Protein 3LF2 (pdb70)

Foldseek 3Di:
DAAALVFEAEFEPQLDFLNVLLQLVQVVSNHQYEYEEADPVSQVVSVVVSCVVRVVHNYHYDYADLLDLVRLLVSQVVSCVRRRQGQEYEQEQDDAAFAAPVRADPVNLVVLLSRLPSSPVRNCVNRVVSNLVDALHEYEYEAAPLLVPNDRGRVSNSVSRVVVLVVQLVCQVVCVVSRYAGEYEHEAAEDDPVLVVVVVCVPQVVQLVVCVVLVQQQSGHHYSNLRSVQSVCRSGCVPSVDHSYYHYHHNPNDPDD/DLQCLVAEEEFEQQLFFLNVLLVLSCVSSNYQYEYEDADPVSQVVSVVVSCVVRPPHNYHYDYADLLDLVRLLVSQVCSCVRRRQHQEYEQEQDDFAFAAPVRQDPVNLVVLLSRLPSSPVRNCVNRVVRNLVDALHEYEYEAAPLLVPNDRRGVSNSVSRVVVLVVQLVCQVVCVVSRYAGEYEHEAAEDGVVVVVCQVVDPPPVDDPVRVQLVVQVVLPQVQRGGHYSNQRSVLSVCRSGCVCVVDHSYYHYHHNPPDPDD/DCLVAEEEFEPQLDFLNVLLQLVCVVVNHQYEYEEADPVSQVVSVVVSCVVRPPHNYHYYYADLLDLVRLLVSLVVSCVRPNQHQEYEQDWDDAAFAAPVRADPVNLVVLLSRLPSSPVRNCVSRVVSNLVDALHEYEYEAAPLLVPNDGGRVSNSPSRVVVLVVQLVCQVVCVVSPYAGEYEHEAAADDVVVVVDQVPPDVDPDDPFRVQQVVCVVVPQVQRGHHYSNQRSVVVVCRSGCVQSVDHSYYHYHHSRPDPDD/DQQLVAEEEFEPQLDFLNVLLQLVCVVNNYQYEYEEADPVSQVVSQVVSCVVRPPHNYHYDYADLLDLVRLLVSQVVSCVRRNQHQEYEQEQPDADFAAPVGADPVNLVVLLSRLVSSPVRNCVNRVVRNLVDALGEYEYEAAPLLVPNDRGRVSNSVSRVVVLVVQLVCQVVCVVSRYAGEYEHEAAADDPVLVVVQVPDPPPVDDDQRVQLVVQVVLPQVQRGHHYSNQRSVLSVCRSGCVCVPDHSYYHYHHNPPDPDD

Solvent-accessible surface area: 39008 Å² total; per-residue (Å²): 120,49,115,6,58,145,11,11,0,0,0,2,17,0,5,45,42,22,0,38,8,0,0,43,14,0,12,101,8,32,2,2,0,0,0,1,15,160,75,12,136,130,2,132,60,11,34,71,62,6,95,150,132,29,120,75,23,119,11,40,18,29,73,3,39,10,62,57,26,125,73,2,136,66,7,5,118,36,0,72,210,74,34,30,36,0,2,2,0,0,4,28,31,42,110,46,63,120,6,20,3,88,117,3,72,33,130,16,0,38,98,2,1,87,19,7,0,12,4,7,0,14,0,0,80,20,0,24,86,12,0,52,86,78,79,95,1,0,1,0,0,17,1,9,10,18,6,16,7,6,60,49,112,48,1,0,0,0,0,0,31,6,0,5,28,0,0,0,7,6,0,1,79,40,2,9,107,127,45,0,16,0,0,0,0,14,24,15,32,12,32,50,52,103,52,118,147,128,71,147,117,135,47,60,94,63,11,27,91,12,1,138,99,100,141,8,25,34,43,85,5,1,85,35,51,14,0,0,70,2,0,9,7,0,0,1,59,30,4,30,1,1,2,6,11,23,1,13,3,0,0,2,31,16,60,49,16,74,37,98,8,51,154,11,10,0,0,0,5,27,0,6,48,32,19,0,41,10,0,0,33,20,0,12,120,15,31,3,1,0,0,0,1,8,138,73,21,119,106,7,143,61,12,38,65,54,4,100,149,137,32,114,82,28,121,12,38,16,30,86,3,34,23,50,52,27,139,78,2,74,53,7,6,78,24,0,77,190,75,35,26,31,0,4,4,0,0,4,28,24,42,88,24,61,107,6,22,3,82,113,1,86,41,138,14,0,43,102,4,2,57,42,7,0,12,10,6,0,5,0,0,61,13,0,22,92,12,0,54,79,84,80,102,1,0,0,0,0,8,1,9,11,18,4,17,8,5,64,45,109,42,0,0,0,0,0,0,15,7,0,6,27,1,0,0,8,6,0,0,82,43,3,7,113,124,44,0,14,0,0,0,0,14,28,15,29,8,29,32,19,38,27,126,126,95,35,125,88,37,164,73,144,148,37,66,72,68,84,20,15,48,61,22,0,189,104,95,141,8,26,37,39,84,5,0,90,29,65,18,0,0,71,2,1,7,2,0,1,0,30,22,3,29,1,2,2,5,10,23,1,13,2,0,0,1,32,18,62,52,18,147,10,62,154,12,11,0,0,0,1,15,0,22,74,42,19,0,40,8,0,0,36,23,0,12,116,13,29,2,2,0,0,0,0,16,155,65,12,132,168,2,133,61,11,32,73,56,4,104,151,138,29,114,84,26,124,9,35,16,31,71,3,40,9,53,58,45,135,78,2,148,57,5,5,87,18,0,78,179,78,28,28,37,0,3,4,0,1,5,28,26,34,123,49,58,114,7,24,1,74,113,1,73,40,131,15,0,36,98,4,0,82,38,12,0,16,5,6,0,10,0,0,80,28,0,25,92,11,0,53,83,77,68,100,2,0,0,0,0,21,2,9,10,20,5,17,7,5,63,50,108,45,0,0,0,0,0,0,30,7,0,5,26,0,0,0,8,6,0,0,78,41,3,8,111,132,44,0,16,0,0,0,0,15,30,15,40,22,38,42,54,98,39,123,163,125,27,139,76,64,112,155,79,152,29,66,32,65,88,26,5,22,85,30,0,147,118,91,141,4,28,35,23,71,1,1,84,34,44,8,1,0,79,2,0,32,7,0,1,5,59,63,4,30,2,2,1,7,10,25,0,13,4,0,0,2,32,17,60,46,30,100,116,8,48,149,10,9,0,0,0,4,28,0,9,40,41,17,1,40,9,0,0,65,27,0,12,104,11,32,3,0,0,0,0,1,12,171,73,24,129,128,0,118,58,10,31,58,61,5,104,148,140,21,116,82,28,116,10,41,9,30,60,3,46,23,75,53,42,109,81,2,135,52,7,5,88,16,0,78,184,79,26,29,28,0,4,4,0,1,4,29,21,40,98,18,64,85,12,23,3,79,106,1,80,44,120,15,0,38,82,2,2,49,41,8,0,13,9,7,0,9,0,0,88,27,0,26,87,12,0,58,84,70,81,101,1,0,0,0,0,8,2,9,11,18,5,16,7,7,62,48,105,38,0,1,0,0,0,0,14,7,0,6,21,2,0,1,9,5,0,0,82,42,6,9,106,130,46,0,20,0,0,0,0,15,30,14,41,14,41,33,39,50,27,142,182,82,39,128,88,40,170,75,124,151,30,75,70,69,99,28,10,27,55,21,0,157,105,96,136,7,24,36,27,68,2,0,88,31,68,14,0,0,61,2,0,6,3,0,1,1,62,49,3,30,1,3,1,9,10,25,0,12,2,0,0,1,34,19,58,48,22

Organism: Pseudomonas aeruginosa (strain ATCC 15692 / DSM 22644 / CIP 104116 / JCM 14847 / LMG 12228 / 1C / PRS 101 / PAO1) (NCBI:txid208964)

Secondary structure (DSSP, 8-state):
----TT-EEEEET-SSHHHHHHHHHHHHTT-EEEEEES-HHHHHHHHHHHHHHSTT--EEEEE--TT-HHHHHHHHHHHHHHH-S-SEEEE-------B-TTT--HHHHHHHHHHHHHHHHHHHHHHHHHHTTSTTEEEEEEEEGGGTS--TTBHHHHHHHHHHHHHHHHHHHHHGGGTEEEEEEEE-SB--HHHHHHHT--HHHHHHHHHHHTT-TT-S-B-HHHHHHHHHHHHSGGGTT--SEEEEESSS-----/----TT-EEEEES-SSHHHHHHHHHHHHTT-EEEEEES-HHHHHHHHHHHHHHSTT--EEEEE--TT-HHHHHHHHHHHHHHH-S-SEEEE-------B-STT--HHHHHHHHHHHHHHHHHHHHHHHHHHTTSSS-EEEEEEEGGGTS--TTBHHHHHHHHHHHHHHHHHHHHHGGGT-EEEEEEE-SB-SHHHHHHHHT-S-TT--HHHHHHHHHHHTT-TTSS-B-HHHHHHHHHHHHSGGGTT--S-EEEESSS-----/--TT-EEEEETTTSHHHHHHHHHHHHTT-EEEEEES-HHHHHHHHHHHHHHSTT--EEEEE--TT-HHHHHHHHHHHHHHH-S-SEEEE-------B-TTT--HHHHHHHHHHHHHHHHHHHHHHHHHHTTSTT-EEEEEEEGGGTS--TTBHHHHHHHHHHHHHHHHHHHHHGGGT-EEEEEEE-SB--HHHHHHHHT-SS----HHHHHHHHHHHTT-TT-SPBPHHHHHHHHHHHHSGGGTT--SEEEEESSS-----/---TT-EEEEET-SSHHHHHHHHHHHHTT-EEEEEES-HHHHHHHHHHHHHHSTT--EEEEE--TT-HHHHHHHHHHHHHHH-S--EEEE-------B-TTT--HHHHHHHHHHHHHHHHHHHHHHHHHHTTSTTEEEEEEEEGGGTS--TTBHHHHHHHHHHHHHHHHHHHHHGGGTEEEEEEEE-SB--HHHHHHHHT-S-TTS-HHHHHHHHHHHTT-TT-S-B-HHHHHHHHHHHHSGGGTT--SEEEEESSS-----

CATH classification: 3.40.50.720

Nearest PDB structures (foldseek):
  3lf2-assembly1_A  TM=1.004E+00  e=9.708E-54  Pseudomonas aeruginosa PAO1
  3lf1-assembly1_A  TM=9.943E-01  e=3.062E-49  Pseudomonas aeruginosa PAO1
  4dqx-assembly1_A  TM=9.400E-01  e=1.638E-22  Rhizobium etli CFN 42
  3u4c-assembly1_A-2  TM=9.254E-01  e=3.664E-21  Bacillus subtilis
  2ztv-assembly1_D  TM=9.269E-01  e=1.899E-20  Pseudomonas fragi

InterPro domains:
  IPR002347 Short-chain dehydrogenase/reductase SDR [PF00106] (10-201)
  IPR002347 Short-chain dehydrogenase/reductase SDR [PR00081] (10-27)
  IPR002347 Short-chain dehydrogenase/reductase SDR [PR00081] (86-97)
  IPR002347 Short-chain dehydrogenase/reductase SDR [PR00081] (133-149)
  IPR002347 Short-chain dehydrogenase/reductase SDR [PR00081] (159-178)
  IPR002347 Short-chain dehydrogenase/reductase SDR [PR00081] (180-197)
  IPR002347 Short-chain dehydrogenase/reductase SDR [PR00081] (225-245)
  IPR036291 NAD(P)-binding domain superfamily [SSF51735] (4-262)
  IPR050259 Short-chain dehydrogenases/reductases [PTHR42879] (5-262)

Sequence (1043 aa):
PYDLSEAVAVVTGGSSGIGLATVELLLEAGAAVAFCARDGERLRAAESALRQRFPGARLFASVCDVLDALQVRAFAEACERTLGCASILVNNAGQGRVSTFAETTDEAWSEELQLKFFSVIHPVRAFLPQLESSRADAAIVCVNSLLASQPEPHMVATTSAARAGVKNLVRSMAFEFAPKGVRVNGILIGLVESGQWRRRFEADWAQWTAQLARNKQIPLGRLGKPIEAARAILFLASPLSAYTTGSHIDVSGGLSRHAPYDLSEAVAVVTGGSSGIGLATVELLLEAGAAVAFCARDGERLRAAESALRQRFPGARLFASVCDVLDALQVRAFAEACERTLGCASILVNNAGQGRVSTFAETTDEAWSEELQLKFFSVIHPVRAFLPQLESRADAAIVCVNSLLASQPEPHMVATTSAARAGVKNLVRSMAFEFAPKGVRVNGILIGLVESGQWRRRFEAREERELDWAQWTAQLARNKQIPLGRLGKPIEAARAILFLASPLSAYTTGSHIDVSGGLSRHADLSEAVAVVTGGSSGIGLATVELLLEAGAAVAFCARDGERLRAAESALRQRFPGARLFASVCDVLDALQVRAFAEACERTLGCCASILVNNAGQGRVSTFAETTDEAWSEELQLKFFSVIHPVRAFLPQLESRADAAIVCVNSLLASQPEPHMVATTSAARAGVKNLVRSMAFEFAPKGVRVNGILIGLVESGQWRRRFEAREERELDWAQWTAQLARNKQIPLGRLGKPIEAARAILFLASPLSAYTTGSHIDVSGGLSRHAYDLSEAVAVVTGGSSGIGLATVELLLEAGAAVAFCARDGERLRAAESALRQRFPGARLFASVCDVLDALQVRAFAEACERTLGCCASILVNNAGQGRVSTFAETTDEAWSEELQLKFFSVIHPVRAFLPQLESRADAAIVCVNSLLASQPEPHMVATTSAARAGVKNLVRSMAFEFAPKGVRVNGILIGLVESGQWRRRFEAREERELDWAQWTAQLARNKQIPLGRLGKPIEAARAILFLASPLSAYTTGSHIDVSGGLSRHA

B-factor: mean 42.43, std 17.04, range [13.46, 130.38]

Radius of gyration: 28.93 Å; Cα contacts (8 Å, |Δi|>4): 2461; chains: 4; bounding box: 76×69×87 Å

Structure (mmCIF, N/CA/C/O backbone):
data_3LF2
#
_entry.id   3LF2
#
_cell.length_a   65.788
_cell.length_b   112.607
_cell.length_c   136.584
_cell.angle_alpha   90.00
_cell.angle_beta   90.00
_cell.angle_gamma   90.00
#
_symmetry.space_group_name_H-M   'P 21 21 21'
#
loop_
_entity.id
_entity.type
_entity.pdbx_description
1 polymer 'Short Chain OxidoReductase Q9HYA2'
2 non-polymer 'NADPH DIHYDRO-NICOTINAMIDE-ADENINE-DINUCLEOTIDE PHOSPHATE'
3 non-polymer 'CHLORIDE ION'
4 non-polymer 'SULFATE ION'
5 non-polymer GLYCEROL
6 water water
#
loop_
_atom_site.group_PDB
_atom_site.id
_atom_site.type_symbol
_atom_site.label_atom_id
_atom_site.label_alt_id
_atom_site.label_comp_id
_atom_site.label_asym_id
_atom_site.label_entity_id
_atom_site.label_seq_id
_atom_site.pdbx_PDB_ins_code
_atom_site.Cartn_x
_atom_site.Cartn_y
_atom_site.Cartn_z
_atom_site.occupancy
_atom_site.B_iso_or_equiv
_atom_site.auth_seq_id
_atom_site.auth_comp_id
_atom_site.auth_asym_id
_atom_site.auth_atom_id
_atom_site.pdbx_PDB_model_num
ATOM 1 N N . PRO A 1 3 ? -35.698 50.627 -35.248 1.00 108.22 3 PRO A N 1
ATOM 2 C CA . PRO A 1 3 ? -36.310 51.558 -36.205 1.00 107.09 3 PRO A CA 1
ATOM 3 C C . PRO A 1 3 ? -37.399 50.882 -37.043 1.00 104.30 3 PRO A C 1
ATOM 4 O O . PRO A 1 3 ? -38.420 51.502 -37.352 1.00 103.38 3 PRO A O 1
ATOM 8 N N . TYR A 1 4 ? -37.170 49.622 -37.404 1.00 101.15 4 TYR A N 1
ATOM 9 C CA . TYR A 1 4 ? -38.151 48.834 -38.144 1.00 96.24 4 TYR A CA 1
ATOM 10 C C . TYR A 1 4 ? -38.600 47.624 -37.309 1.00 86.01 4 TYR A C 1
ATOM 11 O O . TYR A 1 4 ? -37.774 46.841 -36.833 1.00 85.59 4 TYR A O 1
ATOM 20 N N . ASP A 1 5 ? -39.912 47.499 -37.116 1.00 75.89 5 ASP A N 1
ATOM 21 C CA . ASP A 1 5 ? -40.493 46.468 -36.256 1.00 66.31 5 ASP A CA 1
ATOM 22 C C . ASP A 1 5 ? -41.385 45.533 -37.060 1.00 58.01 5 ASP A C 1
ATOM 23 O O . ASP A 1 5 ? -42.557 45.829 -37.297 1.00 54.91 5 ASP A O 1
ATOM 28 N N . LEU A 1 6 ? -40.829 44.397 -37.464 1.00 53.49 6 LEU A N 1
ATOM 29 C CA . LEU A 1 6 ? -41.533 43.463 -38.338 1.00 46.36 6 LEU A CA 1
ATOM 30 C C . LEU A 1 6 ? -42.068 42.250 -37.573 1.00 40.28 6 LEU A C 1
ATOM 31 O O . LEU A 1 6 ? -42.242 41.169 -38.155 1.00 35.28 6 LEU A O 1
ATOM 36 N N . SER A 1 7 ? -42.332 42.428 -36.278 1.00 34.33 7 SER A N 1
ATOM 37 C CA . SER A 1 7 ? -42.763 41.304 -35.443 1.00 37.71 7 SER A CA 1
ATOM 38 C C . SER A 1 7 ? -44.098 40.743 -35.938 1.00 39.03 7 SER A C 1
ATOM 39 O O . SER A 1 7 ? -44.434 39.578 -35.694 1.00 41.30 7 SER A O 1
ATOM 42 N N . GLU A 1 8 ? -44.854 41.577 -36.642 1.00 38.64 8 GLU A N 1
ATOM 43 C CA . GLU A 1 8 ? -46.114 41.144 -37.229 1.00 45.38 8 GLU A CA 1
ATOM 44 C C . GLU A 1 8 ? -45.898 40.374 -38.550 1.00 39.60 8 GLU A C 1
ATOM 45 O O . GLU A 1 8 ? -46.785 39.680 -39.021 1.00 34.20 8 GLU A O 1
ATOM 51 N N . ALA A 1 9 ? -44.716 40.502 -39.140 1.00 37.57 9 ALA A N 1
ATOM 52 C CA . ALA A 1 9 ? -44.484 39.978 -40.483 1.00 40.78 9 ALA A CA 1
ATOM 53 C C . ALA A 1 9 ? -44.068 38.513 -40.520 1.00 39.86 9 ALA A C 1
ATOM 54 O O . ALA A 1 9 ? -43.423 38.005 -39.606 1.00 41.87 9 ALA A O 1
ATOM 56 N N . VAL A 1 10 ? -44.464 37.839 -41.588 1.00 37.43 10 VAL A N 1
ATOM 57 C CA . VAL A 1 10 ? -43.918 36.528 -41.911 1.00 34.71 10 VAL A CA 1
ATOM 58 C C . VAL A 1 10 ? -43.184 36.649 -43.236 1.00 32.57 10 VAL A C 1
ATOM 59 O O . VAL A 1 10 ? -43.804 36.804 -44.280 1.00 33.97 10 VAL A O 1
ATOM 63 N N . ALA A 1 11 ? -41.859 36.619 -43.187 1.00 31.18 11 ALA A N 1
ATOM 64 C CA . ALA A 1 11 ? -41.058 36.894 -44.375 1.00 29.07 11 ALA A CA 1
ATOM 65 C C . ALA A 1 11 ? -40.419 35.639 -44.966 1.00 30.70 11 ALA A C 1
ATOM 66 O O . ALA A 1 11 ? -39.842 34.824 -44.240 1.00 30.02 11 ALA A O 1
ATOM 68 N N . VAL A 1 12 ? -40.509 35.494 -46.286 1.00 30.90 12 VAL A N 1
ATOM 69 C CA . VAL A 1 12 ? -39.895 34.354 -46.958 1.00 31.92 12 VAL A CA 1
ATOM 70 C C . VAL A 1 12 ? -38.738 34.794 -47.847 1.00 29.48 12 VAL A C 1
ATOM 71 O O . VAL A 1 12 ? -38.861 35.738 -48.600 1.00 32.50 12 VAL A O 1
ATOM 75 N N . VAL A 1 13 ? -37.605 34.116 -47.730 1.00 30.01 13 VAL A N 1
ATOM 76 C CA . VAL A 1 13 ? -36.421 34.453 -48.504 1.00 30.05 13 VAL A CA 1
ATOM 77 C C . VAL A 1 13 ? -35.875 33.243 -49.269 1.00 31.91 13 VAL A C 1
ATOM 78 O O . VAL A 1 13 ? -35.302 32.324 -48.677 1.00 33.57 13 VAL A O 1
ATOM 82 N N . THR A 1 14 ? -36.048 33.248 -50.582 1.00 27.72 14 THR A N 1
ATOM 83 C CA . THR A 1 14 ? -35.482 32.193 -51.403 1.00 34.14 14 THR A CA 1
ATOM 84 C C . THR A 1 14 ? -33.998 32.450 -51.629 1.00 37.61 14 THR A C 1
ATOM 85 O O . THR A 1 14 ? -33.596 33.563 -51.925 1.00 38.91 14 THR A O 1
ATOM 89 N N . GLY A 1 15 ? -33.177 31.419 -51.484 1.00 38.55 15 GLY A N 1
ATOM 90 C CA . GLY A 1 15 ? -31.744 31.610 -51.592 1.00 39.12 15 GLY A CA 1
ATOM 91 C C . GLY A 1 15 ? -31.200 32.269 -50.339 1.00 38.32 15 GLY A C 1
ATOM 92 O O . GLY A 1 15 ? -30.359 33.163 -50.413 1.00 38.82 15 GLY A O 1
ATOM 93 N N . GLY A 1 16 ? -31.668 31.813 -49.181 1.00 33.88 16 GLY A N 1
ATOM 94 C CA . GLY A 1 16 ? -31.336 32.463 -47.923 1.00 33.28 16 GLY A CA 1
ATOM 95 C C . GLY A 1 16 ? -30.195 31.876 -47.102 1.00 34.22 16 GLY A C 1
ATOM 96 O O . GLY A 1 16 ? -29.957 32.314 -45.973 1.00 38.35 16 GLY A O 1
ATOM 97 N N . SER A 1 17 ? -29.466 30.912 -47.653 1.00 32.47 17 SER A N 1
ATOM 98 C CA . SER A 1 17 ? -28.432 30.230 -46.866 1.00 36.25 17 SER A CA 1
ATOM 99 C C . SER A 1 17 ? -27.043 30.884 -46.888 1.00 35.96 17 SER A C 1
ATOM 100 O O . SER A 1 17 ? -26.144 30.445 -46.166 1.00 38.53 17 SER A O 1
ATOM 103 N N . SER A 1 18 ? -26.865 31.914 -47.715 1.00 35.56 18 SER A N 1
ATOM 104 C CA . SER A 1 18 ? -25.599 32.657 -47.753 1.00 35.99 18 SER A CA 1
ATOM 105 C C . SER A 1 18 ? -25.717 33.981 -48.495 1.00 34.33 18 SER A C 1
ATOM 106 O O . SER A 1 18 ? -26.752 34.287 -49.074 1.00 36.31 18 SER A O 1
ATOM 109 N N . GLY A 1 19 ? -24.629 34.747 -48.485 1.00 34.49 19 GLY A N 1
ATOM 110 C CA . GLY A 1 19 ? -24.556 36.031 -49.160 1.00 31.33 19 GLY A CA 1
ATOM 111 C C . GLY A 1 19 ? -25.686 36.990 -48.816 1.00 31.55 19 GLY A C 1
ATOM 112 O O . GLY A 1 19 ? -26.102 37.107 -47.664 1.00 33.74 19 GLY A O 1
ATOM 113 N N . ILE A 1 20 ? -26.179 37.675 -49.839 1.00 33.90 20 ILE A N 1
ATOM 114 C CA . ILE A 1 20 ? -27.258 38.647 -49.700 1.00 33.20 20 ILE A CA 1
ATOM 115 C C . ILE A 1 20 ? -28.513 38.020 -49.080 1.00 29.04 20 ILE A C 1
ATOM 116 O O . ILE A 1 20 ? -29.215 38.663 -48.308 1.00 29.81 20 ILE A O 1
ATOM 121 N N . GLY A 1 21 ? -28.806 36.771 -49.429 1.00 23.49 21 GLY A N 1
ATOM 122 C CA . GLY A 1 21 ? -29.974 36.109 -48.870 1.00 26.59 21 GLY A CA 1
ATOM 123 C C . GLY A 1 21 ? -29.875 35.912 -47.353 1.00 29.60 21 GLY A C 1
ATOM 124 O O . GLY A 1 21 ? -30.818 36.219 -46.613 1.00 30.79 21 GLY A O 1
ATOM 125 N N . LEU A 1 22 ? -28.733 35.397 -46.896 1.00 27.17 22 LEU A N 1
ATOM 126 C CA . LEU A 1 22 ? -28.473 35.223 -45.467 1.00 31.88 22 LEU A CA 1
ATOM 127 C C . LEU A 1 22 ? -28.458 36.561 -44.734 1.00 32.42 22 LEU A C 1
ATOM 128 O O . LEU A 1 22 ? -29.049 36.695 -43.653 1.00 35.79 22 LEU A O 1
ATOM 133 N N . ALA A 1 23 ? -27.767 37.540 -45.321 1.00 28.51 23 ALA A N 1
ATOM 134 C CA . ALA A 1 23 ? -27.720 38.884 -44.769 1.00 31.56 23 ALA A CA 1
ATOM 135 C C . ALA A 1 23 ? -29.133 39.448 -44.646 1.00 34.10 23 ALA A C 1
ATOM 136 O O . ALA A 1 23 ? -29.449 40.173 -43.705 1.00 39.02 23 ALA A O 1
ATOM 138 N N . THR A 1 24 ? -29.991 39.098 -45.592 1.00 27.66 24 THR A N 1
ATOM 139 C CA . THR A 1 24 ? -31.364 39.574 -45.555 1.00 28.00 24 THR A CA 1
ATOM 140 C C . THR A 1 24 ? -32.140 38.882 -44.439 1.00 30.67 24 THR A C 1
ATOM 141 O O . THR A 1 24 ? -32.864 39.537 -43.673 1.00 33.56 24 THR A O 1
ATOM 145 N N . VAL A 1 25 ? -31.982 37.564 -44.354 1.00 28.78 25 VAL A N 1
ATOM 146 C CA . VAL A 1 25 ? -32.600 36.784 -43.283 1.00 33.28 25 VAL A CA 1
ATOM 147 C C . VAL A 1 25 ? -32.170 37.283 -41.896 1.00 37.17 25 VAL A C 1
ATOM 148 O O . VAL A 1 25 ? -32.990 37.376 -40.977 1.00 36.35 25 VAL A O 1
ATOM 152 N N . GLU A 1 26 ? -30.887 37.609 -41.756 1.00 36.51 26 GLU A N 1
ATOM 153 C CA . GLU A 1 26 ? -30.379 38.103 -40.484 1.00 40.42 26 GLU A CA 1
ATOM 154 C C . GLU A 1 26 ? -31.090 39.395 -40.130 1.00 38.21 26 GLU A C 1
ATOM 155 O O . GLU A 1 26 ? -31.619 39.543 -39.021 1.00 34.51 26 GLU A O 1
ATOM 161 N N . LEU A 1 27 ? -31.113 40.323 -41.087 1.00 37.93 27 LEU A N 1
ATOM 162 C CA . LEU A 1 27 ? -31.765 41.606 -40.873 1.00 35.45 27 LEU A CA 1
ATOM 163 C C . LEU A 1 27 ? -33.225 41.435 -40.477 1.00 32.10 27 LEU A C 1
ATOM 164 O O . LEU A 1 27 ? -33.724 42.166 -39.617 1.00 27.00 27 LEU A O 1
ATOM 169 N N . LEU A 1 28 ? -33.895 40.457 -41.089 1.00 32.23 28 LEU A N 1
ATOM 170 C CA . LEU A 1 28 ? -35.300 40.180 -40.786 1.00 27.42 28 LEU A CA 1
ATOM 171 C C . LEU A 1 28 ? -35.547 39.629 -39.372 1.00 28.91 28 LEU A C 1
ATOM 172 O O . LEU A 1 28 ? -36.492 40.037 -38.718 1.00 26.51 28 LEU A O 1
ATOM 177 N N . LEU A 1 29 ? -34.724 38.692 -38.916 1.00 34.51 29 LEU A N 1
ATOM 178 C CA . LEU A 1 29 ? -34.868 38.197 -37.553 1.00 37.80 29 LEU A CA 1
ATOM 179 C C . LEU A 1 29 ? -34.654 39.357 -36.574 1.00 41.02 29 LEU A C 1
ATOM 180 O O . LEU A 1 29 ? -35.393 39.520 -35.591 1.00 45.41 29 LEU A O 1
ATOM 185 N N . GLU A 1 30 ? -33.644 40.169 -36.851 1.00 35.59 30 GLU A N 1
ATOM 186 C CA . GLU A 1 30 ? -33.338 41.283 -35.985 1.00 37.14 30 GLU A CA 1
ATOM 187 C C . GLU A 1 30 ? -34.519 42.246 -35.844 1.00 41.32 30 GLU A C 1
ATOM 188 O O . GLU A 1 30 ? -34.682 42.883 -34.808 1.00 45.27 30 GLU A O 1
ATOM 194 N N . ALA A 1 31 ? -35.345 42.352 -36.877 1.00 39.23 31 ALA A N 1
ATOM 195 C CA . ALA A 1 31 ? -36.531 43.194 -36.790 1.00 36.67 31 ALA A CA 1
ATOM 196 C C . ALA A 1 31 ? -37.699 42.435 -36.159 1.00 34.59 31 ALA A C 1
ATOM 197 O O . ALA A 1 31 ? -38.816 42.961 -36.065 1.00 31.92 31 ALA A O 1
ATOM 199 N N . GLY A 1 32 ? -37.434 41.193 -35.757 1.00 33.85 32 GLY A N 1
ATOM 200 C CA . GLY A 1 32 ? -38.374 40.409 -34.982 1.00 34.42 32 GLY A CA 1
ATOM 201 C C . GLY A 1 32 ? -39.384 39.670 -35.832 1.00 35.14 32 GLY A C 1
ATOM 202 O O . GLY A 1 32 ? -40.408 39.207 -35.330 1.00 35.55 32 GLY A O 1
ATOM 203 N N . ALA A 1 33 ? -39.102 39.571 -37.126 1.00 35.51 33 ALA A N 1
ATOM 204 C CA . ALA A 1 33 ? -39.993 38.893 -38.065 1.00 33.85 33 ALA A CA 1
ATOM 205 C C . ALA A 1 33 ? -39.859 37.379 -37.951 1.00 32.37 33 ALA A C 1
ATOM 206 O O . ALA A 1 33 ? -38.777 36.870 -37.698 1.00 33.72 33 ALA A O 1
ATOM 208 N N . ALA A 1 34 ? -40.960 36.670 -38.150 1.00 33.27 34 ALA A N 1
ATOM 209 C CA . ALA A 1 34 ? -40.906 35.233 -38.401 1.00 33.89 34 ALA A CA 1
ATOM 210 C C . ALA A 1 34 ? -40.384 35.036 -39.824 1.00 37.45 34 ALA A C 1
ATOM 211 O O . ALA A 1 34 ? -40.911 35.619 -40.773 1.00 40.85 34 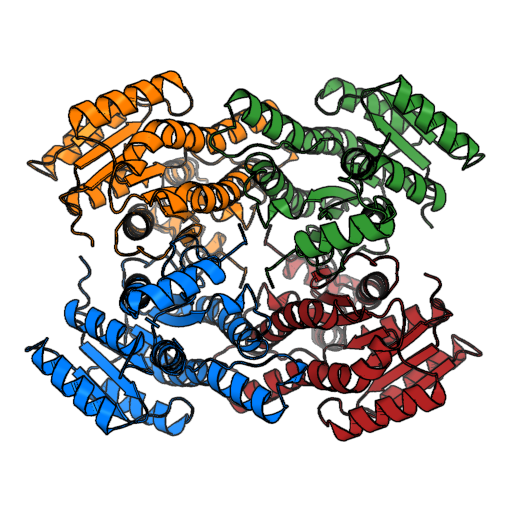ALA A O 1
ATOM 213 N N . VAL A 1 35 ? -39.344 34.223 -39.970 1.00 35.71 35 VAL A N 1
ATOM 214 C CA . VAL A 1 35 ? -38.621 34.124 -41.231 1.00 31.71 35 VAL A CA 1
ATOM 215 C C . VAL A 1 35 ? -38.480 32.688 -41.713 1.00 32.87 35 VAL A C 1
ATOM 216 O O . VAL A 1 35 ? -38.237 31.784 -40.925 1.00 35.13 35 VAL A O 1
ATOM 220 N N . ALA A 1 36 ? -38.650 32.486 -43.015 1.00 32.83 36 ALA A N 1
ATOM 221 C CA . ALA A 1 36 ? -38.435 31.184 -43.638 1.00 33.26 36 ALA A CA 1
ATOM 222 C C . ALA A 1 36 ? -37.457 31.344 -44.790 1.00 32.94 36 ALA A C 1
ATOM 223 O O . ALA A 1 36 ? -37.545 32.301 -45.550 1.00 35.32 36 ALA A O 1
ATOM 225 N N . PHE A 1 37 ? -36.509 30.428 -44.920 1.00 36.79 37 PHE A N 1
ATOM 226 C CA . PHE A 1 37 ? -35.600 30.488 -46.062 1.00 34.93 37 PHE A CA 1
ATOM 227 C C . PHE A 1 37 ? -35.341 29.120 -46.633 1.00 35.17 37 PHE A C 1
ATOM 228 O O . PHE A 1 37 ? -35.426 28.120 -45.923 1.00 37.03 37 PHE A O 1
ATOM 236 N N . CYS A 1 38 ? -35.047 29.085 -47.928 1.00 34.62 38 CYS A N 1
ATOM 237 C CA . CYS A 1 38 ? -34.767 27.839 -48.615 1.00 34.05 38 CYS A CA 1
ATOM 238 C C . CYS A 1 38 ? -33.486 27.949 -49.421 1.00 35.00 38 CYS A C 1
ATOM 239 O O . CYS A 1 38 ? -32.972 29.034 -49.658 1.00 35.21 38 CYS A O 1
ATOM 242 N N . ALA A 1 39 ? -32.981 26.797 -49.831 1.00 35.44 39 ALA A N 1
ATOM 243 C CA . ALA A 1 39 ? -31.814 26.702 -50.688 1.00 35.74 39 ALA A CA 1
ATOM 244 C C . ALA A 1 39 ? -31.656 25.228 -50.996 1.00 38.02 39 ALA A C 1
ATOM 245 O O . ALA A 1 39 ? -32.325 24.385 -50.385 1.00 40.47 39 ALA A O 1
ATOM 247 N N . ARG A 1 40 ? -30.766 24.909 -51.923 1.00 37.21 40 ARG A N 1
ATOM 248 C CA . ARG A 1 40 ? -30.637 23.538 -52.382 1.00 39.65 40 ARG A CA 1
ATOM 249 C C . ARG A 1 40 ? -29.764 22.707 -51.452 1.00 43.78 40 ARG A C 1
ATOM 250 O O . ARG A 1 40 ? -30.117 21.577 -51.119 1.00 46.20 40 ARG A O 1
ATOM 258 N N . ASP A 1 41 ? -28.645 23.280 -51.014 1.00 44.24 41 ASP A N 1
ATOM 259 C CA . ASP A 1 41 ? -27.684 22.559 -50.180 1.00 44.91 41 ASP A CA 1
ATOM 260 C C . ASP A 1 41 ? -28.144 22.447 -48.724 1.00 44.52 41 ASP A C 1
ATOM 261 O O . ASP A 1 41 ? -28.007 23.387 -47.946 1.00 44.47 41 ASP A O 1
ATOM 266 N N . GLY A 1 42 ? -28.665 21.278 -48.366 1.00 43.60 42 GLY A N 1
ATOM 267 C CA . GLY A 1 42 ? -29.209 21.039 -47.043 1.00 46.29 42 GLY A CA 1
ATOM 268 C C . GLY A 1 42 ? -28.279 21.310 -45.876 1.00 52.06 42 GLY A C 1
ATOM 269 O O . GLY A 1 42 ? -28.720 21.781 -44.831 1.00 55.80 42 GLY A O 1
ATOM 270 N N . GLU A 1 43 ? -26.998 21.005 -46.044 1.00 55.51 43 GLU A N 1
ATOM 271 C CA . GLU A 1 43 ? -26.034 21.146 -44.955 1.00 60.13 43 GLU A CA 1
ATOM 272 C C . GLU A 1 43 ? -25.686 22.606 -44.677 1.00 57.17 43 GLU A C 1
ATOM 273 O O . GLU A 1 43 ? -25.691 23.042 -43.521 1.00 56.68 43 GLU A O 1
ATOM 279 N N . ARG A 1 44 ? -25.375 23.353 -45.734 1.00 51.01 44 ARG A N 1
ATOM 280 C CA . ARG A 1 44 ? -25.113 24.776 -45.583 1.00 51.60 44 ARG A CA 1
ATOM 281 C C . ARG A 1 44 ? -26.370 25.443 -45.023 1.00 51.08 44 ARG A C 1
ATOM 282 O O . ARG A 1 44 ? -26.295 26.348 -44.196 1.00 52.92 44 ARG A O 1
ATOM 290 N N . LEU A 1 45 ? -27.521 24.951 -45.468 1.00 49.71 45 LEU A N 1
ATOM 291 C CA . LEU A 1 45 ? -28.830 25.428 -45.037 1.00 45.87 45 LEU A CA 1
ATOM 292 C C . LEU A 1 45 ? -29.025 25.257 -43.528 1.00 45.85 45 LEU A C 1
ATOM 293 O O . LEU A 1 45 ? -29.412 26.201 -42.838 1.00 41.85 45 LEU A O 1
ATOM 298 N N . ARG A 1 46 ? -28.752 24.053 -43.021 1.00 46.44 46 ARG A N 1
ATOM 299 C CA . ARG A 1 46 ? -28.894 23.770 -41.583 1.00 49.61 46 ARG A CA 1
ATOM 300 C C . ARG A 1 46 ? -27.810 24.426 -40.719 1.00 50.04 46 ARG A C 1
ATOM 301 O O . ARG A 1 46 ? -28.072 24.815 -39.585 1.00 49.51 46 ARG A O 1
ATOM 309 N N . ALA A 1 47 ? -26.606 24.562 -41.266 1.00 52.01 47 ALA A N 1
ATOM 310 C CA . ALA A 1 47 ? -25.528 25.254 -40.575 1.00 51.45 47 ALA A CA 1
ATOM 311 C C . ALA A 1 47 ? -25.932 26.699 -40.364 1.00 49.90 47 ALA A C 1
ATOM 312 O O . ALA A 1 47 ? -25.917 27.210 -39.241 1.00 47.73 47 ALA A O 1
ATOM 314 N N . ALA A 1 48 ? -26.290 27.351 -41.468 1.00 50.74 48 ALA A N 1
ATOM 315 C CA . ALA A 1 48 ? -26.803 28.709 -41.430 1.00 46.11 48 ALA A CA 1
ATOM 316 C C . ALA A 1 48 ? -27.924 28.785 -40.404 1.00 44.01 48 ALA A C 1
ATOM 317 O O . ALA A 1 48 ? -27.919 29.651 -39.535 1.00 45.36 48 ALA A O 1
ATOM 319 N N . GLU A 1 49 ? -28.862 27.847 -40.488 1.00 43.05 49 GLU A N 1
ATOM 320 C CA . GLU A 1 49 ? -29.997 27.812 -39.576 1.00 45.55 49 GLU A CA 1
ATOM 321 C C . GLU A 1 49 ? -29.575 27.800 -38.099 1.00 51.19 49 GLU A C 1
ATOM 322 O O . GLU A 1 49 ? -30.190 28.474 -37.270 1.00 49.75 49 GLU A O 1
ATOM 328 N N . SER A 1 50 ? -28.531 27.033 -37.784 1.00 54.26 50 SER A N 1
ATOM 329 C CA . SER A 1 50 ? -28.050 26.889 -36.407 1.00 54.32 50 SER A CA 1
ATOM 330 C C . SER A 1 50 ? -27.464 28.194 -35.904 1.00 49.56 50 SER A C 1
ATOM 331 O O . SER A 1 50 ? -27.764 28.630 -34.792 1.00 46.36 50 SER A O 1
ATOM 334 N N . ALA A 1 51 ? -26.619 28.805 -36.732 1.00 45.47 51 ALA A N 1
ATOM 335 C CA . ALA A 1 51 ? -26.009 30.077 -36.388 1.00 43.34 51 ALA A CA 1
ATOM 336 C C . ALA A 1 51 ? -27.088 31.137 -36.144 1.00 46.72 51 ALA A C 1
ATOM 337 O O . ALA A 1 51 ? -26.989 31.926 -35.207 1.00 51.58 51 ALA A O 1
ATOM 339 N N . LEU A 1 52 ? -28.128 31.131 -36.974 1.00 44.99 52 LEU A N 1
ATOM 340 C CA . LEU A 1 52 ? -29.235 32.072 -36.815 1.00 48.13 52 LEU A CA 1
ATOM 341 C C . LEU A 1 52 ? -29.904 31.918 -35.453 1.00 48.42 52 LEU A C 1
ATOM 342 O O . LEU A 1 52 ? -30.120 32.901 -34.751 1.00 46.86 52 LEU A O 1
ATOM 347 N N . ARG A 1 53 ? -30.236 30.682 -35.088 1.00 48.65 53 ARG A N 1
ATOM 348 C CA . ARG A 1 53 ? -30.927 30.427 -33.830 1.00 53.65 53 ARG A CA 1
ATOM 349 C C . ARG A 1 53 ? -30.050 30.805 -32.653 1.00 57.10 53 ARG A C 1
ATOM 350 O O . ARG A 1 53 ? -30.541 31.239 -31.611 1.00 54.17 53 ARG A O 1
ATOM 358 N N . GLN A 1 54 ? -28.746 30.652 -32.851 1.00 61.77 54 GLN A N 1
ATOM 359 C CA . GLN A 1 54 ? -27.747 31.095 -31.891 1.00 63.56 54 GLN A CA 1
ATOM 360 C C . GLN A 1 54 ? -27.840 32.606 -31.693 1.00 59.59 54 GLN A C 1
ATOM 361 O O . GLN A 1 54 ? -28.132 33.091 -30.599 1.00 59.95 54 GLN A O 1
ATOM 367 N N . ARG A 1 55 ? -27.596 33.345 -32.768 1.00 54.73 55 ARG A N 1
ATOM 368 C CA . ARG A 1 55 ? -27.575 34.794 -32.704 1.00 51.02 55 ARG A CA 1
ATOM 369 C C . ARG A 1 55 ? -28.929 35.381 -32.314 1.00 44.72 55 ARG A C 1
ATOM 370 O O . ARG A 1 55 ? -28.990 36.466 -31.757 1.00 42.58 55 ARG A O 1
ATOM 378 N N . PHE A 1 56 ? -30.013 34.668 -32.595 1.00 45.68 56 PHE A N 1
ATOM 379 C CA . PHE A 1 56 ? -31.350 35.182 -32.286 1.00 47.40 56 PHE A CA 1
ATOM 380 C C . PHE A 1 56 ? -32.192 34.218 -31.448 1.00 49.57 56 PHE A C 1
ATOM 381 O O . PHE A 1 56 ? -33.102 33.572 -31.963 1.00 48.15 56 PHE A O 1
ATOM 389 N N . PRO A 1 57 ? -31.897 34.137 -30.139 1.00 50.94 57 PRO A N 1
ATOM 390 C CA . PRO A 1 57 ? -32.505 33.136 -29.259 1.00 50.71 57 PRO A CA 1
ATOM 391 C C . PRO A 1 57 ? -34.003 32.899 -29.467 1.00 51.87 57 PRO A C 1
ATOM 392 O O . PRO A 1 57 ? -34.386 31.748 -29.682 1.00 54.29 57 PRO A O 1
ATOM 396 N N . GLY A 1 58 ? -34.836 33.931 -29.422 1.00 48.47 58 GLY A N 1
ATOM 397 C CA . GLY A 1 58 ? -36.269 33.696 -29.568 1.00 51.04 58 GLY A CA 1
ATOM 398 C C . GLY A 1 58 ? -36.772 33.292 -30.961 1.00 49.60 58 GLY A C 1
ATOM 399 O O . GLY A 1 58 ? -37.909 32.830 -31.111 1.00 44.52 58 GLY A O 1
ATOM 400 N N . ALA A 1 59 ? -35.907 33.457 -31.962 1.00 48.90 59 ALA A N 1
ATOM 401 C CA . ALA A 1 59 ? -36.270 33.409 -33.386 1.00 51.34 59 ALA A CA 1
ATOM 402 C C . ALA A 1 59 ? -37.300 32.365 -33.829 1.00 50.01 59 ALA A C 1
ATOM 403 O O . ALA A 1 59 ? -37.134 31.168 -33.615 1.00 53.36 59 ALA A O 1
ATOM 405 N N . ARG A 1 60 ? -38.357 32.838 -34.474 1.00 44.99 60 ARG A N 1
ATOM 406 C CA . ARG A 1 60 ? -39.275 31.958 -35.180 1.00 42.17 60 ARG A CA 1
ATOM 407 C C . ARG A 1 60 ? -38.753 31.761 -36.605 1.00 40.59 60 ARG A C 1
ATOM 408 O O . ARG A 1 60 ? -38.949 32.602 -37.480 1.00 40.38 60 ARG A O 1
ATOM 416 N N . LEU A 1 61 ? -38.073 30.646 -36.823 1.00 35.32 61 LEU A N 1
ATOM 417 C CA . LEU A 1 61 ? -37.317 30.435 -38.036 1.00 35.38 61 LEU A CA 1
ATOM 418 C C . LEU A 1 61 ? -37.616 29.060 -38.624 1.00 35.67 61 LEU A C 1
ATOM 419 O O . LEU A 1 61 ? -37.668 28.047 -37.904 1.00 35.29 61 LEU A O 1
ATOM 424 N N . PHE A 1 62 ? -37.829 29.032 -39.934 1.00 32.04 62 PHE A N 1
ATOM 425 C CA . PHE A 1 62 ? -38.103 27.787 -40.633 1.00 31.61 62 PHE A CA 1
ATOM 426 C C . PHE A 1 62 ? -37.235 27.710 -41.877 1.00 35.78 62 PHE A C 1
ATOM 427 O O . PHE A 1 62 ? -37.285 28.589 -42.730 1.00 39.64 62 PHE A O 1
ATOM 435 N N . ALA A 1 63 ? -36.421 26.667 -41.959 1.00 36.43 63 ALA A N 1
ATOM 436 C CA . ALA A 1 63 ? -35.485 26.490 -43.052 1.00 35.63 63 ALA A CA 1
ATOM 437 C C . ALA A 1 63 ? -35.790 25.165 -43.706 1.00 37.15 63 ALA A C 1
ATOM 438 O O . ALA A 1 63 ? -36.003 24.162 -43.022 1.00 38.50 63 ALA A O 1
ATOM 440 N N . SER A 1 64 ? -35.812 25.154 -45.033 1.00 36.34 64 SER A N 1
ATOM 441 C CA . SER A 1 64 ? -36.212 23.963 -45.760 1.00 36.92 64 SER A CA 1
ATOM 442 C C . SER A 1 64 ? -35.435 23.884 -47.067 1.00 37.50 64 SER A C 1
ATOM 443 O O . SER A 1 64 ? -35.199 24.898 -47.725 1.00 38.07 64 SER A O 1
ATOM 446 N N . VAL A 1 65 ? -35.022 22.684 -47.442 1.00 34.59 65 VAL A N 1
ATOM 447 C CA . VAL A 1 65 ? -34.388 22.516 -48.738 1.00 36.11 65 VAL A CA 1
ATOM 448 C C . VAL A 1 65 ? -35.430 22.715 -49.839 1.00 34.19 65 VAL A C 1
ATOM 449 O O . VAL A 1 65 ? -36.555 22.220 -49.749 1.00 30.98 65 VAL A O 1
ATOM 453 N N . CYS A 1 66 ? -35.063 23.462 -50.870 1.00 34.34 66 CYS A N 1
ATOM 454 C CA . CYS A 1 66 ? -35.980 23.709 -51.976 1.00 32.28 66 CYS A CA 1
ATOM 455 C C . CYS A 1 66 ? -35.231 24.316 -53.151 1.00 36.28 66 CYS A C 1
ATOM 456 O O . CYS A 1 66 ? -34.483 25.283 -52.978 1.00 37.56 66 CYS A O 1
ATOM 459 N N . ASP A 1 67 ? -35.422 23.742 -54.337 1.00 34.75 67 ASP A N 1
ATOM 460 C CA . ASP A 1 67 ? -34.872 24.322 -55.552 1.00 36.21 67 ASP A CA 1
ATOM 461 C C . ASP A 1 67 ? -35.986 25.116 -56.239 1.00 32.94 67 ASP A C 1
ATOM 462 O O . ASP A 1 67 ? -36.963 24.541 -56.720 1.00 34.65 67 ASP A O 1
ATOM 467 N N . VAL A 1 68 ? -35.841 26.436 -56.283 1.00 29.45 68 VAL A N 1
ATOM 468 C CA . VAL A 1 68 ? -36.899 27.304 -56.823 1.00 29.74 68 VAL A CA 1
ATOM 469 C C . VAL A 1 68 ? -37.217 27.027 -58.295 1.00 32.93 68 VAL A C 1
ATOM 470 O O . VAL A 1 68 ? -38.269 27.420 -58.793 1.00 37.01 68 VAL A O 1
ATOM 474 N N . LEU A 1 69 ? -36.315 26.334 -58.981 1.00 33.06 69 LEU A N 1
ATOM 475 C CA . LEU A 1 69 ? -36.555 25.945 -60.368 1.00 38.36 69 LEU A CA 1
ATOM 476 C C . LEU A 1 69 ? -37.632 24.863 -60.490 1.00 35.65 69 LEU A C 1
ATOM 477 O O . LEU A 1 69 ? -38.176 24.641 -61.578 1.00 31.38 69 LEU A O 1
ATOM 482 N N . ASP A 1 70 ? -37.951 24.205 -59.378 1.00 33.00 70 ASP A N 1
ATOM 483 C CA . ASP A 1 70 ? -38.928 23.126 -59.385 1.00 31.81 70 ASP A CA 1
ATOM 484 C C . ASP A 1 70 ? -40.257 23.580 -58.788 1.00 34.85 70 ASP A C 1
ATOM 485 O O . ASP A 1 70 ? -40.406 23.680 -57.567 1.00 36.36 70 ASP A O 1
ATOM 490 N N . ALA A 1 71 ? -41.234 23.835 -59.650 1.00 38.60 71 ALA A N 1
ATOM 491 C CA . ALA A 1 71 ? -42.535 24.345 -59.211 1.00 38.33 71 ALA A CA 1
ATOM 492 C C . ALA A 1 71 ? -43.147 23.498 -58.101 1.00 36.76 71 ALA A C 1
ATOM 493 O O . ALA A 1 71 ? -43.717 24.028 -57.148 1.00 32.15 71 ALA A O 1
ATOM 495 N N . LEU A 1 72 ? -43.039 22.180 -58.247 1.00 39.60 72 LEU A N 1
ATOM 496 C CA . LEU A 1 72 ? -43.594 21.243 -57.275 1.00 41.99 72 LEU A CA 1
ATOM 497 C C . LEU A 1 72 ? -42.936 21.417 -55.903 1.00 43.88 72 LEU A C 1
ATOM 498 O O . LEU A 1 72 ? -43.599 21.359 -54.868 1.00 43.70 72 LEU A O 1
ATOM 503 N N . GLN A 1 73 ? -41.625 21.626 -55.897 1.00 42.68 73 GLN A N 1
ATOM 504 C CA . GLN A 1 73 ? -40.923 21.873 -54.649 1.00 38.08 73 GLN A CA 1
ATOM 505 C C . GLN A 1 73 ? -41.380 23.213 -54.059 1.00 33.37 73 GLN A C 1
ATOM 506 O O . GLN A 1 73 ? -41.635 23.322 -52.854 1.00 34.01 73 GLN A O 1
ATOM 512 N N . VAL A 1 74 ? -41.498 24.223 -54.914 1.00 25.81 74 VAL A N 1
ATOM 513 C CA . VAL A 1 74 ? -41.960 25.515 -54.450 1.00 27.70 74 VAL A CA 1
ATOM 514 C C . VAL A 1 74 ? -43.374 25.465 -53.850 1.00 28.16 74 VAL A C 1
ATOM 515 O O . VAL A 1 74 ? -43.613 26.048 -52.794 1.00 30.26 74 VAL A O 1
ATOM 519 N N . ARG A 1 75 ? -44.296 24.755 -54.490 1.00 28.41 75 ARG A N 1
ATOM 520 C CA . ARG A 1 75 ? -45.615 24.566 -53.892 1.00 32.50 75 ARG A CA 1
ATOM 521 C C . ARG A 1 75 ? -45.503 23.939 -52.506 1.00 31.13 75 ARG A C 1
ATOM 522 O O . ARG A 1 75 ? -46.093 24.455 -51.547 1.00 32.09 75 ARG A O 1
ATOM 530 N N . ALA A 1 76 ? -44.734 22.850 -52.385 1.00 25.55 76 ALA A N 1
ATOM 531 C CA . ALA A 1 76 ? -44.554 22.208 -51.073 1.00 28.31 76 ALA A CA 1
ATOM 532 C C . ALA A 1 76 ? -43.885 23.133 -50.040 1.00 29.60 76 ALA A C 1
ATOM 533 O O . ALA A 1 76 ? -44.260 23.132 -48.872 1.00 31.51 76 ALA A O 1
ATOM 535 N N . PHE A 1 77 ? -42.907 23.928 -50.472 1.00 30.86 77 PHE A N 1
ATOM 536 C CA . PHE A 1 77 ? -42.229 24.862 -49.567 1.00 28.27 77 PHE A CA 1
ATOM 537 C C . PHE A 1 77 ? -43.191 25.939 -49.084 1.00 31.52 77 PHE A C 1
ATOM 538 O O . PHE A 1 77 ? -43.185 26.304 -47.912 1.00 33.79 77 PHE A O 1
ATOM 546 N N . ALA A 1 78 ? -44.038 26.434 -49.980 1.00 35.54 78 ALA A N 1
ATOM 547 C CA . ALA A 1 78 ? -44.964 27.503 -49.621 1.00 35.08 78 ALA A CA 1
ATOM 548 C C . ALA A 1 78 ? -45.961 27.003 -48.577 1.00 33.64 78 ALA A C 1
ATOM 549 O O . ALA A 1 78 ? -46.250 27.667 -47.582 1.00 34.27 78 ALA A O 1
ATOM 551 N N . GLU A 1 79 ? -46.477 25.814 -48.817 1.00 32.02 79 GLU A N 1
ATOM 552 C CA . GLU A 1 79 ? -47.433 25.204 -47.919 1.00 34.58 79 GLU A CA 1
ATOM 553 C C . GLU A 1 79 ? -46.811 24.868 -46.563 1.00 33.24 79 GLU A C 1
ATOM 554 O O . GLU A 1 79 ? -47.443 25.055 -45.528 1.00 29.91 79 GLU A O 1
ATOM 560 N N . ALA A 1 80 ? -45.582 24.362 -46.561 1.00 33.12 80 ALA A N 1
ATOM 561 C CA . ALA A 1 80 ? -44.912 24.084 -45.297 1.00 33.19 80 ALA A CA 1
ATOM 562 C C . ALA A 1 80 ? -44.622 25.388 -44.548 1.00 33.15 80 ALA A C 1
ATOM 563 O O . ALA A 1 80 ? -44.645 25.414 -43.323 1.00 31.92 80 ALA A O 1
ATOM 565 N N . CYS A 1 81 ? -44.348 26.467 -45.282 1.00 34.48 81 CYS A N 1
ATOM 566 C CA . CYS A 1 81 ? -44.147 27.777 -44.650 1.00 35.27 81 CYS A CA 1
ATOM 567 C C . CYS A 1 81 ? -45.419 28.245 -43.946 1.00 38.37 81 CYS A C 1
ATOM 568 O O . CYS A 1 81 ? -45.386 28.683 -42.791 1.00 37.89 81 CYS A O 1
ATOM 571 N N . GLU A 1 82 ? -46.543 28.151 -44.651 1.00 40.47 82 GLU A N 1
ATOM 572 C CA . GLU A 1 82 ? -47.817 28.571 -44.096 1.00 41.94 82 GLU A CA 1
ATOM 573 C C . GLU A 1 82 ? -48.148 27.752 -42.845 1.00 41.72 82 GLU A C 1
ATOM 574 O O . GLU A 1 82 ? -48.567 28.306 -41.832 1.00 40.06 82 GLU A O 1
ATOM 580 N N . ARG A 1 83 ? -47.954 26.436 -42.925 1.00 40.17 83 ARG A N 1
ATOM 581 C CA . ARG A 1 83 ? -48.253 25.541 -41.813 1.00 41.28 83 ARG A CA 1
ATOM 582 C C . ARG A 1 83 ? -47.406 25.856 -40.579 1.00 40.35 83 ARG A C 1
ATOM 583 O O . ARG A 1 83 ? -47.871 25.695 -39.451 1.00 40.51 83 ARG A O 1
ATOM 591 N N . THR A 1 84 ? -46.173 26.309 -40.798 1.00 41.07 84 THR A N 1
ATOM 592 C CA . THR A 1 84 ? -45.207 26.495 -39.708 1.00 39.99 84 THR A CA 1
ATOM 593 C C . THR A 1 84 ? -45.212 27.897 -39.094 1.00 40.51 84 THR A C 1
ATOM 594 O O . THR A 1 84 ? -45.038 28.045 -37.877 1.00 40.93 84 THR A O 1
ATOM 598 N N . LEU A 1 85 ? -45.395 28.919 -39.931 1.00 38.15 85 LEU A N 1
ATOM 599 C CA . LEU A 1 85 ? -45.317 30.312 -39.473 1.00 34.69 85 LEU A CA 1
ATOM 600 C C . LEU A 1 85 ? -46.579 31.127 -39.743 1.00 34.92 85 LEU A C 1
ATOM 601 O O . LEU A 1 85 ? -46.721 32.226 -39.233 1.00 36.76 85 LEU A O 1
ATOM 606 N N . GLY A 1 86 ? -47.495 30.594 -40.542 1.00 34.17 86 GLY A N 1
ATOM 607 C CA . GLY A 1 86 ? -48.653 31.355 -40.978 1.00 33.79 86 GLY A CA 1
ATOM 608 C C . GLY A 1 86 ? -48.454 31.932 -42.377 1.00 35.00 86 GLY A C 1
ATOM 609 O O . GLY A 1 86 ? -47.377 31.787 -42.969 1.00 33.57 86 GLY A O 1
ATOM 610 N N . CYS A 1 87 ? -49.489 32.575 -42.915 1.00 35.07 87 CYS A N 1
ATOM 611 C CA . CYS A 1 87 ? -49.409 33.162 -44.248 1.00 33.53 87 CYS A CA 1
ATOM 612 C C . CYS A 1 87 ? -48.303 34.216 -44.350 1.00 34.27 87 CYS A C 1
ATOM 613 O O . CYS A 1 87 ? -48.174 35.089 -43.498 1.00 34.29 87 CYS A O 1
ATOM 616 N N . ALA A 1 88 ? -47.499 34.108 -45.401 1.00 36.13 88 ALA A N 1
ATOM 617 C CA . ALA A 1 88 ? -46.396 35.032 -45.640 1.00 34.03 88 ALA A CA 1
ATOM 618 C C . ALA A 1 88 ? -46.881 36.446 -45.988 1.00 32.74 88 ALA A C 1
ATOM 619 O O . ALA A 1 88 ? -47.892 36.621 -46.661 1.00 34.35 88 ALA A O 1
ATOM 621 N N . SER A 1 89 ? -46.149 37.452 -45.525 1.00 31.45 89 SER A N 1
ATOM 622 C CA . SER A 1 89 ? -46.475 38.837 -45.835 1.00 31.95 89 SER A CA 1
ATOM 623 C C . SER A 1 89 ? -45.343 39.480 -46.623 1.00 30.36 89 SER A C 1
ATOM 624 O O . SER A 1 89 ? -45.510 40.550 -47.209 1.00 26.34 89 SER A O 1
ATOM 627 N N . ILE A 1 90 ? -44.187 38.821 -46.621 1.00 32.34 90 ILE A N 1
ATOM 628 C CA . ILE A 1 90 ? -43.008 39.329 -47.314 1.00 30.55 90 ILE A CA 1
ATOM 629 C C . ILE A 1 90 ? -42.338 38.210 -48.111 1.00 31.86 90 ILE A C 1
ATOM 630 O O . ILE A 1 90 ? -42.162 37.093 -47.601 1.00 31.83 90 ILE A O 1
ATOM 635 N N . LEU A 1 91 ? -41.995 38.503 -49.366 1.00 30.56 91 LEU A N 1
ATOM 636 C CA . LEU A 1 91 ? -41.274 37.557 -50.215 1.00 29.84 91 LEU A CA 1
ATOM 637 C C . LEU A 1 91 ? -40.065 38.237 -50.846 1.00 27.20 91 LEU A C 1
ATOM 638 O O . LEU A 1 91 ? -40.199 39.253 -51.516 1.00 24.47 91 LEU A O 1
ATOM 643 N N . VAL A 1 92 ? -38.881 37.693 -50.595 1.00 28.12 92 VAL A N 1
ATOM 644 C CA . VAL A 1 92 ? -37.656 38.191 -51.206 1.00 27.17 92 VAL A CA 1
ATOM 645 C C . VAL A 1 92 ? -37.118 37.100 -52.111 1.00 31.05 92 VAL A C 1
ATOM 646 O O . VAL A 1 92 ? -36.722 36.025 -51.640 1.00 33.54 92 VAL A O 1
ATOM 650 N N . ASN A 1 93 ? -37.125 37.358 -53.412 1.00 27.88 93 ASN A N 1
ATOM 651 C CA . ASN A 1 93 ? -36.566 36.418 -54.361 1.00 26.50 93 ASN A CA 1
ATOM 652 C C . ASN A 1 93 ? -35.111 36.758 -54.631 1.00 29.05 93 ASN A C 1
ATOM 653 O O . ASN A 1 93 ? -34.807 37.728 -55.312 1.00 31.49 93 ASN A O 1
ATOM 658 N N . ASN A 1 94 ? -34.209 35.948 -54.099 1.00 34.51 94 ASN A N 1
ATOM 659 C CA . ASN A 1 94 ? -32.792 36.268 -54.127 1.00 42.92 94 ASN A CA 1
ATOM 660 C C . ASN A 1 94 ? -32.010 35.289 -54.989 1.00 50.99 94 ASN A C 1
ATOM 661 O O . ASN A 1 94 ? -31.133 35.693 -55.759 1.00 52.37 94 ASN A O 1
ATOM 666 N N . ALA A 1 95 ? -32.345 34.006 -54.856 1.00 58.49 95 ALA A N 1
ATOM 667 C CA . ALA A 1 95 ? -31.725 32.940 -55.650 1.00 66.59 95 ALA A CA 1
ATOM 668 C C . ALA A 1 95 ? -31.379 33.409 -57.065 1.00 71.09 95 ALA A C 1
ATOM 669 O O . ALA A 1 95 ? -32.188 34.065 -57.728 1.00 73.40 95 ALA A O 1
ATOM 671 N N . GLY A 1 96 ? -30.173 33.070 -57.510 1.00 72.67 96 GLY A N 1
ATOM 672 C CA . GLY A 1 96 ? -29.658 33.531 -58.787 1.00 74.57 96 GLY A CA 1
ATOM 673 C C . GLY A 1 96 ? -28.150 33.391 -58.833 1.00 76.94 96 GLY A C 1
ATOM 674 O O . GLY A 1 96 ? -27.489 33.421 -57.799 1.00 78.33 96 GLY A O 1
ATOM 675 N N . GLN A 1 97 ? -27.607 33.225 -60.033 1.00 78.44 97 GLN A N 1
ATOM 676 C CA . GLN A 1 97 ? -26.166 33.086 -60.208 1.00 78.02 97 GLN A CA 1
ATOM 677 C C . GLN A 1 97 ? -25.738 33.620 -61.564 1.00 74.07 97 GLN A C 1
ATOM 678 O O . GLN A 1 97 ? -26.040 33.026 -62.598 1.00 73.87 97 GLN A O 1
ATOM 684 N N . GLY A 1 98 ? -25.040 34.752 -61.550 1.00 72.02 98 GLY A N 1
ATOM 685 C CA . GLY A 1 98 ? -24.631 35.413 -62.777 1.00 70.03 98 GLY A CA 1
ATOM 686 C C . GLY A 1 98 ? -23.801 34.508 -63.665 1.00 67.32 98 GLY A C 1
ATOM 687 O O . GLY A 1 98 ? -23.343 33.452 -63.234 1.00 67.54 98 GLY A O 1
ATOM 688 N N . ARG A 1 99 ? -23.608 34.913 -64.913 1.00 63.69 99 ARG A N 1
ATOM 689 C CA . ARG A 1 99 ? -22.808 34.120 -65.835 1.00 59.20 99 ARG A CA 1
ATOM 690 C C . ARG A 1 99 ? -21.908 35.008 -66.670 1.00 53.38 99 ARG A C 1
ATOM 691 O O . ARG A 1 99 ? -22.343 36.028 -67.193 1.00 53.95 99 ARG A O 1
ATOM 699 N N . VAL A 1 100 ? -20.651 34.606 -66.793 1.00 47.59 100 VAL A N 1
ATOM 700 C CA . VAL A 1 100 ? -19.679 35.367 -67.553 1.00 43.52 100 VAL A CA 1
ATOM 701 C C . VAL A 1 100 ? -19.633 34.849 -68.981 1.00 45.63 100 VAL A C 1
ATOM 702 O O . VAL A 1 100 ? -19.263 33.701 -69.211 1.00 47.11 100 VAL A O 1
ATOM 706 N N . SER A 1 101 ? -20.017 35.696 -69.935 1.00 43.32 101 SER A N 1
ATOM 707 C CA . SER A 1 101 ? -20.073 35.302 -71.333 1.00 43.33 101 SER A CA 1
ATOM 708 C C . SER A 1 101 ? -20.323 36.503 -72.252 1.00 42.08 101 SER A C 1
ATOM 709 O O . SER A 1 101 ? -21.159 37.357 -71.956 1.00 40.70 101 SER A O 1
ATOM 712 N N . THR A 1 102 ? -19.595 36.559 -73.365 1.00 39.62 102 THR A N 1
ATOM 713 C CA . THR A 1 102 ? -19.924 37.467 -74.453 1.00 39.79 102 THR A CA 1
ATOM 714 C C . THR A 1 102 ? -21.013 36.833 -75.311 1.00 38.64 102 THR A C 1
ATOM 715 O O . THR A 1 102 ? -21.388 35.687 -75.099 1.00 40.17 102 THR A O 1
ATOM 719 N N . PHE A 1 103 ? -21.533 37.567 -76.281 1.00 39.27 103 PHE A N 1
ATOM 720 C CA . PHE A 1 103 ? -22.529 36.982 -77.165 1.00 38.92 103 PHE A CA 1
ATOM 721 C C . PHE A 1 103 ? -21.900 35.811 -77.903 1.00 45.65 103 PHE A C 1
ATOM 722 O O . PHE A 1 103 ? -22.523 34.757 -78.058 1.00 48.63 103 PHE A O 1
ATOM 730 N N . ALA A 1 104 ? -20.661 36.015 -78.350 1.00 45.16 104 ALA A N 1
ATOM 731 C CA . ALA A 1 104 ? -19.895 34.999 -79.073 1.00 46.42 104 ALA A CA 1
ATOM 732 C C . ALA A 1 104 ? -19.662 33.708 -78.275 1.00 42.26 104 ALA A C 1
ATOM 733 O O . ALA A 1 104 ? -19.596 32.626 -78.852 1.00 39.29 104 ALA A O 1
ATOM 735 N N . GLU A 1 105 ? -19.558 33.831 -76.955 1.00 42.26 105 GLU A N 1
ATOM 736 C CA . GLU A 1 105 ? -19.294 32.689 -76.071 1.00 40.23 105 GLU A CA 1
ATOM 737 C C . GLU A 1 105 ? -20.559 31.995 -75.540 1.00 39.25 105 GLU A C 1
ATOM 738 O O . GLU A 1 105 ? -20.486 30.911 -74.999 1.00 41.78 105 GLU A O 1
ATOM 744 N N . THR A 1 106 ? -21.717 32.626 -75.684 1.00 38.62 106 THR A N 1
ATOM 745 C CA . THR A 1 106 ? -22.948 32.088 -75.124 1.00 37.31 106 THR A CA 1
ATOM 746 C C . THR A 1 106 ? -23.677 31.186 -76.110 1.00 43.04 106 THR A C 1
ATOM 747 O O . THR A 1 106 ? -24.162 31.652 -77.137 1.00 45.89 106 THR A O 1
ATOM 751 N N . THR A 1 107 ? -23.784 29.903 -75.777 1.00 44.37 107 THR A N 1
ATOM 752 C CA . THR A 1 107 ? -24.499 28.938 -76.613 1.00 43.02 107 THR A CA 1
ATOM 753 C C . THR A 1 107 ? -26.007 28.957 -76.354 1.00 40.47 107 THR A C 1
ATOM 754 O O . THR A 1 107 ? -26.469 29.577 -75.402 1.00 39.49 107 THR A O 1
ATOM 758 N N . ASP A 1 108 ? -26.777 28.282 -77.205 1.00 39.20 108 ASP A N 1
ATOM 759 C CA . ASP A 1 108 ? -28.221 28.190 -76.995 1.00 36.35 108 ASP A CA 1
ATOM 760 C C . ASP A 1 108 ? -28.535 27.583 -75.633 1.00 36.66 108 ASP A C 1
ATOM 761 O O . ASP A 1 108 ? -29.414 28.060 -74.912 1.00 36.95 108 ASP A O 1
ATOM 766 N N . GLU A 1 109 ? -27.814 26.520 -75.297 1.00 35.87 109 GLU A N 1
ATOM 767 C CA . GLU A 1 109 ? -27.961 25.862 -74.013 1.00 37.80 109 GLU A CA 1
ATOM 768 C C . GLU A 1 109 ? -27.746 26.844 -72.862 1.00 34.24 109 GLU A C 1
ATOM 769 O O . GLU A 1 109 ? -28.505 26.841 -71.893 1.00 34.04 109 GLU A O 1
ATOM 775 N N . ALA A 1 110 ? -26.707 27.671 -72.966 1.00 29.11 110 ALA A N 1
ATOM 776 C CA . ALA A 1 110 ? -26.400 28.625 -71.907 1.00 31.65 110 ALA A CA 1
ATOM 777 C C . ALA A 1 110 ? -27.441 29.757 -71.843 1.00 34.86 110 ALA A C 1
ATOM 778 O O . ALA A 1 110 ? -27.771 30.243 -70.760 1.00 36.27 110 ALA A O 1
ATOM 780 N N . TRP A 1 111 ? -27.969 30.154 -73.001 1.00 34.21 111 TRP A N 1
ATOM 781 C CA . TRP A 1 111 ? -29.069 31.118 -73.055 1.00 32.71 111 TRP A CA 1
ATOM 782 C C . TRP A 1 111 ? -30.309 30.611 -72.305 1.00 31.36 111 TRP A C 1
ATOM 783 O O . TRP A 1 111 ? -30.872 31.337 -71.472 1.00 30.60 111 TRP A O 1
ATOM 794 N N . SER A 1 112 ? -30.723 29.374 -72.610 1.00 27.35 112 SER A N 1
ATOM 795 C CA . SER A 1 112 ? -31.943 28.778 -72.062 1.00 25.83 112 SER A CA 1
ATOM 796 C C . SER A 1 112 ? -31.779 28.628 -70.575 1.00 25.91 112 SER A C 1
ATOM 797 O O . SER A 1 112 ? -32.685 28.919 -69.796 1.00 30.45 112 SER A O 1
ATOM 800 N N . GLU A 1 113 ? -30.609 28.161 -70.176 1.00 29.85 113 GLU A N 1
ATOM 801 C CA . GLU A 1 113 ? -30.348 27.968 -68.767 1.00 35.12 113 GLU A CA 1
ATOM 802 C C . GLU A 1 113 ? -30.426 29.317 -68.078 1.00 32.52 113 GLU A C 1
ATOM 803 O O . GLU A 1 113 ? -31.028 29.443 -67.015 1.00 34.74 113 GLU A O 1
ATOM 809 N N . GLU A 1 114 ? -29.828 30.329 -68.699 1.00 30.30 114 GLU A N 1
ATOM 810 C CA . GLU A 1 114 ? -29.755 31.653 -68.095 1.00 33.19 114 GLU A CA 1
ATOM 811 C C . GLU A 1 114 ? -31.136 32.276 -67.882 1.00 34.61 114 GLU A C 1
ATOM 812 O O . GLU A 1 114 ? -31.429 32.806 -66.812 1.00 34.33 114 GLU A O 1
ATOM 818 N N . LEU A 1 115 ? -31.980 32.188 -68.905 1.00 35.64 115 LEU A N 1
ATOM 819 C CA . LEU A 1 115 ? -33.320 32.761 -68.871 1.00 33.18 115 LEU A CA 1
ATOM 820 C C . LEU A 1 115 ? -34.207 32.002 -67.889 1.00 35.00 115 LEU A C 1
ATOM 821 O O . LEU A 1 115 ? -34.938 32.604 -67.091 1.00 37.80 115 LEU A O 1
ATOM 826 N N . GLN A 1 116 ? -34.142 30.677 -67.952 1.00 32.45 116 GLN A N 1
ATOM 827 C CA . GLN A 1 116 ? -34.930 29.833 -67.059 1.00 36.87 116 GLN A CA 1
ATOM 828 C C . GLN A 1 116 ? -34.623 30.135 -65.600 1.00 35.27 116 GLN A C 1
ATOM 829 O O . GLN A 1 116 ? -35.522 30.218 -64.769 1.00 31.16 116 GLN A O 1
ATOM 835 N N . LEU A 1 117 ? -33.343 30.296 -65.296 1.00 37.42 117 LEU A N 1
ATOM 836 C CA . LEU A 1 117 ? -32.909 30.566 -63.930 1.00 39.28 117 LEU A CA 1
ATOM 837 C C . LEU A 1 117 ? -33.348 31.962 -63.499 1.00 36.47 117 LEU A C 1
ATOM 838 O O . LEU A 1 117 ? -33.979 32.144 -62.458 1.00 34.93 117 LEU A O 1
ATOM 843 N N . LYS A 1 118 ? -33.040 32.959 -64.312 1.00 34.46 118 LYS A N 1
ATOM 844 C CA . LYS A 1 118 ? -33.384 34.306 -63.914 1.00 32.77 118 LYS A CA 1
ATOM 845 C C . LYS A 1 118 ? -34.894 34.490 -63.824 1.00 31.63 118 LYS A C 1
ATOM 846 O O . LYS A 1 118 ? -35.381 35.136 -62.900 1.00 32.73 118 LYS A O 1
ATOM 852 N N . PHE A 1 119 ? -35.640 33.907 -64.757 1.00 28.64 119 PHE A N 1
ATOM 853 C CA . PHE A 1 119 ? -37.092 34.061 -64.733 1.00 26.19 119 PHE A CA 1
ATOM 854 C C . PHE A 1 119 ? -37.856 33.214 -63.702 1.00 25.33 119 PHE A C 1
ATOM 855 O O . PHE A 1 119 ? -38.701 33.742 -62.985 1.00 23.09 119 PHE A O 1
ATOM 863 N N . PHE A 1 120 ? -37.588 31.915 -63.644 1.00 25.53 120 PHE A N 1
ATOM 864 C CA . PHE A 1 120 ? -38.424 31.015 -62.829 1.00 31.65 120 PHE A CA 1
ATOM 865 C C . PHE A 1 120 ? -38.123 31.080 -61.333 1.00 34.37 120 PHE A C 1
ATOM 866 O O . PHE A 1 120 ? -38.985 30.793 -60.499 1.00 37.83 120 PHE A O 1
ATOM 874 N N . SER A 1 121 ? -36.910 31.490 -60.997 1.00 32.34 121 SER A N 1
ATOM 875 C CA . SER A 1 121 ? -36.574 31.731 -59.607 1.00 32.55 121 SER A CA 1
ATOM 876 C C . SER A 1 121 ? -37.437 32.875 -59.042 1.00 31.34 121 SER A C 1
ATOM 877 O O . SER A 1 121 ? -37.530 33.050 -57.821 1.00 26.68 121 SER A O 1
ATOM 880 N N . VAL A 1 122 ? -38.079 33.635 -59.937 1.00 29.31 122 VAL A N 1
ATOM 881 C CA . VAL A 1 122 ? -39.035 34.679 -59.549 1.00 28.25 122 VAL A CA 1
ATOM 882 C C . VAL A 1 122 ? -40.482 34.238 -59.782 1.00 24.77 122 VAL A C 1
ATOM 883 O O . VAL A 1 122 ? -41.321 34.357 -58.902 1.00 24.51 122 VAL A O 1
ATOM 887 N N . ILE A 1 123 ? -40.767 33.705 -60.964 1.00 25.31 123 ILE A N 1
ATOM 888 C CA . ILE A 1 123 ? -42.111 33.209 -61.283 1.00 27.18 123 ILE A CA 1
ATOM 889 C C . ILE A 1 123 ? -42.638 32.151 -60.297 1.00 27.91 123 ILE A C 1
ATOM 890 O O . ILE A 1 123 ? -43.750 32.262 -59.781 1.00 29.82 123 ILE A O 1
ATOM 895 N N . HIS A 1 124 ? -41.841 31.126 -60.025 1.00 24.91 124 HIS A N 1
ATOM 896 C CA . HIS A 1 124 ? -42.283 30.068 -59.116 1.00 23.87 124 HIS A CA 1
ATOM 897 C C . HIS A 1 124 ? -42.638 30.557 -57.700 1.00 25.90 124 HIS A C 1
ATOM 898 O O . HIS A 1 124 ? -43.760 30.318 -57.222 1.00 26.32 124 HIS A O 1
ATOM 905 N N . PRO A 1 125 ? -41.694 31.248 -57.025 1.00 23.33 125 PRO A N 1
ATOM 906 C CA . PRO A 1 125 ? -41.991 31.677 -55.655 1.00 25.52 125 PRO A CA 1
ATOM 907 C C . PRO A 1 125 ? -43.150 32.676 -55.610 1.00 27.66 125 PRO A C 1
ATOM 908 O O . PRO A 1 125 ? -44.005 32.555 -54.722 1.00 27.95 125 PRO A O 1
ATOM 912 N N . VAL A 1 126 ? -43.192 33.621 -56.553 1.00 23.87 126 VAL A N 1
ATOM 913 C CA . VAL A 1 126 ? -44.280 34.591 -56.605 1.00 23.48 126 VAL A CA 1
ATOM 914 C C . VAL A 1 126 ? -45.636 33.919 -56.813 1.00 27.84 126 VAL A C 1
ATOM 915 O O . VAL A 1 126 ? -46.596 34.228 -56.112 1.00 28.71 126 VAL A O 1
ATOM 919 N N . ARG A 1 127 ? -45.722 33.012 -57.785 1.00 29.30 127 ARG A N 1
ATOM 920 C CA . ARG A 1 127 ? -46.987 32.309 -58.039 1.00 31.07 127 ARG A CA 1
ATOM 921 C C . ARG A 1 127 ? -47.430 31.419 -56.860 1.00 30.00 127 ARG A C 1
ATOM 922 O O . ARG A 1 127 ? -48.613 31.368 -56.529 1.00 31.75 127 ARG A O 1
ATOM 930 N N . ALA A 1 128 ? -46.486 30.750 -56.209 1.00 28.51 128 ALA A N 1
ATOM 931 C CA . ALA A 1 128 ? -46.830 29.860 -55.087 1.00 28.32 128 ALA A CA 1
ATOM 932 C C . ALA A 1 128 ? -47.210 30.607 -53.811 1.00 31.34 128 ALA A C 1
ATOM 933 O O . ALA A 1 128 ? -48.011 30.117 -53.017 1.00 36.02 128 ALA A O 1
ATOM 935 N N . PHE A 1 129 ? -46.637 31.793 -53.617 1.00 30.09 129 PHE A N 1
ATOM 936 C CA . PHE A 1 129 ? -46.862 32.582 -52.395 1.00 27.99 129 PHE A CA 1
ATOM 937 C C . PHE A 1 129 ? -47.861 33.749 -52.530 1.00 30.38 129 PHE A C 1
ATOM 938 O O . PHE A 1 129 ? -48.332 34.289 -51.522 1.00 27.91 129 PHE A O 1
ATOM 946 N N . LEU A 1 130 ? -48.194 34.136 -53.759 1.00 30.95 130 LEU A N 1
ATOM 947 C CA . LEU A 1 130 ? -49.134 35.239 -53.962 1.00 32.40 130 LEU A CA 1
ATOM 948 C C . LEU A 1 130 ? -50.424 35.097 -53.138 1.00 35.76 130 LEU A C 1
ATOM 949 O O . LEU A 1 130 ? -50.886 36.062 -52.536 1.00 35.34 130 LEU A O 1
ATOM 954 N N . PRO A 1 131 ? -51.018 33.898 -53.116 1.00 37.89 131 PRO A N 1
ATOM 955 C CA . PRO A 1 131 ? -52.281 33.749 -52.373 1.00 37.03 131 PRO A CA 1
ATOM 956 C C . PRO A 1 131 ? -52.146 34.013 -50.874 1.00 38.78 131 PRO A C 1
ATOM 957 O O . PRO A 1 131 ? -53.083 34.517 -50.247 1.00 40.18 131 PRO A O 1
ATOM 961 N N . GLN A 1 132 ? -50.996 33.675 -50.306 1.00 37.24 132 GLN A N 1
ATOM 962 C CA . GLN A 1 132 ? -50.709 34.043 -48.930 1.00 34.71 132 GLN A CA 1
ATOM 963 C C . GLN A 1 132 ? -50.466 35.540 -48.786 1.00 36.77 132 GLN A C 1
ATOM 964 O O . GLN A 1 132 ? -50.964 36.174 -47.848 1.00 39.52 132 GLN A O 1
ATOM 970 N N . LEU A 1 133 ? -49.692 36.106 -49.704 1.00 36.60 133 LEU A N 1
ATOM 971 C CA . LEU A 1 133 ? -49.396 37.537 -49.661 1.00 34.13 133 LEU A CA 1
ATOM 972 C C . LEU A 1 133 ? -50.679 38.371 -49.726 1.00 31.70 133 LEU A C 1
ATOM 973 O O . LEU A 1 133 ? -50.846 39.346 -48.995 1.00 31.28 133 LEU A O 1
ATOM 978 N N . GLU A 1 134 ? -51.591 37.961 -50.599 1.00 32.52 134 GLU A N 1
ATOM 979 C CA . GLU A 1 134 ? -52.805 38.715 -50.863 1.00 35.97 134 GLU A CA 1
ATOM 980 C C . GLU A 1 134 ? -53.850 38.538 -49.769 1.00 42.86 134 GLU A C 1
ATOM 981 O O . GLU A 1 134 ? -54.962 39.047 -49.886 1.00 46.47 134 GLU A O 1
ATOM 987 N N . SER A 1 135 ? -53.499 37.814 -48.711 1.00 42.60 135 SER A N 1
ATOM 988 C CA A SER A 1 135 ? -54.391 37.680 -47.568 0.50 44.12 135 SER A CA 1
ATOM 989 C CA B SER A 1 135 ? -54.384 37.666 -47.562 0.50 44.12 135 SER A CA 1
ATOM 990 C C . SER A 1 135 ? -53.875 38.499 -46.389 1.00 45.40 135 SER A C 1
ATOM 991 O O . SER A 1 135 ? -54.525 38.579 -45.342 1.00 49.90 135 SER A O 1
ATOM 996 N N . ARG A 1 136 ? -52.714 39.121 -46.577 1.00 44.82 136 ARG A N 1
ATOM 997 C CA . ARG A 1 136 ? -52.014 39.846 -45.516 1.00 47.02 136 ARG A CA 1
ATOM 998 C C . ARG A 1 136 ? -51.873 41.344 -45.759 1.00 48.27 136 ARG A C 1
ATOM 999 O O . ARG A 1 136 ? -51.702 41.790 -46.891 1.00 50.73 136 ARG A O 1
ATOM 1007 N N . ALA A 1 137 ? -51.898 42.119 -44.681 1.00 48.85 137 ALA A N 1
ATOM 1008 C CA . ALA A 1 137 ? -51.605 43.550 -44.761 1.00 46.61 137 ALA A CA 1
ATOM 1009 C C . ALA A 1 137 ? -50.101 43.753 -44.864 1.00 45.27 137 ALA A C 1
ATOM 1010 O O . ALA A 1 137 ? -49.322 42.878 -44.475 1.00 43.69 137 ALA A O 1
ATOM 1012 N N . ASP A 1 138 ? -49.691 44.907 -45.382 1.00 46.99 138 ASP A N 1
ATOM 1013 C CA . ASP A 1 138 ? -48.271 45.240 -45.461 1.00 46.89 138 ASP A CA 1
ATOM 1014 C C . ASP A 1 138 ? -47.530 44.179 -46.278 1.00 42.71 138 ASP A C 1
ATOM 1015 O O . ASP A 1 138 ? -46.374 43.868 -45.985 1.00 41.81 138 ASP A O 1
ATOM 1020 N N . ALA A 1 139 ? -48.210 43.616 -47.280 1.00 36.64 139 ALA A N 1
ATOM 1021 C CA . ALA A 1 139 ? -47.620 42.603 -48.154 1.00 30.74 139 ALA A CA 1
ATOM 1022 C C . ALA A 1 139 ? -46.668 43.228 -49.169 1.00 31.05 139 ALA A C 1
ATOM 1023 O O . ALA A 1 139 ? -47.021 44.183 -49.863 1.00 29.99 139 ALA A O 1
ATOM 1025 N N . ALA A 1 140 ? -45.458 42.686 -49.256 1.00 31.59 140 ALA A N 1
ATOM 1026 C CA . ALA A 1 140 ? -44.455 43.203 -50.188 1.00 28.37 140 ALA A CA 1
ATOM 1027 C C . ALA A 1 140 ? -43.578 42.092 -50.780 1.00 27.95 140 ALA A C 1
ATOM 1028 O O . ALA A 1 140 ? -43.256 41.110 -50.108 1.00 26.22 140 ALA A O 1
ATOM 1030 N N . ILE A 1 141 ? -43.198 42.258 -52.043 1.00 28.95 141 ILE A N 1
ATOM 1031 C CA . ILE A 1 141 ? -42.270 41.347 -52.696 1.00 27.48 141 ILE A CA 1
ATOM 1032 C C . ILE A 1 141 ? -41.045 42.139 -53.127 1.00 26.56 141 ILE A C 1
ATOM 1033 O O . ILE A 1 141 ? -41.179 43.249 -53.636 1.00 23.77 141 ILE A O 1
ATOM 1038 N N . VAL A 1 142 ? -39.859 41.575 -52.908 1.00 22.58 142 VAL A N 1
ATOM 1039 C CA . VAL A 1 142 ? -38.635 42.172 -53.404 1.00 20.99 142 VAL A CA 1
ATOM 1040 C C . VAL A 1 142 ? -37.849 41.159 -54.245 1.00 27.56 142 VAL A C 1
ATOM 1041 O O . VAL A 1 142 ? -37.502 40.076 -53.765 1.00 28.85 142 VAL A O 1
ATOM 1045 N N . CYS A 1 143 ? -37.566 41.511 -55.497 1.00 26.74 143 CYS A N 1
ATOM 1046 C CA . CYS A 1 143 ? -36.755 40.656 -56.364 1.00 25.10 143 CYS A CA 1
ATOM 1047 C C . CYS A 1 143 ? -35.342 41.229 -56.499 1.00 28.80 143 CYS A C 1
ATOM 1048 O O . CYS A 1 143 ? -35.168 42.347 -56.985 1.00 32.01 143 CYS A O 1
ATOM 1051 N N . VAL A 1 144 ? -34.335 40.471 -56.069 1.00 26.69 144 VAL A N 1
ATOM 1052 C CA . VAL A 1 144 ? -32.956 40.929 -56.196 1.00 27.79 144 VAL A CA 1
ATOM 1053 C C . VAL A 1 144 ? -32.501 40.886 -57.663 1.00 29.99 144 VAL A C 1
ATOM 1054 O O . VAL A 1 144 ? -32.719 39.898 -58.367 1.00 32.75 144 VAL A O 1
ATOM 1058 N N . ASN A 1 145 ? -31.867 41.961 -58.109 1.00 28.16 145 ASN A N 1
ATOM 1059 C CA . ASN A 1 145 ? -31.458 42.092 -59.499 1.00 28.63 145 ASN A CA 1
ATOM 1060 C C . ASN A 1 145 ? -30.137 42.836 -59.479 1.00 27.49 145 ASN A C 1
ATOM 1061 O O . ASN A 1 145 ? -29.569 43.062 -58.411 1.00 24.87 145 ASN A O 1
ATOM 1066 N N . SER A 1 146 ? -29.651 43.195 -60.658 1.00 29.29 146 SER A N 1
ATOM 1067 C CA . SER A 1 146 ? -28.351 43.825 -60.823 1.00 32.25 146 SER A CA 1
ATOM 1068 C C . SER A 1 146 ? -28.451 45.002 -61.798 1.00 30.71 146 SER A C 1
ATOM 1069 O O . SER A 1 146 ? -29.366 45.038 -62.635 1.00 27.91 146 SER A O 1
ATOM 1072 N N . LEU A 1 147 ? -27.514 45.952 -61.687 1.00 29.55 147 LEU A N 1
ATOM 1073 C CA . LEU A 1 147 ? -27.453 47.111 -62.595 1.00 28.84 147 LEU A CA 1
ATOM 1074 C C . LEU A 1 147 ? -27.396 46.682 -64.078 1.00 31.04 147 LEU A C 1
ATOM 1075 O O . LEU A 1 147 ? -27.796 47.436 -64.978 1.00 32.45 147 LEU A O 1
ATOM 1080 N N . LEU A 1 148 ? -26.908 45.465 -64.315 1.00 30.62 148 LEU A N 1
ATOM 1081 C CA . LEU A 1 148 ? -26.839 44.894 -65.656 1.00 30.16 148 LEU A CA 1
ATOM 1082 C C . LEU A 1 148 ? -28.179 44.971 -66.401 1.00 30.88 148 LEU A C 1
ATOM 1083 O O . LEU A 1 148 ? -28.220 45.032 -67.652 1.00 25.12 148 LEU A O 1
ATOM 1088 N N . ALA A 1 149 ? -29.266 44.961 -65.625 1.00 29.04 149 ALA A N 1
ATOM 1089 C CA . ALA A 1 149 ? -30.612 44.988 -66.179 1.00 27.76 149 ALA A CA 1
ATOM 1090 C C . ALA A 1 149 ? -30.895 46.283 -66.932 1.00 28.82 149 ALA A C 1
ATOM 1091 O O . ALA A 1 149 ? -31.741 46.311 -67.813 1.00 34.67 149 ALA A O 1
ATOM 1093 N N . SER A 1 150 ? -30.196 47.359 -66.591 1.00 26.98 150 SER A N 1
ATOM 1094 C CA . SER A 1 150 ? -30.437 48.631 -67.277 1.00 27.59 150 SER A CA 1
ATOM 1095 C C . SER A 1 150 ? -29.153 49.149 -67.909 1.00 29.93 150 SER A C 1
ATOM 1096 O O . SER A 1 150 ? -29.176 50.042 -68.744 1.00 32.62 150 SER A O 1
ATOM 1099 N N . GLN A 1 151 ? -28.030 48.557 -67.520 1.00 30.26 151 GLN A N 1
ATOM 1100 C CA . GLN A 1 151 ? -26.743 48.963 -68.057 1.00 27.74 151 GLN A CA 1
ATOM 1101 C C . GLN A 1 151 ? -25.875 47.738 -68.307 1.00 26.30 151 GLN A C 1
ATOM 1102 O O . GLN A 1 151 ? -25.099 47.340 -67.439 1.00 27.38 151 GLN A O 1
ATOM 1108 N N . PRO A 1 152 ? -26.012 47.125 -69.495 1.00 28.53 152 PRO A N 1
ATOM 1109 C CA . PRO A 1 152 ? -25.316 45.854 -69.790 1.00 31.09 152 PRO A CA 1
ATOM 1110 C C . PRO A 1 152 ? -23.778 45.955 -69.749 1.00 30.82 152 PRO A C 1
ATOM 1111 O O . PRO A 1 152 ? -23.218 47.031 -70.024 1.00 26.93 152 PRO A O 1
ATOM 1115 N N . GLU A 1 153 ? -23.117 44.840 -69.412 1.00 31.36 153 GLU A N 1
ATOM 1116 C CA . GLU A 1 153 ? -21.654 44.727 -69.494 1.00 34.32 153 GLU A CA 1
ATOM 1117 C C . GLU A 1 153 ? -21.222 43.634 -70.491 1.00 35.76 153 GLU A C 1
ATOM 1118 O O . GLU A 1 153 ? -21.859 42.580 -70.578 1.00 36.87 153 GLU A O 1
ATOM 1124 N N . PRO A 1 154 ? -20.127 43.883 -71.230 1.00 32.03 154 PRO A N 1
ATOM 1125 C CA . PRO A 1 154 ? -19.673 43.087 -72.383 1.00 35.95 154 PRO A CA 1
ATOM 1126 C C . PRO A 1 154 ? -19.446 41.605 -72.092 1.00 37.61 154 PRO A C 1
ATOM 1127 O O . PRO A 1 154 ? -19.617 40.776 -72.980 1.00 43.05 154 PRO A O 1
ATOM 1131 N N . HIS A 1 155 ? -19.045 41.286 -70.872 1.00 34.29 155 HIS A N 1
ATOM 1132 C CA . HIS A 1 155 ? -18.767 39.915 -70.493 1.00 36.01 155 HIS A CA 1
ATOM 1133 C C . HIS A 1 155 ? -19.898 39.338 -69.648 1.00 33.53 155 HIS A C 1
ATOM 1134 O O . HIS A 1 155 ? -19.750 38.307 -69.009 1.00 34.34 155 HIS A O 1
ATOM 1141 N N . MET A 1 156 ? -21.042 40.000 -69.678 1.00 29.81 156 MET A N 1
ATOM 1142 C CA . MET A 1 156 ? -22.224 39.486 -69.011 1.00 30.22 156 MET A CA 1
ATOM 1143 C C . MET A 1 156 ? -23.440 39.586 -69.942 1.00 32.40 156 MET A C 1
ATOM 1144 O O . MET A 1 156 ? -24.523 39.998 -69.517 1.00 31.17 156 MET A O 1
ATOM 1149 N N . VAL A 1 157 ? -23.262 39.215 -71.211 1.00 32.35 157 VAL A N 1
ATOM 1150 C CA . VAL A 1 157 ? -24.295 39.477 -72.210 1.00 30.57 157 VAL A CA 1
ATOM 1151 C C . VAL A 1 157 ? -25.638 38.832 -71.891 1.00 31.26 157 VAL A C 1
ATOM 1152 O O . VAL A 1 157 ? -26.672 39.498 -71.907 1.00 29.75 157 VAL A O 1
ATOM 1156 N N . ALA A 1 158 ? -25.619 37.535 -71.609 1.00 34.65 158 ALA A N 1
ATOM 1157 C CA . ALA A 1 158 ? -26.859 36.790 -71.385 1.00 33.54 158 ALA A CA 1
ATOM 1158 C C . ALA A 1 158 ? -27.504 37.123 -70.048 1.00 30.40 158 ALA A C 1
ATOM 1159 O O . ALA A 1 158 ? -28.713 37.286 -69.972 1.00 29.79 158 ALA A O 1
ATOM 1161 N N . THR A 1 159 ? -26.708 37.232 -68.994 1.00 31.19 159 THR A N 1
ATOM 1162 C CA A THR A 1 159 ? -27.260 37.583 -67.692 0.50 32.84 159 THR A CA 1
ATOM 1163 C CA B THR A 1 159 ? -27.248 37.590 -67.684 0.50 33.04 159 THR A CA 1
ATOM 1164 C C . THR A 1 159 ? -27.885 38.991 -67.738 1.00 32.03 159 THR A C 1
ATOM 1165 O O . THR A 1 159 ? -29.007 39.196 -67.270 1.00 29.88 159 THR A O 1
ATOM 1172 N N . SER A 1 160 ? -27.180 39.948 -68.339 1.00 31.64 160 SER A N 1
ATOM 1173 C CA . SER A 1 160 ? -27.709 41.316 -68.498 1.00 32.00 160 SER A CA 1
ATOM 1174 C C . SER A 1 160 ? -29.090 41.368 -69.162 1.00 30.88 160 SER A C 1
ATOM 1175 O O . SER A 1 160 ? -29.982 42.098 -68.712 1.00 31.52 160 SER A O 1
ATOM 1178 N N . ALA A 1 161 ? -29.259 40.587 -70.222 1.00 26.22 161 ALA A N 1
ATOM 1179 C CA . ALA A 1 161 ? -30.527 40.541 -70.938 1.00 27.90 161 ALA A CA 1
ATOM 1180 C C . ALA A 1 161 ? -31.608 39.801 -70.153 1.00 29.35 161 ALA A C 1
ATOM 1181 O O . ALA A 1 161 ? -32.769 40.218 -70.131 1.00 29.42 161 ALA A O 1
ATOM 1183 N N . ALA A 1 162 ? -31.234 38.711 -69.489 1.00 31.59 162 ALA A N 1
ATOM 1184 C CA . ALA A 1 162 ? -32.192 38.029 -68.625 1.00 31.21 162 ALA A CA 1
ATOM 1185 C C . ALA A 1 162 ? -32.611 38.957 -67.478 1.00 31.85 162 ALA A C 1
ATOM 1186 O O . ALA A 1 162 ? -33.799 39.056 -67.155 1.00 32.77 162 ALA A O 1
ATOM 1188 N N . ARG A 1 163 ? -31.638 39.642 -66.873 1.00 28.65 163 ARG A N 1
ATOM 1189 C CA . ARG A 1 163 ? -31.928 40.574 -65.788 1.00 23.89 163 ARG A CA 1
ATOM 1190 C C . ARG A 1 163 ? -32.899 41.641 -66.279 1.00 24.19 163 ARG A C 1
ATOM 1191 O O . ARG A 1 163 ? -33.806 42.050 -65.561 1.00 27.86 163 ARG A O 1
ATOM 1199 N N . ALA A 1 164 ? -32.711 42.097 -67.514 1.00 22.82 164 ALA A N 1
ATOM 1200 C CA . ALA A 1 164 ? -33.559 43.157 -68.038 1.00 21.81 164 ALA A CA 1
ATOM 1201 C C . ALA A 1 164 ? -35.005 42.679 -68.058 1.00 21.35 164 ALA A C 1
ATOM 1202 O O . ALA A 1 164 ? -35.914 43.368 -67.593 1.00 22.71 164 ALA A O 1
ATOM 1204 N N . GLY A 1 165 ? -35.210 41.478 -68.580 1.00 24.06 165 GLY A N 1
ATOM 1205 C CA . GLY A 1 165 ? -36.526 40.869 -68.560 1.00 21.46 165 GLY A CA 1
ATOM 1206 C C . GLY A 1 165 ? -37.123 40.904 -67.167 1.00 23.43 165 GLY A C 1
ATOM 1207 O O . GLY A 1 165 ? -38.271 41.309 -66.995 1.00 24.68 165 GLY A O 1
ATOM 1208 N N . VAL A 1 166 ? -36.347 40.481 -66.169 1.00 24.11 166 VAL A N 1
ATOM 1209 C CA . VAL A 1 166 ? -36.862 40.405 -64.796 1.00 27.43 166 VAL A CA 1
ATOM 1210 C C . VAL A 1 166 ? -37.207 41.783 -64.217 1.00 22.27 166 VAL A C 1
ATOM 1211 O O . VAL A 1 166 ? -38.167 41.921 -63.456 1.00 20.38 166 VAL A O 1
ATOM 1215 N N . LYS A 1 167 ? -36.442 42.800 -64.592 1.00 22.46 167 LYS A N 1
ATOM 1216 C CA . LYS A 1 167 ? -36.785 44.173 -64.209 1.00 18.98 167 LYS A CA 1
ATOM 1217 C C . LYS A 1 167 ? -38.157 44.575 -64.747 1.00 22.76 167 LYS A C 1
ATOM 1218 O O . LYS A 1 167 ? -39.001 45.112 -64.025 1.00 27.75 167 LYS A O 1
ATOM 1224 N N . ASN A 1 168 ? -38.372 44.324 -66.032 1.00 24.82 168 ASN A N 1
ATOM 1225 C CA . ASN A 1 168 ? -39.617 44.684 -66.680 1.00 23.58 168 ASN A CA 1
ATOM 1226 C C . ASN A 1 168 ? -40.769 43.969 -65.973 1.00 24.40 168 ASN A C 1
ATOM 1227 O O . ASN A 1 168 ? -41.821 44.551 -65.721 1.00 26.30 168 ASN A O 1
ATOM 1232 N N . LEU A 1 169 ? -40.545 42.702 -65.639 1.00 22.06 169 LEU A N 1
ATOM 1233 C CA . LEU A 1 169 ? -41.541 41.881 -64.946 1.00 23.46 169 LEU A CA 1
ATOM 1234 C C . LEU A 1 169 ? -41.928 42.456 -63.559 1.00 22.06 169 LEU A C 1
ATOM 1235 O O . LEU A 1 169 ? -43.102 42.472 -63.176 1.00 26.28 169 LEU A O 1
ATOM 1240 N N . VAL A 1 170 ? -40.944 42.943 -62.817 1.00 19.42 170 VAL A N 1
ATOM 1241 C CA . VAL A 1 170 ? -41.224 43.630 -61.555 1.00 19.74 170 VAL A CA 1
ATOM 1242 C C . VAL A 1 170 ? -42.237 44.769 -61.696 1.00 19.37 170 VAL A C 1
ATOM 1243 O O . VAL A 1 170 ? -43.170 44.870 -60.902 1.00 22.07 170 VAL A O 1
ATOM 1247 N N . ARG A 1 171 ? -42.067 45.622 -62.701 1.00 19.81 171 ARG A N 1
ATOM 1248 C CA . ARG A 1 171 ? -43.076 46.648 -62.981 1.00 20.87 171 ARG A CA 1
ATOM 1249 C C . ARG A 1 171 ? -44.461 46.035 -63.241 1.00 23.06 171 ARG A C 1
ATOM 1250 O O . ARG A 1 171 ? -45.469 46.510 -62.712 1.00 27.71 171 ARG A O 1
ATOM 1258 N N . SER A 1 172 ? -44.510 44.973 -64.039 1.00 20.37 172 SER A N 1
ATOM 1259 C CA . SER A 1 172 ? -45.790 44.370 -64.413 1.00 23.14 172 SER A CA 1
ATOM 1260 C C . SER A 1 172 ? -46.469 43.768 -63.208 1.00 20.72 172 SER A C 1
ATOM 1261 O O . SER A 1 172 ? -47.669 43.939 -63.015 1.00 23.51 172 SER A O 1
ATOM 1264 N N . MET A 1 173 ? -45.695 43.061 -62.398 1.00 17.88 173 MET A N 1
ATOM 1265 C CA . MET A 1 173 ? -46.226 42.460 -61.185 1.00 19.99 173 MET A CA 1
ATOM 1266 C C . MET A 1 173 ? -46.692 43.547 -60.213 1.00 22.15 173 MET A C 1
ATOM 1267 O O . MET A 1 173 ? -47.738 43.421 -59.575 1.00 24.33 173 MET A O 1
ATOM 1272 N N . ALA A 1 174 ? -45.938 44.633 -60.112 1.00 23.01 174 ALA A N 1
ATOM 1273 C CA . ALA A 1 174 ? -46.380 45.722 -59.247 1.00 27.21 174 ALA A CA 1
ATOM 1274 C C . ALA A 1 174 ? -47.774 46.203 -59.660 1.00 28.67 174 ALA A C 1
ATOM 1275 O O . ALA A 1 174 ? -48.669 46.351 -58.814 1.00 27.79 174 ALA A O 1
ATOM 1277 N N . PHE A 1 175 ? -47.965 46.432 -60.962 1.00 24.77 175 PHE A N 1
ATOM 1278 C CA . PHE A 1 175 ? -49.241 46.960 -61.435 1.00 23.19 175 PHE A CA 1
ATOM 1279 C C . PHE A 1 175 ? -50.359 45.945 -61.208 1.00 24.06 175 PHE A C 1
ATOM 1280 O O . PHE A 1 175 ? -51.482 46.302 -60.833 1.00 24.89 175 PHE A O 1
ATOM 1288 N N . GLU A 1 176 ? -50.055 44.677 -61.453 1.00 22.16 176 GLU A N 1
ATOM 1289 C CA . GLU A 1 176 ? -51.085 43.657 -61.387 1.00 26.21 176 GLU A CA 1
ATOM 1290 C C . GLU A 1 176 ? -51.530 43.375 -59.962 1.00 26.37 176 GLU A C 1
ATOM 1291 O O . GLU A 1 176 ? -52.709 43.114 -59.730 1.00 26.67 176 GLU A O 1
ATOM 1297 N N . PHE A 1 177 ? -50.591 43.425 -59.014 1.00 27.69 177 PHE A N 1
ATOM 1298 C CA . PHE A 1 177 ? -50.883 43.003 -57.641 1.00 27.69 177 PHE A CA 1
ATOM 1299 C C . PHE A 1 177 ? -51.366 44.142 -56.761 1.00 27.31 177 PHE A C 1
ATOM 1300 O O . PHE A 1 177 ? -51.865 43.885 -55.668 1.00 29.13 177 PHE A O 1
ATOM 1308 N N . ALA A 1 178 ? -51.222 45.382 -57.228 1.00 23.64 178 ALA A N 1
ATOM 1309 C CA . ALA A 1 178 ? -51.537 46.550 -56.389 1.00 25.91 178 ALA A CA 1
ATOM 1310 C C . ALA A 1 178 ? -52.985 46.584 -55.922 1.00 26.76 178 ALA A C 1
ATOM 1311 O O . ALA A 1 178 ? -53.257 46.982 -54.800 1.00 29.76 178 ALA A O 1
ATOM 1313 N N . PRO A 1 179 ? -53.927 46.138 -56.766 1.00 28.88 179 PRO A N 1
ATOM 1314 C CA . PRO A 1 179 ? -55.312 46.130 -56.272 1.00 31.96 179 PRO A CA 1
ATOM 1315 C C . PRO A 1 179 ? -55.512 45.166 -55.080 1.00 35.78 179 PRO A C 1
ATOM 1316 O O . PRO A 1 179 ? -56.454 45.344 -54.298 1.00 34.62 179 PRO A O 1
ATOM 1320 N N . LYS A 1 180 ? -54.651 44.154 -54.964 1.00 34.82 180 LYS A N 1
ATOM 1321 C CA . LYS A 1 180 ? -54.752 43.172 -53.884 1.00 36.09 180 LYS A CA 1
ATOM 1322 C C . LYS A 1 180 ? -53.858 43.500 -52.705 1.00 35.81 180 LYS A C 1
ATOM 1323 O O . LYS A 1 180 ? -53.782 42.724 -51.759 1.00 38.76 180 LYS A O 1
ATOM 1329 N N . GLY A 1 181 ? -53.178 44.642 -52.758 1.00 35.54 181 GLY A N 1
ATOM 1330 C CA . GLY A 1 181 ? -52.446 45.134 -51.602 1.00 34.93 181 GLY A CA 1
ATOM 1331 C C . GLY A 1 181 ? -50.985 44.733 -51.540 1.00 33.41 181 GLY A C 1
ATOM 1332 O O . GLY A 1 181 ? -50.310 44.986 -50.562 1.00 34.02 181 GLY A O 1
ATOM 1333 N N . VAL A 1 182 ? -50.483 44.119 -52.598 1.00 33.26 182 VAL A N 1
ATOM 1334 C CA . VAL A 1 182 ? -49.106 43.658 -52.598 1.00 31.21 182 VAL A CA 1
ATOM 1335 C C . VAL A 1 182 ? -48.180 44.585 -53.384 1.00 27.68 182 VAL A C 1
ATOM 1336 O O . VAL A 1 182 ? -48.332 44.752 -54.595 1.00 28.90 182 VAL A O 1
ATOM 1340 N N . ARG A 1 183 ? -47.196 45.157 -52.707 1.00 25.67 183 ARG A N 1
ATOM 1341 C CA . ARG A 1 183 ? -46.208 45.978 -53.391 1.00 25.86 183 ARG A CA 1
ATOM 1342 C C . ARG A 1 183 ? -45.104 45.096 -53.971 1.00 27.16 183 ARG A C 1
ATOM 1343 O O . ARG A 1 183 ? -44.809 44.021 -53.436 1.00 25.47 183 ARG A O 1
ATOM 1351 N N . VAL A 1 184 ? -44.499 45.557 -55.064 1.00 25.83 184 VAL A N 1
ATOM 1352 C CA . VAL A 1 184 ? -43.441 44.808 -55.728 1.00 20.83 184 VAL A CA 1
ATOM 1353 C C . VAL A 1 184 ? -42.321 45.753 -56.190 1.00 21.73 184 VAL A C 1
ATOM 1354 O O . VAL A 1 184 ? -42.562 46.688 -56.950 1.00 21.49 184 VAL A O 1
ATOM 1358 N N . ASN A 1 185 ? -41.102 45.508 -55.718 1.00 21.38 185 ASN A N 1
ATOM 1359 C CA . ASN A 1 185 ? -39.935 46.307 -56.077 1.00 20.88 185 ASN A CA 1
ATOM 1360 C C . ASN A 1 185 ? -38.718 45.398 -56.175 1.00 20.40 185 ASN A C 1
ATOM 1361 O O . ASN A 1 185 ? -38.789 44.228 -55.844 1.00 23.78 185 ASN A O 1
ATOM 1366 N N . GLY A 1 186 ? -37.586 45.937 -56.601 1.00 20.44 186 GLY A N 1
ATOM 1367 C CA . GLY A 1 186 ? -36.344 45.178 -56.591 1.00 19.48 186 GLY A CA 1
ATOM 1368 C C . GLY A 1 186 ? -35.157 46.083 -56.318 1.00 22.72 186 GLY A C 1
ATOM 1369 O O . GLY A 1 186 ? -35.298 47.299 -56.179 1.00 23.79 186 GLY A O 1
ATOM 1370 N N . ILE A 1 187 ? -33.971 45.501 -56.237 1.00 19.74 187 ILE A N 1
ATOM 1371 C CA . ILE A 1 187 ? -32.774 46.314 -56.129 1.00 21.63 187 ILE A CA 1
ATOM 1372 C C . ILE A 1 187 ? -31.900 45.973 -57.324 1.00 27.39 187 ILE A C 1
ATOM 1373 O O . ILE A 1 187 ? -32.103 44.945 -57.978 1.00 27.36 187 ILE A O 1
ATOM 1378 N N . LEU A 1 188 ? -30.963 46.863 -57.631 1.00 29.56 188 LEU A N 1
ATOM 1379 C CA . LEU A 1 188 ? -30.003 46.655 -58.703 1.00 26.59 188 LEU A CA 1
ATOM 1380 C C . LEU A 1 188 ? -28.614 46.756 -58.093 1.00 27.64 188 LEU A C 1
ATOM 1381 O O . LEU A 1 188 ? -28.094 47.870 -57.876 1.00 24.28 188 LEU A O 1
ATOM 1386 N N . ILE A 1 189 ? -28.017 45.604 -57.798 1.00 22.87 189 ILE A N 1
ATOM 1387 C CA . ILE A 1 189 ? -26.699 45.596 -57.194 1.00 24.53 189 ILE A CA 1
ATOM 1388 C C . ILE A 1 189 ? -25.617 45.897 -58.231 1.00 25.60 189 ILE A C 1
ATOM 1389 O O . ILE A 1 189 ? -25.818 45.684 -59.425 1.00 28.32 189 ILE A O 1
ATOM 1394 N N . GLY A 1 190 ? -24.479 46.400 -57.767 1.00 26.29 190 GLY A N 1
ATOM 1395 C CA . GLY A 1 190 ? -23.307 46.552 -58.601 1.00 25.79 190 GLY A CA 1
ATOM 1396 C C . GLY A 1 190 ? -22.375 45.383 -58.341 1.00 28.44 190 GLY A C 1
ATOM 1397 O O . GLY A 1 190 ? -22.793 44.221 -58.385 1.00 25.70 190 GLY A O 1
ATOM 1398 N N . LEU A 1 191 ? -21.108 45.677 -58.077 1.00 29.71 191 LEU A N 1
ATOM 1399 C CA . LEU A 1 191 ? -20.183 44.635 -57.662 1.00 33.47 191 LEU A CA 1
ATOM 1400 C C . LEU A 1 191 ? -20.247 44.453 -56.140 1.00 36.69 191 LEU A C 1
ATOM 1401 O O . LEU A 1 191 ? -19.956 45.378 -55.376 1.00 36.67 191 LEU A O 1
ATOM 1406 N N . VAL A 1 192 ? -20.652 43.262 -55.708 1.00 36.29 192 VAL A N 1
ATOM 1407 C CA . VAL A 1 192 ? -20.774 42.958 -54.282 1.00 37.16 192 VAL A CA 1
ATOM 1408 C C . VAL A 1 192 ? -19.884 41.779 -53.869 1.00 38.20 192 VAL A C 1
ATOM 1409 O O . VAL A 1 192 ? -19.889 40.728 -54.517 1.00 36.62 192 VAL A O 1
ATOM 1413 N N . GLU A 1 193 ? -19.116 41.959 -52.797 1.00 41.31 193 GLU A N 1
ATOM 1414 C CA . GLU A 1 193 ? -18.249 40.893 -52.302 1.00 48.03 193 GLU A CA 1
ATOM 1415 C C . GLU A 1 193 ? -19.007 39.569 -52.247 1.00 50.60 193 GLU A C 1
ATOM 1416 O O . GLU A 1 193 ? -20.130 39.506 -51.756 1.00 50.17 193 GLU A O 1
ATOM 1422 N N . SER A 1 194 ? -18.402 38.514 -52.776 1.00 53.64 194 SER A N 1
ATOM 1423 C CA . SER A 1 194 ? -19.084 37.227 -52.861 1.00 57.03 194 SER A CA 1
ATOM 1424 C C . SER A 1 194 ? -18.087 36.084 -52.922 1.00 59.83 194 SER A C 1
ATOM 1425 O O . SER A 1 194 ? -16.877 36.306 -53.016 1.00 58.98 194 SER A O 1
ATOM 1428 N N . GLY A 1 195 ? -18.606 34.861 -52.876 1.00 62.05 195 GLY A N 1
ATOM 1429 C CA . GLY A 1 195 ? -17.777 33.680 -52.998 1.00 64.42 195 GLY A CA 1
ATOM 1430 C C . GLY A 1 195 ? -16.989 33.744 -54.288 1.00 67.00 195 GLY A C 1
ATOM 1431 O O . GLY A 1 195 ? -15.798 33.426 -54.315 1.00 68.57 195 GLY A O 1
ATOM 1432 N N . GLN A 1 196 ? -17.654 34.183 -55.354 1.00 69.16 196 GLN A N 1
ATOM 1433 C CA . GLN A 1 196 ? -17.036 34.269 -56.680 1.00 72.42 196 GLN A CA 1
ATOM 1434 C C . GLN A 1 196 ? -15.833 35.223 -56.718 1.00 72.46 196 GLN A C 1
ATOM 1435 O O . GLN A 1 196 ? -14.812 34.924 -57.346 1.00 72.75 196 GLN A O 1
ATOM 1441 N N . TRP A 1 197 ? -15.954 36.363 -56.041 1.00 71.78 197 TRP A N 1
ATOM 1442 C CA . TRP A 1 197 ? -14.872 37.349 -55.997 1.00 70.37 197 TRP A CA 1
ATOM 1443 C C . TRP A 1 197 ? -13.696 36.916 -55.122 1.00 74.92 197 TRP A C 1
ATOM 1444 O O . TRP A 1 197 ? -12.563 37.321 -55.365 1.00 77.17 197 TRP A O 1
ATOM 1455 N N . ARG A 1 198 ? -13.954 36.108 -54.099 1.00 78.60 198 ARG A N 1
ATOM 1456 C CA . ARG A 1 198 ? -12.857 35.550 -53.315 1.00 84.33 198 ARG A CA 1
ATOM 1457 C C . ARG A 1 198 ? -12.222 34.396 -54.083 1.00 87.75 198 ARG A C 1
ATOM 1458 O O . ARG A 1 198 ? -11.028 34.126 -53.961 1.00 86.79 198 ARG A O 1
ATOM 1466 N N . ARG A 1 199 ? -13.043 33.734 -54.887 1.00 92.49 199 ARG A N 1
ATOM 1467 C CA . ARG A 1 199 ? -12.589 32.678 -55.778 1.00 99.08 199 ARG A CA 1
ATOM 1468 C C . ARG A 1 199 ? -11.553 33.234 -56.752 1.00 101.25 199 ARG A C 1
ATOM 1469 O O . ARG A 1 199 ? -10.503 32.625 -56.973 1.00 103.36 199 ARG A O 1
ATOM 1477 N N . ARG A 1 200 ? -11.858 34.395 -57.328 1.00 100.03 200 ARG A N 1
ATOM 1478 C CA . ARG A 1 200 ? -10.965 35.043 -58.283 1.00 99.74 200 ARG A CA 1
ATOM 1479 C C . ARG A 1 200 ? -9.702 35.545 -57.595 1.00 97.08 200 ARG A C 1
ATOM 1480 O O . ARG A 1 200 ? -8.604 35.434 -58.136 1.00 96.89 200 ARG A O 1
ATOM 1488 N N . PHE A 1 201 ? -9.863 36.101 -56.400 1.00 95.21 201 PHE A N 1
ATOM 1489 C CA . PHE A 1 201 ? -8.727 36.610 -55.646 1.00 95.86 201 PHE A CA 1
ATOM 1490 C C . PHE A 1 201 ? -7.669 35.521 -55.462 1.00 101.33 201 PHE A C 1
ATOM 1491 O O . PHE A 1 201 ? -6.466 35.780 -55.590 1.00 103.49 201 PHE A O 1
ATOM 1499 N N . GLU A 1 202 ? -8.124 34.301 -55.177 1.00 103.32 202 GLU A N 1
ATOM 1500 C CA . GLU A 1 202 ? -7.224 33.167 -54.970 1.00 106.67 202 GLU A CA 1
ATOM 1501 C C . GLU A 1 202 ? -6.484 32.791 -56.248 1.00 108.39 202 GLU A C 1
ATOM 1502 O O . GLU A 1 202 ? -5.559 31.979 -56.218 1.00 110.73 202 GLU A O 1
ATOM 1508 N N . ALA A 1 203 ? -6.900 33.388 -57.365 1.00 105.82 203 ALA A N 1
ATOM 1509 C CA . ALA A 1 203 ? -6.242 33.192 -58.655 1.00 101.83 203 ALA A CA 1
ATOM 1510 C C . ALA A 1 203 ? -5.136 34.225 -58.872 1.00 97.83 203 ALA A C 1
ATOM 1511 O O . ALA A 1 203 ? -5.319 35.209 -59.587 1.00 93.29 203 ALA A O 1
ATOM 1513 N N . ASP A 1 210 ? -2.917 42.600 -49.299 1.00 108.14 210 ASP A N 1
ATOM 1514 C CA . ASP A 1 210 ? -4.040 41.933 -48.652 1.00 107.81 210 ASP A CA 1
ATOM 1515 C C . ASP A 1 210 ? -5.265 41.887 -49.560 1.00 105.89 210 ASP A C 1
ATOM 1516 O O . ASP A 1 210 ? -5.319 42.570 -50.581 1.00 106.75 210 ASP A O 1
ATOM 1521 N N . TRP A 1 211 ? -6.245 41.072 -49.186 1.00 103.20 211 TRP A N 1
ATOM 1522 C CA . TRP A 1 211 ? -7.480 40.968 -49.952 1.00 99.35 211 TRP A CA 1
ATOM 1523 C C . TRP A 1 211 ? -8.156 42.327 -50.105 1.00 95.44 211 TRP A C 1
ATOM 1524 O O . TRP A 1 211 ? -8.581 42.693 -51.201 1.00 94.18 211 TRP A O 1
ATOM 1535 N N . ALA A 1 212 ? -8.248 43.074 -49.008 1.00 92.96 212 ALA A N 1
ATOM 1536 C CA . ALA A 1 212 ? -8.905 44.380 -49.017 1.00 90.16 212 ALA A CA 1
ATOM 1537 C C . ALA A 1 212 ? -8.145 45.392 -49.870 1.00 89.62 212 ALA A C 1
ATOM 1538 O O . ALA A 1 212 ? -8.515 46.568 -49.944 1.00 90.22 212 ALA A O 1
ATOM 1540 N N . GLN A 1 213 ? -7.078 44.933 -50.512 1.00 86.81 213 GLN A N 1
ATOM 1541 C CA . GLN A 1 213 ? -6.327 45.795 -51.403 1.00 84.94 213 GLN A CA 1
ATOM 1542 C C . GLN A 1 213 ? -6.510 45.357 -52.847 1.00 80.72 213 GLN A C 1
ATOM 1543 O O . GLN A 1 213 ? -6.646 46.188 -53.747 1.00 81.15 213 GLN A O 1
ATOM 1549 N N . TRP A 1 214 ? -6.512 44.047 -53.066 1.00 75.31 214 TRP A N 1
ATOM 1550 C CA . TRP A 1 214 ? -6.747 43.516 -54.398 1.00 69.21 214 TRP A CA 1
ATOM 1551 C C . TRP A 1 214 ? -8.157 43.859 -54.850 1.00 65.03 214 TRP A C 1
ATOM 1552 O O . TRP A 1 214 ? -8.429 43.950 -56.046 1.00 62.96 214 TRP A O 1
ATOM 1563 N N . THR A 1 215 ? -9.052 44.045 -53.884 1.00 63.25 215 THR A N 1
ATOM 1564 C CA . THR A 1 215 ? -10.414 44.477 -54.174 1.00 60.05 215 THR A CA 1
ATOM 1565 C C . THR A 1 215 ? -10.451 45.977 -54.472 1.00 60.20 215 THR A C 1
ATOM 1566 O O . THR A 1 215 ? -11.166 46.424 -55.374 1.00 59.56 215 THR A O 1
ATOM 1570 N N . ALA A 1 216 ? -9.677 46.747 -53.713 1.00 58.92 216 ALA A N 1
ATOM 1571 C CA . ALA A 1 216 ? -9.601 48.186 -53.920 1.00 59.83 216 ALA A CA 1
ATOM 1572 C C . ALA A 1 216 ? -9.158 48.452 -55.348 1.00 62.10 216 ALA A C 1
ATOM 1573 O O . ALA A 1 216 ? -9.679 49.344 -56.025 1.00 62.99 216 ALA A O 1
ATOM 1575 N N . GLN A 1 217 ? -8.187 47.667 -55.801 1.00 62.44 217 GLN A N 1
ATOM 1576 C CA . GLN A 1 217 ? -7.741 47.744 -57.182 1.00 61.23 217 GLN A CA 1
ATOM 1577 C C . GLN A 1 217 ? -8.900 47.429 -58.125 1.00 58.99 217 GLN A C 1
ATOM 1578 O O . GLN A 1 217 ? -9.166 48.175 -59.066 1.00 60.76 217 GLN A O 1
ATOM 1584 N N . LEU A 1 218 ? -9.601 46.332 -57.860 1.00 54.53 218 LEU A N 1
ATOM 1585 C CA . LEU A 1 218 ? -10.758 45.970 -58.668 1.00 51.06 218 LEU A CA 1
ATOM 1586 C C . LEU A 1 218 ? -11.743 47.138 -58.783 1.00 50.67 218 LEU A C 1
ATOM 1587 O O . LEU A 1 218 ? -12.150 47.497 -59.888 1.00 49.91 218 LEU A O 1
ATOM 1592 N N . ALA A 1 219 ? -12.119 47.729 -57.646 1.00 48.09 219 ALA A N 1
ATOM 1593 C CA . ALA A 1 219 ? -13.081 48.830 -57.637 1.00 45.07 219 ALA A CA 1
ATOM 1594 C C . ALA A 1 219 ? -12.551 50.035 -58.408 1.00 47.16 219 ALA A C 1
ATOM 1595 O O . ALA A 1 219 ? -13.319 50.795 -58.995 1.00 47.47 219 ALA A O 1
ATOM 1597 N N . ARG A 1 220 ? -11.237 50.201 -58.407 1.00 50.73 220 ARG A N 1
ATOM 1598 C CA . ARG A 1 220 ? -10.604 51.307 -59.114 1.00 59.34 220 ARG A CA 1
ATOM 1599 C C . ARG A 1 220 ? -10.644 51.086 -60.626 1.00 58.92 220 ARG A C 1
ATOM 1600 O O . ARG A 1 220 ? -10.922 52.009 -61.398 1.00 59.42 220 ARG A O 1
ATOM 1608 N N . ASN A 1 221 ? -10.370 49.850 -61.037 1.00 55.58 221 ASN A N 1
ATOM 1609 C CA . ASN A 1 221 ? -10.413 49.467 -62.438 1.00 49.63 221 ASN A CA 1
ATOM 1610 C C . ASN A 1 221 ? -11.843 49.481 -62.964 1.00 48.34 221 ASN A C 1
ATOM 1611 O O . ASN A 1 221 ? -12.085 49.846 -64.113 1.00 48.81 221 ASN A O 1
ATOM 1616 N N . LYS A 1 222 ? -12.786 49.094 -62.107 1.00 47.70 222 LYS A N 1
ATOM 1617 C CA . LYS A 1 222 ? -14.199 49.022 -62.465 1.00 45.73 222 LYS A CA 1
ATOM 1618 C C . LYS A 1 222 ? -14.876 50.391 -62.380 1.00 45.08 222 LYS A C 1
ATOM 1619 O O . LYS A 1 222 ? -16.074 50.524 -62.652 1.00 44.69 222 LYS A O 1
ATOM 1625 N N . GLN A 1 223 ? -14.110 51.402 -61.990 1.00 43.95 223 GLN A N 1
ATOM 1626 C CA . GLN A 1 223 ? -14.623 52.763 -61.933 1.00 47.04 223 GLN A CA 1
ATOM 1627 C C . GLN A 1 223 ? -15.860 52.899 -61.039 1.00 43.41 223 GLN A C 1
ATOM 1628 O O . GLN A 1 223 ? -16.870 53.461 -61.448 1.00 41.72 223 GLN A O 1
ATOM 1634 N N . ILE A 1 224 ? -15.778 52.377 -59.819 1.00 43.82 224 ILE A N 1
ATOM 1635 C CA . ILE A 1 224 ? -16.850 52.551 -58.843 1.00 41.67 224 ILE A CA 1
ATOM 1636 C C . ILE A 1 224 ? -16.622 53.843 -58.073 1.00 42.00 224 ILE A C 1
ATOM 1637 O O . ILE A 1 224 ? -15.629 53.980 -57.363 1.00 43.95 224 ILE A O 1
ATOM 1642 N N . PRO A 1 225 ? -17.533 54.810 -58.229 1.00 40.81 225 PRO A N 1
ATOM 1643 C CA . PRO A 1 225 ? -17.330 56.091 -57.547 1.00 40.68 225 PRO A CA 1
ATOM 1644 C C . PRO A 1 225 ? -17.102 55.949 -56.038 1.00 39.75 225 PRO A C 1
ATOM 1645 O O . PRO A 1 225 ? -16.259 56.652 -55.489 1.00 35.82 225 PRO A O 1
ATOM 1649 N N . LEU A 1 226 ? -17.823 55.054 -55.372 1.00 42.35 226 LEU A N 1
ATOM 1650 C CA . LEU A 1 226 ? -17.624 54.901 -53.926 1.00 40.65 226 LEU A CA 1
ATOM 1651 C C . LEU A 1 226 ? -16.335 54.134 -53.593 1.00 37.91 226 LEU A C 1
ATOM 1652 O O . LEU A 1 226 ? -15.980 53.963 -52.442 1.00 41.81 226 LEU A O 1
ATOM 1657 N N . GLY A 1 227 ? -15.641 53.676 -54.625 1.00 35.78 227 GLY A N 1
ATOM 1658 C CA . GLY A 1 227 ? -14.270 53.223 -54.491 1.00 34.13 227 GLY A CA 1
ATOM 1659 C C . GLY A 1 227 ? -14.092 51.930 -53.732 1.00 36.53 227 GLY A C 1
ATOM 1660 O O . GLY A 1 227 ? -12.991 51.614 -53.284 1.00 37.56 227 GLY A O 1
ATOM 1661 N N . ARG A 1 228 ? -15.172 51.174 -53.584 1.00 37.49 228 ARG A N 1
ATOM 1662 C CA . ARG A 1 228 ? -15.089 49.872 -52.940 1.00 38.37 228 ARG A CA 1
ATOM 1663 C C . ARG A 1 228 ? -16.183 48.960 -53.463 1.00 39.72 228 ARG A C 1
ATOM 1664 O O . ARG A 1 228 ? -17.161 49.421 -54.067 1.00 39.70 228 ARG A O 1
ATOM 1672 N N . LEU A 1 229 ? -16.005 47.664 -53.243 1.00 39.46 229 LEU A N 1
ATOM 1673 C CA . LEU A 1 229 ? -17.053 46.699 -53.527 1.00 39.63 229 LEU A CA 1
ATOM 1674 C C . LEU A 1 229 ? -18.190 46.904 -52.528 1.00 39.61 229 LEU A C 1
ATOM 1675 O O . LEU A 1 229 ? -17.965 47.420 -51.436 1.00 38.21 229 LEU A O 1
ATOM 1680 N N . GLY A 1 230 ? -19.410 46.527 -52.904 1.00 37.16 230 GLY A N 1
ATOM 1681 C CA . GLY A 1 230 ? -20.521 46.543 -51.965 1.00 34.76 230 GLY A CA 1
ATOM 1682 C C . GLY A 1 230 ? -20.437 45.412 -50.947 1.00 34.34 230 GLY A C 1
ATOM 1683 O O . GLY A 1 230 ? -19.670 44.464 -51.107 1.00 31.09 230 GLY A O 1
ATOM 1684 N N . LYS A 1 231 ? -21.222 45.525 -49.881 1.00 37.50 231 LYS A N 1
ATOM 1685 C CA . LYS A 1 231 ? -21.315 44.484 -48.866 1.00 36.75 231 LYS A CA 1
ATOM 1686 C C . LYS A 1 231 ? -22.678 43.837 -48.979 1.00 31.40 231 LYS A C 1
ATOM 1687 O O . LYS A 1 231 ? -23.665 44.516 -49.239 1.00 31.71 231 LYS A O 1
ATOM 1693 N N . PRO A 1 232 ? -22.740 42.517 -48.783 1.00 32.34 232 PRO A N 1
ATOM 1694 C CA . PRO A 1 232 ? -24.023 41.814 -48.792 1.00 30.25 232 PRO A CA 1
ATOM 1695 C C . PRO A 1 232 ? -25.035 42.518 -47.913 1.00 28.42 232 PRO A C 1
ATOM 1696 O O . PRO A 1 232 ? -26.210 42.619 -48.284 1.00 23.96 232 PRO A O 1
ATOM 1700 N N . ILE A 1 233 ? -24.576 43.010 -46.762 1.00 36.45 233 ILE A N 1
ATOM 1701 C CA . ILE A 1 233 ? -25.464 43.617 -45.768 1.00 35.86 233 ILE A CA 1
ATOM 1702 C C . ILE A 1 233 ? -26.105 44.889 -46.326 1.00 33.01 233 ILE A C 1
ATOM 1703 O O . ILE A 1 233 ? -27.272 45.183 -46.070 1.00 34.24 233 ILE A O 1
ATOM 1708 N N . GLU A 1 234 ? -25.341 45.629 -47.113 1.00 33.25 234 GLU A N 1
ATOM 1709 C CA . GLU A 1 234 ? -25.853 46.852 -47.730 1.00 34.77 234 GLU A CA 1
ATOM 1710 C C . GLU A 1 234 ? -26.988 46.521 -48.701 1.00 32.06 234 GLU A C 1
ATOM 1711 O O . GLU A 1 234 ? -28.002 47.212 -48.740 1.00 31.50 234 GLU A O 1
ATOM 1717 N N . ALA A 1 235 ? -26.837 45.443 -49.463 1.00 31.54 235 ALA A N 1
ATOM 1718 C CA . ALA A 1 235 ? -27.915 45.013 -50.351 1.00 29.54 235 ALA A CA 1
ATOM 1719 C C . ALA A 1 235 ? -29.138 44.618 -49.521 1.00 29.38 235 ALA A C 1
ATOM 1720 O O . ALA A 1 235 ? -30.290 44.882 -49.907 1.00 28.62 235 ALA A O 1
ATOM 1722 N N . ALA A 1 236 ? -28.864 44.005 -48.371 1.00 27.04 236 ALA A N 1
ATOM 1723 C CA . ALA A 1 236 ? -29.898 43.533 -47.452 1.00 27.53 236 ALA A CA 1
ATOM 1724 C C . ALA A 1 236 ? -30.706 44.686 -46.872 1.00 28.89 236 ALA A C 1
ATOM 1725 O O . ALA A 1 236 ? -31.912 44.577 -46.681 1.00 31.27 236 ALA A O 1
ATOM 1727 N N . ARG A 1 237 ? -30.037 45.795 -46.586 1.00 28.41 237 ARG A N 1
ATOM 1728 C CA . ARG A 1 237 ? -30.715 46.961 -46.034 1.00 28.86 237 ARG A CA 1
ATOM 1729 C C . ARG A 1 237 ? -31.681 47.593 -47.030 1.00 26.46 237 ARG A C 1
ATOM 1730 O O . ARG A 1 237 ? -32.793 47.989 -46.659 1.00 24.60 237 ARG A O 1
ATOM 1738 N N . ALA A 1 238 ? -31.282 47.664 -48.298 1.00 25.12 238 ALA A N 1
ATOM 1739 C CA . ALA A 1 238 ? -32.210 48.165 -49.308 1.00 25.77 238 ALA A CA 1
ATOM 1740 C C . ALA A 1 238 ? -33.387 47.199 -49.434 1.00 24.91 238 ALA A C 1
ATOM 1741 O O . ALA A 1 238 ? -34.547 47.614 -49.540 1.00 28.30 238 ALA A O 1
ATOM 1743 N N . ILE A 1 239 ? -33.094 45.906 -49.395 1.00 19.26 239 ILE A N 1
ATOM 1744 C CA . ILE A 1 239 ? -34.165 44.918 -49.414 1.00 24.65 239 ILE A CA 1
ATOM 1745 C C . ILE A 1 239 ? -35.119 45.149 -48.246 1.00 26.34 239 ILE A C 1
ATOM 1746 O O . ILE A 1 239 ? -36.341 45.148 -48.423 1.00 21.91 239 ILE A O 1
ATOM 1751 N N . LEU A 1 240 ? -34.546 45.393 -47.063 1.00 28.26 240 LEU A N 1
ATOM 1752 C CA . LEU A 1 240 ? -35.324 45.543 -45.840 1.00 25.93 240 LEU A CA 1
ATOM 1753 C C . LEU A 1 240 ? -36.240 46.762 -45.896 1.00 21.98 240 LEU A C 1
ATOM 1754 O O . LEU A 1 240 ? -37.425 46.694 -45.567 1.00 20.00 240 LEU A O 1
ATOM 1759 N N . PHE A 1 241 ? -35.690 47.879 -46.334 1.00 27.65 241 PHE A N 1
ATOM 1760 C CA . PHE A 1 241 ? -36.500 49.071 -46.506 1.00 27.99 241 PHE A CA 1
ATOM 1761 C C . PHE A 1 241 ? -37.682 48.773 -47.460 1.00 30.05 241 PHE A C 1
ATOM 1762 O O . PHE A 1 241 ? -38.837 49.068 -47.138 1.00 31.05 241 PHE A O 1
ATOM 1770 N N . LEU A 1 242 ? -37.395 48.142 -48.602 1.00 27.18 242 LEU A N 1
ATOM 1771 C CA . LEU A 1 242 ? -38.428 47.819 -49.596 1.00 21.95 242 LEU A CA 1
ATOM 1772 C C . LEU A 1 242 ? -39.445 46.787 -49.117 1.00 27.51 242 LEU A C 1
ATOM 1773 O O . LEU A 1 242 ? -40.608 46.832 -49.511 1.00 27.76 242 LEU A O 1
ATOM 1778 N N . ALA A 1 243 ? -39.007 45.852 -48.272 1.00 28.53 243 ALA A N 1
ATOM 1779 C CA . ALA A 1 243 ? -39.900 44.802 -47.776 1.00 28.02 243 ALA A CA 1
ATOM 1780 C C . ALA A 1 243 ? -40.812 45.316 -46.659 1.00 28.06 243 ALA A C 1
ATOM 1781 O O . ALA A 1 243 ? -41.910 44.787 -46.440 1.00 27.81 243 ALA A O 1
ATOM 1783 N N . SER A 1 244 ? -40.347 46.359 -45.973 1.00 24.68 244 SER A N 1
ATOM 1784 C CA . SER A 1 244 ? -41.018 46.889 -44.787 1.00 27.07 244 SER A CA 1
ATOM 1785 C C . SER A 1 244 ? -42.031 48.006 -45.091 1.00 28.47 244 SER A C 1
ATOM 1786 O O . SER A 1 244 ? -41.998 48.606 -46.158 1.00 31.89 244 SER A O 1
ATOM 1789 N N . PRO A 1 245 ? -42.930 48.288 -44.138 1.00 29.19 245 PRO A N 1
ATOM 1790 C CA . PRO A 1 245 ? -43.891 49.392 -44.229 1.00 30.16 245 PRO A CA 1
ATOM 1791 C C . PRO A 1 245 ? -43.244 50.774 -44.306 1.00 31.53 245 PRO A C 1
ATOM 1792 O O . PRO A 1 245 ? -43.982 51.753 -44.475 1.00 33.33 245 PRO A O 1
ATOM 1796 N N . LEU A 1 246 ? -41.919 50.861 -44.175 1.00 30.76 246 LEU A N 1
ATOM 1797 C CA . LEU A 1 246 ? -41.231 52.148 -44.323 1.00 35.40 246 LEU A CA 1
ATOM 1798 C C . LEU A 1 246 ? -41.326 52.711 -45.767 1.00 35.49 246 LEU A C 1
ATOM 1799 O O . LEU A 1 246 ? -41.189 53.921 -45.980 1.00 34.28 246 LEU A O 1
ATOM 1804 N N . SER A 1 247 ? -41.580 51.827 -46.736 1.00 32.39 247 SER A N 1
ATOM 1805 C CA . SER A 1 247 ? -41.689 52.192 -48.150 1.00 29.81 247 SER A CA 1
ATOM 1806 C C . SER A 1 247 ? -43.095 51.926 -48.700 1.00 29.15 247 SER A C 1
ATOM 1807 O O . SER A 1 247 ? -43.257 51.536 -49.857 1.00 30.96 247 SER A O 1
ATOM 1810 N N . ALA A 1 248 ? -44.105 52.151 -47.862 1.00 29.59 248 ALA A N 1
ATOM 1811 C CA . ALA A 1 248 ? -45.499 51.786 -48.148 1.00 26.15 248 ALA A CA 1
ATOM 1812 C C . ALA A 1 248 ? -46.107 52.470 -49.376 1.00 25.91 248 ALA A C 1
ATOM 1813 O O . ALA A 1 248 ? -47.215 52.121 -49.802 1.00 27.96 248 ALA A O 1
ATOM 1815 N N . TYR A 1 249 ? -45.424 53.475 -49.904 1.00 23.29 249 TYR A N 1
ATOM 1816 C CA . TYR A 1 249 ? -45.925 54.179 -51.086 1.00 25.19 249 TYR A CA 1
ATOM 1817 C C . TYR A 1 249 ? -44.996 53.984 -52.280 1.00 25.02 249 TYR A C 1
ATOM 1818 O O . TYR A 1 249 ? -45.027 54.743 -53.248 1.00 25.53 249 TYR A O 1
ATOM 1827 N N . THR A 1 250 ? -44.179 52.941 -52.204 1.00 24.96 250 THR A N 1
ATOM 1828 C CA . THR A 1 250 ? -43.222 52.644 -53.241 1.00 21.78 250 THR A CA 1
ATOM 1829 C C . THR A 1 250 ? -43.559 51.300 -53.855 1.00 25.93 250 THR A C 1
ATOM 1830 O O . THR A 1 250 ? -43.555 50.272 -53.167 1.00 25.34 250 THR A O 1
ATOM 1834 N N . THR A 1 251 ? -43.828 51.291 -55.152 1.00 27.18 251 THR A N 1
ATOM 1835 C CA . THR A 1 251 ? -44.087 50.024 -55.815 1.00 25.03 251 THR A CA 1
ATOM 1836 C C . THR A 1 251 ? -43.741 50.122 -57.305 1.00 24.69 251 THR A C 1
ATOM 1837 O O . THR A 1 251 ? -43.785 51.208 -57.898 1.00 23.00 251 THR A O 1
ATOM 1841 N N . GLY A 1 252 ? -43.357 48.991 -57.889 1.00 20.51 252 GLY A N 1
ATOM 1842 C CA . GLY A 1 252 ? -42.990 48.959 -59.291 1.00 25.50 252 GLY A CA 1
ATOM 1843 C C . GLY A 1 252 ? -41.701 49.695 -59.569 1.00 22.33 252 GLY A C 1
ATOM 1844 O O . GLY A 1 252 ? -41.508 50.202 -60.656 1.00 23.94 252 GLY A O 1
ATOM 1845 N N . SER A 1 253 ? -40.818 49.746 -58.582 1.00 22.07 253 SER A N 1
ATOM 1846 C CA . SER A 1 253 ? -39.590 50.523 -58.689 1.00 23.27 253 SER A CA 1
ATOM 1847 C C . SER A 1 253 ? -38.379 49.710 -58.247 1.00 22.49 253 SER A C 1
ATOM 1848 O O . SER A 1 253 ? -38.503 48.573 -57.801 1.00 19.77 253 SER A O 1
ATOM 1851 N N . HIS A 1 254 ? -37.206 50.313 -58.371 1.00 24.08 254 HIS A N 1
ATOM 1852 C CA . HIS A 1 254 ? -35.965 49.684 -57.965 1.00 24.02 254 HIS A CA 1
ATOM 1853 C C . HIS A 1 254 ? -35.106 50.649 -57.141 1.00 27.57 254 HIS A C 1
ATOM 1854 O O . HIS A 1 254 ? -35.174 51.878 -57.316 1.00 25.84 254 HIS A O 1
ATOM 1861 N N . ILE A 1 255 ? -34.303 50.081 -56.243 1.00 24.77 255 ILE A N 1
ATOM 1862 C CA . ILE A 1 255 ? -33.282 50.837 -55.543 1.00 26.18 255 ILE A CA 1
ATOM 1863 C C . ILE A 1 255 ? -31.898 50.449 -56.053 1.00 28.22 255 ILE A C 1
ATOM 1864 O O . ILE A 1 255 ? -31.577 49.257 -56.158 1.00 30.69 255 ILE A O 1
ATOM 1869 N N . ASP A 1 256 ? -31.091 51.466 -56.357 1.00 27.45 256 ASP A N 1
ATOM 1870 C CA . ASP A 1 256 ? -29.739 51.305 -56.891 1.00 25.71 256 ASP A CA 1
ATOM 1871 C C . ASP A 1 256 ? -28.750 50.997 -55.764 1.00 24.31 256 ASP A C 1
ATOM 1872 O O . ASP A 1 256 ? -28.583 51.800 -54.847 1.00 25.20 256 ASP A O 1
ATOM 1877 N N . VAL A 1 257 ? -28.100 49.835 -55.829 1.00 24.25 257 VAL A N 1
ATOM 1878 C CA . VAL A 1 257 ? -27.100 49.448 -54.823 1.00 27.92 257 VAL A CA 1
ATOM 1879 C C . VAL A 1 257 ? -25.789 49.083 -55.524 1.00 32.46 257 VAL A C 1
ATOM 1880 O O . VAL A 1 257 ? -25.265 47.966 -55.372 1.00 30.81 257 VAL A O 1
ATOM 1884 N N . SER A 1 258 ? -25.277 50.048 -56.294 1.00 31.87 258 SER A N 1
ATOM 1885 C CA . SER A 1 258 ? -24.149 49.844 -57.205 1.00 30.23 258 SER A CA 1
ATOM 1886 C C . SER A 1 258 ? -22.914 50.714 -56.882 1.00 30.09 258 SER A C 1
ATOM 1887 O O . SER A 1 258 ? -21.874 50.588 -57.529 1.00 27.75 258 SER A O 1
ATOM 1890 N N . GLY A 1 259 ? -23.028 51.600 -55.897 1.00 31.20 259 GLY A N 1
ATOM 1891 C CA . GLY A 1 259 ? -21.909 52.454 -55.523 1.00 28.63 259 GLY A CA 1
ATOM 1892 C C . GLY A 1 259 ? -21.650 53.548 -56.550 1.00 25.30 259 GLY A C 1
ATOM 1893 O O . GLY A 1 259 ? -20.522 53.979 -56.745 1.00 27.62 259 GLY A O 1
ATOM 1894 N N . GLY A 1 260 ? -22.707 54.000 -57.210 1.00 24.83 260 GLY A N 1
ATOM 1895 C CA . GLY A 1 260 ? -22.593 55.021 -58.236 1.00 27.19 260 GLY A CA 1
ATOM 1896 C C . GLY A 1 260 ? -22.172 54.578 -59.639 1.00 30.16 260 GLY A C 1
ATOM 1897 O O . GLY A 1 260 ? -21.602 55.366 -60.380 1.00 32.86 260 GLY A O 1
ATOM 1898 N N . LEU A 1 261 ? -22.473 53.339 -60.025 1.00 30.43 261 LEU A N 1
ATOM 1899 C CA . LEU A 1 261 ? -22.063 52.849 -61.353 1.00 30.59 261 LEU A CA 1
ATOM 1900 C C . LEU A 1 261 ? -23.018 53.217 -62.503 1.00 26.48 261 LEU A C 1
ATOM 1901 O O . LEU A 1 261 ? -22.662 53.101 -63.675 1.00 30.87 261 LEU A O 1
ATOM 1906 N N . SER A 1 262 ? -24.230 53.644 -62.169 1.00 27.47 262 SER A N 1
ATOM 1907 C CA . SER A 1 262 ? -25.235 53.939 -63.191 1.00 30.78 262 SER A CA 1
ATOM 1908 C C . SER A 1 262 ? -24.980 55.283 -63.862 1.00 35.48 262 SER A C 1
ATOM 1909 O O . SER A 1 262 ? -25.121 56.351 -63.232 1.00 33.48 262 SER A O 1
ATOM 1912 N N . ARG A 1 263 ? -24.604 55.220 -65.140 1.00 32.86 263 ARG A N 1
ATOM 1913 C CA . ARG A 1 263 ? -24.217 56.424 -65.870 1.00 32.64 263 ARG A CA 1
ATOM 1914 C C . ARG A 1 263 ? -25.456 57.229 -66.227 1.00 34.41 263 ARG A C 1
ATOM 1915 O O . ARG A 1 263 ? -25.370 58.395 -66.627 1.00 36.09 263 ARG A O 1
ATOM 1923 N N . HIS A 1 264 ? -26.615 56.610 -66.047 1.00 35.36 264 HIS A N 1
ATOM 1924 C CA . HIS A 1 264 ? -27.868 57.219 -66.468 1.00 39.29 264 HIS A CA 1
ATOM 1925 C C . HIS A 1 264 ? -28.385 58.188 -65.405 1.00 42.25 264 HIS A C 1
ATOM 1926 O O . HIS A 1 264 ? -28.325 57.901 -64.209 1.00 41.15 264 HIS A O 1
ATOM 1933 N N . ALA A 1 265 ? -28.885 59.335 -65.858 1.00 48.61 265 ALA A N 1
ATOM 1934 C CA . ALA A 1 265 ? -29.318 60.408 -64.967 1.00 54.99 265 ALA A CA 1
ATOM 1935 C C . ALA A 1 265 ? -30.665 60.100 -64.330 1.00 61.50 265 ALA A C 1
ATOM 1936 O O . ALA A 1 265 ? -31.613 59.800 -65.062 1.00 62.91 265 ALA A O 1
ATOM 1939 N N . PRO B 1 3 ? -27.538 54.474 -39.005 1.00 87.34 3 PRO B N 1
ATOM 1940 C CA . PRO B 1 3 ? -28.426 53.305 -39.050 1.00 86.36 3 PRO B CA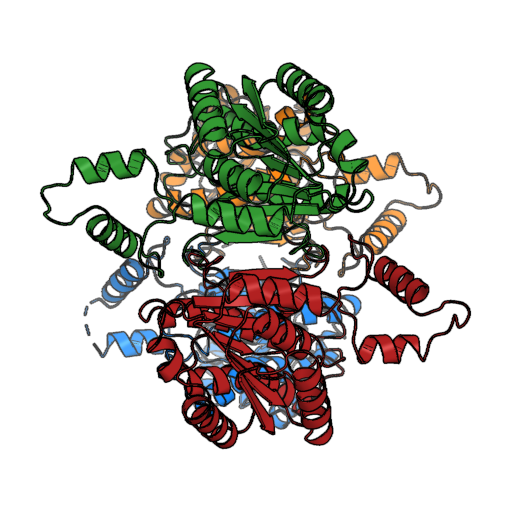 1
ATOM 1941 C C . PRO B 1 3 ? -29.744 53.552 -38.303 1.00 84.54 3 PRO B C 1
ATOM 1942 O O . PRO B 1 3 ? -30.190 52.698 -37.531 1.00 84.85 3 PRO B O 1
ATOM 1946 N N . TYR B 1 4 ? -30.364 54.703 -38.561 1.00 81.99 4 TYR B N 1
ATOM 1947 C CA . TYR B 1 4 ? -31.500 55.192 -37.768 1.00 77.73 4 TYR B CA 1
ATOM 1948 C C . TYR B 1 4 ? -31.107 55.393 -36.303 1.00 72.67 4 TYR B C 1
ATOM 1949 O O . TYR B 1 4 ? -31.951 55.638 -35.439 1.00 72.31 4 TYR B O 1
ATOM 1958 N N . ASP B 1 5 ? -29.813 55.259 -36.038 1.00 67.14 5 ASP B N 1
ATOM 1959 C CA . ASP B 1 5 ? -29.221 55.872 -34.868 1.00 62.60 5 ASP B CA 1
ATOM 1960 C C . ASP B 1 5 ? -28.305 56.966 -35.380 1.00 55.47 5 ASP B C 1
ATOM 1961 O O . ASP B 1 5 ? -27.127 56.739 -35.644 1.00 52.83 5 ASP B O 1
ATOM 1966 N N . LEU B 1 6 ? -28.871 58.156 -35.525 1.00 51.02 6 LEU B N 1
ATOM 1967 C CA . LEU B 1 6 ? -28.180 59.267 -36.153 1.00 45.02 6 LEU B CA 1
ATOM 1968 C C . LEU B 1 6 ? -27.759 60.264 -35.082 1.00 42.34 6 LEU B C 1
ATOM 1969 O O . LEU B 1 6 ? -27.647 61.458 -35.340 1.00 42.10 6 LEU B O 1
ATOM 1974 N N . SER B 1 7 ? -27.523 59.767 -33.870 1.00 39.44 7 SER B N 1
ATOM 1975 C CA . SER B 1 7 ? -27.246 60.661 -32.745 1.00 42.30 7 SER B CA 1
ATOM 1976 C C . SER B 1 7 ? -26.006 61.522 -32.986 1.00 43.70 7 SER B C 1
ATOM 1977 O O . SER B 1 7 ? -25.922 62.651 -32.514 1.00 44.35 7 SER B O 1
ATOM 1980 N N . GLU B 1 8 ? -25.047 61.006 -33.738 1.00 48.92 8 GLU B N 1
ATOM 1981 C CA . GLU B 1 8 ? -23.855 61.803 -34.006 1.00 54.82 8 GLU B CA 1
ATOM 1982 C C . GLU B 1 8 ? -23.906 62.550 -35.345 1.00 50.66 8 GLU B C 1
ATOM 1983 O O . GLU B 1 8 ? -22.888 63.036 -35.835 1.00 53.89 8 GLU B O 1
ATOM 1989 N N . ALA B 1 9 ? -25.105 62.670 -35.908 1.00 42.11 9 ALA B N 1
ATOM 1990 C CA . ALA B 1 9 ? -25.288 63.365 -37.180 1.00 39.95 9 ALA B CA 1
ATOM 1991 C C . ALA B 1 9 ? -25.751 64.814 -37.004 1.00 38.50 9 ALA B C 1
ATOM 1992 O O . ALA B 1 9 ? -26.489 65.133 -36.077 1.00 37.41 9 ALA B O 1
ATOM 1994 N N . VAL B 1 10 ? -25.307 65.683 -37.903 1.00 36.23 10 VAL B N 1
ATOM 1995 C CA . VAL B 1 10 ? -25.859 67.023 -38.004 1.00 35.24 10 VAL B CA 1
ATOM 1996 C C . VAL B 1 10 ? -26.540 67.184 -39.366 1.00 32.92 10 VAL B C 1
ATOM 1997 O O . VAL B 1 10 ? -25.887 67.267 -40.407 1.00 33.08 10 VAL B O 1
ATOM 2001 N N . ALA B 1 11 ? -27.867 67.205 -39.338 1.00 34.23 11 ALA B N 1
ATOM 2002 C CA . ALA B 1 11 ? -28.688 67.171 -40.540 1.00 29.93 11 ALA B CA 1
ATOM 2003 C C . ALA B 1 11 ? -29.320 68.531 -40.807 1.00 33.16 11 ALA B C 1
ATOM 2004 O O . ALA B 1 11 ? -29.888 69.131 -39.903 1.00 35.12 11 ALA B O 1
ATOM 2006 N N . VAL B 1 12 ? -29.229 69.012 -42.047 1.00 33.86 12 VAL B N 1
ATOM 2007 C CA . VAL B 1 12 ? -29.845 70.289 -42.415 1.00 34.10 12 VAL B CA 1
ATOM 2008 C C . VAL B 1 12 ? -30.995 70.108 -43.414 1.00 35.89 12 VAL B C 1
ATOM 2009 O O . VAL B 1 12 ? -30.823 69.500 -44.460 1.00 39.71 12 VAL B O 1
ATOM 2013 N N . VAL B 1 13 ? -32.166 70.642 -43.089 1.00 36.38 13 VAL B N 1
ATOM 2014 C CA . VAL B 1 13 ? -33.322 70.556 -43.977 1.00 35.55 13 VAL B CA 1
ATOM 2015 C C . VAL B 1 13 ? -33.801 71.926 -44.430 1.00 37.52 13 VAL B C 1
ATOM 2016 O O . VAL B 1 13 ? -34.322 72.696 -43.629 1.00 41.26 13 VAL B O 1
ATOM 2020 N N . THR B 1 14 ? -33.636 72.231 -45.714 1.00 37.64 14 THR B N 1
ATOM 2021 C CA . THR B 1 14 ? -34.171 73.471 -46.274 1.00 41.13 14 THR B CA 1
ATOM 2022 C C . THR B 1 14 ? -35.662 73.317 -46.573 1.00 43.31 14 THR B C 1
ATOM 2023 O O . THR B 1 14 ? -36.113 72.253 -46.984 1.00 43.30 14 THR B O 1
ATOM 2027 N N . GLY B 1 15 ? -36.427 74.381 -46.360 1.00 45.08 15 GLY B N 1
ATOM 2028 C CA . GLY B 1 15 ? -37.877 74.294 -46.405 1.00 44.87 15 GLY B CA 1
ATOM 2029 C C . GLY B 1 15 ? -38.395 73.183 -45.502 1.00 46.75 15 GLY B C 1
ATOM 2030 O O . GLY B 1 15 ? -38.898 72.174 -45.983 1.00 47.98 15 GLY B O 1
ATOM 2031 N N . GLY B 1 16 ? -38.276 73.366 -44.188 1.00 45.04 16 GLY B N 1
ATOM 2032 C CA . GLY B 1 16 ? -38.629 72.314 -43.253 1.00 41.04 16 GLY B CA 1
ATOM 2033 C C . GLY B 1 16 ? -39.711 72.658 -42.246 1.00 41.75 16 GLY B C 1
ATOM 2034 O O . GLY B 1 16 ? -39.878 71.934 -41.262 1.00 42.82 16 GLY B O 1
ATOM 2035 N N . SER B 1 17 ? -40.449 73.747 -42.470 1.00 38.02 17 SER B N 1
ATOM 2036 C CA . SER B 1 17 ? -41.483 74.147 -41.509 1.00 39.57 17 SER B CA 1
ATOM 2037 C C . SER B 1 17 ? -42.871 73.568 -41.805 1.00 40.90 17 SER B C 1
ATOM 2038 O O . SER B 1 17 ? -43.816 73.792 -41.042 1.00 44.31 17 SER B O 1
ATOM 2041 N N . SER B 1 18 ? -42.984 72.810 -42.899 1.00 37.59 18 SER B N 1
ATOM 2042 C CA . SER B 1 18 ? -44.267 72.260 -43.342 1.00 36.98 18 SER B CA 1
ATOM 2043 C C . SER B 1 18 ? -44.062 70.995 -44.168 1.00 34.64 18 SER B C 1
ATOM 2044 O O . SER B 1 18 ? -42.951 70.731 -44.625 1.00 39.34 18 SER B O 1
ATOM 2047 N N . GLY B 1 19 ? -45.132 70.223 -44.360 1.00 30.99 19 GLY B N 1
ATOM 2048 C CA . GLY B 1 19 ? -45.141 69.130 -45.334 1.00 31.40 19 GLY B CA 1
ATOM 2049 C C . GLY B 1 19 ? -44.003 68.118 -45.234 1.00 34.73 19 GLY B C 1
ATOM 2050 O O . GLY B 1 19 ? -43.660 67.678 -44.128 1.00 39.17 19 GLY B O 1
ATOM 2051 N N . ILE B 1 20 ? -43.425 67.746 -46.380 1.00 36.89 20 ILE B N 1
ATOM 2052 C CA . ILE B 1 20 ? -42.339 66.756 -46.421 1.00 35.13 20 ILE B CA 1
ATOM 2053 C C . ILE B 1 20 ? -41.113 67.238 -45.622 1.00 36.23 20 ILE B C 1
ATOM 2054 O O . ILE B 1 20 ? -40.457 66.458 -44.931 1.00 37.96 20 ILE B O 1
ATOM 2059 N N . GLY B 1 21 ? -40.806 68.524 -45.719 1.00 38.33 21 GLY B N 1
ATOM 2060 C CA . GLY B 1 21 ? -39.709 69.093 -44.962 1.00 39.72 21 GLY B CA 1
ATOM 2061 C C . GLY B 1 21 ? -39.890 68.838 -43.473 1.00 39.47 21 GLY B C 1
ATOM 2062 O O . GLY B 1 21 ? -39.000 68.295 -42.820 1.00 36.85 21 GLY B O 1
ATOM 2063 N N . LEU B 1 22 ? -41.055 69.208 -42.943 1.00 39.57 22 LEU B N 1
ATOM 2064 C CA . LEU B 1 22 ? -41.329 69.036 -41.515 1.00 39.54 22 LEU B CA 1
ATOM 2065 C C . LEU B 1 22 ? -41.323 67.574 -41.052 1.00 38.17 22 LEU B C 1
ATOM 2066 O O . LEU B 1 22 ? -40.832 67.271 -39.951 1.00 40.38 22 LEU B O 1
ATOM 2071 N N . ALA B 1 23 ? -41.868 66.669 -41.868 1.00 34.33 23 ALA B N 1
ATOM 2072 C CA . ALA B 1 23 ? -41.868 65.253 -41.484 1.00 32.16 23 ALA B CA 1
ATOM 2073 C C . ALA B 1 23 ? -40.445 64.694 -41.477 1.00 29.58 23 ALA B C 1
ATOM 2074 O O . ALA B 1 23 ? -40.131 63.776 -40.717 1.00 34.60 23 ALA B O 1
ATOM 2076 N N . THR B 1 24 ? -39.585 65.255 -42.318 1.00 30.15 24 THR B N 1
ATOM 2077 C CA . THR B 1 24 ? -38.204 64.802 -42.381 1.00 32.92 24 THR B CA 1
ATOM 2078 C C . THR B 1 24 ? -37.466 65.221 -41.119 1.00 33.46 24 THR B C 1
ATOM 2079 O O . THR B 1 24 ? -36.698 64.450 -40.554 1.00 32.43 24 THR B O 1
ATOM 2083 N N . VAL B 1 25 ? -37.708 66.455 -40.690 1.00 34.32 25 VAL B N 1
ATOM 2084 C CA . VAL B 1 25 ? -37.119 66.974 -39.467 1.00 34.16 25 VAL B CA 1
ATOM 2085 C C . VAL B 1 25 ? -37.519 66.101 -38.275 1.00 32.71 25 VAL B C 1
ATOM 2086 O O . VAL B 1 25 ? -36.671 65.684 -37.483 1.00 33.36 25 VAL B O 1
ATOM 2090 N N . GLU B 1 26 ? -38.811 65.808 -38.169 1.00 29.03 26 GLU B N 1
ATOM 2091 C CA . GLU B 1 26 ? -39.303 64.950 -37.104 1.00 29.87 26 GLU B CA 1
ATOM 2092 C C . GLU B 1 26 ? -38.580 63.596 -37.080 1.00 31.73 26 GLU B C 1
ATOM 2093 O O . GLU B 1 26 ? -38.110 63.154 -36.027 1.00 33.11 26 GLU B O 1
ATOM 2099 N N . LEU B 1 27 ? -38.490 62.935 -38.234 1.00 31.98 27 LEU B N 1
ATOM 2100 C CA . LEU B 1 27 ? -37.853 61.627 -38.298 1.00 29.86 27 LEU B CA 1
ATOM 2101 C C . LEU B 1 27 ? -36.388 61.757 -37.914 1.00 27.11 27 LEU B C 1
ATOM 2102 O O . LEU B 1 27 ? -35.847 60.903 -37.210 1.00 27.82 27 LEU B O 1
ATOM 2107 N N . LEU B 1 28 ? -35.742 62.827 -38.366 1.00 25.02 28 LEU B N 1
ATOM 2108 C CA . LEU B 1 28 ? -34.365 63.109 -37.947 1.00 29.37 28 LEU B CA 1
ATOM 2109 C C . LEU B 1 28 ? -34.228 63.287 -36.424 1.00 35.59 28 LEU B C 1
ATOM 2110 O O . LEU B 1 28 ? -33.379 62.660 -35.786 1.00 35.94 28 LEU B O 1
ATOM 2115 N N . LEU B 1 29 ? -35.052 64.145 -35.835 1.00 37.22 29 LEU B N 1
ATOM 2116 C CA . LEU B 1 29 ? -34.965 64.345 -34.395 1.00 39.52 29 LEU B CA 1
ATOM 2117 C C . LEU B 1 29 ? -35.202 63.010 -33.685 1.00 43.16 29 LEU B C 1
ATOM 2118 O O . LEU B 1 29 ? -34.529 62.689 -32.709 1.00 46.47 29 LEU B O 1
ATOM 2123 N N . GLU B 1 30 ? -36.147 62.232 -34.207 1.00 42.31 30 GLU B N 1
ATOM 2124 C CA . GLU B 1 30 ? -36.533 60.948 -33.633 1.00 41.53 30 GLU B CA 1
ATOM 2125 C C . GLU B 1 30 ? -35.357 59.954 -33.689 1.00 38.07 30 GLU B C 1
ATOM 2126 O O . GLU B 1 30 ? -35.189 59.116 -32.794 1.00 33.69 30 GLU B O 1
ATOM 2132 N N . ALA B 1 31 ? -34.533 60.071 -34.731 1.00 36.79 31 ALA B N 1
ATOM 2133 C CA . ALA B 1 31 ? -33.338 59.239 -34.863 1.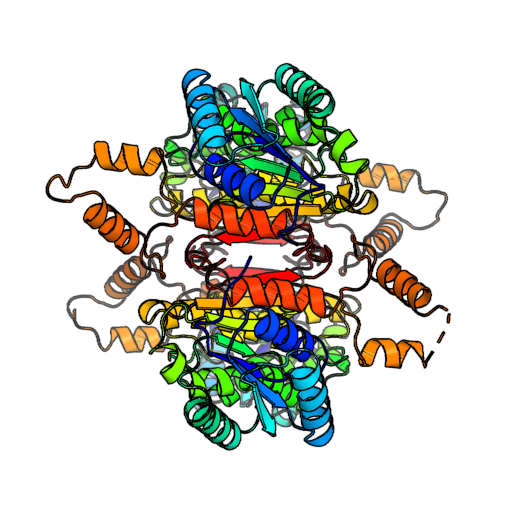00 34.51 31 ALA B CA 1
ATO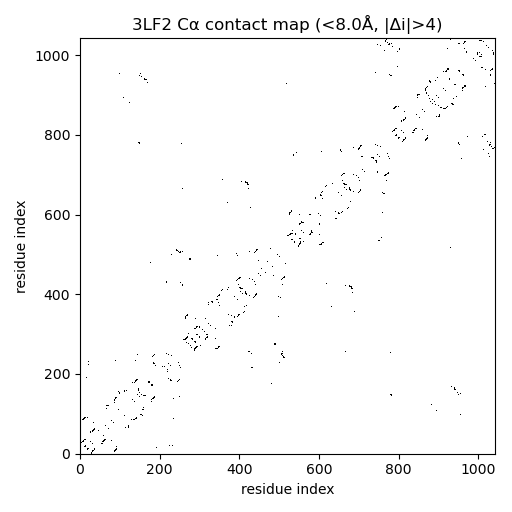M 2134 C C . ALA B 1 31 ? -32.167 59.754 -34.012 1.00 33.35 31 ALA B C 1
ATOM 2135 O O . ALA B 1 31 ? -31.067 59.186 -34.036 1.00 30.85 31 ALA B O 1
ATOM 2137 N N . GLY B 1 32 ? -32.414 60.833 -33.268 1.00 34.57 32 GLY B N 1
ATOM 2138 C CA . GLY B 1 32 ? -31.426 61.425 -32.375 1.00 35.68 32 GLY B CA 1
ATOM 2139 C C . GLY B 1 32 ? -30.483 62.468 -32.959 1.00 36.35 32 GLY B C 1
ATOM 2140 O O . GLY B 1 32 ? -29.601 62.968 -32.263 1.00 39.11 32 GLY B O 1
ATOM 2141 N N . ALA B 1 33 ? -30.653 62.794 -34.235 1.00 31.46 33 ALA B N 1
ATOM 2142 C CA . ALA B 1 33 ? -29.780 63.760 -34.898 1.00 33.81 33 ALA B CA 1
ATOM 2143 C C . ALA B 1 33 ? -29.962 65.186 -34.393 1.00 32.73 33 ALA B C 1
ATOM 2144 O O . ALA B 1 33 ? -31.022 65.549 -33.875 1.00 31.30 33 ALA B O 1
ATOM 2146 N N . ALA B 1 34 ? -28.923 65.998 -34.556 1.00 32.01 34 ALA B N 1
ATOM 2147 C CA . ALA B 1 34 ? -29.060 67.438 -34.380 1.00 30.66 34 ALA B CA 1
ATOM 2148 C C . ALA B 1 34 ? -29.528 68.006 -35.722 1.00 37.12 34 ALA B C 1
ATOM 2149 O O . ALA B 1 34 ? -28.877 67.827 -36.749 1.00 36.37 34 ALA B O 1
ATOM 2151 N N . VAL B 1 35 ? -30.661 68.688 -35.713 1.00 40.71 35 VAL B N 1
ATOM 2152 C CA . VAL B 1 35 ? -31.268 69.140 -36.946 1.00 38.44 35 VAL B CA 1
ATOM 2153 C C . VAL B 1 35 ? -31.378 70.657 -37.018 1.00 42.32 35 VAL B C 1
ATOM 2154 O O . VAL B 1 35 ? -31.765 71.309 -36.039 1.00 42.11 35 VAL B O 1
ATOM 2158 N N . ALA B 1 36 ? -31.035 71.204 -38.185 1.00 42.02 36 ALA B N 1
ATOM 2159 C CA . ALA B 1 36 ? -31.289 72.603 -38.503 1.00 42.81 36 ALA B CA 1
ATOM 2160 C C . ALA B 1 36 ? -32.261 72.680 -39.668 1.00 41.25 36 ALA B C 1
ATOM 2161 O O . ALA B 1 36 ? -32.220 71.853 -40.580 1.00 40.01 36 ALA B O 1
ATOM 2163 N N . PHE B 1 37 ? -33.146 73.663 -39.645 1.00 40.36 37 PHE B N 1
ATOM 2164 C CA . PHE B 1 37 ? -33.999 73.865 -40.802 1.00 41.53 37 PHE B CA 1
ATOM 2165 C C . PHE B 1 37 ? -34.310 75.340 -41.071 1.00 45.80 37 PHE B C 1
ATOM 2166 O O . PHE B 1 37 ? -34.232 76.190 -40.169 1.00 45.49 37 PHE B O 1
ATOM 2174 N N . CYS B 1 38 ? -34.623 75.637 -42.327 1.00 43.78 38 CYS B N 1
ATOM 2175 C CA . CYS B 1 38 ? -35.001 76.990 -42.709 1.00 44.12 38 CYS B CA 1
ATOM 2176 C C . CYS B 1 38 ? -36.289 76.990 -43.523 1.00 46.04 38 CYS B C 1
ATOM 2177 O O . CYS B 1 38 ? -36.810 75.937 -43.896 1.00 44.29 38 CYS B O 1
ATOM 2180 N N . ALA B 1 39 ? -36.792 78.186 -43.786 1.00 47.11 39 ALA B N 1
ATOM 2181 C CA . ALA B 1 39 ? -38.064 78.376 -44.455 1.00 44.50 39 ALA B CA 1
ATOM 2182 C C . ALA B 1 39 ? -38.271 79.875 -44.522 1.00 51.15 39 ALA B C 1
ATOM 2183 O O . ALA B 1 39 ? -37.545 80.628 -43.879 1.00 49.60 39 ALA B O 1
ATOM 2185 N N . ARG B 1 40 ? -39.256 80.307 -45.300 1.00 58.43 40 ARG B N 1
ATOM 2186 C CA . ARG B 1 40 ? -39.472 81.727 -45.533 1.00 63.71 40 ARG B CA 1
ATOM 2187 C C . ARG B 1 40 ? -40.399 82.334 -44.489 1.00 63.75 40 ARG B C 1
ATOM 2188 O O . ARG B 1 40 ? -40.047 83.326 -43.839 1.00 65.04 40 ARG B O 1
ATOM 2196 N N . ASP B 1 41 ? -41.574 81.740 -44.311 1.00 59.97 41 ASP B N 1
ATOM 2197 C CA . ASP B 1 41 ? -42.528 82.301 -43.368 1.00 57.50 41 ASP B CA 1
ATOM 2198 C C . ASP B 1 41 ? -42.001 82.158 -41.949 1.00 58.34 41 ASP B C 1
ATOM 2199 O O . ASP B 1 41 ? -41.876 81.046 -41.441 1.00 57.24 41 ASP B O 1
ATOM 2204 N N . GLY B 1 42 ? -41.677 83.286 -41.318 1.00 57.79 42 GLY B N 1
ATOM 2205 C CA . GLY B 1 42 ? -41.119 83.278 -39.977 1.00 54.06 42 GLY B CA 1
ATOM 2206 C C . GLY B 1 42 ? -42.075 82.676 -38.967 1.00 54.96 42 GLY B C 1
ATOM 2207 O O . GLY B 1 42 ? -41.685 81.857 -38.130 1.00 54.00 42 GLY B O 1
ATOM 2208 N N . GLU B 1 43 ? -43.339 83.074 -39.054 1.00 56.31 43 GLU B N 1
ATOM 2209 C CA . GLU B 1 43 ? -44.352 82.616 -38.111 1.00 60.44 43 GLU B CA 1
ATOM 2210 C C . GLU B 1 43 ? -44.554 81.105 -38.186 1.00 59.07 43 GLU B C 1
ATOM 2211 O O . GLU B 1 43 ? -44.644 80.429 -37.157 1.00 58.22 43 GLU B O 1
ATOM 2217 N N . ARG B 1 44 ? -44.623 80.591 -39.413 1.00 56.27 44 ARG B N 1
ATOM 2218 C CA . ARG B 1 44 ? -44.743 79.162 -39.663 1.00 56.42 44 ARG B CA 1
ATOM 2219 C C . ARG B 1 44 ? -43.525 78.434 -39.080 1.00 49.00 44 ARG B C 1
ATOM 2220 O O . ARG B 1 44 ? -43.651 77.385 -38.454 1.00 43.24 44 ARG B O 1
ATOM 2228 N N . LEU B 1 45 ? -42.350 79.013 -39.285 1.00 45.89 45 LEU B N 1
ATOM 2229 C CA . LEU B 1 45 ? -41.109 78.430 -38.802 1.00 46.55 45 LEU B CA 1
ATOM 2230 C C . LEU B 1 45 ? -41.095 78.344 -37.275 1.00 49.81 45 LEU B C 1
ATOM 2231 O O . LEU B 1 45 ? -40.787 77.286 -36.716 1.00 50.25 45 LEU B O 1
ATOM 2236 N N . ARG B 1 46 ? -41.449 79.451 -36.616 1.00 50.68 46 ARG B N 1
ATOM 2237 C CA . ARG B 1 46 ? -41.449 79.539 -35.155 1.00 52.47 46 ARG B CA 1
ATOM 2238 C C . ARG B 1 46 ? -42.413 78.534 -34.569 1.00 48.17 46 ARG B C 1
ATOM 2239 O O . ARG B 1 46 ? -42.080 77.830 -33.626 1.00 45.42 46 ARG B O 1
ATOM 2247 N N . ALA B 1 47 ? -43.621 78.498 -35.123 1.00 48.85 47 ALA B N 1
ATOM 2248 C CA . ALA B 1 47 ? -44.660 77.610 -34.626 1.00 49.62 47 ALA B CA 1
ATOM 2249 C C . ALA B 1 47 ? -44.210 76.151 -34.703 1.00 46.38 47 ALA B C 1
ATOM 2250 O O . ALA B 1 47 ? -44.336 75.411 -33.730 1.00 49.81 47 ALA B O 1
ATOM 2252 N N . ALA B 1 48 ? -43.659 75.757 -35.847 1.00 41.96 48 ALA B N 1
ATOM 2253 C CA . ALA B 1 48 ? -43.179 74.383 -36.032 1.00 39.36 48 ALA B CA 1
ATOM 2254 C C . ALA B 1 48 ? -42.009 74.092 -35.110 1.00 40.56 48 ALA B C 1
ATOM 2255 O O . ALA B 1 48 ? -41.916 72.996 -34.561 1.00 43.95 48 ALA B O 1
ATOM 2257 N N . GLU B 1 49 ? -41.132 75.080 -34.925 1.00 41.28 49 GLU B N 1
ATOM 2258 C CA . GLU B 1 49 ? -40.028 74.963 -33.965 1.00 44.07 49 GLU B CA 1
ATOM 2259 C C . GLU B 1 49 ? -40.487 74.642 -32.531 1.00 44.72 49 GLU B C 1
ATOM 2260 O O . GLU B 1 49 ? -39.989 73.693 -31.913 1.00 45.32 49 GLU B O 1
ATOM 2266 N N . SER B 1 50 ? -41.431 75.415 -32.001 1.00 41.41 50 SER B N 1
ATOM 2267 C CA . SER B 1 50 ? -41.854 75.191 -30.620 1.00 45.45 50 SER B CA 1
ATOM 2268 C C . SER B 1 50 ? -42.588 73.852 -30.454 1.00 41.76 50 SER B C 1
ATOM 2269 O O . SER B 1 50 ? -42.429 73.176 -29.444 1.00 42.43 50 SER B O 1
ATOM 2272 N N . ALA B 1 51 ? -43.363 73.465 -31.463 1.00 40.15 51 ALA B N 1
ATOM 2273 C CA . ALA B 1 51 ? -44.043 72.178 -31.458 1.00 40.60 51 ALA B CA 1
ATOM 2274 C C . ALA B 1 51 ? -43.045 71.018 -31.462 1.00 38.04 51 ALA B C 1
ATOM 2275 O O . ALA B 1 51 ? -43.240 70.013 -30.769 1.00 33.30 51 ALA B O 1
ATOM 2277 N N . LEU B 1 52 ? -41.989 71.157 -32.260 1.00 36.64 52 LEU B N 1
ATOM 2278 C CA . LEU B 1 52 ? -40.922 70.161 -32.293 1.00 31.67 52 LEU B CA 1
ATOM 2279 C C . LEU B 1 52 ? -40.270 69.983 -30.920 1.00 33.52 52 LEU B C 1
ATOM 2280 O O . LEU B 1 52 ? -40.048 68.860 -30.479 1.00 35.39 52 LEU B O 1
ATOM 2285 N N . ARG B 1 53 ? -39.976 71.093 -30.247 1.00 38.58 53 ARG B N 1
ATOM 2286 C CA . ARG B 1 53 ? -39.346 71.053 -28.918 1.00 38.99 53 ARG B CA 1
ATOM 2287 C C . ARG B 1 53 ? -40.225 70.410 -27.846 1.00 39.91 53 ARG B C 1
ATOM 2288 O O . ARG B 1 53 ? -39.721 69.763 -26.923 1.00 43.98 53 ARG B O 1
ATOM 2296 N N . GLN B 1 54 ? -41.536 70.586 -27.961 1.00 37.76 54 GLN B N 1
ATOM 2297 C CA . GLN B 1 54 ? -42.460 69.912 -27.058 1.00 38.85 54 GLN B CA 1
ATOM 2298 C C . GLN B 1 54 ? -42.403 68.400 -27.270 1.00 40.74 54 GLN B C 1
ATOM 2299 O O . GLN B 1 54 ? -42.274 67.631 -26.316 1.00 40.68 54 GLN B O 1
ATOM 2305 N N . ARG B 1 55 ? -42.502 67.987 -28.528 1.00 40.61 55 ARG B N 1
ATOM 2306 C CA . ARG B 1 55 ? -42.504 66.573 -28.882 1.00 44.91 55 ARG B CA 1
ATOM 2307 C C . ARG B 1 55 ? -41.144 65.919 -28.629 1.00 45.38 55 ARG B C 1
ATOM 2308 O O . ARG B 1 55 ? -41.063 64.746 -28.262 1.00 48.17 55 ARG B O 1
ATOM 2316 N N . PHE B 1 56 ? -40.077 66.686 -28.809 1.00 40.59 56 PHE B N 1
ATOM 2317 C CA . PHE B 1 56 ? -38.734 66.154 -28.647 1.00 38.68 56 PHE B CA 1
ATOM 2318 C C . PHE B 1 56 ? -37.954 66.903 -27.568 1.00 39.65 56 PHE B C 1
ATOM 2319 O O . PHE B 1 56 ? -37.053 67.688 -27.872 1.00 40.94 56 PHE B O 1
ATOM 2327 N N . PRO B 1 57 ? -38.292 66.659 -26.291 1.00 37.36 57 PRO B N 1
ATOM 2328 C CA . PRO B 1 57 ? -37.565 67.357 -25.227 1.00 34.92 57 PRO B CA 1
ATOM 2329 C C . PRO B 1 57 ? -36.073 67.026 -25.260 1.00 37.80 57 PRO B C 1
ATOM 2330 O O . PRO B 1 57 ? -35.703 65.851 -25.364 1.00 38.06 57 PRO B O 1
ATOM 2334 N N . GLY B 1 58 ? -35.227 68.049 -25.175 1.00 39.03 58 GLY B N 1
ATOM 2335 C CA . GLY B 1 58 ? -33.786 67.851 -25.164 1.00 39.55 58 GLY B CA 1
ATOM 2336 C C . GLY B 1 58 ? -33.174 67.852 -26.559 1.00 41.41 58 GLY B C 1
ATOM 2337 O O . GLY B 1 58 ? -31.955 67.740 -26.726 1.00 42.91 58 GLY B O 1
ATOM 2338 N N . ALA B 1 59 ? -34.024 67.982 -27.568 1.00 40.29 59 ALA B N 1
ATOM 2339 C CA . ALA B 1 59 ? -33.567 68.002 -28.952 1.00 41.86 59 ALA B CA 1
ATOM 2340 C C . ALA B 1 59 ? -32.632 69.176 -29.251 1.00 40.51 59 ALA B C 1
ATOM 2341 O O . ALA B 1 59 ? -32.860 70.296 -28.794 1.00 41.51 59 ALA B O 1
ATOM 2343 N N . ARG B 1 60 ? -31.579 68.898 -30.015 1.00 37.17 60 ARG B N 1
ATOM 2344 C CA . ARG B 1 60 ? -30.701 69.931 -30.547 1.00 37.33 60 ARG B CA 1
ATOM 2345 C C . ARG B 1 60 ? -31.276 70.389 -31.892 1.00 37.31 60 ARG B C 1
ATOM 2346 O O . ARG B 1 60 ? -31.223 69.672 -32.908 1.00 35.49 60 ARG B O 1
ATOM 2354 N N . LEU B 1 61 ? -31.850 71.584 -31.883 1.00 36.36 61 LEU B N 1
ATOM 2355 C CA . LEU B 1 61 ? -32.682 72.046 -32.982 1.00 34.78 61 LEU B CA 1
ATOM 2356 C C . LEU B 1 61 ? -32.424 73.517 -33.222 1.00 39.28 61 LEU B C 1
ATOM 2357 O O . LEU B 1 61 ? -32.461 74.331 -32.298 1.00 38.82 61 LEU B O 1
ATOM 2362 N N . PHE B 1 62 ? -32.146 73.846 -34.475 1.00 41.27 62 PHE B N 1
ATOM 2363 C CA . PHE B 1 62 ? -31.855 75.208 -34.870 1.00 40.79 62 PHE B CA 1
ATOM 2364 C C . PHE B 1 62 ? -32.691 75.561 -36.100 1.00 40.13 62 PHE B C 1
ATOM 2365 O O . PHE B 1 62 ? -32.550 74.952 -37.146 1.00 43.08 62 PHE B O 1
ATOM 2373 N N . ALA B 1 63 ? -33.581 76.529 -35.955 1.00 42.17 63 ALA B N 1
ATOM 2374 C CA . ALA B 1 63 ? -34.448 76.950 -37.037 1.00 42.29 63 ALA B CA 1
ATOM 2375 C C . ALA B 1 63 ? -34.194 78.420 -37.335 1.00 46.28 63 ALA B C 1
ATOM 2376 O O . ALA B 1 63 ? -34.122 79.236 -36.423 1.00 50.82 63 ALA B O 1
ATOM 2378 N N . SER B 1 64 ? -34.035 78.748 -38.610 1.00 50.01 64 SER B N 1
ATOM 2379 C CA . SER B 1 64 ? -33.743 80.116 -39.016 1.00 51.45 64 SER B CA 1
ATOM 2380 C C . SER B 1 64 ? -34.464 80.507 -40.304 1.00 50.29 64 SER B C 1
ATOM 2381 O O . SER B 1 64 ? -34.476 79.746 -41.259 1.00 49.52 64 SER B O 1
ATOM 2384 N N . VAL B 1 65 ? -35.060 81.698 -40.320 1.00 50.44 65 VAL B N 1
ATOM 2385 C CA . VAL B 1 65 ? -35.687 82.231 -41.523 1.00 48.48 65 VAL B CA 1
ATOM 2386 C C . VAL B 1 65 ? -34.641 82.412 -42.611 1.00 48.09 65 VAL B C 1
ATOM 2387 O O . VAL B 1 65 ? -33.600 83.029 -42.388 1.00 50.96 65 VAL B O 1
ATOM 2391 N N . CYS B 1 66 ? -34.909 81.849 -43.785 1.00 45.18 66 CYS B N 1
ATOM 2392 C CA . CYS B 1 66 ? -33.947 81.920 -44.869 1.00 45.14 66 CYS B CA 1
ATOM 2393 C C . CYS B 1 66 ? -34.609 81.777 -46.227 1.00 48.23 66 CYS B C 1
ATOM 2394 O O . CYS B 1 66 ? -35.531 80.972 -46.410 1.00 50.41 66 CYS B O 1
ATOM 2397 N N . ASP B 1 67 ? -34.128 82.568 -47.177 1.00 47.74 67 ASP B N 1
ATOM 2398 C CA . ASP B 1 67 ? -34.520 82.418 -48.569 1.00 50.76 67 ASP B CA 1
ATOM 2399 C C . ASP B 1 67 ? -33.436 81.659 -49.339 1.00 47.11 67 ASP B C 1
ATOM 2400 O O . ASP B 1 67 ? -32.376 82.210 -49.628 1.00 48.19 67 ASP B O 1
ATOM 2405 N N . VAL B 1 68 ? -33.689 80.397 -49.672 1.00 45.90 68 VAL B N 1
ATOM 2406 C CA . VAL B 1 68 ? -32.686 79.622 -50.412 1.00 45.06 68 VAL B CA 1
ATOM 2407 C C . VAL B 1 68 ? -32.355 80.209 -51.798 1.00 42.78 68 VAL B C 1
ATOM 2408 O O . VAL B 1 68 ? -31.302 79.931 -52.360 1.00 40.90 68 VAL B O 1
ATOM 2412 N N . LEU B 1 69 ? -33.244 81.031 -52.341 1.00 44.40 69 LEU B N 1
ATOM 2413 C CA . LEU B 1 69 ? -32.975 81.655 -53.637 1.00 48.89 69 LEU B CA 1
ATOM 2414 C C . LEU B 1 69 ? -31.952 82.771 -53.504 1.00 50.17 69 LEU B C 1
ATOM 2415 O O . LEU B 1 69 ? -31.329 83.178 -54.489 1.00 50.10 69 LEU B O 1
ATOM 2420 N N . ASP B 1 70 ? -31.776 83.254 -52.278 1.00 49.62 70 ASP B N 1
ATOM 2421 C CA . ASP B 1 70 ? -30.821 84.320 -52.007 1.00 54.21 70 ASP B CA 1
ATOM 2422 C C . ASP B 1 70 ? -29.473 83.751 -51.562 1.00 54.01 70 ASP B C 1
ATOM 2423 O O . ASP B 1 70 ? -29.341 83.225 -50.453 1.00 53.97 70 ASP B O 1
ATOM 2428 N N . ALA B 1 71 ? -28.471 83.870 -52.427 1.00 53.25 71 ALA B N 1
ATOM 2429 C CA . ALA B 1 71 ? -27.163 83.276 -52.164 1.00 51.91 71 ALA B CA 1
ATOM 2430 C C . ALA B 1 71 ? -26.534 83.716 -50.835 1.00 54.93 71 ALA B C 1
ATOM 2431 O O . ALA B 1 71 ? -25.963 82.895 -50.123 1.00 50.55 71 ALA B O 1
ATOM 2433 N N . LEU B 1 72 ? -26.627 85.008 -50.513 1.00 60.38 72 LEU B N 1
ATOM 2434 C CA . LEU B 1 72 ? -26.025 85.542 -49.292 1.00 63.28 72 LEU B CA 1
ATOM 2435 C C . LEU B 1 72 ? -26.695 85.008 -48.025 1.00 61.10 72 LEU B C 1
ATOM 2436 O O . LEU B 1 72 ? -26.018 84.623 -47.071 1.00 61.73 72 LEU B O 1
ATOM 2441 N N . GLN B 1 73 ? -28.024 84.991 -48.019 1.00 57.99 73 GLN B N 1
ATOM 2442 C CA . GLN B 1 73 ? -28.772 84.442 -46.896 1.00 54.94 73 GLN B CA 1
ATOM 2443 C C . GLN B 1 73 ? -28.377 82.993 -46.603 1.00 53.62 73 GLN B C 1
ATOM 2444 O O . GLN B 1 73 ? -28.292 82.585 -45.438 1.00 56.56 73 GLN B O 1
ATOM 2450 N N . VAL B 1 74 ? -28.147 82.214 -47.657 1.00 51.66 74 VAL B N 1
ATOM 2451 C CA . VAL B 1 74 ? -27.808 80.803 -47.489 1.00 49.33 74 VAL B CA 1
ATOM 2452 C C . VAL B 1 74 ? -26.411 80.631 -46.905 1.00 53.59 74 VAL B C 1
ATOM 2453 O O . VAL B 1 74 ? -26.178 79.739 -46.087 1.00 55.38 74 VAL B O 1
ATOM 2457 N N . ARG B 1 75 ? -25.489 81.496 -47.312 1.00 54.51 75 ARG B N 1
ATOM 2458 C CA . ARG B 1 75 ? -24.148 81.463 -46.750 1.00 60.77 75 ARG B CA 1
ATOM 2459 C C . ARG B 1 75 ? -24.168 81.774 -45.244 1.00 56.96 75 ARG B C 1
ATOM 2460 O O . ARG B 1 75 ? -23.434 81.158 -44.467 1.00 54.40 75 ARG B O 1
ATOM 2468 N N . ALA B 1 76 ? -25.030 82.706 -44.842 1.00 52.02 76 ALA B N 1
ATOM 2469 C CA . ALA B 1 76 ? -25.179 83.064 -43.432 1.00 51.97 76 ALA B CA 1
ATOM 2470 C C . ALA B 1 76 ? -25.853 81.954 -42.629 1.00 52.44 76 ALA B C 1
ATOM 2471 O O . ALA B 1 76 ? -25.457 81.665 -41.499 1.00 52.00 76 ALA B O 1
ATOM 2473 N N . PHE B 1 77 ? -26.874 81.338 -43.216 1.00 52.28 77 PHE B N 1
ATOM 2474 C CA . PHE B 1 77 ? -27.573 80.252 -42.547 1.00 51.93 77 PHE B CA 1
ATOM 2475 C C . PHE B 1 77 ? -26.648 79.048 -42.330 1.00 54.15 77 PHE B C 1
ATOM 2476 O O . PHE B 1 77 ? -26.786 78.337 -41.335 1.00 55.29 77 PHE B O 1
ATOM 2484 N N . ALA B 1 78 ? -25.689 78.837 -43.232 1.00 52.61 78 ALA B N 1
ATOM 2485 C CA . ALA B 1 78 ? -24.757 77.714 -43.091 1.00 49.07 78 ALA B CA 1
ATOM 2486 C C . ALA B 1 78 ? -23.762 77.988 -41.965 1.00 50.60 78 ALA B C 1
ATOM 2487 O O . ALA B 1 78 ? -23.385 77.086 -41.204 1.00 50.04 78 ALA B O 1
ATOM 2489 N N . GLU B 1 79 ? -23.349 79.246 -41.880 1.00 50.89 79 GLU B N 1
ATOM 2490 C CA . GLU B 1 79 ? -22.468 79.729 -40.834 1.00 51.64 79 GLU B CA 1
ATOM 2491 C C . GLU B 1 79 ? -23.086 79.484 -39.462 1.00 53.49 79 GLU B C 1
ATOM 2492 O O . GLU B 1 79 ? -22.483 78.831 -38.605 1.00 53.25 79 GLU B O 1
ATOM 2498 N N . ALA B 1 80 ? -24.302 79.985 -39.269 1.00 52.45 80 ALA B N 1
ATOM 2499 C CA . ALA B 1 80 ? -25.011 79.805 -38.007 1.00 48.19 80 ALA B CA 1
ATOM 2500 C C . ALA B 1 80 ? -25.182 78.329 -37.673 1.00 48.65 80 ALA B C 1
ATOM 2501 O O . ALA B 1 80 ? -25.069 77.935 -36.514 1.00 49.81 80 ALA B O 1
ATOM 2503 N N . CYS B 1 81 ? -25.455 77.515 -38.693 1.00 49.89 81 CYS B N 1
ATOM 2504 C CA . CYS B 1 81 ? -25.607 76.070 -38.510 1.00 46.65 81 CYS B CA 1
ATOM 2505 C C . CYS B 1 81 ? -24.365 75.392 -37.944 1.00 45.87 81 CYS B C 1
ATOM 2506 O O . CYS B 1 81 ? -24.458 74.614 -36.997 1.00 47.84 81 CYS B O 1
ATOM 2509 N N . GLU B 1 82 ? -23.208 75.657 -38.538 1.00 45.70 82 GLU B N 1
ATOM 2510 C CA . GLU B 1 82 ? -21.982 75.074 -38.030 1.00 49.27 82 GLU B CA 1
ATOM 2511 C C . GLU B 1 82 ? -21.678 75.599 -36.616 1.00 53.04 82 GLU B C 1
ATOM 2512 O O . GLU B 1 82 ? -21.327 74.829 -35.720 1.00 53.89 82 GLU B O 1
ATOM 2518 N N . ARG B 1 83 ? -21.832 76.904 -36.422 1.00 54.63 83 ARG B N 1
ATOM 2519 C CA . ARG B 1 83 ? -21.615 77.522 -35.109 1.00 54.22 83 ARG B CA 1
ATOM 2520 C C . ARG B 1 83 ? -22.530 76.919 -34.059 1.00 52.06 83 ARG B C 1
ATOM 2521 O O . ARG B 1 83 ? -22.096 76.590 -32.961 1.00 53.45 83 ARG B O 1
ATOM 2529 N N . THR B 1 84 ? -23.798 76.757 -34.420 1.00 51.77 84 THR B N 1
ATOM 2530 C CA . THR B 1 84 ? -24.815 76.285 -33.490 1.00 52.46 84 THR B CA 1
ATOM 2531 C C . THR B 1 84 ? -24.762 74.777 -33.210 1.00 52.42 84 THR B C 1
ATOM 2532 O O . THR B 1 84 ? -24.852 74.360 -32.056 1.00 52.93 84 THR B O 1
ATOM 2536 N N . LEU B 1 85 ? -24.596 73.961 -34.250 1.00 49.09 85 LEU B N 1
ATOM 2537 C CA . LEU B 1 85 ? -24.702 72.507 -34.085 1.00 44.73 85 LEU B CA 1
ATOM 2538 C C . LEU B 1 85 ? -23.416 71.749 -34.400 1.00 43.31 85 LEU B C 1
ATOM 2539 O O . LEU B 1 85 ? -23.251 70.600 -33.983 1.00 39.67 85 LEU B O 1
ATOM 2544 N N . GLY B 1 86 ? -22.514 72.388 -35.136 1.00 44.91 86 GLY B N 1
ATOM 2545 C CA . GLY B 1 86 ? -21.353 71.703 -35.676 1.00 46.77 86 GLY B CA 1
ATOM 2546 C C . GLY B 1 86 ? -21.546 71.422 -37.160 1.00 47.16 86 GLY B C 1
ATOM 2547 O O . GLY B 1 86 ? -22.645 71.585 -37.689 1.00 45.86 86 GLY B O 1
ATOM 2548 N N . CYS B 1 87 ? -20.479 70.999 -37.832 1.00 48.62 87 CYS B N 1
ATOM 2549 C CA . CYS B 1 87 ? -20.510 70.803 -39.277 1.00 50.67 87 CYS B CA 1
ATOM 2550 C C . CYS B 1 87 ? -21.574 69.801 -39.704 1.00 48.66 87 CYS B C 1
ATOM 2551 O O . CYS B 1 87 ? -21.714 68.731 -39.109 1.00 46.69 87 CYS B O 1
ATOM 2554 N N . ALA B 1 88 ? -22.330 70.162 -40.737 1.00 47.13 88 ALA B N 1
ATOM 2555 C CA . ALA B 1 88 ? -23.393 69.301 -41.240 1.00 46.71 88 ALA B CA 1
ATOM 2556 C C . ALA B 1 88 ? -22.838 67.998 -41.819 1.00 42.42 88 ALA B C 1
ATOM 2557 O O . ALA B 1 88 ? -21.755 67.976 -42.405 1.00 43.20 88 ALA B O 1
ATOM 2559 N N . SER B 1 89 ? -23.582 66.914 -41.638 1.00 39.06 89 SER B N 1
ATOM 2560 C CA . SER B 1 89 ? -23.211 65.629 -42.215 1.00 39.87 89 SER B CA 1
ATOM 2561 C C . SER B 1 89 ? -24.274 65.165 -43.215 1.00 36.03 89 SER B C 1
ATOM 2562 O O . SER B 1 89 ? -24.012 64.316 -44.055 1.00 29.12 89 SER B O 1
ATOM 2565 N N . ILE B 1 90 ? -25.470 65.735 -43.098 1.00 36.88 90 ILE B N 1
ATOM 2566 C CA . ILE B 1 90 ? -26.610 65.392 -43.930 1.00 33.58 90 ILE B CA 1
ATOM 2567 C C . ILE B 1 90 ? -27.249 66.694 -44.393 1.00 34.91 90 ILE B C 1
ATOM 2568 O O . ILE B 1 90 ? -27.360 67.634 -43.600 1.00 32.81 90 ILE B O 1
ATOM 2573 N N . LEU B 1 91 ? -27.652 66.749 -45.665 1.00 34.29 91 LEU B N 1
ATOM 2574 C CA . LEU B 1 91 ? -28.354 67.910 -46.224 1.00 32.32 91 LEU B CA 1
ATOM 2575 C C . LEU B 1 91 ? -29.554 67.449 -47.038 1.00 30.35 91 LEU B C 1
ATOM 2576 O O . LEU B 1 91 ? -29.437 66.563 -47.891 1.00 24.48 91 LEU B O 1
ATOM 2581 N N . VAL B 1 92 ? -30.714 68.030 -46.761 1.00 34.15 92 VAL B N 1
ATOM 2582 C CA . VAL B 1 92 ? -31.927 67.666 -47.483 1.00 37.79 92 VAL B CA 1
ATOM 2583 C C . VAL B 1 92 ? -32.533 68.930 -48.072 1.00 38.71 92 VAL B C 1
ATOM 2584 O O . VAL B 1 92 ? -32.939 69.829 -47.337 1.00 39.39 92 VAL B O 1
ATOM 2588 N N . ASN B 1 93 ? -32.573 69.007 -49.397 1.00 36.07 93 ASN B N 1
ATOM 2589 C CA . ASN B 1 93 ? -33.158 70.155 -50.075 1.00 33.19 93 ASN B CA 1
ATOM 2590 C C . ASN B 1 93 ? -34.580 69.853 -50.483 1.00 33.61 93 ASN B C 1
ATOM 2591 O O . ASN B 1 93 ? -34.822 69.052 -51.394 1.00 33.21 93 ASN B O 1
ATOM 2596 N N . ASN B 1 94 ? -35.519 70.488 -49.795 1.00 41.79 94 ASN B N 1
ATOM 2597 C CA . ASN B 1 94 ? -36.932 70.170 -49.949 1.00 50.99 94 ASN B CA 1
ATOM 2598 C C . ASN B 1 94 ? -37.589 71.133 -50.925 1.00 61.54 94 ASN B C 1
ATOM 2599 O O . ASN B 1 94 ? -37.818 72.306 -50.606 1.00 60.21 94 ASN B O 1
ATOM 2604 N N . ALA B 1 95 ? -37.865 70.604 -52.120 1.00 71.20 95 ALA B N 1
ATOM 2605 C CA . ALA B 1 95 ? -38.386 71.352 -53.264 1.00 79.99 95 ALA B CA 1
ATOM 2606 C C . ALA B 1 95 ? -39.448 72.372 -52.889 1.00 88.08 95 ALA B C 1
ATOM 2607 O O . ALA B 1 95 ? -40.383 72.061 -52.150 1.00 96.66 95 ALA B O 1
ATOM 2609 N N . GLY B 1 96 ? -39.301 73.584 -53.416 1.00 86.61 96 GLY B N 1
ATOM 2610 C CA . GLY B 1 96 ? -40.247 74.655 -53.171 1.00 86.15 96 GLY B CA 1
ATOM 2611 C C . GLY B 1 96 ? -41.693 74.259 -53.415 1.00 85.51 96 GLY B C 1
ATOM 2612 O O . GLY B 1 96 ? -42.453 74.071 -52.465 1.00 87.74 96 GLY B O 1
ATOM 2613 N N . GLN B 1 97 ? -42.071 74.140 -54.685 1.00 82.72 97 GLN B N 1
ATOM 2614 C CA . GLN B 1 97 ? -43.443 73.811 -55.066 1.00 82.01 97 GLN B CA 1
ATOM 2615 C C . GLN B 1 97 ? -43.544 73.573 -56.565 1.00 78.74 97 GLN B C 1
ATOM 2616 O O . GLN B 1 97 ? -42.618 73.878 -57.315 1.00 79.49 97 GLN B O 1
ATOM 2622 N N . GLY B 1 98 ? -44.679 73.034 -56.996 1.00 74.12 98 GLY B N 1
ATOM 2623 C CA . GLY B 1 98 ? -44.955 72.870 -58.411 1.00 69.79 98 GLY B CA 1
ATOM 2624 C C . GLY B 1 98 ? -45.684 74.074 -58.988 1.00 65.89 98 GLY B C 1
ATOM 2625 O O . GLY B 1 98 ? -45.985 75.039 -58.277 1.00 65.86 98 GLY B O 1
ATOM 2626 N N . ARG B 1 99 ? -45.960 74.017 -60.286 1.00 61.87 99 ARG B N 1
ATOM 2627 C CA . ARG B 1 99 ? -46.691 75.074 -60.977 1.00 55.09 99 ARG B CA 1
ATOM 2628 C C . ARG B 1 99 ? -47.584 74.467 -62.041 1.00 51.30 99 ARG B C 1
ATOM 2629 O O . ARG B 1 99 ? -47.111 73.739 -62.917 1.00 50.05 99 ARG B O 1
ATOM 2637 N N . VAL B 1 100 ? -48.876 74.761 -61.958 1.00 50.01 100 VAL B N 1
ATOM 2638 C CA . VAL B 1 100 ? -49.835 74.250 -62.923 1.00 51.09 100 VAL B CA 1
ATOM 2639 C C . VAL B 1 100 ? -49.878 75.147 -64.165 1.00 50.90 100 VAL B C 1
ATOM 2640 O O . VAL B 1 100 ? -50.275 76.304 -64.098 1.00 51.35 100 VAL B O 1
ATOM 2644 N N . SER B 1 101 ? -49.441 74.602 -65.296 1.00 45.84 101 SER B N 1
ATOM 2645 C CA . SER B 1 101 ? -49.400 75.345 -66.545 1.00 46.65 101 SER B CA 1
ATOM 2646 C C . SER B 1 101 ? -49.020 74.427 -67.704 1.00 41.13 101 SER B C 1
ATOM 2647 O O . SER B 1 101 ? -48.081 73.635 -67.603 1.00 36.23 101 SER B O 1
ATOM 2650 N N . THR B 1 102 ? -49.764 74.543 -68.799 1.00 40.41 102 THR B N 1
ATOM 2651 C CA . THR B 1 102 ? -49.382 73.935 -70.067 1.00 38.21 102 THR B CA 1
ATOM 2652 C C . THR B 1 102 ? -48.276 74.794 -70.660 1.00 40.57 102 THR B C 1
ATOM 2653 O O . THR B 1 102 ? -47.966 75.853 -70.117 1.00 46.81 102 THR B O 1
ATOM 2657 N N . PHE B 1 103 ? -47.684 74.344 -71.764 1.00 35.28 103 PHE B N 1
ATOM 2658 C CA . PHE B 1 103 ? -46.680 75.125 -72.485 1.00 35.35 103 PHE B CA 1
ATOM 2659 C C . PHE B 1 103 ? -47.263 76.458 -72.949 1.00 39.11 103 PHE B C 1
ATOM 2660 O O . PHE B 1 103 ? -46.615 77.505 -72.853 1.00 41.66 103 PHE B O 1
ATOM 2668 N N . ALA B 1 104 ? -48.488 76.400 -73.467 1.00 36.86 104 ALA B N 1
ATOM 2669 C CA . ALA B 1 104 ? -49.129 77.577 -74.034 1.00 37.19 104 ALA B CA 1
ATOM 2670 C C . ALA B 1 104 ? -49.303 78.621 -72.942 1.00 39.96 104 ALA B C 1
ATOM 2671 O O . ALA B 1 104 ? -49.251 79.809 -73.226 1.00 45.14 104 ALA B O 1
ATOM 2673 N N . GLU B 1 105 ? -49.496 78.158 -71.703 1.00 37.07 105 GLU B N 1
ATOM 2674 C CA . GLU B 1 105 ? -49.768 79.029 -70.562 1.00 44.55 105 GLU B CA 1
ATOM 2675 C C . GLU B 1 105 ? -48.525 79.480 -69.796 1.00 45.62 105 GLU B C 1
ATOM 2676 O O . GLU B 1 105 ? -48.651 80.144 -68.773 1.00 45.91 105 GLU B O 1
ATOM 2682 N N . THR B 1 106 ? -47.334 79.104 -70.246 1.00 44.33 106 THR B N 1
ATOM 2683 C CA . THR B 1 106 ? -46.143 79.437 -69.466 1.00 43.19 106 THR B CA 1
ATOM 2684 C C . THR B 1 106 ? -45.353 80.595 -70.063 1.00 47.01 106 THR B C 1
ATOM 2685 O O . THR B 1 106 ? -44.558 80.399 -70.977 1.00 48.66 106 THR B O 1
ATOM 2689 N N . THR B 1 107 ? -45.557 81.798 -69.529 1.00 47.37 107 THR B N 1
ATOM 2690 C CA . THR B 1 107 ? -44.829 82.963 -70.015 1.00 47.19 107 THR B CA 1
ATOM 2691 C C . THR B 1 107 ? -43.340 82.799 -69.744 1.00 45.09 107 THR B C 1
ATOM 2692 O O . THR B 1 107 ? -42.920 81.937 -68.963 1.00 40.63 107 THR B O 1
ATOM 2696 N N . ASP B 1 108 ? -42.551 83.654 -70.388 1.00 47.04 108 ASP B N 1
ATOM 2697 C CA . ASP B 1 108 ? -41.116 83.723 -70.147 1.00 46.12 108 ASP B CA 1
ATOM 2698 C C . ASP B 1 108 ? -40.819 83.981 -68.678 1.00 41.26 108 ASP B C 1
ATOM 2699 O O . ASP B 1 108 ? -39.923 83.363 -68.097 1.00 40.05 108 ASP B O 1
ATOM 2704 N N . GLU B 1 109 ? -41.584 84.884 -68.078 1.00 38.65 109 GLU B N 1
ATOM 2705 C CA . GLU B 1 109 ? -41.376 85.218 -66.674 1.00 45.19 109 GLU B CA 1
ATOM 2706 C C . GLU B 1 109 ? -41.595 83.992 -65.789 1.00 41.80 109 GLU B C 1
ATOM 2707 O O . GLU B 1 109 ? -40.779 83.699 -64.921 1.00 41.68 109 GLU B O 1
ATOM 2713 N N . ALA B 1 110 ? -42.682 83.262 -66.040 1.00 42.21 110 ALA B N 1
ATOM 2714 C CA . ALA B 1 110 ? -42.964 82.020 -65.316 1.00 41.27 110 ALA B CA 1
ATOM 2715 C C . ALA B 1 110 ? -41.884 80.958 -65.538 1.00 40.30 110 ALA B C 1
ATOM 2716 O O . ALA B 1 110 ? -41.520 80.245 -64.607 1.00 38.93 110 ALA B O 1
ATOM 2718 N N . TRP B 1 111 ? -41.381 80.847 -66.766 1.00 41.00 111 TRP B N 1
ATOM 2719 C CA . TRP B 1 111 ? -40.281 79.916 -67.058 1.00 38.39 111 TRP B CA 1
ATOM 2720 C C . TRP B 1 111 ? -39.058 80.227 -66.198 1.00 37.96 111 TRP B C 1
ATOM 2721 O O . TRP B 1 111 ? -38.570 79.367 -65.467 1.00 37.96 111 TRP B O 1
ATOM 2732 N N . SER B 1 112 ? -38.566 81.462 -66.289 1.00 38.86 112 SER B N 1
ATOM 2733 C CA . SER B 1 112 ? -37.445 81.904 -65.459 1.00 41.29 112 SER B CA 1
ATOM 2734 C C . SER B 1 112 ? -37.689 81.627 -63.984 1.00 38.35 112 SER B C 1
ATOM 2735 O O . SER B 1 112 ? -36.895 80.963 -63.331 1.00 39.69 112 SER B O 1
ATOM 2738 N N . GLU B 1 113 ? -38.801 82.128 -63.465 1.00 38.43 113 GLU B N 1
ATOM 2739 C CA . GLU B 1 113 ? -39.155 81.898 -62.067 1.00 43.27 113 GLU B CA 1
ATOM 2740 C C . GLU B 1 113 ? -39.128 80.426 -61.666 1.00 39.78 113 GLU B C 1
ATOM 2741 O O . GLU B 1 113 ? -38.664 80.081 -60.564 1.00 36.34 113 GLU B O 1
ATOM 2747 N N . GLU B 1 114 ? -39.635 79.554 -62.539 1.00 38.21 114 GLU B N 1
ATOM 2748 C CA . GLU B 1 114 ? -39.691 78.116 -62.212 1.00 35.74 114 GLU B CA 1
ATOM 2749 C C . GLU B 1 114 ? -38.297 77.494 -62.206 1.00 32.91 114 GLU B C 1
ATOM 2750 O O . GLU B 1 114 ? -37.943 76.770 -61.278 1.00 32.53 114 GLU B O 1
ATOM 2756 N N . LEU B 1 115 ? -37.523 77.805 -63.249 1.00 31.58 115 LEU B N 1
ATOM 2757 C CA . LEU B 1 115 ? -36.140 77.358 -63.434 1.00 30.61 115 LEU B CA 1
ATOM 2758 C C . LEU B 1 115 ? -35.250 77.732 -62.267 1.00 34.34 115 LEU B C 1
ATOM 2759 O O . LEU B 1 115 ? -34.546 76.882 -61.707 1.00 32.99 115 LEU B O 1
ATOM 2764 N N . GLN B 1 116 ? -35.275 79.011 -61.909 1.00 40.01 116 GLN B N 1
ATOM 2765 C CA . GLN B 1 116 ? -34.423 79.513 -60.838 1.00 46.45 116 GLN B CA 1
ATOM 2766 C C . GLN B 1 116 ? -34.773 78.835 -59.528 1.00 43.51 116 GLN B C 1
ATOM 2767 O O . GLN B 1 116 ? -33.886 78.457 -58.762 1.00 41.95 116 GLN B O 1
ATOM 2773 N N . LEU B 1 117 ? -36.067 78.665 -59.279 1.00 43.98 117 LEU B N 1
ATOM 2774 C CA . LEU B 1 117 ? -36.508 78.029 -58.042 1.00 46.59 117 LEU B CA 1
ATOM 2775 C C . LEU B 1 117 ? -35.951 76.606 -57.893 1.00 43.34 117 LEU B C 1
ATOM 2776 O O . LEU B 1 117 ? -35.310 76.283 -56.886 1.00 42.21 117 LEU B O 1
ATOM 2781 N N . LYS B 1 118 ? -36.192 75.764 -58.899 1.00 39.85 118 LYS B N 1
ATOM 2782 C CA . LYS B 1 118 ? -35.769 74.367 -58.842 1.00 34.89 118 LYS B CA 1
ATOM 2783 C C . LYS B 1 118 ? -34.254 74.228 -58.814 1.00 31.01 118 LYS B C 1
ATOM 2784 O O . LYS B 1 118 ? -33.720 73.440 -58.051 1.00 36.52 118 LYS B O 1
ATOM 2790 N N . PHE B 1 119 ? -33.550 74.993 -59.632 1.00 29.04 119 PHE B N 1
ATOM 2791 C CA . PHE B 1 119 ? -32.106 74.842 -59.688 1.00 31.15 119 PHE B CA 1
ATOM 2792 C C . PHE B 1 119 ? -31.382 75.441 -58.484 1.00 37.45 119 PHE B C 1
ATOM 2793 O O . PHE B 1 119 ? -30.571 74.765 -57.845 1.00 40.01 119 PHE B O 1
ATOM 2801 N N . PHE B 1 120 ? -31.688 76.692 -58.151 1.00 35.46 120 PHE B N 1
ATOM 2802 C CA . PHE B 1 120 ? -30.925 77.350 -57.100 1.00 38.14 120 PHE B CA 1
ATOM 2803 C C . PHE B 1 120 ? -31.295 76.887 -55.705 1.00 36.33 120 PHE B C 1
ATOM 2804 O O . PHE B 1 120 ? -30.470 76.976 -54.807 1.00 38.02 120 PHE B O 1
ATOM 2812 N N . SER B 1 121 ? -32.500 76.337 -55.538 1.00 33.95 121 SER B N 1
ATOM 2813 C CA . SER B 1 121 ? -32.903 75.811 -54.230 1.00 36.44 121 SER B CA 1
ATOM 2814 C C . SER B 1 121 ? -32.031 74.612 -53.864 1.00 36.41 121 SER B C 1
ATOM 2815 O O . SER B 1 121 ? -31.955 74.212 -52.695 1.00 38.37 121 SER B O 1
ATOM 2818 N N . VAL B 1 122 ? -31.356 74.069 -54.880 1.00 33.80 122 VAL B N 1
ATOM 2819 C CA . VAL B 1 122 ? -30.390 72.992 -54.715 1.00 34.73 122 VAL B CA 1
ATOM 2820 C C . VAL B 1 122 ? -28.956 73.508 -54.761 1.00 37.66 122 VAL B C 1
ATOM 2821 O O . VAL B 1 122 ? -28.165 73.219 -53.856 1.00 41.04 122 VAL B O 1
ATOM 2825 N N . ILE B 1 123 ? -28.618 74.257 -55.813 1.00 34.05 123 ILE B N 1
ATOM 2826 C CA . ILE B 1 123 ? -27.264 74.796 -55.968 1.00 36.49 123 ILE B CA 1
ATOM 2827 C C . ILE B 1 123 ? -26.762 75.608 -54.753 1.00 43.31 123 ILE B C 1
ATOM 2828 O O . ILE B 1 123 ? -25.613 75.468 -54.331 1.00 47.49 123 ILE B O 1
ATOM 2833 N N . HIS B 1 124 ? -27.615 76.445 -54.179 1.00 40.96 124 HIS B N 1
ATOM 2834 C CA . HIS B 1 124 ? -27.172 77.296 -53.074 1.00 40.84 124 HIS B CA 1
ATOM 2835 C C . HIS B 1 124 ? -26.846 76.540 -51.781 1.00 42.79 124 HIS B C 1
ATOM 2836 O O . HIS B 1 124 ? -25.747 76.682 -51.236 1.00 44.06 124 HIS B O 1
ATOM 2843 N N . PRO B 1 125 ? -27.802 75.745 -51.284 1.00 38.48 125 PRO B N 1
ATOM 2844 C CA . PRO B 1 125 ? -27.509 74.977 -50.081 1.00 38.06 125 PRO B CA 1
ATOM 2845 C C . PRO B 1 125 ? -26.325 74.045 -50.297 1.00 35.81 125 PRO B C 1
ATOM 2846 O O . PRO B 1 125 ? -25.476 73.945 -49.408 1.00 38.99 125 PRO B O 1
ATOM 2850 N N . VAL B 1 126 ? -26.249 73.396 -51.454 1.00 34.94 126 VAL B N 1
ATOM 2851 C CA . VAL B 1 126 ? -25.168 72.450 -51.700 1.00 37.17 126 VAL B CA 1
ATOM 2852 C C . VAL B 1 126 ? -23.815 73.155 -51.687 1.00 40.84 126 VAL B C 1
ATOM 2853 O O . VAL B 1 126 ? -22.884 72.719 -51.004 1.00 40.34 126 VAL B O 1
ATOM 2857 N N . ARG B 1 127 ? -23.715 74.248 -52.439 1.00 39.15 127 ARG B N 1
ATOM 2858 C CA . ARG B 1 127 ? -22.469 74.995 -52.523 1.00 40.93 127 ARG B CA 1
ATOM 2859 C C . ARG B 1 127 ? -22.024 75.496 -51.150 1.00 46.07 127 ARG B C 1
ATOM 2860 O O . ARG B 1 127 ? -20.835 75.496 -50.836 1.00 49.79 127 ARG B O 1
ATOM 2868 N N . ALA B 1 128 ? -22.990 75.916 -50.339 1.00 46.77 128 ALA B N 1
ATOM 2869 C CA . ALA B 1 128 ? -22.713 76.505 -49.027 1.00 43.74 128 ALA B CA 1
ATOM 2870 C C . ALA B 1 128 ? -22.300 75.468 -47.998 1.00 48.54 128 ALA B C 1
ATOM 2871 O O . ALA B 1 128 ? -21.412 75.713 -47.186 1.00 52.21 128 ALA B O 1
ATOM 2873 N N . PHE B 1 129 ? -22.942 74.305 -48.028 1.00 47.62 129 PHE B N 1
ATOM 2874 C CA . PHE B 1 129 ? -22.690 73.296 -47.010 1.00 45.33 129 PHE B CA 1
ATOM 2875 C C . PHE B 1 129 ? -21.620 72.287 -47.402 1.00 44.02 129 PHE B C 1
ATOM 2876 O O . PHE B 1 129 ? -21.167 71.506 -46.555 1.00 47.47 129 PHE B O 1
ATOM 2884 N N . LEU B 1 130 ? -21.219 72.299 -48.672 1.00 38.51 130 LEU B N 1
ATOM 2885 C CA . LEU B 1 130 ? -20.291 71.289 -49.189 1.00 38.06 130 LEU B CA 1
ATOM 2886 C C . LEU B 1 130 ? -19.015 71.205 -48.349 1.00 41.62 130 LEU B C 1
ATOM 2887 O O . LEU B 1 130 ? -18.609 70.110 -47.946 1.00 40.27 130 LEU B O 1
ATOM 2892 N N . PRO B 1 131 ? -18.393 72.368 -48.052 1.00 43.95 131 PRO B N 1
ATOM 2893 C CA . PRO B 1 131 ? -17.217 72.366 -47.170 1.00 45.59 131 PRO B CA 1
ATOM 2894 C C . PRO B 1 131 ? -17.480 71.598 -45.876 1.00 45.49 131 PRO B C 1
ATOM 2895 O O . PRO B 1 131 ? -16.618 70.851 -45.413 1.00 46.47 131 PRO B O 1
ATOM 2899 N N . GLN B 1 132 ? -18.664 71.767 -45.302 1.00 43.57 132 GLN B N 1
ATOM 2900 C CA . GLN B 1 132 ? -19.009 71.012 -44.099 1.00 41.42 132 GLN B CA 1
ATOM 2901 C C . GLN B 1 132 ? -19.199 69.517 -44.371 1.00 41.16 132 GLN B C 1
ATOM 2902 O O . GLN B 1 132 ? -18.609 68.689 -43.683 1.00 43.80 132 GLN B O 1
ATOM 2908 N N . LEU B 1 133 ? -20.007 69.169 -45.374 1.00 38.23 133 LEU B N 1
ATOM 2909 C CA . LEU B 1 133 ? -20.288 67.759 -45.645 1.00 37.51 133 LEU B CA 1
ATOM 2910 C C . LEU B 1 133 ? -19.000 67.009 -45.923 1.00 37.74 133 LEU B C 1
ATOM 2911 O O . LEU B 1 133 ? -18.824 65.882 -45.477 1.00 40.31 133 LEU B O 1
ATOM 2916 N N . GLU B 1 134 ? -18.080 67.658 -46.622 1.00 39.25 134 GLU B N 1
ATOM 2917 C CA . GLU B 1 134 ? -16.850 67.005 -47.045 1.00 42.45 134 GLU B CA 1
ATOM 2918 C C . GLU B 1 134 ? -15.830 66.832 -45.920 1.00 48.92 134 GLU B C 1
ATOM 2919 O O . GLU B 1 134 ? -14.840 66.114 -46.082 1.00 50.32 134 GLU B O 1
ATOM 2925 N N . SER B 1 135 ? -16.083 67.471 -44.779 1.00 51.20 135 SER B N 1
ATOM 2926 C CA . SER B 1 135 ? -15.195 67.345 -43.626 1.00 55.88 135 SER B CA 1
ATOM 2927 C C . SER B 1 135 ? -15.658 66.240 -42.674 1.00 56.34 135 SER B C 1
ATOM 2928 O O . SER B 1 135 ? -14.949 65.888 -41.737 1.00 54.55 135 SER B O 1
ATOM 2931 N N . ARG B 1 136 ? -16.840 65.684 -42.940 1.00 57.73 136 ARG B N 1
ATOM 2932 C CA . ARG B 1 136 ? -17.455 64.695 -42.053 1.00 59.02 136 ARG B CA 1
ATOM 2933 C C . ARG B 1 136 ? -17.294 63.280 -42.590 1.00 63.62 136 ARG B C 1
ATOM 2934 O O . ARG B 1 136 ? -16.795 63.078 -43.702 1.00 67.72 136 ARG B O 1
ATOM 2942 N N . ALA B 1 137 ? -17.729 62.307 -41.791 1.00 62.13 137 ALA B N 1
ATOM 2943 C CA . ALA B 1 137 ? -17.857 60.923 -42.239 1.00 60.30 137 ALA B CA 1
ATOM 2944 C C . ALA B 1 137 ? -19.341 60.585 -42.412 1.00 58.69 137 ALA B C 1
ATOM 2945 O O . ALA B 1 137 ? -20.193 61.179 -41.750 1.00 58.06 137 ALA B O 1
ATOM 2947 N N . ASP B 1 138 ? -19.649 59.643 -43.302 1.00 58.83 138 ASP B N 1
ATOM 2948 C CA . ASP B 1 138 ? -21.038 59.276 -43.595 1.00 54.74 138 ASP B CA 1
ATOM 2949 C C . ASP B 1 138 ? -21.829 60.460 -44.152 1.00 49.07 138 ASP B C 1
ATOM 2950 O O . ASP B 1 138 ? -23.026 60.580 -43.877 1.00 49.87 138 ASP B O 1
ATOM 2955 N N . ALA B 1 139 ? -21.174 61.346 -44.901 1.00 42.70 139 ALA B N 1
ATOM 2956 C CA . ALA B 1 139 ? -21.869 62.530 -45.428 1.00 35.81 139 ALA B CA 1
ATOM 2957 C C . ALA B 1 139 ? -22.831 62.187 -46.573 1.00 39.04 139 ALA B C 1
ATOM 2958 O O . ALA B 1 139 ? -22.491 61.417 -47.480 1.00 43.46 139 ALA B O 1
ATOM 2960 N N . ALA B 1 140 ? -24.032 62.752 -46.529 1.00 35.89 140 ALA B N 1
ATOM 2961 C CA . ALA B 1 140 ? -25.008 62.496 -47.575 1.00 38.37 140 ALA B CA 1
ATOM 2962 C C . ALA B 1 140 ? -25.882 63.707 -47.889 1.00 35.89 140 ALA B C 1
ATOM 2963 O O . ALA B 1 140 ? -26.170 64.520 -47.014 1.00 37.27 140 ALA B O 1
ATOM 2965 N N . ILE B 1 141 ? -26.301 63.797 -49.150 1.00 33.35 141 ILE B N 1
ATOM 2966 C CA . ILE B 1 141 ? -27.214 64.826 -49.621 1.00 30.43 141 ILE B CA 1
ATOM 2967 C C . ILE B 1 141 ? -28.431 64.161 -50.252 1.00 28.58 141 ILE B C 1
ATOM 2968 O O . ILE B 1 141 ? -28.295 63.256 -51.067 1.00 27.34 141 ILE B O 1
ATOM 2973 N N . VAL B 1 142 ? -29.623 64.610 -49.883 1.00 28.15 142 VAL B N 1
ATOM 2974 C CA . VAL B 1 142 ? -30.823 64.171 -50.571 1.00 28.53 142 VAL B CA 1
ATOM 2975 C C . VAL B 1 142 ? -31.542 65.384 -51.159 1.00 32.70 142 VAL B C 1
ATOM 2976 O O . VAL B 1 142 ? -31.818 66.354 -50.448 1.00 32.34 142 VAL B O 1
ATOM 2980 N N . CYS B 1 143 ? -31.820 65.335 -52.461 1.00 32.97 143 CYS B N 1
ATOM 2981 C CA . CYS B 1 143 ? -32.626 66.370 -53.106 1.00 36.89 143 CYS B CA 1
ATOM 2982 C C . CYS B 1 143 ? -34.031 65.834 -53.345 1.00 38.14 143 CYS B C 1
ATOM 2983 O O . CYS B 1 143 ? -34.206 64.754 -53.903 1.00 40.40 143 CYS B O 1
ATOM 2986 N N . VAL B 1 144 ? -35.030 66.585 -52.902 1.00 35.91 144 VAL B N 1
ATOM 2987 C CA . VAL B 1 144 ? -36.407 66.153 -53.026 1.00 30.93 144 VAL B CA 1
ATOM 2988 C C . VAL B 1 144 ? -36.876 66.496 -54.422 1.00 30.78 144 VAL B C 1
ATOM 2989 O O . VAL B 1 144 ? -36.775 67.642 -54.838 1.00 28.29 144 VAL B O 1
ATOM 2993 N N . ASN B 1 145 ? -37.331 65.493 -55.176 1.00 31.80 145 ASN B N 1
ATOM 2994 C CA . ASN B 1 145 ? -37.794 65.740 -56.544 1.00 28.96 145 ASN B CA 1
ATOM 2995 C C . ASN B 1 145 ? -39.134 65.042 -56.794 1.00 30.90 145 ASN B C 1
ATOM 2996 O O . ASN B 1 145 ? -39.729 64.483 -55.866 1.00 31.76 145 ASN B O 1
ATOM 3001 N N . SER B 1 146 ? -39.597 65.061 -58.044 1.00 30.07 146 SER B N 1
ATOM 3002 C CA . SER B 1 146 ? -40.911 64.543 -58.388 1.00 29.11 146 SER B CA 1
ATOM 3003 C C . SER B 1 146 ? -40.816 63.623 -59.607 1.00 32.55 146 SER B C 1
ATOM 3004 O O . SER B 1 146 ? -39.899 63.751 -60.423 1.00 35.14 146 SER B O 1
ATOM 3007 N N . LEU B 1 147 ? -41.761 62.692 -59.728 1.00 28.51 147 LEU B N 1
ATOM 3008 C CA . LEU B 1 147 ? -41.782 61.764 -60.848 1.00 25.17 147 LEU B CA 1
ATOM 3009 C C . LEU B 1 147 ? -41.891 62.526 -62.173 1.00 25.80 147 LEU B C 1
ATOM 3010 O O . LEU B 1 147 ? -41.553 61.998 -63.234 1.00 25.41 147 LEU B O 1
ATOM 3015 N N . LEU B 1 148 ? -42.358 63.772 -62.094 1.00 27.06 148 LEU B N 1
ATOM 3016 C CA . LEU B 1 148 ? -42.406 64.672 -63.236 1.00 23.60 148 LEU B CA 1
ATOM 3017 C C . LEU B 1 148 ? -41.048 64.762 -63.912 1.00 24.71 148 LEU B C 1
ATOM 3018 O O . LEU B 1 148 ? -40.974 64.999 -65.111 1.00 28.93 148 LEU B O 1
ATOM 3023 N N . ALA B 1 149 ? -39.978 64.593 -63.140 1.00 24.73 149 ALA B N 1
ATOM 3024 C CA . ALA B 1 149 ? -38.608 64.681 -63.660 1.00 25.83 149 ALA B CA 1
ATOM 3025 C C . ALA B 1 149 ? -38.323 63.684 -64.780 1.00 31.36 149 ALA B C 1
ATOM 3026 O O . ALA B 1 149 ? -37.528 63.953 -65.678 1.00 32.95 149 ALA B O 1
ATOM 3028 N N . SER B 1 150 ? -38.949 62.518 -64.714 1.00 32.69 150 SER B N 1
ATOM 3029 C CA . SER B 1 150 ? -38.711 61.523 -65.751 1.00 33.83 150 SER B CA 1
ATOM 3030 C C . SER B 1 150 ? -40.005 61.130 -66.470 1.00 30.05 150 SER B C 1
ATOM 3031 O O . SER B 1 150 ? -39.973 60.433 -67.476 1.00 28.41 150 SER B O 1
ATOM 3034 N N . GLN B 1 151 ? -41.139 61.605 -65.958 1.00 25.64 151 GLN B N 1
ATOM 3035 C CA . GLN B 1 151 ? -42.427 61.299 -66.560 1.00 26.81 151 GLN B CA 1
ATOM 3036 C C . GLN B 1 151 ? -43.341 62.521 -66.475 1.00 29.88 151 GLN B C 1
ATOM 3037 O O . GLN B 1 151 ? -44.121 62.643 -65.543 1.00 30.32 151 GLN B O 1
ATOM 3043 N N . PRO B 1 152 ? -43.246 63.423 -67.467 1.00 29.95 152 PRO B N 1
ATOM 3044 C CA . PRO B 1 152 ? -43.923 64.730 -67.502 1.00 29.82 152 PRO B CA 1
ATOM 3045 C C . PRO B 1 152 ? -45.449 64.617 -67.501 1.00 27.11 152 PRO B C 1
ATOM 3046 O O . PRO B 1 152 ? -45.990 63.631 -67.981 1.00 24.72 152 PRO B O 1
ATOM 3050 N N . GLU B 1 153 ? -46.126 65.627 -66.966 1.00 29.67 153 GLU B N 1
ATOM 3051 C CA . GLU B 1 153 ? -47.583 65.720 -67.029 1.00 31.05 153 GLU B CA 1
ATOM 3052 C C . GLU B 1 153 ? -48.013 67.036 -67.709 1.00 36.16 153 GLU B C 1
ATOM 3053 O O . GLU B 1 153 ? -47.402 68.091 -67.467 1.00 36.13 153 GLU B O 1
ATOM 3059 N N . PRO B 1 154 ? -49.076 66.973 -68.540 1.00 34.28 154 PRO B N 1
ATOM 3060 C CA . PRO B 1 154 ? -49.543 68.053 -69.424 1.00 37.32 154 PRO B CA 1
ATOM 3061 C C . PRO B 1 154 ? -49.746 69.395 -68.722 1.00 37.96 154 PRO B C 1
ATOM 3062 O O . PRO B 1 154 ? -49.445 70.430 -69.308 1.00 39.89 154 PRO B O 1
ATOM 3066 N N . HIS B 1 155 ? -50.251 69.390 -67.493 1.00 34.14 155 HIS B N 1
ATOM 3067 C CA . HIS B 1 155 ? -50.504 70.657 -66.809 1.00 35.39 155 HIS B CA 1
ATOM 3068 C C . HIS B 1 155 ? -49.362 71.097 -65.904 1.00 33.52 155 HIS B C 1
ATOM 3069 O O . HIS B 1 155 ? -49.499 72.031 -65.113 1.00 43.87 155 HIS B O 1
ATOM 3076 N N . MET B 1 156 ? -48.217 70.445 -66.061 1.00 28.31 156 MET B N 1
ATOM 3077 C CA . MET B 1 156 ? -47.042 70.757 -65.260 1.00 31.19 156 MET B CA 1
ATOM 3078 C C . MET B 1 156 ? -45.802 70.879 -66.138 1.00 28.35 156 MET B C 1
ATOM 3079 O O . MET B 1 156 ? -44.736 70.349 -65.789 1.00 29.75 156 MET B O 1
ATOM 3084 N N . VAL B 1 157 ? -45.925 71.589 -67.256 1.00 24.70 157 VAL B N 1
ATOM 3085 C CA . VAL B 1 157 ? -44.869 71.553 -68.261 1.00 30.46 157 VAL B CA 1
ATOM 3086 C C . VAL B 1 157 ? -43.542 72.108 -67.756 1.00 31.24 157 VAL B C 1
ATOM 3087 O O . VAL B 1 157 ? -42.510 71.448 -67.869 1.00 30.28 157 VAL B O 1
ATOM 3091 N N . ALA B 1 158 ? -43.558 73.310 -67.195 1.00 34.61 158 ALA B N 1
ATOM 3092 C CA . ALA B 1 158 ? -42.307 73.961 -66.818 1.00 35.88 158 ALA B CA 1
ATOM 3093 C C . ALA B 1 158 ? -41.663 73.267 -65.626 1.00 33.70 158 ALA B C 1
ATOM 3094 O O . ALA B 1 158 ? -40.449 73.050 -65.590 1.00 35.21 158 ALA B O 1
ATOM 3096 N N . THR B 1 159 ? -42.482 72.888 -64.661 1.00 32.29 159 THR B N 1
ATOM 3097 C CA A THR B 1 159 ? -41.997 72.198 -63.470 0.50 30.51 159 THR B CA 1
ATOM 3098 C CA B THR B 1 159 ? -41.972 72.212 -63.475 0.50 30.58 159 THR B CA 1
ATOM 3099 C C . THR B 1 159 ? -41.351 70.844 -63.810 1.00 29.28 159 THR B C 1
ATOM 3100 O O . THR B 1 159 ? -40.276 70.505 -63.305 1.00 29.59 159 THR B O 1
ATOM 3107 N N . SER B 1 160 ? -41.997 70.070 -64.675 1.00 30.25 160 SER B N 1
ATOM 3108 C CA . SER B 1 160 ? -41.424 68.781 -65.121 1.00 29.76 160 SER B CA 1
ATOM 3109 C C . SER B 1 160 ? -40.030 68.943 -65.726 1.00 29.44 160 SER B C 1
ATOM 3110 O O . SER B 1 160 ? -39.095 68.213 -65.383 1.00 31.25 160 SER B O 1
ATOM 3113 N N . ALA B 1 161 ? -39.910 69.921 -66.620 1.00 25.82 161 ALA B N 1
ATOM 3114 C CA . ALA B 1 161 ? -38.660 70.234 -67.315 1.00 27.55 161 ALA B CA 1
ATOM 3115 C C . ALA B 1 161 ? -37.584 70.722 -66.357 1.00 32.76 161 ALA B C 1
ATOM 3116 O O . ALA B 1 161 ? -36.439 70.270 -66.412 1.00 38.08 161 ALA B O 1
ATOM 3118 N N . ALA B 1 162 ? -37.950 71.643 -65.476 1.00 30.29 162 ALA B N 1
ATOM 3119 C CA . ALA B 1 162 ? -37.024 72.075 -64.435 1.00 32.15 162 ALA B CA 1
ATOM 3120 C C . ALA B 1 162 ? -36.615 70.902 -63.527 1.00 34.05 162 ALA B C 1
ATOM 3121 O O . ALA B 1 162 ? -35.442 70.770 -63.156 1.00 37.84 162 ALA B O 1
ATOM 3123 N N . ARG B 1 163 ? -37.575 70.054 -63.164 1.00 29.47 163 ARG B N 1
ATOM 3124 C CA . ARG B 1 163 ? -37.265 68.928 -62.275 1.00 28.13 163 ARG B CA 1
ATOM 3125 C C . ARG B 1 163 ? -36.375 67.876 -62.949 1.00 25.96 163 ARG B C 1
ATOM 3126 O O . ARG B 1 163 ? -35.581 67.225 -62.279 1.00 22.91 163 ARG B O 1
ATOM 3134 N N . ALA B 1 164 ? -36.501 67.720 -64.273 1.00 23.30 164 ALA B N 1
ATOM 3135 C CA . ALA B 1 164 ? -35.615 66.820 -65.014 1.00 23.38 164 ALA B CA 1
ATOM 3136 C C . ALA B 1 164 ? -34.183 67.323 -64.928 1.00 24.40 164 ALA B C 1
ATOM 3137 O O . ALA B 1 164 ? -33.242 66.551 -64.736 1.00 24.21 164 ALA B O 1
ATOM 3139 N N . GLY B 1 165 ? -34.016 68.629 -65.080 1.00 26.28 165 GLY B N 1
ATOM 3140 C CA . GLY B 1 165 ? -32.709 69.234 -64.914 1.00 27.19 165 GLY B CA 1
ATOM 3141 C C . GLY B 1 165 ? -32.075 68.882 -63.581 1.00 25.34 165 GLY B C 1
ATOM 3142 O O . GLY B 1 165 ? -30.910 68.480 -63.512 1.00 20.99 165 GLY B O 1
ATOM 3143 N N . VAL B 1 166 ? -32.848 69.022 -62.513 1.00 27.70 166 VAL B N 1
ATOM 3144 C CA . VAL B 1 166 ? -32.321 68.742 -61.179 1.00 34.06 166 VAL B CA 1
ATOM 3145 C C . VAL B 1 166 ? -31.993 67.259 -60.988 1.00 32.17 166 VAL B C 1
ATOM 3146 O O . VAL B 1 166 ? -30.991 66.914 -60.355 1.00 33.73 166 VAL B O 1
ATOM 3150 N N . LYS B 1 167 ? -32.825 66.389 -61.552 1.00 29.70 167 LYS B N 1
ATOM 3151 C CA . LYS B 1 167 ? -32.558 64.950 -61.507 1.00 31.58 167 LYS B CA 1
ATOM 3152 C C . LYS B 1 167 ? -31.206 64.650 -62.136 1.00 32.47 167 LYS B C 1
ATOM 3153 O O . LYS B 1 167 ? -30.406 63.890 -61.591 1.00 33.12 167 LYS B O 1
ATOM 3159 N N . ASN B 1 168 ? -30.967 65.253 -63.297 1.00 32.81 168 ASN B N 1
ATOM 3160 C CA . ASN B 1 168 ? -29.692 65.126 -63.988 1.00 31.75 168 ASN B CA 1
ATOM 3161 C C . ASN B 1 168 ? -28.535 65.643 -63.126 1.00 31.26 168 ASN B C 1
ATOM 3162 O O . ASN B 1 168 ? -27.487 65.002 -63.023 1.00 30.77 168 ASN B O 1
ATOM 3167 N N . LEU B 1 169 ? -28.738 66.797 -62.496 1.00 32.85 169 LEU B N 1
ATOM 3168 C CA . LEU B 1 169 ? -27.702 67.417 -61.668 1.00 30.16 169 LEU B CA 1
ATOM 3169 C C . LEU B 1 169 ? -27.370 66.537 -60.467 1.00 32.03 169 LEU B C 1
ATOM 3170 O O . LEU B 1 169 ? -26.221 66.449 -60.038 1.00 35.86 169 LEU B O 1
ATOM 3175 N N . VAL B 1 170 ? -28.379 65.880 -59.915 1.00 28.81 170 VAL B N 1
ATOM 3176 C CA . VAL B 1 170 ? -28.115 64.965 -58.819 1.00 30.58 170 VAL B CA 1
ATOM 3177 C C . VAL B 1 170 ? -27.119 63.888 -59.224 1.00 31.08 170 VAL B C 1
ATOM 3178 O O . VAL B 1 170 ? -26.195 63.588 -58.473 1.00 30.90 170 VAL B O 1
ATOM 3182 N N . ARG B 1 171 ? -27.281 63.324 -60.418 1.00 31.39 171 ARG B N 1
ATOM 3183 C CA . ARG B 1 171 ? -26.313 62.342 -60.908 1.00 32.34 171 ARG B CA 1
ATOM 3184 C C . ARG B 1 171 ? -24.891 62.920 -61.007 1.00 34.70 171 ARG B C 1
ATOM 3185 O O . ARG B 1 171 ? -23.918 62.283 -60.581 1.00 35.17 171 ARG B O 1
ATOM 3193 N N . SER B 1 172 ? -24.777 64.120 -61.568 1.00 31.43 172 SER B N 1
ATOM 3194 C CA . SER B 1 172 ? -23.485 64.813 -61.660 1.00 35.87 172 SER B CA 1
ATOM 3195 C C . SER B 1 172 ? -22.823 65.085 -60.301 1.00 33.88 172 SER B C 1
ATOM 3196 O O . SER B 1 172 ? -21.636 64.829 -60.118 1.00 33.72 172 SER B O 1
ATOM 3199 N N . MET B 1 173 ? -23.591 65.607 -59.352 1.00 34.80 173 MET B N 1
ATOM 3200 C CA . MET B 1 173 ? -23.048 65.908 -58.025 1.00 31.79 173 MET B CA 1
ATOM 3201 C C . MET B 1 173 ? -22.555 64.641 -57.327 1.00 29.56 173 MET B C 1
ATOM 3202 O O . MET B 1 173 ? -21.500 64.642 -56.692 1.00 28.76 173 MET B O 1
ATOM 3207 N N . ALA B 1 174 ? -23.307 63.554 -57.473 1.00 30.39 174 ALA B N 1
ATOM 3208 C CA . ALA B 1 174 ? -22.923 62.278 -56.864 1.00 32.18 174 ALA B CA 1
ATOM 3209 C C . ALA B 1 174 ? -21.550 61.838 -57.358 1.00 32.64 174 ALA B C 1
ATOM 3210 O O . ALA B 1 174 ? -20.679 61.488 -56.573 1.00 34.44 174 ALA B O 1
ATOM 3212 N N . PHE B 1 175 ? -21.364 61.880 -58.668 1.00 31.30 175 PHE B N 1
ATOM 3213 C CA . PHE B 1 175 ? -20.081 61.541 -59.267 1.00 30.63 175 PHE B CA 1
ATOM 3214 C C . PHE B 1 175 ? -18.966 62.493 -58.864 1.00 29.80 175 PHE B C 1
ATOM 3215 O O . PHE B 1 175 ? -17.844 62.064 -58.591 1.00 28.07 175 PHE B O 1
ATOM 3223 N N . GLU B 1 176 ? -19.274 63.789 -58.853 1.00 33.25 176 GLU B N 1
ATOM 3224 C CA . GLU B 1 176 ? -18.271 64.804 -58.543 1.00 33.98 176 GLU B CA 1
ATOM 3225 C C . GLU B 1 176 ? -17.864 64.784 -57.056 1.00 37.16 176 GLU B C 1
ATOM 3226 O O . GLU B 1 176 ? -16.700 64.988 -56.732 1.00 43.75 176 GLU B O 1
ATOM 3232 N N . PHE B 1 177 ? -18.816 64.524 -56.164 1.00 34.38 177 PHE B N 1
ATOM 3233 C CA . PHE B 1 177 ? -18.547 64.572 -54.717 1.00 35.10 177 PHE B CA 1
ATOM 3234 C C . PHE B 1 177 ? -18.106 63.235 -54.142 1.00 34.31 177 PHE B C 1
ATOM 3235 O O . PHE B 1 177 ? -17.717 63.160 -52.976 1.00 34.54 177 PHE B O 1
ATOM 3243 N N . ALA B 1 178 ? -18.178 62.189 -54.962 1.00 34.60 178 ALA B N 1
ATOM 3244 C CA . ALA B 1 178 ? -17.860 60.828 -54.526 1.00 34.39 178 ALA B CA 1
ATOM 3245 C C . ALA B 1 178 ? -16.480 60.705 -53.891 1.00 37.06 178 ALA B C 1
ATOM 3246 O O . ALA B 1 178 ? -16.342 60.115 -52.836 1.00 37.78 178 ALA B O 1
ATOM 3248 N N . PRO B 1 179 ? -15.451 61.239 -54.550 1.00 40.31 179 PRO B N 1
ATOM 3249 C CA . PRO B 1 179 ? -14.105 61.149 -53.984 1.00 44.31 179 PRO B CA 1
ATOM 3250 C C . PRO B 1 179 ? -14.003 61.746 -52.574 1.00 47.64 179 PRO B C 1
ATOM 3251 O O . PRO B 1 179 ? -13.071 61.417 -51.842 1.00 46.02 179 PRO B O 1
ATOM 3255 N N . LYS B 1 180 ? -14.951 62.603 -52.207 1.00 49.09 180 LYS B N 1
ATOM 3256 C CA . LYS B 1 180 ? -14.916 63.290 -50.920 1.00 51.24 180 LYS B CA 1
ATOM 3257 C C . LYS B 1 180 ? -15.842 62.641 -49.905 1.00 50.22 180 LYS B C 1
ATOM 3258 O O . LYS B 1 180 ? -16.036 63.163 -48.807 1.00 53.32 180 LYS B O 1
ATOM 3264 N N . GLY B 1 181 ? -16.424 61.509 -50.280 1.00 47.63 181 GLY B N 1
ATOM 3265 C CA . GLY B 1 181 ? -17.228 60.733 -49.357 1.00 47.08 181 GLY B CA 1
ATOM 3266 C C . GLY B 1 181 ? -18.686 61.137 -49.266 1.00 45.78 181 GLY B C 1
ATOM 3267 O O . GLY B 1 181 ? -19.449 60.502 -48.550 1.00 48.20 181 GLY B O 1
ATOM 3268 N N . VAL B 1 182 ? -19.083 62.178 -49.993 1.00 39.66 182 VAL B N 1
ATOM 3269 C CA . VAL B 1 182 ? -20.455 62.656 -49.918 1.00 36.13 182 VAL B CA 1
ATOM 3270 C C . VAL B 1 182 ? -21.337 61.984 -50.971 1.00 35.24 182 VAL B C 1
ATOM 3271 O O . VAL B 1 182 ? -21.122 62.172 -52.179 1.00 31.94 182 VAL B O 1
ATOM 3275 N N . ARG B 1 183 ? -22.320 61.203 -50.510 1.00 30.73 183 ARG B N 1
ATOM 3276 C CA . ARG B 1 183 ? -23.291 60.575 -51.401 1.00 26.73 183 ARG B CA 1
ATOM 3277 C C . ARG B 1 183 ? -24.396 61.573 -51.740 1.00 30.07 183 ARG B C 1
ATOM 3278 O O . ARG B 1 183 ? -24.695 62.474 -50.948 1.00 29.37 183 ARG B O 1
ATOM 3286 N N . VAL B 1 184 ? -24.996 61.415 -52.917 1.00 27.69 184 VAL B N 1
ATOM 3287 C CA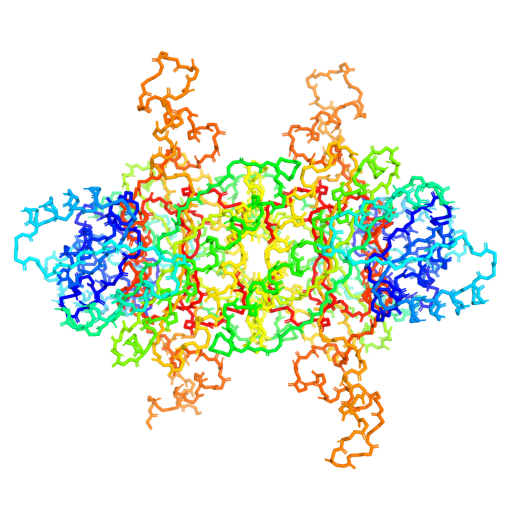 . VAL B 1 184 ? -26.038 62.328 -53.367 1.00 29.34 184 VAL B CA 1
ATOM 3288 C C . VAL B 1 184 ? -27.152 61.571 -54.073 1.00 29.59 184 VAL B C 1
ATOM 3289 O O . VAL B 1 184 ? -26.918 60.949 -55.094 1.00 30.08 184 VAL B O 1
ATOM 3293 N N . ASN B 1 185 ? -28.369 61.656 -53.550 1.00 28.31 185 ASN B N 1
ATOM 3294 C CA . ASN B 1 185 ? -29.500 60.969 -54.147 1.00 25.34 185 ASN B CA 1
ATOM 3295 C C . ASN B 1 185 ? -30.719 61.879 -54.202 1.00 26.03 185 ASN B C 1
ATOM 3296 O O . ASN B 1 185 ? -30.664 63.007 -53.745 1.00 29.05 185 ASN B O 1
ATOM 3301 N N . GLY B 1 186 ? -31.816 61.392 -54.776 1.00 25.37 186 GLY B N 1
ATOM 3302 C CA . GLY B 1 186 ? -33.089 62.083 -54.672 1.00 23.93 186 GLY B CA 1
ATOM 3303 C C . GLY B 1 186 ? -34.249 61.122 -54.447 1.00 29.28 186 GLY B C 1
ATOM 3304 O O . GLY B 1 186 ? -34.089 59.900 -54.493 1.00 24.61 186 GLY B O 1
ATOM 3305 N N . ILE B 1 187 ? -35.423 61.680 -54.165 1.00 30.28 187 ILE B N 1
ATOM 3306 C CA . ILE B 1 187 ? -36.659 60.918 -54.226 1.00 26.22 187 ILE B CA 1
ATOM 3307 C C . ILE B 1 187 ? -37.525 61.475 -55.372 1.00 24.88 187 ILE B C 1
ATOM 3308 O O . ILE B 1 187 ? -37.317 62.608 -55.828 1.00 24.24 187 ILE B O 1
ATOM 3313 N N . LEU B 1 188 ? -38.466 60.674 -55.868 1.00 19.66 188 LEU B N 1
ATOM 3314 C CA . LEU B 1 188 ? -39.357 61.158 -56.912 1.00 21.08 188 LEU B CA 1
ATOM 3315 C C . LEU B 1 188 ? -40.784 60.990 -56.433 1.00 23.69 188 LEU B C 1
ATOM 3316 O O . LEU B 1 188 ? -41.360 59.920 -56.569 1.00 27.27 188 LEU B O 1
ATOM 3321 N N . ILE B 1 189 ? -41.358 62.044 -55.859 1.00 26.58 189 ILE B N 1
ATOM 3322 C CA . ILE B 1 189 ? -42.689 61.917 -55.275 1.00 27.45 189 ILE B CA 1
ATOM 3323 C C . ILE B 1 189 ? -43.768 61.870 -56.354 1.00 28.58 189 ILE B C 1
ATOM 3324 O O . ILE B 1 189 ? -43.573 62.364 -57.465 1.00 28.40 189 ILE B O 1
ATOM 3329 N N . GLY B 1 190 ? -44.902 61.261 -56.029 1.00 27.52 190 GLY B N 1
ATOM 3330 C CA . GLY B 1 190 ? -46.054 61.311 -56.907 1.00 29.59 190 GLY B CA 1
ATOM 3331 C C . GLY B 1 190 ? -46.989 62.406 -56.416 1.00 33.10 190 GLY B C 1
ATOM 3332 O O . GLY B 1 190 ? -46.586 63.566 -56.241 1.00 29.72 190 GLY B O 1
ATOM 3333 N N . LEU B 1 191 ? -48.245 62.037 -56.207 1.00 33.90 191 LEU B N 1
ATOM 3334 C CA . LEU B 1 191 ? -49.193 62.905 -55.539 1.00 33.41 191 LEU B CA 1
ATOM 3335 C C . LEU B 1 191 ? -49.131 62.640 -54.026 1.00 34.56 191 LEU B C 1
ATOM 3336 O O . LEU B 1 191 ? -49.466 61.550 -53.538 1.00 31.16 191 LEU B O 1
ATOM 3341 N N . VAL B 1 192 ? -48.681 63.654 -53.300 1.00 30.63 192 VAL B N 1
ATOM 3342 C CA . VAL B 1 192 ? -48.468 63.569 -51.869 1.00 33.31 192 VAL B CA 1
ATOM 3343 C C . VAL B 1 192 ? -49.212 64.719 -51.200 1.00 35.25 192 VAL B C 1
ATOM 3344 O O . VAL B 1 192 ? -48.973 65.876 -51.537 1.00 42.36 192 VAL B O 1
ATOM 3348 N N . GLU B 1 193 ? -50.141 64.397 -50.300 1.00 34.84 193 GLU B N 1
ATOM 3349 C CA . GLU B 1 193 ? -50.823 65.399 -49.460 1.00 38.79 193 GLU B CA 1
ATOM 3350 C C . GLU B 1 193 ? -49.915 66.579 -49.117 1.00 41.87 193 GLU B C 1
ATOM 3351 O O . GLU B 1 193 ? -48.739 66.408 -48.777 1.00 42.72 193 GLU B O 1
ATOM 3357 N N . SER B 1 194 ? -50.474 67.778 -49.204 1.00 45.57 194 SER B N 1
ATOM 3358 C CA . SER B 1 194 ? -49.699 68.991 -49.041 1.00 46.90 194 SER B CA 1
ATOM 3359 C C . SER B 1 194 ? -50.647 70.165 -49.038 1.00 49.97 194 SER B C 1
ATOM 3360 O O . SER B 1 194 ? -51.855 69.997 -49.225 1.00 49.80 194 SER B O 1
ATOM 3363 N N . GLY B 1 195 ? -50.094 71.359 -48.846 1.00 53.57 195 GLY B N 1
ATOM 3364 C CA . GLY B 1 195 ? -50.873 72.581 -48.920 1.00 54.10 195 GLY B CA 1
ATOM 3365 C C . GLY B 1 195 ? -51.553 72.751 -50.267 1.00 51.29 195 GLY B C 1
ATOM 3366 O O . GLY B 1 195 ? -52.693 73.215 -50.333 1.00 52.30 195 GLY B O 1
ATOM 3367 N N . GLN B 1 196 ? -50.855 72.379 -51.338 1.00 50.34 196 GLN B N 1
ATOM 3368 C CA . GLN B 1 196 ? -51.419 72.458 -52.685 1.00 55.10 196 GLN B CA 1
ATOM 3369 C C . GLN B 1 196 ? -52.704 71.637 -52.830 1.00 50.56 196 GLN B C 1
ATOM 3370 O O . GLN B 1 196 ? -53.734 72.169 -53.249 1.00 46.92 196 GLN B O 1
ATOM 3376 N N . TRP B 1 197 ? -52.642 70.343 -52.500 1.00 47.18 197 TRP B N 1
ATOM 3377 C CA . TRP B 1 197 ? -53.839 69.496 -52.532 1.00 41.27 197 TRP B CA 1
ATOM 3378 C C . TRP B 1 197 ? -54.877 69.978 -51.518 1.00 42.54 197 TRP B C 1
ATOM 3379 O O . TRP B 1 197 ? -56.081 69.947 -51.781 1.00 40.54 197 TRP B O 1
ATOM 3390 N N . ARG B 1 198 ? -54.411 70.464 -50.371 1.00 44.84 198 ARG B N 1
ATOM 3391 C CA . ARG B 1 198 ? -55.327 71.021 -49.373 1.00 51.38 198 ARG B CA 1
ATOM 3392 C C . ARG B 1 198 ? -56.059 72.249 -49.932 1.00 53.78 198 ARG B C 1
ATOM 3393 O O . ARG B 1 198 ? -57.287 72.352 -49.840 1.00 51.20 198 ARG B O 1
ATOM 3401 N N . ARG B 1 199 ? -55.298 73.162 -50.532 1.00 58.49 199 ARG B N 1
ATOM 3402 C CA . ARG B 1 199 ? -55.870 74.348 -51.166 1.00 64.55 199 ARG B CA 1
ATOM 3403 C C . ARG B 1 199 ? -56.772 73.948 -52.319 1.00 62.27 199 ARG B C 1
ATOM 3404 O O . ARG B 1 199 ? -57.854 74.509 -52.497 1.00 63.39 199 ARG B O 1
ATOM 3412 N N . ARG B 1 200 ? -56.324 72.967 -53.095 1.00 58.69 200 ARG B N 1
ATOM 3413 C CA . ARG B 1 200 ? -57.112 72.477 -54.216 1.00 59.73 200 ARG B CA 1
ATOM 3414 C C . ARG B 1 200 ? -58.431 71.891 -53.715 1.00 56.91 200 ARG B C 1
ATOM 3415 O O . ARG B 1 200 ? -59.458 71.997 -54.382 1.00 57.81 200 ARG B O 1
ATOM 3423 N N . PHE B 1 201 ? -58.401 71.291 -52.528 1.00 53.63 201 PHE B N 1
ATOM 3424 C CA . PHE B 1 201 ? -59.608 70.735 -51.920 1.00 50.95 201 PHE B CA 1
ATOM 3425 C C . PHE B 1 201 ? -60.540 71.830 -51.389 1.00 53.63 201 PHE B C 1
ATOM 3426 O O . PHE B 1 201 ? -61.744 71.613 -51.255 1.00 56.11 201 PHE B O 1
ATOM 3434 N N . GLU B 1 202 ? -59.978 72.994 -51.075 1.00 52.76 202 GLU B N 1
ATOM 3435 C CA . GLU B 1 202 ? -60.790 74.141 -50.668 1.00 60.55 202 GLU B CA 1
ATOM 3436 C C . GLU B 1 202 ? -61.534 74.735 -51.865 1.00 64.48 202 GLU B C 1
ATOM 3437 O O . GLU B 1 202 ? -62.679 75.168 -51.750 1.00 66.59 202 GLU B O 1
ATOM 3443 N N . ALA B 1 203 ? -60.878 74.736 -53.021 1.00 64.91 203 ALA B N 1
ATOM 3444 C CA . ALA B 1 203 ? -61.441 75.333 -54.227 1.00 63.54 203 ALA B CA 1
ATOM 3445 C C . ALA B 1 203 ? -62.229 74.328 -55.056 1.00 62.97 203 ALA B C 1
ATOM 3446 O O . ALA B 1 203 ? -62.514 74.575 -56.233 1.00 60.71 203 ALA B O 1
ATOM 3448 N N . ARG B 1 204 ? -62.581 73.197 -54.451 1.00 63.17 204 ARG B N 1
ATOM 3449 C CA . ARG B 1 204 ? -63.196 72.111 -55.213 1.00 63.89 204 ARG B CA 1
ATOM 3450 C C . ARG B 1 204 ? -64.623 72.448 -55.631 1.00 69.46 204 ARG B C 1
ATOM 3451 O O . ARG B 1 204 ? -65.257 73.349 -55.067 1.00 67.99 204 ARG B O 1
ATOM 3459 N N . GLU B 1 205 ? -65.112 71.717 -56.630 1.00 73.27 205 GLU B N 1
ATOM 3460 C CA . GLU B 1 205 ? -66.468 71.885 -57.135 1.00 79.19 205 GLU B CA 1
ATOM 3461 C C . GLU B 1 205 ? -67.419 70.869 -56.498 1.00 80.23 205 GLU B C 1
ATOM 3462 O O . GLU B 1 205 ? -68.603 71.155 -56.289 1.00 81.05 205 GLU B O 1
ATOM 3468 N N . GLU B 1 206 ? -66.891 69.683 -56.201 1.00 79.69 206 GLU B N 1
ATOM 3469 C CA . GLU B 1 206 ? -67.660 68.624 -55.554 1.00 81.04 206 GLU B CA 1
ATOM 3470 C C . GLU B 1 206 ? -67.769 68.901 -54.054 1.00 79.71 206 GLU B C 1
ATOM 3471 O O . GLU B 1 206 ? -66.978 68.389 -53.258 1.00 79.32 206 GLU B O 1
ATOM 3477 N N . ARG B 1 207 ? -68.753 69.708 -53.674 1.00 79.36 207 ARG B N 1
ATOM 3478 C CA . ARG B 1 207 ? -68.906 70.124 -52.286 1.00 78.23 207 ARG B CA 1
ATOM 3479 C C . ARG B 1 207 ? -69.365 68.993 -51.381 1.00 74.13 207 ARG B C 1
ATOM 3480 O O . ARG B 1 207 ? -69.045 68.978 -50.195 1.00 72.45 207 ARG B O 1
ATOM 3488 N N . GLU B 1 208 ? -70.104 68.042 -51.944 1.00 73.35 208 GLU B N 1
ATOM 3489 C CA . GLU B 1 208 ? -70.618 66.922 -51.165 1.00 72.48 208 GLU B CA 1
ATOM 3490 C C . GLU B 1 208 ? -69.486 66.076 -50.592 1.00 64.93 208 GLU B C 1
ATOM 3491 O O . GLU B 1 208 ? -69.654 65.419 -49.567 1.00 62.79 208 GLU B O 1
ATOM 3497 N N . LEU B 1 209 ? -68.334 66.084 -51.257 1.00 61.00 209 LEU B N 1
ATOM 3498 C CA . LEU B 1 209 ? -67.226 65.234 -50.833 1.00 56.02 209 LEU B CA 1
ATOM 3499 C C . LEU B 1 209 ? -66.362 65.880 -49.743 1.00 53.61 209 LEU B C 1
ATOM 3500 O O . LEU B 1 209 ? -66.030 67.069 -49.809 1.00 51.51 209 LEU B O 1
ATOM 3505 N N . ASP B 1 210 ? -66.011 65.091 -48.730 1.00 52.56 210 ASP B N 1
ATOM 3506 C CA . ASP B 1 210 ? -65.093 65.558 -47.695 1.00 52.62 210 ASP B CA 1
ATOM 3507 C C . ASP B 1 210 ? -63.649 65.299 -48.129 1.00 49.57 210 ASP B C 1
ATOM 3508 O O . ASP B 1 210 ? -63.402 64.808 -49.235 1.00 48.92 210 ASP B O 1
ATOM 3513 N N . TRP B 1 211 ? -62.702 65.641 -47.265 1.00 45.73 211 TRP B N 1
ATOM 3514 C CA . TRP B 1 211 ? -61.295 65.383 -47.538 1.00 44.07 211 TRP B CA 1
ATOM 3515 C C . TRP B 1 211 ? -61.038 63.915 -47.878 1.00 42.80 211 TRP B C 1
ATOM 3516 O O . TRP B 1 211 ? -60.387 63.607 -48.873 1.00 43.10 211 TRP B O 1
ATOM 3527 N N . ALA B 1 212 ? -61.545 63.007 -47.054 1.00 46.34 212 ALA B N 1
ATOM 3528 C CA . ALA B 1 212 ? -61.305 61.577 -47.269 1.00 45.74 212 ALA B CA 1
ATOM 3529 C C . ALA B 1 212 ? -61.852 61.091 -48.611 1.00 45.22 212 ALA B C 1
ATOM 3530 O O . ALA B 1 212 ? -61.164 60.394 -49.358 1.00 46.26 212 ALA B O 1
ATOM 3532 N N . GLN B 1 213 ? -63.088 61.468 -48.912 1.00 46.66 213 GLN B N 1
ATOM 3533 C CA . GLN B 1 213 ? -63.745 61.049 -50.145 1.00 49.70 213 GLN B CA 1
ATOM 3534 C C . GLN B 1 213 ? -63.115 61.711 -51.377 1.00 50.12 213 GLN B C 1
ATOM 3535 O O . GLN B 1 213 ? -62.971 61.092 -52.437 1.00 44.38 213 GLN B O 1
ATOM 3541 N N . TRP B 1 214 ? -62.742 62.977 -51.229 1.00 50.50 214 TRP B N 1
ATOM 3542 C CA . TRP B 1 214 ? -62.213 63.745 -52.348 1.00 44.19 214 TRP B CA 1
ATOM 3543 C C . TRP B 1 214 ? -60.838 63.244 -52.757 1.00 41.67 214 TRP B C 1
ATOM 3544 O O . TRP B 1 214 ? -60.523 63.168 -53.946 1.00 40.73 214 TRP B O 1
ATOM 3555 N N . THR B 1 215 ? -60.018 62.912 -51.768 1.00 38.77 215 THR B N 1
ATOM 3556 C CA . THR B 1 215 ? -58.688 62.404 -52.051 1.00 33.85 215 THR B CA 1
ATOM 3557 C C . THR B 1 215 ? -58.725 61.004 -52.655 1.00 34.64 215 THR B C 1
ATOM 3558 O O . THR B 1 215 ? -57.881 60.664 -53.479 1.00 35.63 215 THR B O 1
ATOM 3562 N N . ALA B 1 216 ? -59.710 60.201 -52.273 1.00 37.15 216 ALA B N 1
ATOM 3563 C CA . ALA B 1 216 ? -59.841 58.871 -52.859 1.00 40.55 216 ALA B CA 1
ATOM 3564 C C . ALA B 1 216 ? -60.311 58.989 -54.306 1.00 43.16 216 ALA B C 1
ATOM 3565 O O . ALA B 1 216 ? -59.799 58.306 -55.193 1.00 39.62 216 ALA B O 1
ATOM 3567 N N . GLN B 1 217 ? -61.286 59.863 -54.539 1.00 45.81 217 GLN B N 1
ATOM 3568 C CA . GLN B 1 217 ? -61.737 60.151 -55.894 1.00 44.20 217 GLN B CA 1
ATOM 3569 C C . GLN B 1 217 ? -60.569 60.633 -56.750 1.00 42.53 217 GLN B C 1
ATOM 3570 O O . GLN B 1 217 ? -60.397 60.213 -57.886 1.00 45.16 217 GLN B O 1
ATOM 3576 N N . LEU B 1 218 ? -59.759 61.511 -56.182 1.00 40.29 218 LEU B N 1
ATOM 3577 C CA . LEU B 1 218 ? -58.603 62.049 -56.875 1.00 35.89 218 LEU B CA 1
ATOM 3578 C C . LEU B 1 218 ? -57.579 60.966 -57.214 1.00 33.86 218 LEU B C 1
ATOM 3579 O O . LEU B 1 218 ? -56.974 60.996 -58.277 1.00 34.49 218 LEU B O 1
ATOM 3584 N N . ALA B 1 219 ? -57.370 60.032 -56.291 1.00 35.80 219 ALA B N 1
ATOM 3585 C CA . ALA B 1 219 ? -56.385 58.977 -56.483 1.00 36.00 219 ALA B CA 1
ATOM 3586 C C . ALA B 1 219 ? -56.840 57.997 -57.555 1.00 34.27 219 ALA B C 1
ATOM 3587 O O . ALA B 1 219 ? -56.039 57.533 -58.370 1.00 34.42 219 ALA B O 1
ATOM 3589 N N . ARG B 1 220 ? -58.132 57.697 -57.553 1.00 34.84 220 ARG B N 1
ATOM 3590 C CA . ARG B 1 220 ? -58.722 56.901 -58.612 1.00 38.43 220 ARG B CA 1
ATOM 3591 C C . ARG B 1 220 ? -58.568 57.615 -59.953 1.00 37.42 220 ARG B C 1
ATOM 3592 O O . ARG B 1 220 ? -58.053 57.046 -60.905 1.00 38.29 220 ARG B O 1
ATOM 3600 N N . ASN B 1 221 ? -59.005 58.866 -60.019 1.00 37.40 221 ASN B N 1
ATOM 3601 C CA . ASN B 1 221 ? -58.854 59.663 -61.232 1.00 40.70 221 ASN B CA 1
ATOM 3602 C C . ASN B 1 221 ? -57.417 59.750 -61.749 1.00 35.69 221 ASN B C 1
ATOM 3603 O O . ASN B 1 221 ? -57.191 59.823 -62.944 1.00 35.35 221 ASN B O 1
ATOM 3608 N N . LYS B 1 222 ? -56.447 59.748 -60.848 1.00 33.76 222 LYS B N 1
ATOM 3609 C CA . LYS B 1 222 ? -55.054 59.821 -61.260 1.00 34.86 222 LYS B CA 1
ATOM 3610 C C . LYS B 1 222 ? -54.470 58.451 -61.571 1.00 34.33 222 LYS B C 1
ATOM 3611 O O . LYS B 1 222 ? -53.318 58.343 -61.975 1.00 36.90 222 LYS B O 1
ATOM 3617 N N . GLN B 1 223 ? -55.261 57.406 -61.368 1.00 33.24 223 GLN B N 1
ATOM 3618 C CA . GLN B 1 223 ? -54.823 56.044 -61.663 1.00 36.74 223 GLN B CA 1
ATOM 3619 C C . GLN B 1 223 ? -53.579 55.653 -60.858 1.00 34.15 223 GLN B C 1
ATOM 3620 O O . GLN B 1 223 ? -52.669 54.992 -61.366 1.00 29.93 223 GLN B O 1
ATOM 3626 N N . ILE B 1 224 ? -53.550 56.077 -59.597 1.00 34.04 224 ILE B N 1
ATOM 3627 C CA . ILE B 1 224 ? -52.494 55.674 -58.690 1.00 29.02 224 ILE B CA 1
ATOM 3628 C C . ILE B 1 224 ? -52.761 54.211 -58.328 1.00 27.74 224 ILE B C 1
ATOM 3629 O O . ILE B 1 224 ? -53.809 53.892 -57.779 1.00 27.51 224 ILE B O 1
ATOM 3634 N N . PRO B 1 225 ? -51.827 53.310 -58.665 1.00 29.77 225 PRO B N 1
ATOM 3635 C CA . PRO B 1 225 ? -52.115 51.888 -58.404 1.00 28.81 225 PRO B CA 1
ATOM 3636 C C . PRO B 1 225 ? -52.412 51.586 -56.930 1.00 30.53 225 PRO B C 1
ATOM 3637 O O . PRO B 1 225 ? -53.309 50.777 -56.645 1.00 28.73 225 PRO B O 1
ATOM 3641 N N . LEU B 1 226 ? -51.698 52.240 -56.013 1.00 32.33 226 LEU B N 1
ATOM 3642 C CA . LEU B 1 226 ? -51.921 52.030 -54.579 1.00 31.69 226 LEU B CA 1
ATOM 3643 C C . LEU B 1 226 ? -53.206 52.697 -54.094 1.00 31.39 226 LEU B C 1
ATOM 3644 O O . LEU B 1 226 ? -53.601 52.545 -52.934 1.00 30.46 226 LEU B O 1
ATOM 3649 N N . GLY B 1 227 ? -53.852 53.437 -54.992 1.00 29.51 227 GLY B N 1
ATOM 3650 C CA . GLY B 1 227 ? -55.212 53.882 -54.767 1.00 26.80 227 GLY B CA 1
ATOM 3651 C C . GLY B 1 227 ? -55.413 54.965 -53.720 1.00 29.36 227 GLY B C 1
ATOM 3652 O O . GLY B 1 227 ? -56.521 55.146 -53.228 1.00 30.75 227 GLY B O 1
ATOM 3653 N N . ARG B 1 228 ? -54.351 55.695 -53.397 1.00 27.36 228 ARG B N 1
ATOM 3654 C CA . ARG B 1 228 ? -54.441 56.818 -52.475 1.00 29.71 228 ARG B CA 1
ATOM 3655 C C . ARG B 1 228 ? -53.278 57.764 -52.725 1.00 29.02 228 ARG B C 1
ATOM 3656 O O . ARG B 1 228 ? -52.311 57.404 -53.406 1.00 31.61 228 ARG B O 1
ATOM 3664 N N . LEU B 1 229 ? -53.396 58.980 -52.201 1.00 25.07 229 LEU B N 1
ATOM 3665 C CA . LEU B 1 229 ? -52.314 59.952 -52.239 1.00 26.51 229 LEU B CA 1
ATOM 3666 C C . LEU B 1 229 ? -51.230 59.544 -51.238 1.00 30.07 229 LEU B C 1
ATOM 3667 O O . LEU B 1 229 ? -51.517 58.899 -50.226 1.00 25.66 229 LEU B O 1
ATOM 3672 N N . GLY B 1 230 ? -49.987 59.926 -51.519 1.00 34.64 230 GLY B N 1
ATOM 3673 C CA . GLY B 1 230 ? -48.900 59.728 -50.574 1.00 32.74 230 GLY B CA 1
ATOM 3674 C C . GLY B 1 230 ? -49.013 60.596 -49.324 1.00 30.46 230 GLY B C 1
ATOM 3675 O O . GLY B 1 230 ? -49.745 61.585 -49.301 1.00 28.00 230 GLY B O 1
ATOM 3676 N N . LYS B 1 231 ? -48.292 60.204 -48.274 1.00 34.11 231 LYS B N 1
ATOM 3677 C CA . LYS B 1 231 ? -48.192 60.980 -47.036 1.00 35.08 231 LYS B CA 1
ATOM 3678 C C . LYS B 1 231 ? -46.794 61.569 -46.928 1.00 32.47 231 LYS B C 1
ATOM 3679 O O . LYS B 1 231 ? -45.824 60.905 -47.268 1.00 31.48 231 LYS B O 1
ATOM 3685 N N . PRO B 1 232 ? -46.683 62.813 -46.440 1.00 31.93 232 PRO B N 1
ATOM 3686 C CA . PRO B 1 232 ? -45.367 63.423 -46.228 1.00 28.99 232 PRO B CA 1
ATOM 3687 C C . PRO B 1 232 ? -44.425 62.513 -45.449 1.00 27.26 232 PRO B C 1
ATOM 3688 O O . PRO B 1 232 ? -43.235 62.464 -45.785 1.00 26.14 232 PRO B O 1
ATOM 3692 N N . ILE B 1 233 ? -44.933 61.814 -44.433 1.00 25.82 233 ILE B N 1
ATOM 3693 C CA . ILE B 1 233 ? -44.074 60.922 -43.646 1.00 31.08 233 ILE B CA 1
ATOM 3694 C C . ILE B 1 233 ? -43.485 59.800 -44.501 1.00 29.44 233 ILE B C 1
ATOM 3695 O O . ILE B 1 233 ? -42.342 59.406 -44.300 1.00 33.12 233 ILE B O 1
ATOM 3700 N N . GLU B 1 234 ? -44.263 59.298 -45.453 1.00 26.73 234 GLU B N 1
ATOM 3701 C CA . GLU B 1 234 ? -43.768 58.264 -46.376 1.00 28.71 234 GLU B CA 1
ATOM 3702 C C . GLU B 1 234 ? -42.609 58.779 -47.216 1.00 28.04 234 GLU B C 1
ATOM 3703 O O . GLU B 1 234 ? -41.597 58.097 -47.380 1.00 27.01 234 GLU B O 1
ATOM 3709 N N . ALA B 1 235 ? -42.750 59.997 -47.731 1.00 27.93 235 ALA B N 1
ATOM 3710 C CA . ALA B 1 235 ? -41.657 60.619 -48.465 1.00 27.16 235 ALA B CA 1
ATOM 3711 C C . ALA B 1 235 ? -40.450 60.816 -47.534 1.00 28.87 235 ALA B C 1
ATOM 3712 O O . ALA B 1 235 ? -39.303 60.536 -47.909 1.00 27.15 235 ALA B O 1
ATOM 3714 N N . ALA B 1 236 ? -40.729 61.288 -46.317 1.00 26.31 236 ALA B N 1
ATOM 3715 C CA . ALA B 1 236 ? -39.694 61.550 -45.323 1.00 27.12 236 ALA B CA 1
ATOM 3716 C C . ALA B 1 236 ? -38.896 60.285 -45.037 1.00 28.63 236 ALA B C 1
ATOM 3717 O O . ALA B 1 236 ? -37.668 60.326 -44.893 1.00 29.05 236 ALA B O 1
ATOM 3719 N N . ARG B 1 237 ? -39.601 59.158 -44.963 1.00 28.61 237 ARG B N 1
ATOM 3720 C CA . ARG B 1 237 ? -38.964 57.880 -44.680 1.00 28.50 237 ARG B CA 1
ATOM 3721 C C . ARG B 1 237 ? -37.964 57.461 -45.753 1.00 26.82 237 ARG B C 1
ATOM 3722 O O . ARG B 1 237 ? -36.893 56.951 -45.429 1.00 28.79 237 ARG B O 1
ATOM 3730 N N . ALA B 1 238 ? -38.298 57.681 -47.025 1.00 24.53 238 ALA B N 1
ATOM 3731 C CA . ALA B 1 238 ? -37.366 57.375 -48.106 1.00 23.82 238 ALA B CA 1
ATOM 3732 C C . ALA B 1 238 ? -36.146 58.288 -48.027 1.00 26.70 238 ALA B C 1
ATOM 3733 O O . ALA B 1 238 ? -35.014 57.874 -48.289 1.00 30.19 238 ALA B O 1
ATOM 3735 N N . ILE B 1 239 ? -36.382 59.543 -47.664 1.00 27.00 239 ILE B N 1
ATOM 3736 C CA . ILE B 1 239 ? -35.300 60.501 -47.517 1.00 25.16 239 ILE B CA 1
ATOM 3737 C C . ILE B 1 239 ? -34.391 60.058 -46.374 1.00 26.71 239 ILE B C 1
ATOM 3738 O O . ILE B 1 239 ? -33.162 60.133 -46.488 1.00 27.58 239 ILE B O 1
ATOM 3743 N N . LEU B 1 240 ? -34.996 59.592 -45.278 1.00 25.28 240 LEU B N 1
ATOM 3744 C CA . LEU B 1 240 ? -34.222 59.141 -44.117 1.00 27.82 240 LEU B CA 1
ATOM 3745 C C . LEU B 1 240 ? -33.301 57.985 -44.450 1.00 26.56 240 LEU B C 1
ATOM 3746 O O . LEU B 1 240 ? -32.162 57.935 -43.992 1.00 24.98 240 LEU B O 1
ATOM 3751 N N . PHE B 1 241 ? -33.812 57.047 -45.240 1.00 30.83 241 PHE B N 1
ATOM 3752 C CA . PHE B 1 241 ? -33.016 55.921 -45.702 1.00 28.23 241 PHE B CA 1
ATOM 3753 C C . PHE B 1 241 ? -31.824 56.404 -46.536 1.00 25.90 241 PHE B C 1
ATOM 3754 O O . PHE B 1 241 ? -30.693 56.018 -46.274 1.00 28.60 241 PHE B O 1
ATOM 3762 N N . LEU B 1 242 ? -32.075 57.262 -47.521 1.00 24.25 242 LEU B N 1
ATOM 3763 C CA . LEU B 1 242 ? -31.005 57.798 -48.374 1.00 25.45 242 LEU B CA 1
ATOM 3764 C C . LEU B 1 242 ? -29.987 58.682 -47.615 1.00 29.53 242 LEU B C 1
ATOM 3765 O O . LEU B 1 242 ? -28.810 58.757 -47.989 1.00 28.47 242 LEU B O 1
ATOM 3770 N N . ALA B 1 243 ? -30.441 59.365 -46.564 1.00 29.85 243 ALA B N 1
ATOM 3771 C CA . ALA B 1 243 ? -29.542 60.222 -45.791 1.00 31.36 243 ALA B CA 1
ATOM 3772 C C . ALA B 1 243 ? -28.680 59.433 -44.801 1.00 34.84 243 ALA B C 1
ATOM 3773 O O . ALA B 1 243 ? -27.646 59.928 -44.351 1.00 38.25 243 ALA B O 1
ATOM 3775 N N . SER B 1 244 ? -29.107 58.216 -44.464 1.00 32.12 244 SER B N 1
ATOM 3776 C CA . SER B 1 244 ? -28.473 57.461 -43.386 1.00 33.41 244 SER B CA 1
ATOM 3777 C C . SER B 1 244 ? -27.438 56.476 -43.915 1.00 33.93 244 SER B C 1
ATOM 3778 O O . SER B 1 244 ? -27.374 56.226 -45.106 1.00 33.82 244 SER B O 1
ATOM 3781 N N . PRO B 1 245 ? -26.592 55.943 -43.025 1.00 35.31 245 PRO B N 1
ATOM 3782 C CA . PRO B 1 245 ? -25.590 54.949 -43.425 1.00 36.93 245 PRO B CA 1
ATOM 3783 C C . PRO B 1 245 ? -26.218 53.645 -43.910 1.00 38.44 245 PRO B C 1
ATOM 3784 O O . PRO B 1 245 ? -25.513 52.767 -44.397 1.00 38.04 245 PRO B O 1
ATOM 3788 N N . LEU B 1 246 ? -27.528 53.518 -43.752 1.00 37.90 246 LEU B N 1
ATOM 3789 C CA . LEU B 1 246 ? -28.234 52.358 -44.258 1.00 38.08 246 LEU B CA 1
ATOM 3790 C C . LEU B 1 246 ? -28.201 52.280 -45.799 1.00 35.07 246 LEU B C 1
ATOM 3791 O O . LEU B 1 246 ? -28.413 51.209 -46.379 1.00 35.19 246 LEU B O 1
ATOM 3796 N N . SER B 1 247 ? -27.936 53.409 -46.452 1.00 29.63 247 SER B N 1
ATOM 3797 C CA . SER B 1 247 ? -27.886 53.454 -47.919 1.00 27.40 247 SER B CA 1
ATOM 3798 C C . SER B 1 247 ? -26.453 53.678 -48.375 1.00 28.76 247 SER B C 1
ATOM 3799 O O . SER B 1 247 ? -26.202 54.267 -49.428 1.00 29.60 247 SER B O 1
ATOM 3802 N N . ALA B 1 248 ? -25.515 53.187 -47.566 1.00 30.42 248 ALA B N 1
ATOM 3803 C CA . ALA B 1 248 ? -24.095 53.510 -47.707 1.00 27.58 248 ALA B CA 1
ATOM 3804 C C . ALA B 1 248 ? -23.489 53.234 -49.092 1.00 26.85 248 ALA B C 1
ATOM 3805 O O . ALA B 1 248 ? -22.496 53.854 -49.473 1.00 26.28 248 ALA B O 1
ATOM 3807 N N . TYR B 1 249 ? -24.078 52.307 -49.840 1.00 31.04 249 TYR B N 1
ATOM 3808 C CA . TYR B 1 249 ? -23.543 51.947 -51.156 1.00 31.20 249 TYR B CA 1
ATOM 3809 C C . TYR B 1 249 ? -24.469 52.418 -52.288 1.00 33.23 249 TYR B C 1
ATOM 3810 O O . TYR B 1 249 ? -24.513 51.826 -53.372 1.00 30.49 249 TYR B O 1
ATOM 3819 N N . THR B 1 250 ? -25.201 53.497 -52.019 1.00 32.93 250 THR B N 1
ATOM 3820 C CA . THR B 1 250 ? -26.162 54.059 -52.963 1.00 28.31 250 THR B CA 1
ATOM 3821 C C . THR B 1 250 ? -25.833 55.517 -53.228 1.00 29.46 250 THR B C 1
ATOM 3822 O O . THR B 1 250 ? -25.990 56.362 -52.360 1.00 34.27 250 THR B O 1
ATOM 3826 N N . THR B 1 251 ? -25.356 55.828 -54.423 1.00 31.88 251 THR B N 1
ATOM 3827 C CA . THR B 1 251 ? -25.162 57.223 -54.765 1.00 31.15 251 THR B CA 1
ATOM 3828 C C . THR B 1 251 ? -25.508 57.485 -56.221 1.00 32.39 251 THR B C 1
ATOM 3829 O O . THR B 1 251 ? -25.337 56.611 -57.078 1.00 33.11 251 THR B O 1
ATOM 3833 N N . GLY B 1 252 ? -26.017 58.686 -56.483 1.00 30.53 252 GLY B N 1
ATOM 3834 C CA . GLY B 1 252 ? -26.373 59.097 -57.829 1.00 31.87 252 GLY B CA 1
ATOM 3835 C C . GLY B 1 252 ? -27.655 58.452 -58.299 1.00 33.04 252 GLY B C 1
ATOM 3836 O O . GLY B 1 252 ? -27.805 58.159 -59.478 1.00 38.63 252 GLY B O 1
ATOM 3837 N N . SER B 1 253 ? -28.585 58.216 -57.381 1.00 29.81 253 SER B N 1
ATOM 3838 C CA . SER B 1 253 ? -29.797 57.479 -57.732 1.00 28.43 253 SER B CA 1
ATOM 3839 C C . SER B 1 253 ? -31.030 58.151 -57.166 1.00 25.37 253 SER B C 1
ATOM 3840 O O . SER B 1 253 ? -30.942 59.199 -56.532 1.00 22.84 253 SER B O 1
ATOM 3843 N N . HIS B 1 254 ? -32.179 57.526 -57.379 1.00 27.47 254 HIS B N 1
ATOM 3844 C CA . HIS B 1 254 ? -33.426 58.052 -56.856 1.00 27.94 254 HIS B CA 1
ATOM 3845 C C . HIS B 1 254 ? -34.327 56.950 -56.329 1.00 24.74 254 HIS B C 1
ATOM 3846 O O . HIS B 1 254 ? -34.296 55.807 -56.809 1.00 23.53 254 HIS B O 1
ATOM 3853 N N . ILE B 1 255 ? -35.131 57.293 -55.331 1.00 21.16 255 ILE B N 1
ATOM 3854 C CA . ILE B 1 255 ? -36.179 56.391 -54.885 1.00 21.48 255 ILE B CA 1
ATOM 3855 C C . ILE B 1 255 ? -37.544 56.930 -55.295 1.00 24.60 255 ILE B C 1
ATOM 3856 O O . ILE B 1 255 ? -37.854 58.116 -55.109 1.00 26.99 255 ILE B O 1
ATOM 3861 N N . ASP B 1 256 ? -38.348 56.034 -55.858 1.00 25.72 256 ASP B N 1
ATOM 3862 C CA . ASP B 1 256 ? -39.675 56.336 -56.382 1.00 23.22 256 ASP B CA 1
ATOM 3863 C C . ASP B 1 256 ? -40.660 56.376 -55.227 1.00 24.94 256 ASP B C 1
ATOM 3864 O O . ASP B 1 256 ? -40.833 55.378 -54.508 1.00 26.32 256 ASP B O 1
ATOM 3869 N N . VAL B 1 257 ? -41.300 57.524 -55.022 1.00 23.72 257 VAL B N 1
ATOM 3870 C CA . VAL B 1 257 ? -42.335 57.599 -53.993 1.00 24.38 257 VAL B CA 1
ATOM 3871 C C . VAL B 1 257 ? -43.660 58.105 -54.558 1.00 26.46 257 VAL B C 1
ATOM 3872 O O . VAL B 1 257 ? -44.247 59.066 -54.056 1.00 29.13 257 VAL B O 1
ATOM 3876 N N . SER B 1 258 ? -44.142 57.414 -55.583 1.00 25.58 258 SER B N 1
ATOM 3877 C CA . SER B 1 258 ? -45.304 57.843 -56.355 1.00 25.03 258 SER B CA 1
ATOM 3878 C C . SER B 1 258 ? -46.475 56.853 -56.295 1.00 23.44 258 SER B C 1
ATOM 3879 O O . SER B 1 258 ? -47.477 57.044 -56.970 1.00 23.71 258 SER B O 1
ATOM 3882 N N . GLY B 1 259 ? -46.356 55.800 -55.494 1.00 24.90 259 GLY B N 1
ATOM 3883 C CA . GLY B 1 259 ? -47.451 54.855 -55.340 1.00 22.88 259 GLY B CA 1
ATOM 3884 C C . GLY B 1 259 ? -47.729 54.090 -56.623 1.00 21.98 259 GLY B C 1
ATOM 3885 O O . GLY B 1 259 ? -48.879 53.785 -56.926 1.00 21.49 259 GLY B O 1
ATOM 3886 N N . GLY B 1 260 ? -46.668 53.809 -57.378 1.00 25.30 260 GLY B N 1
ATOM 3887 C CA . GLY B 1 260 ? -46.741 53.056 -58.629 1.00 25.32 260 GLY B CA 1
ATOM 3888 C C . GLY B 1 260 ? -47.129 53.818 -59.894 1.00 29.93 260 GLY B C 1
ATOM 3889 O O . GLY B 1 260 ? -47.667 53.230 -60.834 1.00 30.13 260 GLY B O 1
ATOM 3890 N N . LEU B 1 261 ? -46.869 55.124 -59.945 1.00 30.62 261 LEU B N 1
ATOM 3891 C CA . LEU B 1 261 ? -47.253 55.890 -61.145 1.00 28.87 261 LEU B CA 1
ATOM 3892 C C . LEU B 1 261 ? -46.269 55.786 -62.309 1.00 25.09 261 LEU B C 1
ATOM 3893 O O . LEU B 1 261 ? -46.619 56.089 -63.437 1.00 29.10 261 LEU B O 1
ATOM 3898 N N . SER B 1 262 ? -45.035 55.385 -62.041 1.00 21.60 262 SER B N 1
ATOM 3899 C CA . SER B 1 262 ? -44.040 55.377 -63.094 1.00 22.85 262 SER B CA 1
ATOM 3900 C C . SER B 1 262 ? -44.288 54.178 -64.023 1.00 29.65 262 SER B C 1
ATOM 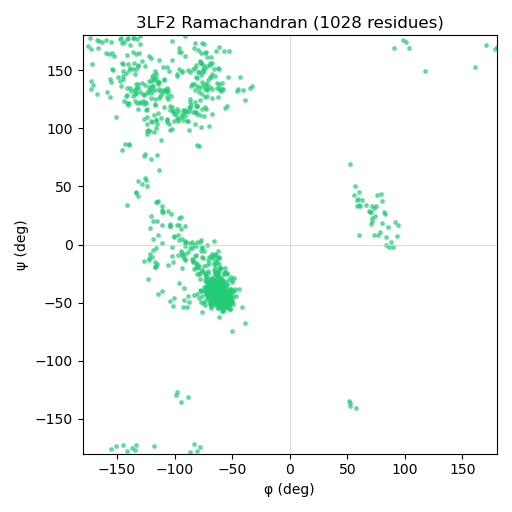3901 O O . SER B 1 262 ? -44.213 53.019 -63.599 1.00 30.29 262 SER B O 1
ATOM 3904 N N . ARG B 1 263 ? -44.599 54.483 -65.280 1.00 29.51 263 ARG B N 1
ATOM 3905 C CA . ARG B 1 263 ? -44.936 53.474 -66.270 1.00 27.47 263 ARG B CA 1
ATOM 3906 C C . ARG B 1 263 ? -43.671 52.845 -66.854 1.00 26.35 263 ARG B C 1
ATOM 3907 O O . ARG B 1 263 ? -43.744 51.784 -67.460 1.00 22.90 263 ARG B O 1
ATOM 3915 N N . HIS B 1 264 ? -42.514 53.480 -66.669 1.00 26.55 264 HIS B N 1
ATOM 3916 C CA . HIS B 1 264 ? -41.266 52.919 -67.203 1.00 27.96 264 HIS B CA 1
ATOM 3917 C C . HIS B 1 264 ? -40.901 51.624 -66.465 1.00 32.89 264 HIS B C 1
ATOM 3918 O O . HIS B 1 264 ? -41.192 51.476 -65.278 1.00 30.66 264 HIS B O 1
ATOM 3925 N N . ALA B 1 265 ? -40.285 50.681 -67.168 1.00 37.31 265 ALA B N 1
ATOM 3926 C CA . ALA B 1 265 ? -39.873 49.426 -66.550 1.00 42.85 265 ALA B CA 1
ATOM 3927 C C . ALA B 1 265 ? -38.662 49.689 -65.672 1.00 51.48 265 ALA B C 1
ATOM 3928 O O . ALA B 1 265 ? -38.446 49.036 -64.644 1.00 54.10 265 ALA B O 1
ATOM 3931 N N . ASP C 1 5 ? -39.860 65.464 -102.798 1.00 49.00 5 ASP C N 1
ATOM 3932 C CA . ASP C 1 5 ? -39.497 64.978 -101.459 1.00 52.36 5 ASP C CA 1
ATOM 3933 C C . ASP C 1 5 ? -40.049 65.898 -100.373 1.00 47.54 5 ASP C C 1
ATOM 3934 O O . ASP C 1 5 ? -41.056 65.582 -99.744 1.00 49.38 5 ASP C O 1
ATOM 3939 N N . LEU C 1 6 ? -39.394 67.039 -100.164 1.00 43.57 6 LEU C N 1
ATOM 3940 C CA . LEU C 1 6 ? -39.866 68.048 -99.213 1.00 41.40 6 LEU C CA 1
ATOM 3941 C C . LEU C 1 6 ? -40.176 69.374 -99.923 1.00 41.94 6 LEU C C 1
ATOM 3942 O O . LEU C 1 6 ? -40.239 70.437 -99.291 1.00 40.97 6 LEU C O 1
ATOM 3947 N N . SER C 1 7 ? -40.380 69.298 -101.235 1.00 38.46 7 SER C N 1
ATOM 3948 C CA . SER C 1 7 ? -40.580 70.489 -102.045 1.00 41.73 7 SER C CA 1
ATOM 3949 C C . SER C 1 7 ? -41.811 71.280 -101.614 1.00 44.28 7 SER C C 1
ATOM 3950 O O . SER C 1 7 ? -41.911 72.474 -101.891 1.00 45.18 7 SER C O 1
ATOM 3953 N N . GLU C 1 8 ? -42.730 70.631 -100.910 1.00 42.95 8 GLU C N 1
ATOM 3954 C CA . GLU C 1 8 ? -43.906 71.333 -100.410 1.00 45.49 8 GLU C CA 1
ATOM 3955 C C . GLU C 1 8 ? -43.687 71.914 -99.003 1.00 46.81 8 GLU C C 1
ATOM 3956 O O . GLU C 1 8 ? -44.582 72.536 -98.430 1.00 48.35 8 GLU C O 1
ATOM 3962 N N . ALA C 1 9 ? -42.489 71.724 -98.458 1.00 42.69 9 ALA C N 1
ATOM 3963 C CA . ALA C 1 9 ? -42.207 72.117 -97.076 1.00 41.15 9 ALA C CA 1
ATOM 3964 C C . ALA C 1 9 ? -41.593 73.525 -96.912 1.00 42.77 9 ALA C C 1
ATOM 3965 O O . ALA C 1 9 ? -40.861 74.013 -97.788 1.00 40.32 9 ALA C O 1
ATOM 3967 N N . VAL C 1 10 ? -41.917 74.171 -95.790 1.00 40.68 10 VAL C N 1
ATOM 3968 C CA . VAL C 1 10 ? -41.256 75.408 -95.380 1.00 35.34 10 VAL C CA 1
ATOM 3969 C C . VAL C 1 10 ? -40.519 75.122 -94.078 1.00 37.35 10 VAL C C 1
ATOM 3970 O O . VAL C 1 10 ? -41.135 74.999 -93.018 1.00 39.65 10 VAL C O 1
ATOM 3974 N N . ALA C 1 11 ? -39.199 74.982 -94.166 1.00 36.48 11 ALA C N 1
ATOM 3975 C CA . ALA C 1 11 ? -38.393 74.616 -93.006 1.00 36.37 11 ALA C CA 1
ATOM 3976 C C . ALA C 1 11 ? -37.568 75.770 -92.426 1.00 36.93 11 ALA C C 1
ATOM 3977 O O . ALA C 1 11 ? -36.778 76.398 -93.132 1.00 35.69 11 ALA C O 1
ATOM 3979 N N . VAL C 1 12 ? -37.752 76.021 -91.129 1.00 34.68 12 VAL C N 1
ATOM 3980 C CA . VAL C 1 12 ? -37.036 77.071 -90.421 1.00 32.90 12 VAL C CA 1
ATOM 3981 C C . VAL C 1 12 ? -35.973 76.428 -89.525 1.00 31.96 12 VAL C C 1
ATOM 3982 O O . VAL C 1 12 ? -36.267 75.503 -88.776 1.00 29.75 12 VAL C O 1
ATOM 3986 N N . VAL C 1 13 ? -34.741 76.913 -89.611 1.00 32.49 13 VAL C N 1
ATOM 3987 C CA . VAL C 1 13 ? -33.660 76.374 -88.808 1.00 34.32 13 VAL C CA 1
ATOM 3988 C C . VAL C 1 13 ? -33.015 77.477 -88.003 1.00 39.66 13 VAL C C 1
ATOM 3989 O O . VAL C 1 13 ? -32.260 78.270 -88.553 1.00 44.74 13 VAL C O 1
ATOM 3993 N N . THR C 1 14 ? -33.307 77.537 -86.705 1.00 36.82 14 THR C N 1
ATOM 3994 C CA . THR C 1 14 ? -32.655 78.518 -85.844 1.00 40.53 14 THR C CA 1
ATOM 3995 C C . THR C 1 14 ? -31.249 78.039 -85.490 1.00 43.82 14 THR C C 1
ATOM 3996 O O . THR C 1 14 ? -31.061 76.896 -85.072 1.00 44.74 14 THR C O 1
ATOM 4000 N N . GLY C 1 15 ? -30.268 78.923 -85.648 1.00 44.89 15 GLY C N 1
ATOM 4001 C CA . GLY C 1 15 ? -28.871 78.560 -85.482 1.00 43.70 15 GLY C CA 1
ATOM 4002 C C . GLY C 1 15 ? -28.302 77.870 -86.713 1.00 44.01 15 GLY C C 1
ATOM 4003 O O . GLY C 1 15 ? -27.489 76.953 -86.610 1.00 48.30 15 GLY C O 1
ATOM 4004 N N . GLY C 1 16 ? -28.712 78.324 -87.888 1.00 39.38 16 GLY C N 1
ATOM 4005 C CA . GLY C 1 16 ? -28.397 77.610 -89.107 1.00 40.04 16 GLY C CA 1
ATOM 4006 C C . GLY C 1 16 ? -27.218 78.099 -89.922 1.00 40.75 16 GLY C C 1
ATOM 4007 O O . GLY C 1 16 ? -27.096 77.736 -91.078 1.00 44.10 16 GLY C O 1
ATOM 4008 N N . SER C 1 17 ? -26.342 78.904 -89.336 1.00 44.13 17 SER C N 1
ATOM 4009 C CA . SER C 1 17 ? -25.224 79.475 -90.103 1.00 46.75 17 SER C CA 1
ATOM 4010 C C . SER C 1 17 ? -23.918 78.669 -90.029 1.00 49.45 17 SER C C 1
ATOM 4011 O O . SER C 1 17 ? -22.964 78.973 -90.743 1.00 53.86 17 SER C O 1
ATOM 4014 N N . SER C 1 18 ? -23.866 77.662 -89.159 1.00 45.20 18 SER C N 1
ATOM 4015 C CA . SER C 1 18 ? -22.706 76.774 -89.113 1.00 47.11 18 SER C CA 1
ATOM 4016 C C . SER C 1 18 ? -23.017 75.438 -88.438 1.00 41.59 18 SER C C 1
ATOM 4017 O O . SER C 1 18 ? -24.122 75.221 -87.939 1.00 38.93 18 SER C O 1
ATOM 4020 N N . GLY C 1 19 ? -22.024 74.552 -88.437 1.00 40.25 19 GLY C N 1
ATOM 4021 C CA . GLY C 1 19 ? -22.138 73.237 -87.832 1.00 37.36 19 GLY C CA 1
ATOM 4022 C C . GLY C 1 19 ? -23.347 72.416 -88.259 1.00 37.57 19 GLY C C 1
ATOM 4023 O O . GLY C 1 19 ? -23.672 72.317 -89.437 1.00 35.65 19 GLY C O 1
ATOM 4024 N N . ILE C 1 20 ? -24.009 71.817 -87.276 1.00 39.58 20 ILE C N 1
ATOM 4025 C CA . ILE C 1 20 ? -25.174 70.968 -87.510 1.00 37.02 20 ILE C CA 1
ATOM 4026 C C . ILE C 1 20 ? -26.311 71.791 -88.110 1.00 37.97 20 ILE C C 1
ATOM 4027 O O . ILE C 1 20 ? -27.032 71.326 -88.991 1.00 38.40 20 ILE C O 1
ATOM 4032 N N . GLY C 1 21 ? -26.478 73.012 -87.617 1.00 38.60 21 GLY C N 1
ATOM 4033 C CA . GLY C 1 21 ? -27.470 73.919 -88.175 1.00 40.52 21 GLY C CA 1
ATOM 4034 C C . GLY C 1 21 ? -27.361 74.078 -89.685 1.00 39.61 21 GLY C C 1
ATOM 4035 O O . GLY C 1 21 ? -28.332 73.854 -90.419 1.00 37.65 21 GLY C O 1
ATOM 4036 N N . LEU C 1 22 ? -26.171 74.457 -90.149 1.00 40.49 22 LEU C N 1
ATOM 4037 C CA . LEU C 1 22 ? -25.921 74.650 -91.576 1.00 40.12 22 LEU C CA 1
ATOM 4038 C C . LEU C 1 22 ? -26.063 73.352 -92.364 1.00 38.74 22 LEU C C 1
ATOM 4039 O O . LEU C 1 22 ? -26.567 73.363 -93.485 1.00 42.37 22 LEU C O 1
ATOM 4044 N N . ALA C 1 23 ? -25.612 72.241 -91.780 1.00 35.34 23 ALA C N 1
ATOM 4045 C CA . ALA C 1 23 ? -25.715 70.941 -92.431 1.00 35.57 23 ALA C CA 1
ATOM 4046 C C . ALA C 1 23 ? -27.181 70.563 -92.684 1.00 35.20 23 ALA C C 1
ATOM 4047 O O . ALA C 1 23 ? -27.511 69.981 -93.714 1.00 34.24 23 ALA C O 1
ATOM 4049 N N . THR C 1 24 ? -28.050 70.892 -91.732 1.00 34.38 24 THR C N 1
ATOM 4050 C CA . THR C 1 24 ? -29.482 70.645 -91.860 1.00 32.71 24 THR C CA 1
ATOM 4051 C C . THR C 1 24 ? -30.115 71.521 -92.959 1.00 36.69 24 THR C C 1
ATOM 4052 O O . THR C 1 24 ? -31.016 71.084 -93.674 1.00 38.94 24 THR C O 1
ATOM 4056 N N . VAL C 1 25 ? -29.651 72.762 -93.074 1.00 36.76 25 VAL C N 1
ATOM 4057 C CA . VAL C 1 25 ? -30.123 73.663 -94.116 1.00 37.13 25 VAL C CA 1
ATOM 4058 C C . VAL C 1 25 ? -29.743 73.100 -95.491 1.00 41.15 25 VAL C C 1
ATOM 4059 O O . VAL C 1 25 ? -30.554 73.094 -96.434 1.00 39.68 25 VAL C O 1
ATOM 4063 N N . GLU C 1 26 ? -28.507 72.610 -95.583 1.00 42.60 26 GLU C N 1
ATOM 4064 C CA . GLU C 1 26 ? -28.002 71.988 -96.797 1.00 45.80 26 GLU C CA 1
ATOM 4065 C C . GLU C 1 26 ? -28.845 70.791 -97.224 1.00 42.87 26 GLU C C 1
ATOM 4066 O O . GLU C 1 26 ? -29.182 70.644 -98.401 1.00 43.58 26 GLU C O 1
ATOM 4072 N N . LEU C 1 27 ? -29.199 69.944 -96.268 1.00 37.59 27 LEU C N 1
ATOM 4073 C CA . LEU C 1 27 ? -30.009 68.783 -96.586 1.00 35.97 27 LEU C CA 1
ATOM 4074 C C . LEU C 1 27 ? -31.416 69.187 -96.981 1.00 32.65 27 LEU C C 1
ATOM 4075 O O . LEU C 1 27 ? -31.994 68.617 -97.898 1.00 35.58 27 LEU C O 1
ATOM 4080 N N . LEU C 1 28 ? -31.961 70.167 -96.282 1.00 30.24 28 LEU C N 1
ATOM 4081 C CA . LEU C 1 28 ? -33.305 70.665 -96.563 1.00 33.04 28 LEU C CA 1
ATOM 4082 C C . LEU C 1 28 ? -33.435 71.301 -97.950 1.00 32.73 28 LEU C C 1
ATOM 4083 O O . LEU C 1 28 ? -34.390 71.035 -98.680 1.00 29.94 28 LEU C O 1
ATOM 4088 N N . LEU C 1 29 ? -32.476 72.146 -98.302 1.00 36.95 29 LEU C N 1
ATOM 4089 C CA . LEU C 1 29 ? -32.413 72.694 -99.650 1.00 36.96 29 LEU C CA 1
ATOM 4090 C C . LEU C 1 29 ? -32.289 71.573 -100.675 1.00 39.92 29 LEU C C 1
ATOM 4091 O O . LEU C 1 29 ? -32.971 71.576 -101.692 1.00 41.47 29 LEU C O 1
ATOM 4096 N N . GLU C 1 30 ? -31.426 70.605 -100.387 1.00 44.25 30 GLU C N 1
ATOM 4097 C CA . GLU C 1 30 ? -31.273 69.424 -101.234 1.00 44.56 30 GLU C CA 1
ATOM 4098 C C . GLU C 1 30 ? -32.584 68.642 -101.401 1.00 42.99 30 GLU C C 1
ATOM 4099 O O . GLU C 1 30 ? -32.891 68.167 -102.496 1.00 42.41 30 GLU C O 1
ATOM 4105 N N . ALA C 1 31 ? -33.357 68.504 -100.328 1.00 39.74 31 ALA C N 1
ATOM 4106 C CA . ALA C 1 31 ? -34.666 67.857 -100.436 1.00 38.04 31 ALA C CA 1
ATOM 4107 C C . ALA C 1 31 ? -35.669 68.749 -101.167 1.00 37.72 31 ALA C C 1
ATOM 4108 O O . ALA C 1 31 ? -36.836 68.382 -101.331 1.00 34.48 31 ALA C O 1
ATOM 4110 N N . GLY C 1 32 ? -35.216 69.935 -101.566 1.00 38.40 32 GLY C N 1
ATOM 4111 C CA . GLY C 1 32 ? -36.050 70.876 -102.295 1.00 39.35 32 GLY C CA 1
ATOM 4112 C C . GLY C 1 32 ? -37.026 71.704 -101.467 1.00 41.52 32 GLY C C 1
ATOM 4113 O O . GLY C 1 32 ? -37.978 72.255 -102.014 1.00 43.52 32 GLY C O 1
ATOM 4114 N N . ALA C 1 33 ? -36.802 71.806 -100.159 1.00 38.82 33 ALA C N 1
ATOM 4115 C CA . ALA C 1 33 ? -37.651 72.655 -99.316 1.00 39.00 33 ALA C CA 1
ATOM 4116 C C . ALA C 1 33 ? -37.304 74.140 -99.416 1.00 38.05 33 ALA C C 1
ATOM 4117 O O . ALA C 1 33 ? -36.150 74.511 -99.622 1.00 38.70 33 ALA C O 1
ATOM 4119 N N . ALA C 1 34 ? -38.316 74.983 -99.261 1.00 35.30 34 ALA C N 1
ATOM 4120 C CA . ALA C 1 34 ? -38.081 76.385 -98.932 1.00 36.36 34 ALA C CA 1
ATOM 4121 C C . ALA C 1 34 ? -37.510 76.418 -97.517 1.00 38.39 34 ALA C C 1
ATOM 4122 O O . ALA C 1 34 ? -38.023 75.736 -96.616 1.00 37.45 34 ALA C O 1
ATOM 4124 N N . VAL C 1 35 ? -36.448 77.196 -97.324 1.00 38.03 35 VAL C N 1
ATOM 4125 C CA . VAL C 1 35 ? -35.717 77.177 -96.070 1.00 37.15 35 VAL C CA 1
ATOM 4126 C C . VAL C 1 35 ? -35.444 78.574 -95.524 1.00 38.37 35 VAL C C 1
ATOM 4127 O O . VAL C 1 35 ? -35.037 79.470 -96.256 1.00 35.66 35 VAL C O 1
ATOM 4131 N N . ALA C 1 36 ? -35.686 78.743 -94.226 1.00 39.59 36 ALA C N 1
ATOM 4132 C CA . ALA C 1 36 ? -35.359 79.977 -93.528 1.00 41.81 36 ALA C CA 1
ATOM 4133 C C . ALA C 1 36 ? -34.391 79.638 -92.414 1.00 42.83 36 ALA C C 1
ATOM 4134 O O . ALA C 1 36 ? -34.522 78.601 -91.763 1.00 42.00 36 ALA C O 1
ATOM 4136 N N . PHE C 1 37 ? -33.403 80.493 -92.191 1.00 42.93 37 PHE C N 1
ATOM 4137 C CA . PHE C 1 37 ? -32.553 80.295 -91.025 1.00 39.85 37 PHE C CA 1
ATOM 4138 C C . PHE C 1 37 ? -32.093 81.613 -90.421 1.00 40.76 37 PHE C C 1
ATOM 4139 O O . PHE C 1 37 ? -32.073 82.647 -91.099 1.00 39.32 37 PHE C O 1
ATOM 4147 N N . CYS C 1 38 ? -31.762 81.568 -89.134 1.00 40.00 38 CYS C N 1
ATOM 4148 C CA . CYS C 1 38 ? -31.298 82.743 -88.420 1.00 38.51 38 CYS C CA 1
ATOM 4149 C C . CYS C 1 38 ? -30.000 82.464 -87.660 1.00 43.04 38 CYS C C 1
ATOM 4150 O O . CYS C 1 38 ? -29.472 81.357 -87.692 1.00 45.76 38 CYS C O 1
ATOM 4153 N N . ALA C 1 39 ? -29.498 83.489 -86.984 1.00 43.08 39 ALA C N 1
ATOM 4154 C CA . ALA C 1 39 ? -28.265 83.419 -86.214 1.00 39.03 39 ALA C CA 1
ATOM 4155 C C . ALA C 1 39 ? -27.955 84.856 -85.825 1.00 42.72 39 ALA C C 1
ATOM 4156 O O . ALA C 1 39 ? -28.613 85.788 -86.311 1.00 47.13 39 ALA C O 1
ATOM 4158 N N . ARG C 1 40 ? -26.963 85.049 -84.966 1.00 39.64 40 ARG C N 1
ATOM 4159 C CA . ARG C 1 40 ? -26.648 86.388 -84.483 1.00 39.61 40 ARG C CA 1
ATOM 4160 C C . ARG C 1 40 ? -25.670 87.126 -85.407 1.00 44.52 40 ARG C C 1
ATOM 4161 O O . ARG C 1 40 ? -25.913 88.275 -85.787 1.00 46.42 40 ARG C O 1
ATOM 4169 N N . ASP C 1 41 ? -24.578 86.459 -85.768 1.00 46.09 41 ASP C N 1
ATOM 4170 C CA . ASP C 1 41 ? -23.545 87.055 -86.599 1.00 50.20 41 ASP C CA 1
ATOM 4171 C C . ASP C 1 41 ? -24.035 87.248 -88.038 1.00 52.96 41 ASP C C 1
ATOM 4172 O O . ASP C 1 41 ? -24.088 86.295 -88.821 1.00 51.29 41 ASP C O 1
ATOM 4177 N N . GLY C 1 42 ? -24.388 88.487 -88.380 1.00 53.80 42 GLY C N 1
ATOM 4178 C CA . GLY C 1 42 ? -24.873 88.811 -89.711 1.00 54.90 42 GLY C CA 1
ATOM 4179 C C . GLY C 1 42 ? -23.873 88.493 -90.807 1.00 60.23 42 GLY C C 1
ATOM 4180 O O . GLY C 1 42 ? -24.237 87.974 -91.868 1.00 60.72 42 GLY C O 1
ATOM 4181 N N . GLU C 1 43 ? -22.608 88.812 -90.549 1.00 64.03 43 GLU C N 1
ATOM 4182 C CA . GLU C 1 43 ? -21.533 88.547 -91.502 1.00 67.42 43 GLU C CA 1
ATOM 4183 C C . GLU C 1 43 ? -21.538 87.084 -91.912 1.00 64.27 43 GLU C C 1
ATOM 4184 O O . GLU C 1 43 ? -21.603 86.759 -93.097 1.00 62.98 43 GLU C O 1
ATOM 4190 N N . ARG C 1 44 ? -21.479 86.200 -90.922 1.00 62.49 44 ARG C N 1
ATOM 4191 C CA . ARG C 1 44 ? -21.486 84.769 -91.187 1.00 63.80 44 ARG C CA 1
ATOM 4192 C C . ARG C 1 44 ? -22.829 84.286 -91.726 1.00 58.76 44 ARG C C 1
ATOM 4193 O O . ARG C 1 44 ? -22.870 83.452 -92.624 1.00 58.51 44 ARG C O 1
ATOM 4201 N N . LEU C 1 45 ? -23.922 84.811 -91.184 1.00 54.07 45 LEU C N 1
ATOM 4202 C CA . LEU C 1 45 ? -25.242 84.465 -91.689 1.00 50.62 45 LEU C CA 1
ATOM 4203 C C . LEU C 1 45 ? -25.285 84.690 -93.198 1.00 52.28 45 LEU C C 1
ATOM 4204 O O . LEU C 1 45 ? -25.688 83.801 -93.961 1.00 50.63 45 LEU C O 1
ATOM 4209 N N . ARG C 1 46 ? -24.851 85.877 -93.626 1.00 51.85 46 ARG C N 1
ATOM 4210 C CA . ARG C 1 46 ? -24.913 86.246 -95.040 1.00 54.65 46 ARG C CA 1
ATOM 4211 C C . ARG C 1 46 ? -23.907 85.484 -95.899 1.00 53.94 46 ARG C C 1
ATOM 4212 O O . ARG C 1 46 ? -24.197 85.179 -97.049 1.00 50.21 46 ARG C O 1
ATOM 4220 N N . ALA C 1 47 ? -22.740 85.163 -95.338 1.00 57.09 47 ALA C N 1
ATOM 4221 C CA . ALA C 1 47 ? -21.744 84.375 -96.068 1.00 57.48 47 ALA C CA 1
ATOM 4222 C C . ALA C 1 47 ? -22.305 82.989 -96.332 1.00 57.50 47 ALA C C 1
ATOM 4223 O O . ALA C 1 47 ? -22.224 82.477 -97.449 1.00 59.49 47 ALA C O 1
ATOM 4225 N N . ALA C 1 48 ? -22.878 82.385 -95.292 1.00 55.20 48 ALA C N 1
ATOM 4226 C CA . ALA C 1 48 ? -23.528 81.092 -95.432 1.00 51.23 48 ALA C CA 1
ATOM 4227 C C . ALA C 1 48 ? -24.661 81.209 -96.439 1.00 49.15 48 ALA C C 1
ATOM 4228 O O . ALA C 1 48 ? -24.767 80.405 -97.354 1.00 48.10 48 ALA C O 1
ATOM 4230 N N . GLU C 1 49 ? -25.509 82.217 -96.256 1.00 50.93 49 GLU C N 1
ATOM 4231 C CA . GLU C 1 49 ? -26.609 82.469 -97.179 1.00 51.76 49 GLU C CA 1
ATOM 4232 C C . GLU C 1 49 ? -26.125 82.522 -98.633 1.00 54.34 49 GLU C C 1
ATOM 4233 O O . GLU C 1 49 ? -26.699 81.884 -99.522 1.00 51.70 49 GLU C O 1
ATOM 4239 N N . SER C 1 50 ? -25.064 83.289 -98.855 1.00 56.85 50 SER C N 1
ATOM 4240 C CA . SER C 1 50 ? -24.505 83.481 -100.185 1.00 60.86 50 SER C CA 1
ATOM 4241 C C . SER C 1 50 ? -23.925 82.198 -100.780 1.00 58.47 50 SER C C 1
ATOM 4242 O O . SER C 1 50 ? -24.026 81.972 -101.987 1.00 59.68 50 SER C O 1
ATOM 4245 N N . ALA C 1 51 ? -23.314 81.358 -99.951 1.00 53.04 51 ALA C N 1
ATOM 4246 C CA . ALA C 1 51 ? -22.759 80.108 -100.470 1.00 51.93 51 ALA C CA 1
ATOM 4247 C C . ALA C 1 51 ? -23.873 79.154 -100.916 1.00 49.33 51 ALA C C 1
ATOM 4248 O O . ALA C 1 51 ? -23.838 78.573 -102.017 1.00 44.14 51 ALA C O 1
ATOM 4250 N N . LEU C 1 52 ? -24.866 79.011 -100.045 1.00 47.10 52 LEU C N 1
ATOM 4251 C CA . LEU C 1 52 ? -26.016 78.160 -100.302 1.00 45.78 52 LEU C CA 1
ATOM 4252 C C . LEU C 1 52 ? -26.769 78.532 -101.580 1.00 45.76 52 LEU C C 1
ATOM 4253 O O . LEU C 1 52 ? -27.177 77.647 -102.323 1.00 44.56 52 LEU C O 1
ATOM 4258 N N . ARG C 1 53 ? -26.964 79.829 -101.826 1.00 48.40 53 ARG C N 1
ATOM 4259 C CA . ARG C 1 53 ? -27.643 80.274 -103.054 1.00 54.58 53 ARG C CA 1
ATOM 4260 C C . ARG C 1 53 ? -26.876 79.847 -104.297 1.00 57.38 53 ARG C C 1
ATOM 4261 O O . ARG C 1 53 ? -27.470 79.513 -105.320 1.00 58.33 53 ARG C O 1
ATOM 4269 N N . GLN C 1 54 ? -25.552 79.862 -104.194 1.00 61.28 54 GLN C N 1
ATOM 4270 C CA . GLN C 1 54 ? -24.681 79.391 -105.267 1.00 66.04 54 GLN C CA 1
ATOM 4271 C C . GLN C 1 54 ? -24.808 77.875 -105.443 1.00 60.53 54 GLN C C 1
ATOM 4272 O O . GLN C 1 54 ? -25.074 77.383 -106.543 1.00 57.29 54 GLN C O 1
ATOM 4278 N N . ARG C 1 55 ? -24.632 77.146 -104.345 1.00 60.74 55 ARG C N 1
ATOM 4279 C CA . ARG C 1 55 ? -24.704 75.687 -104.361 1.00 60.62 55 ARG C CA 1
ATOM 4280 C C . ARG C 1 55 ? -26.078 75.162 -104.773 1.00 59.53 55 ARG C C 1
ATOM 4281 O O . ARG C 1 55 ? -26.183 74.098 -105.375 1.00 61.49 55 ARG C O 1
ATOM 4289 N N . PHE C 1 56 ? -27.124 75.914 -104.448 1.00 55.50 56 PHE C N 1
ATOM 4290 C CA . PHE C 1 56 ? -28.494 75.507 -104.752 1.00 50.15 56 PHE C CA 1
ATOM 4291 C C . PHE C 1 56 ? -29.229 76.580 -105.537 1.00 47.69 56 PHE C C 1
ATOM 4292 O O . PHE C 1 56 ? -30.044 77.317 -104.970 1.00 44.47 56 PHE C O 1
ATOM 4300 N N . PRO C 1 57 ? -28.951 76.661 -106.851 1.00 47.01 57 PRO C N 1
ATOM 4301 C CA . PRO C 1 57 ? -29.518 77.703 -107.718 1.00 49.82 57 PRO C CA 1
ATOM 4302 C C . PRO C 1 57 ? -31.045 77.642 -107.715 1.00 49.00 57 PRO C C 1
ATOM 4303 O O . PRO C 1 57 ? -31.606 76.547 -107.729 1.00 50.26 57 PRO C O 1
ATOM 4307 N N . GLY C 1 58 ? -31.701 78.798 -107.674 1.00 49.02 58 GLY C N 1
ATOM 4308 C CA . GLY C 1 58 ? -33.154 78.853 -107.636 1.00 52.82 58 GLY C CA 1
ATOM 4309 C C . GLY C 1 58 ? -33.774 78.447 -106.303 1.00 57.62 58 GLY C C 1
ATOM 4310 O O . GLY C 1 58 ? -34.995 78.299 -106.205 1.00 61.31 58 GLY C O 1
ATOM 4311 N N . ALA C 1 59 ? -32.937 78.257 -105.284 1.00 54.63 59 ALA C N 1
ATOM 4312 C CA . ALA C 1 59 ? -33.404 77.873 -103.950 1.00 54.68 59 ALA C CA 1
ATOM 4313 C C . ALA C 1 59 ? -34.298 78.941 -103.323 1.00 55.31 59 ALA C C 1
ATOM 4314 O O . ALA C 1 59 ? -33.988 80.133 -103.379 1.00 58.83 59 ALA C O 1
ATOM 4316 N N . ARG C 1 60 ? -35.409 78.517 -102.734 1.00 48.93 60 ARG C N 1
ATOM 4317 C CA . ARG C 1 60 ? -36.202 79.431 -101.934 1.00 47.16 60 ARG C CA 1
ATOM 4318 C C . ARG C 1 60 ? -35.561 79.504 -100.554 1.00 45.02 60 ARG C C 1
ATOM 4319 O O . ARG C 1 60 ? -35.683 78.584 -99.742 1.00 43.09 60 ARG C O 1
ATOM 4327 N N . LEU C 1 61 ? -34.850 80.601 -100.317 1.00 43.40 61 LEU C N 1
ATOM 4328 C CA . LEU C 1 61 ? -33.998 80.736 -99.154 1.00 42.47 61 LEU C CA 1
ATOM 4329 C C . LEU C 1 61 ? -34.178 82.103 -98.521 1.00 45.20 61 LEU C C 1
ATOM 4330 O O . LEU C 1 61 ? -34.088 83.131 -99.199 1.00 46.28 61 LEU C O 1
ATOM 4335 N N . PHE C 1 62 ? -34.439 82.109 -97.219 1.00 43.88 62 PHE C N 1
ATOM 4336 C CA . PHE C 1 62 ? -34.532 83.335 -96.453 1.00 44.77 62 PHE C CA 1
ATOM 4337 C C . PHE C 1 62 ? -33.587 83.246 -95.258 1.00 47.77 62 PHE C C 1
ATOM 4338 O O . PHE C 1 62 ? -33.598 82.260 -94.517 1.00 49.99 62 PHE C O 1
ATOM 4346 N N . ALA C 1 63 ? -32.751 84.265 -95.090 1.00 46.33 63 ALA C N 1
ATOM 4347 C CA . ALA C 1 63 ? -31.789 84.289 -94.000 1.00 44.73 63 ALA C CA 1
ATOM 4348 C C . ALA C 1 63 ? -31.845 85.645 -93.281 1.00 44.22 63 ALA C C 1
ATOM 4349 O O . ALA C 1 63 ? -31.970 86.704 -93.907 1.00 36.50 63 ALA C O 1
ATOM 4351 N N . SER C 1 64 ? -31.786 85.610 -91.957 1.00 41.35 64 SER C N 1
ATOM 4352 C CA . SER C 1 64 ? -31.962 86.830 -91.200 1.00 41.94 64 SER C CA 1
ATOM 4353 C C . SER C 1 64 ? -31.309 86.724 -89.843 1.00 43.06 64 SER C C 1
ATOM 4354 O O . SER C 1 64 ? -31.333 85.663 -89.206 1.00 40.45 64 SER C O 1
ATOM 4357 N N . VAL C 1 65 ? -30.721 87.834 -89.415 1.00 43.19 65 VAL C N 1
ATOM 4358 C CA . VAL C 1 65 ? -30.136 87.945 -88.094 1.00 44.63 65 VAL C CA 1
ATOM 4359 C C . VAL C 1 65 ? -31.224 87.900 -87.025 1.00 43.47 65 VAL C C 1
ATOM 4360 O O . VAL C 1 65 ? -32.182 88.671 -87.066 1.00 45.97 65 VAL C O 1
ATOM 4364 N N . CYS C 1 66 ? -31.081 86.989 -86.074 1.00 39.43 66 CYS C N 1
ATOM 4365 C CA . CYS C 1 66 ? -32.027 86.924 -84.963 1.00 38.72 66 CYS C CA 1
ATOM 4366 C C . CYS C 1 66 ? -31.399 86.265 -83.737 1.00 39.03 66 CYS C C 1
ATOM 4367 O O . CYS C 1 66 ? -30.841 85.171 -83.835 1.00 41.26 66 CYS C O 1
ATOM 4370 N N . ASP C 1 67 ? -31.468 86.935 -82.590 1.00 39.25 67 ASP C N 1
ATOM 4371 C CA . ASP C 1 67 ? -31.111 86.283 -81.330 1.00 39.56 67 ASP C CA 1
ATOM 4372 C C . ASP C 1 67 ? -32.334 85.577 -80.760 1.00 35.65 67 ASP C C 1
ATOM 4373 O O . ASP C 1 67 ? -33.347 86.210 -80.430 1.00 35.05 67 ASP C O 1
ATOM 4378 N N . VAL C 1 68 ? -32.229 84.262 -80.628 1.00 34.12 68 VAL C N 1
ATOM 4379 C CA . VAL C 1 68 ? -33.354 83.468 -80.160 1.00 35.28 68 VAL C CA 1
ATOM 4380 C C . VAL C 1 68 ? -33.641 83.718 -78.677 1.00 37.13 68 VAL C C 1
ATOM 4381 O O . VAL C 1 68 ? -34.677 83.305 -78.148 1.00 39.29 68 VAL C O 1
ATOM 4385 N N . LEU C 1 69 ? -32.734 84.414 -78.005 1.00 37.53 69 LEU C N 1
ATOM 4386 C CA . LEU C 1 69 ? -32.964 84.759 -76.603 1.00 40.02 69 LEU C CA 1
ATOM 4387 C C . LEU C 1 69 ? -33.853 86.001 -76.484 1.00 39.93 69 LEU C C 1
ATOM 4388 O O . LEU C 1 69 ? -34.343 86.340 -75.413 1.00 38.57 69 LEU C O 1
ATOM 4393 N N . ASP C 1 70 ? -34.083 86.664 -77.609 1.00 41.75 70 ASP C N 1
ATOM 4394 C CA . ASP C 1 70 ? -34.917 87.854 -77.629 1.00 41.87 70 ASP C CA 1
ATOM 4395 C C . ASP C 1 70 ? -36.277 87.565 -78.266 1.00 41.61 70 ASP C C 1
ATOM 4396 O O . ASP C 1 70 ? -36.391 87.426 -79.496 1.00 41.20 70 ASP C O 1
ATOM 4401 N N . ALA C 1 71 ? -37.302 87.486 -77.419 1.00 39.83 71 ALA C N 1
ATOM 4402 C CA . ALA C 1 71 ? -38.662 87.174 -77.857 1.00 40.59 71 ALA C CA 1
ATOM 4403 C C . ALA C 1 71 ? -39.131 88.019 -79.041 1.00 46.72 71 ALA C C 1
ATOM 4404 O O . ALA C 1 71 ? -39.627 87.480 -80.029 1.00 49.08 71 ALA C O 1
ATOM 4406 N N . LEU C 1 72 ? -38.990 89.337 -78.940 1.00 47.31 72 LEU C N 1
ATOM 4407 C CA . LEU C 1 72 ? -39.506 90.220 -79.981 1.00 49.34 72 LEU C CA 1
ATOM 4408 C C . LEU C 1 72 ? -38.780 90.030 -81.320 1.00 48.41 72 LEU C C 1
ATOM 4409 O O . LEU C 1 72 ? -39.399 90.146 -82.379 1.00 49.62 72 LEU C O 1
ATOM 4414 N N . GLN C 1 73 ? -37.481 89.739 -81.276 1.00 44.31 73 GLN C N 1
ATOM 4415 C CA . GLN C 1 73 ? -36.730 89.468 -82.500 1.00 41.53 73 GLN C CA 1
ATOM 4416 C C . GLN C 1 73 ? -37.247 88.178 -83.154 1.00 40.19 73 GLN C C 1
ATOM 4417 O O . GLN C 1 73 ? -37.591 88.161 -84.332 1.00 39.18 73 GLN C O 1
ATOM 4423 N N . VAL C 1 74 ? -37.307 87.107 -82.372 1.00 38.75 74 VAL C N 1
ATOM 4424 C CA . VAL C 1 74 ? -37.853 85.838 -82.839 1.00 38.57 74 VAL C CA 1
ATOM 4425 C C . VAL C 1 74 ? -39.241 86.023 -83.444 1.00 38.28 74 VAL C C 1
ATOM 4426 O O . VAL C 1 74 ? -39.580 85.405 -84.449 1.00 36.59 74 VAL C O 1
ATOM 4430 N N . ARG C 1 75 ? -40.042 86.867 -82.807 1.00 42.74 75 ARG C N 1
ATOM 4431 C CA . ARG C 1 75 ? -41.366 87.211 -83.309 1.00 49.90 75 ARG C CA 1
ATOM 4432 C C . ARG C 1 75 ? -41.266 87.898 -84.675 1.00 46.95 75 ARG C C 1
ATOM 4433 O O . ARG C 1 75 ? -41.978 87.529 -85.606 1.00 47.37 75 ARG C O 1
ATOM 4441 N N . ALA C 1 76 ? -40.370 88.875 -84.800 1.00 42.00 76 ALA C N 1
ATOM 4442 C CA . ALA C 1 76 ? -40.161 89.542 -86.091 1.00 45.43 76 ALA C CA 1
ATOM 4443 C C . ALA C 1 76 ? -39.618 88.568 -87.136 1.00 48.75 76 ALA C C 1
ATOM 4444 O O . ALA C 1 76 ? -39.958 88.645 -88.317 1.00 52.69 76 ALA C O 1
ATOM 4446 N N . PHE C 1 77 ? -38.774 87.643 -86.701 1.00 45.58 77 PHE C N 1
ATOM 4447 C CA . PHE C 1 77 ? -38.213 86.670 -87.624 1.00 44.38 77 PHE C CA 1
ATOM 4448 C C . PHE C 1 77 ? -39.305 85.730 -88.167 1.00 44.57 77 PHE C C 1
ATOM 4449 O O . PHE C 1 77 ? -39.309 85.388 -89.349 1.00 44.96 77 PHE C O 1
ATOM 4457 N N . ALA C 1 78 ? -40.239 85.344 -87.300 1.00 42.46 78 ALA C N 1
ATOM 4458 C CA . ALA C 1 78 ? -41.345 84.469 -87.675 1.00 39.37 78 ALA C CA 1
ATOM 4459 C C . ALA C 1 78 ? -42.294 85.132 -88.672 1.00 42.49 78 ALA C C 1
ATOM 4460 O O . ALA C 1 78 ? -42.743 84.500 -89.641 1.00 39.58 78 ALA C O 1
ATOM 4462 N N . GLU C 1 79 ? -42.604 86.403 -88.425 1.00 44.45 79 GLU C N 1
ATOM 4463 C CA . GLU C 1 79 ? -43.466 87.164 -89.316 1.00 46.52 79 GLU C CA 1
ATOM 4464 C C . GLU C 1 79 ? -42.807 87.337 -90.682 1.00 49.06 79 GLU C C 1
ATOM 4465 O O . GLU C 1 79 ? -43.482 87.325 -91.709 1.00 51.76 79 GLU C O 1
ATOM 4471 N N . ALA C 1 80 ? -41.487 87.505 -90.690 1.00 48.95 80 ALA C N 1
ATOM 4472 C CA . ALA C 1 80 ? -40.751 87.701 -91.942 1.00 46.88 80 ALA C CA 1
ATOM 4473 C C . ALA C 1 80 ? -40.689 86.414 -92.764 1.00 44.21 80 ALA C C 1
ATOM 4474 O O . ALA C 1 80 ? -40.758 86.449 -94.000 1.00 45.62 80 ALA C O 1
ATOM 4476 N N . CYS C 1 81 ? -40.545 85.285 -92.074 1.00 39.72 81 CYS C N 1
ATOM 4477 C CA . CYS C 1 81 ? -40.504 83.986 -92.731 1.00 38.78 81 CYS C CA 1
ATOM 4478 C C . CYS C 1 81 ? -41.808 83.729 -93.466 1.00 41.37 81 CYS C C 1
ATOM 4479 O O . CYS C 1 81 ? -41.804 83.341 -94.636 1.00 45.33 81 CYS C O 1
ATOM 4482 N N . GLU C 1 82 ? -42.923 83.965 -92.781 1.00 40.98 82 GLU C N 1
ATOM 4483 C CA . GLU C 1 82 ? -44.245 83.814 -93.381 1.00 48.22 82 GLU C CA 1
ATOM 4484 C C . GLU C 1 82 ? -44.447 84.713 -94.625 1.00 49.12 82 GLU C C 1
ATOM 4485 O O . GLU C 1 82 ? -44.968 84.261 -95.646 1.00 52.13 82 GLU C O 1
ATOM 4491 N N . ARG C 1 83 ? -44.023 85.971 -94.552 1.00 45.99 83 ARG C N 1
ATOM 4492 C CA . ARG C 1 83 ? -44.162 86.868 -95.700 1.00 46.77 83 ARG C CA 1
ATOM 4493 C C . ARG C 1 83 ? -43.312 86.383 -96.862 1.00 46.73 83 ARG C C 1
ATOM 4494 O O . ARG C 1 83 ? -43.762 86.338 -98.001 1.00 43.69 83 ARG C O 1
ATOM 4502 N N . THR C 1 84 ? -42.081 85.995 -96.559 1.00 51.34 84 THR C N 1
ATOM 4503 C CA . THR C 1 84 ? -41.153 85.574 -97.592 1.00 55.52 84 THR C CA 1
ATOM 4504 C C . THR C 1 84 ? -41.426 84.174 -98.142 1.00 56.75 84 THR C C 1
ATOM 4505 O O . THR C 1 84 ? -41.629 84.015 -99.337 1.00 62.58 84 THR C O 1
ATOM 4509 N N . LEU C 1 85 ? -41.431 83.160 -97.284 1.00 53.94 85 LEU C N 1
ATOM 4510 C CA . LEU C 1 85 ? -41.533 81.778 -97.768 1.00 50.03 85 LEU C CA 1
ATOM 4511 C C . LEU C 1 85 ? -42.916 81.140 -97.617 1.00 48.54 85 LEU C C 1
ATOM 4512 O O . LEU C 1 85 ? -43.159 80.057 -98.129 1.00 49.07 85 LEU C O 1
ATOM 4517 N N . GLY C 1 86 ? -43.822 81.794 -96.908 1.00 48.48 86 GLY C N 1
ATOM 4518 C CA . GLY C 1 86 ? -45.074 81.149 -96.565 1.00 48.42 86 GLY C CA 1
ATOM 4519 C C . GLY C 1 86 ? -45.015 80.408 -95.228 1.00 47.63 86 GLY C C 1
ATOM 4520 O O . GLY C 1 86 ? -43.943 80.209 -94.646 1.00 39.87 86 GLY C O 1
ATOM 4521 N N . CYS C 1 87 ? -46.190 79.996 -94.763 1.00 50.75 87 CYS C N 1
ATOM 4522 C CA A CYS C 1 87 ? -46.330 79.405 -93.435 0.50 50.14 87 CYS C CA 1
ATOM 4523 C CA B CYS C 1 87 ? -46.374 79.366 -93.466 0.50 50.33 87 CYS C CA 1
ATOM 4524 C C . CYS C 1 87 ? -45.392 78.219 -93.222 1.00 49.14 87 CYS C C 1
ATOM 4525 O O . CYS C 1 87 ? -45.233 77.358 -94.081 1.00 51.82 87 CYS C O 1
ATOM 4530 N N . ALA C 1 88 ? -44.754 78.202 -92.055 1.00 43.79 88 ALA C N 1
ATOM 4531 C CA . ALA C 1 88 ? -43.790 77.158 -91.687 1.00 39.48 88 ALA C CA 1
ATOM 4532 C C . ALA C 1 88 ? -44.443 75.795 -91.386 1.00 40.41 88 ALA C C 1
ATOM 4533 O O . ALA C 1 88 ? -45.484 75.736 -90.731 1.00 41.60 88 ALA C O 1
ATOM 4535 N N . SER C 1 89 ? -43.826 74.713 -91.874 1.00 37.07 89 SER C N 1
ATOM 4536 C CA . SER C 1 89 ? -44.302 73.342 -91.630 1.00 34.88 89 SER C CA 1
ATOM 4537 C C . SER C 1 89 ? -43.274 72.534 -90.825 1.00 34.66 89 SER C C 1
ATOM 4538 O O . SER C 1 89 ? -43.592 71.499 -90.241 1.00 34.62 89 SER C O 1
ATOM 4541 N N . ILE C 1 90 ? -42.037 73.020 -90.827 1.00 34.10 90 ILE C N 1
ATOM 4542 C CA . ILE C 1 90 ? -40.930 72.388 -90.138 1.00 29.86 90 ILE C CA 1
ATOM 4543 C C . ILE C 1 90 ? -40.103 73.408 -89.349 1.00 35.12 90 ILE C C 1
ATOM 4544 O O . ILE C 1 90 ? -39.751 74.479 -89.870 1.00 36.36 90 ILE C O 1
ATOM 4549 N N . LEU C 1 91 ? -39.810 73.073 -88.093 1.00 32.97 91 LEU C N 1
ATOM 4550 C CA . LEU C 1 91 ? -38.983 73.913 -87.237 1.00 32.30 91 LEU C CA 1
ATOM 4551 C C . LEU C 1 91 ? -37.881 73.102 -86.589 1.00 33.29 91 LEU C C 1
ATOM 4552 O O . LEU C 1 91 ? -38.151 72.128 -85.901 1.00 31.57 91 LEU C O 1
ATOM 4557 N N . VAL C 1 92 ? -36.637 73.506 -86.815 1.00 37.65 92 VAL C N 1
ATOM 4558 C CA . VAL C 1 92 ? -35.497 72.861 -86.175 1.00 36.59 92 VAL C CA 1
ATOM 4559 C C . VAL C 1 92 ? -34.776 73.866 -85.271 1.00 39.18 92 VAL C C 1
ATOM 4560 O O . VAL C 1 92 ? -34.320 74.919 -85.732 1.00 37.27 92 VAL C O 1
ATOM 4564 N N . ASN C 1 93 ? -34.688 73.545 -83.982 1.00 37.45 93 ASN C N 1
ATOM 4565 C CA . ASN C 1 93 ? -34.029 74.422 -83.020 1.00 34.60 93 ASN C CA 1
ATOM 4566 C C . ASN C 1 93 ? -32.623 73.928 -82.704 1.00 34.13 93 ASN C C 1
ATOM 4567 O O . ASN C 1 93 ? -32.443 72.862 -82.131 1.00 36.55 93 ASN C O 1
ATOM 4572 N N . ASN C 1 94 ? -31.621 74.709 -83.077 1.00 38.01 94 ASN C N 1
ATOM 4573 C CA . ASN C 1 94 ? -30.245 74.258 -82.966 1.00 48.20 94 ASN C CA 1
ATOM 4574 C C . ASN C 1 94 ? -29.379 75.197 -82.120 1.00 59.65 94 ASN C C 1
ATOM 4575 O O . ASN C 1 94 ? -28.437 74.751 -81.471 1.00 63.97 94 ASN C O 1
ATOM 4580 N N . ALA C 1 95 ? -29.721 76.487 -82.119 1.00 67.48 95 ALA C N 1
ATOM 4581 C CA . ALA C 1 95 ? -28.957 77.524 -81.404 1.00 72.18 95 ALA C CA 1
ATOM 4582 C C . ALA C 1 95 ? -28.507 77.127 -79.990 1.00 78.97 95 ALA C C 1
ATOM 4583 O O . ALA C 1 95 ? -29.222 76.434 -79.271 1.00 79.26 95 ALA C O 1
ATOM 4585 N N . GLY C 1 96 ? -27.318 77.583 -79.603 1.00 84.12 96 GLY C N 1
ATOM 4586 C CA . GLY C 1 96 ? -26.754 77.274 -78.302 1.00 88.05 96 GLY C CA 1
ATOM 4587 C C . GLY C 1 96 ? -25.460 76.485 -78.394 1.00 93.46 96 GLY C C 1
ATOM 4588 O O . GLY C 1 96 ? -25.261 75.697 -79.325 1.00 94.86 96 GLY C O 1
ATOM 4589 N N . GLN C 1 97 ? -24.582 76.695 -77.415 1.00 96.74 97 GLN C N 1
ATOM 4590 C CA . GLN C 1 97 ? -23.295 76.009 -77.362 1.00 99.47 97 GLN C CA 1
ATOM 4591 C C . GLN C 1 97 ? -23.177 75.133 -76.116 1.00 96.04 97 GLN C C 1
ATOM 4592 O O . GLN C 1 97 ? -24.138 74.970 -75.364 1.00 96.54 97 GLN C O 1
ATOM 4598 N N . GLY C 1 98 ? -21.994 74.568 -75.905 1.00 91.74 98 GLY C N 1
ATOM 4599 C CA . GLY C 1 98 ? -21.726 73.801 -74.703 1.00 87.33 98 GLY C CA 1
ATOM 4600 C C . GLY C 1 98 ? -20.861 74.595 -73.742 1.00 84.25 98 GLY C C 1
ATOM 4601 O O . GLY C 1 98 ? -20.060 75.425 -74.166 1.00 85.24 98 GLY C O 1
ATOM 4602 N N . ARG C 1 99 ? -21.033 74.355 -72.445 1.00 79.48 99 ARG C N 1
ATOM 4603 C CA . ARG C 1 99 ? -20.198 74.991 -71.427 1.00 73.60 99 ARG C CA 1
ATOM 4604 C C . ARG C 1 99 ? -19.387 73.956 -70.649 1.00 67.99 99 ARG C C 1
ATOM 4605 O O . ARG C 1 99 ? -19.926 72.941 -70.206 1.00 67.90 99 ARG C O 1
ATOM 4613 N N . VAL C 1 100 ? -18.094 74.220 -70.482 1.00 62.62 100 VAL C N 1
ATOM 4614 C CA . VAL C 1 100 ? -17.204 73.306 -69.776 1.00 57.35 100 VAL C CA 1
ATOM 4615 C C . VAL C 1 100 ? -16.943 73.762 -68.345 1.00 59.02 100 VAL C C 1
ATOM 4616 O O . VAL C 1 100 ? -16.291 74.786 -68.124 1.00 62.49 100 VAL C O 1
ATOM 4620 N N . SER C 1 101 ? -17.444 72.994 -67.379 1.00 56.03 101 SER C N 1
ATOM 4621 C CA . SER C 1 101 ? -17.289 73.329 -65.967 1.00 56.69 101 SER C CA 1
ATOM 4622 C C . SER C 1 101 ? -17.792 72.212 -65.062 1.00 53.13 101 SER C C 1
ATOM 4623 O O . SER C 1 101 ? -18.817 71.591 -65.336 1.00 52.12 101 SER C O 1
ATOM 4626 N N . THR C 1 102 ? -17.066 71.965 -63.979 1.00 51.34 102 THR C N 1
ATOM 4627 C CA . THR C 1 102 ? -17.569 71.109 -62.917 1.00 47.92 102 THR C CA 1
ATOM 4628 C C . THR C 1 102 ? -18.620 71.889 -62.128 1.00 45.62 102 THR C C 1
ATOM 4629 O O . THR C 1 102 ? -18.818 73.086 -62.366 1.00 48.85 102 THR C O 1
ATOM 4633 N N . PHE C 1 103 ? -19.306 71.223 -61.205 1.00 39.85 103 PHE C N 1
ATOM 4634 C CA . PHE C 1 103 ? -20.258 71.919 -60.344 1.00 36.86 103 PHE C CA 1
ATOM 4635 C C . PHE C 1 103 ? -19.534 73.020 -59.563 1.00 40.81 103 PHE C C 1
ATOM 4636 O O . PHE C 1 103 ? -20.051 74.129 -59.410 1.00 41.02 103 PHE C O 1
ATOM 4644 N N . ALA C 1 104 ? -18.333 72.702 -59.082 1.00 40.94 104 ALA C N 1
ATOM 4645 C CA . ALA C 1 104 ? -17.539 73.656 -58.319 1.00 44.87 104 ALA C CA 1
ATOM 4646 C C . ALA C 1 104 ? -17.201 74.875 -59.169 1.00 45.99 104 ALA C C 1
ATOM 4647 O O . ALA C 1 104 ? -17.249 76.001 -58.684 1.00 46.05 104 ALA C O 1
ATOM 4649 N N . GLU C 1 105 ? -16.874 74.640 -60.436 1.00 48.11 105 GLU C N 1
ATOM 4650 C CA . GLU C 1 105 ? -16.436 75.712 -61.333 1.00 54.84 105 GLU C CA 1
ATOM 4651 C C . GLU C 1 105 ? -17.586 76.583 -61.854 1.00 55.18 105 GLU C C 1
ATOM 4652 O O . GLU C 1 105 ? -17.355 77.578 -62.542 1.00 57.93 105 GLU C O 1
ATOM 4658 N N . THR C 1 106 ? -18.819 76.209 -61.528 1.00 51.90 106 THR C N 1
ATOM 4659 C CA . THR C 1 106 ? -19.984 76.866 -62.116 1.00 48.78 106 THR C CA 1
ATOM 4660 C C . THR C 1 106 ? -20.630 77.881 -61.183 1.00 46.95 106 THR C C 1
ATOM 4661 O O . THR C 1 106 ? -21.188 77.519 -60.152 1.00 47.47 106 THR C O 1
ATOM 4665 N N . THR C 1 107 ? -20.574 79.149 -61.578 1.00 45.53 107 THR C N 1
ATOM 4666 C CA . THR C 1 107 ? -21.153 80.238 -60.800 1.00 48.07 107 THR C CA 1
ATOM 4667 C C . THR C 1 107 ? -22.663 80.334 -61.006 1.00 46.48 107 THR C C 1
ATOM 4668 O O . THR C 1 107 ? -23.203 79.700 -61.903 1.00 45.62 107 THR C O 1
ATOM 4672 N N . ASP C 1 108 ? -23.346 81.106 -60.163 1.00 47.64 108 ASP C N 1
ATOM 4673 C CA . ASP C 1 108 ? -24.773 81.358 -60.358 1.00 49.94 108 ASP C CA 1
ATOM 4674 C C . ASP C 1 108 ? -25.018 81.962 -61.745 1.00 50.27 108 ASP C C 1
ATOM 4675 O O . ASP C 1 108 ? -25.874 81.494 -62.500 1.00 50.87 108 ASP C O 1
ATOM 4680 N N . GLU C 1 109 ? -24.254 83.000 -62.074 1.00 49.42 109 GLU C N 1
ATOM 4681 C CA . GLU C 1 109 ? -24.347 83.638 -63.384 1.00 50.69 109 GLU C CA 1
ATOM 4682 C C . GLU C 1 109 ? -24.237 82.635 -64.525 1.00 48.30 109 GLU C C 1
ATOM 4683 O O . GLU C 1 109 ? -25.000 82.702 -65.486 1.00 44.03 109 GLU C O 1
ATOM 4689 N N . ALA C 1 110 ? -23.282 81.717 -64.429 1.00 47.81 110 ALA C N 1
ATOM 4690 C CA . ALA C 1 110 ? -23.084 80.774 -65.514 1.00 45.55 110 ALA C CA 1
ATOM 4691 C C . ALA C 1 110 ? -24.283 79.826 -65.592 1.00 47.41 110 ALA C C 1
ATOM 4692 O O . ALA C 1 110 ? -24.784 79.530 -66.677 1.00 46.28 110 ALA C O 1
ATOM 4694 N N . TRP C 1 111 ? -24.763 79.380 -64.438 1.00 47.76 111 TRP C N 1
ATOM 4695 C CA . TRP C 1 111 ? -25.938 78.516 -64.400 1.00 47.74 111 TRP C CA 1
ATOM 4696 C C . TRP C 1 111 ? -27.122 79.175 -65.078 1.00 45.65 111 TRP C C 1
ATOM 4697 O O . TRP C 1 111 ? -27.772 78.575 -65.935 1.00 45.26 111 TRP C O 1
ATOM 4708 N N . SER C 1 112 ? -27.412 80.400 -64.655 1.00 45.54 112 SER C N 1
ATOM 4709 C CA . SER C 1 112 ? -28.513 81.171 -65.211 1.00 46.20 112 SER C CA 1
ATOM 4710 C C . SER C 1 112 ? -28.346 81.331 -66.706 1.00 42.85 112 SER C C 1
ATOM 4711 O O . SER C 1 112 ? -29.311 81.221 -67.465 1.00 42.71 112 SER C O 1
ATOM 4714 N N . GLU C 1 113 ? -27.111 81.596 -67.114 1.00 42.62 113 GLU C N 1
ATOM 4715 C CA . GLU C 1 113 ? -26.790 81.800 -68.511 1.00 45.82 113 GLU C CA 1
ATOM 4716 C C . GLU C 1 113 ? -27.101 80.536 -69.319 1.00 45.53 113 GLU C C 1
ATOM 4717 O O . GLU C 1 113 ? -27.714 80.606 -70.385 1.00 46.33 113 GLU C O 1
ATOM 4723 N N . GLU C 1 114 ? -26.707 79.380 -68.789 1.00 44.32 114 GLU C N 1
ATOM 4724 C CA . GLU C 1 114 ? -26.898 78.102 -69.479 1.00 42.21 114 GLU C CA 1
ATOM 4725 C C . GLU C 1 114 ? -28.372 77.710 -69.561 1.00 39.07 114 GLU C C 1
ATOM 4726 O O . GLU C 1 114 ? -28.872 77.327 -70.615 1.00 39.00 114 GLU C O 1
ATOM 4732 N N . LEU C 1 115 ? -29.062 77.804 -68.433 1.00 40.84 115 LEU C N 1
ATOM 4733 C CA . LEU C 1 115 ? -30.494 77.532 -68.371 1.00 38.11 115 LEU C CA 1
ATOM 4734 C C . LEU C 1 115 ? -31.283 78.418 -69.330 1.00 36.31 115 LEU C C 1
ATOM 4735 O O . LEU C 1 115 ? -32.236 77.967 -69.959 1.00 33.25 115 LEU C O 1
ATOM 4740 N N . GLN C 1 116 ? -30.879 79.679 -69.430 1.00 39.15 116 GLN C N 1
ATOM 4741 C CA . GLN C 1 116 ? -31.545 80.644 -70.298 1.00 40.38 116 GLN C CA 1
ATOM 4742 C C . GLN C 1 116 ? -31.344 80.278 -71.752 1.00 40.12 116 GLN C C 1
ATOM 4743 O O . GLN C 1 116 ? -32.290 80.269 -72.544 1.00 40.95 116 GLN C O 1
ATOM 4749 N N . LEU C 1 117 ? -30.099 79.973 -72.100 1.00 40.32 117 LEU C N 1
ATOM 4750 C CA . LEU C 1 117 ? -29.738 79.678 -73.481 1.00 39.12 117 LEU C CA 1
ATOM 4751 C C . LEU C 1 117 ? -30.399 78.381 -73.989 1.00 41.57 117 LEU C C 1
ATOM 4752 O O . LEU C 1 117 ? -30.974 78.352 -75.085 1.00 42.03 117 LEU C O 1
ATOM 4757 N N . LYS C 1 118 ? -30.320 77.320 -73.188 1.00 38.85 118 LYS C N 1
ATOM 4758 C CA . LYS C 1 118 ? -30.902 76.035 -73.554 1.00 35.81 118 LYS C CA 1
ATOM 4759 C C . LYS C 1 118 ? -32.420 76.094 -73.641 1.00 32.82 118 LYS C C 1
ATOM 4760 O O . LYS C 1 118 ? -33.008 75.613 -74.602 1.00 31.44 118 LYS C O 1
ATOM 4766 N N . PHE C 1 119 ? -33.063 76.683 -72.642 1.00 33.29 119 PHE C N 1
ATOM 4767 C CA . PHE C 1 119 ? -34.519 76.688 -72.635 1.00 35.61 119 PHE C CA 1
ATOM 4768 C C . PHE C 1 119 ? -35.159 77.646 -73.645 1.00 36.39 119 PHE C C 1
ATOM 4769 O O . PHE C 1 119 ? -36.024 77.240 -74.413 1.00 35.27 119 PHE C O 1
ATOM 4777 N N . PHE C 1 120 ? -34.742 78.911 -73.637 1.00 39.52 120 PHE C N 1
ATOM 4778 C CA . PHE C 1 120 ? -35.387 79.928 -74.475 1.00 38.81 120 PHE C CA 1
ATOM 4779 C C . PHE C 1 120 ? -35.056 79.824 -75.963 1.00 36.48 120 PHE C C 1
ATOM 4780 O O . PHE C 1 120 ? -35.842 80.264 -76.811 1.00 36.44 120 PHE C O 1
ATOM 4788 N N . SER C 1 121 ? -33.908 79.238 -76.285 1.00 35.77 121 SER C N 1
ATOM 4789 C CA . SER C 1 121 ? -33.624 78.916 -77.681 1.00 37.25 121 SER C CA 1
ATOM 4790 C C . SER C 1 121 ? -34.662 77.904 -78.232 1.00 32.00 121 SER C C 1
ATOM 4791 O O . SER C 1 121 ? -34.908 77.865 -79.424 1.00 33.66 121 SER C O 1
ATOM 4794 N N . VAL C 1 122 ? -35.298 77.122 -77.357 1.00 29.76 122 VAL C N 1
ATOM 4795 C CA . VAL C 1 122 ? -36.432 76.268 -77.755 1.00 28.04 122 VAL C CA 1
ATOM 4796 C C . VAL C 1 122 ? -37.794 76.956 -77.571 1.00 29.46 122 VAL C C 1
ATOM 4797 O O . VAL C 1 122 ? -38.575 77.034 -78.512 1.00 33.51 122 VAL C O 1
ATOM 4801 N N . ILE C 1 123 ? -38.066 77.461 -76.364 1.00 27.71 123 ILE C N 1
ATOM 4802 C CA . ILE C 1 123 ? -39.352 78.081 -76.033 1.00 26.92 123 ILE C CA 1
ATOM 4803 C C . ILE C 1 123 ? -39.756 79.191 -77.007 1.00 30.80 123 ILE C C 1
ATOM 4804 O O . ILE C 1 123 ? -40.881 79.208 -77.509 1.00 31.94 123 ILE C O 1
ATOM 4809 N N . HIS C 1 124 ? -38.840 80.123 -77.257 1.00 31.06 124 HIS C N 1
ATOM 4810 C CA . HIS C 1 124 ? -39.118 81.247 -78.154 1.00 32.77 124 HIS C CA 1
ATOM 4811 C C . HIS C 1 124 ? -39.505 80.889 -79.599 1.00 31.82 124 HIS C C 1
ATOM 4812 O O . HIS C 1 124 ? -40.567 81.305 -80.066 1.00 30.31 124 HIS C O 1
ATOM 4819 N N . PRO C 1 125 ? -38.640 80.143 -80.321 1.00 30.29 125 PRO C N 1
ATOM 4820 C CA . PRO C 1 125 ? -39.021 79.827 -81.701 1.00 31.89 125 PRO C CA 1
ATOM 4821 C C . PRO C 1 125 ? -40.263 78.943 -81.773 1.00 30.73 125 PRO C C 1
ATOM 4822 O O . PRO C 1 125 ? -41.070 79.114 -82.679 1.00 33.26 125 PRO C O 1
ATOM 4826 N N . VAL C 1 126 ? -40.419 78.028 -80.824 1.00 33.73 126 VAL C N 1
ATOM 4827 C CA . VAL C 1 126 ? -41.593 77.163 -80.801 1.00 30.73 126 VAL C CA 1
ATOM 4828 C C . VAL C 1 126 ? -42.861 77.985 -80.632 1.00 31.38 126 VAL C C 1
ATOM 4829 O O . VAL C 1 126 ? -43.840 77.780 -81.350 1.00 28.73 126 VAL C O 1
ATOM 4833 N N . ARG C 1 127 ? -42.833 78.909 -79.672 1.00 29.11 127 ARG C N 1
ATOM 4834 C CA . ARG C 1 127 ? -43.980 79.754 -79.381 1.00 31.26 127 ARG C CA 1
ATOM 4835 C C . ARG C 1 127 ? -44.290 80.646 -80.582 1.00 33.22 127 ARG C C 1
ATOM 4836 O O . ARG C 1 127 ? -45.438 80.755 -80.998 1.00 35.52 127 ARG C O 1
ATOM 4844 N N . ALA C 1 128 ? -43.257 81.275 -81.138 1.00 31.46 128 ALA C N 1
ATOM 4845 C CA . ALA C 1 128 ? -43.426 82.200 -82.260 1.00 32.12 128 ALA C CA 1
ATOM 4846 C C . ALA C 1 128 ? -43.928 81.502 -83.512 1.00 32.67 128 ALA C C 1
ATOM 4847 O O . ALA C 1 128 ? -44.722 82.074 -84.256 1.00 32.99 128 ALA C O 1
ATOM 4849 N N . PHE C 1 129 ? -43.472 80.266 -83.731 1.00 32.96 129 PHE C N 1
ATOM 4850 C CA . PHE C 1 129 ? -43.795 79.519 -84.957 1.00 38.93 129 PHE C CA 1
ATOM 4851 C C . PHE C 1 129 ? -44.957 78.526 -84.860 1.00 40.40 129 PHE C C 1
ATOM 4852 O O . PHE C 1 129 ? -45.395 77.982 -85.868 1.00 42.87 129 PHE C O 1
ATOM 4860 N N . LEU C 1 130 ? -45.453 78.284 -83.655 1.00 41.71 130 LEU C N 1
ATOM 4861 C CA . LEU C 1 130 ? -46.514 77.296 -83.454 1.00 38.48 130 LEU C CA 1
ATOM 4862 C C . LEU C 1 130 ? -47.755 77.526 -84.329 1.00 39.98 130 LEU C C 1
ATOM 4863 O O . LEU C 1 130 ? -48.226 76.596 -84.990 1.00 41.05 130 LEU C O 1
ATOM 4868 N N . PRO C 1 131 ? -48.297 78.763 -84.329 1.00 40.22 131 PRO C N 1
ATOM 4869 C CA . PRO C 1 131 ? -49.486 79.086 -85.137 1.00 41.56 131 PRO C CA 1
ATOM 4870 C C . PRO C 1 131 ? -49.327 78.736 -86.632 1.00 40.86 131 PRO C C 1
ATOM 4871 O O . PRO C 1 131 ? -50.275 78.223 -87.244 1.00 37.43 131 PRO C O 1
ATOM 4875 N N . GLN C 1 132 ? -48.150 78.991 -87.201 1.00 39.77 132 GLN C N 1
ATOM 4876 C CA . GLN C 1 132 ? -47.869 78.573 -88.575 1.00 38.33 132 GLN C CA 1
ATOM 4877 C C . GLN C 1 132 ? -47.878 77.060 -88.683 1.00 39.72 132 GLN C C 1
ATOM 4878 O O . GLN C 1 132 ? -48.526 76.491 -89.567 1.00 37.36 132 GLN C O 1
ATOM 4884 N N . LEU C 1 133 ? -47.160 76.413 -87.765 1.00 41.90 133 LEU C N 1
ATOM 4885 C CA . LEU C 1 133 ? -46.999 74.962 -87.792 1.00 40.96 133 LEU C CA 1
ATOM 4886 C C . LEU C 1 133 ? -48.336 74.265 -87.667 1.00 39.46 133 LEU C C 1
ATOM 4887 O O . LEU C 1 133 ? -48.563 73.230 -88.273 1.00 40.70 133 LEU C O 1
ATOM 4892 N N . GLU C 1 134 ? -49.221 74.847 -86.877 1.00 40.67 134 GLU C N 1
ATOM 4893 C CA . GLU C 1 134 ? -50.472 74.194 -86.545 1.00 43.38 134 GLU C CA 1
ATOM 4894 C C . GLU C 1 134 ? -51.546 74.435 -87.595 1.00 46.48 134 GLU C C 1
ATOM 4895 O O . GLU C 1 134 ? -52.645 73.896 -87.487 1.00 51.63 134 GLU C O 1
ATOM 4901 N N . SER C 1 135 ? -51.230 75.231 -88.613 1.00 44.04 135 SER C N 1
ATOM 4902 C CA . SER C 1 135 ? -52.122 75.349 -89.770 1.00 47.67 135 SER C CA 1
ATOM 4903 C C . SER C 1 135 ? -51.628 74.536 -90.975 1.00 50.84 135 SER C C 1
ATOM 4904 O O . SER C 1 135 ? -52.286 74.495 -92.016 1.00 52.79 135 SER C O 1
ATOM 4907 N N . ARG C 1 136 ? -50.472 73.894 -90.822 1.00 51.32 136 ARG C N 1
ATOM 4908 C CA . ARG C 1 136 ? -49.843 73.137 -91.907 1.00 53.23 136 ARG C CA 1
ATOM 4909 C C . ARG C 1 136 ? -50.039 71.633 -91.781 1.00 57.16 136 ARG C C 1
ATOM 4910 O O . ARG C 1 136 ? -50.297 71.101 -90.696 1.00 57.78 136 ARG C O 1
ATOM 4918 N N . ALA C 1 137 ? -49.893 70.945 -92.906 1.00 58.27 137 ALA C N 1
ATOM 4919 C CA . ALA C 1 137 ? -49.913 69.492 -92.926 1.00 53.58 137 ALA C CA 1
ATOM 4920 C C . ALA C 1 137 ? -48.490 68.991 -92.703 1.00 52.11 137 ALA C C 1
ATOM 4921 O O . ALA C 1 137 ? -47.529 69.677 -93.067 1.00 53.12 137 ALA C O 1
ATOM 4923 N N . ASP C 1 138 ? -48.351 67.812 -92.096 1.00 49.01 138 ASP C N 1
ATOM 4924 C CA . ASP C 1 138 ? -47.034 67.198 -91.911 1.00 45.34 138 ASP C CA 1
ATOM 4925 C C . ASP C 1 138 ? -46.108 68.074 -91.086 1.00 40.74 138 ASP C C 1
ATOM 4926 O O . ASP C 1 138 ? -44.902 68.095 -91.333 1.00 38.89 138 ASP C O 1
ATOM 4931 N N . ALA C 1 139 ? -46.662 68.807 -90.122 1.00 38.83 139 ALA C N 1
ATOM 4932 C CA . ALA C 1 139 ? -45.844 69.719 -89.332 1.00 38.38 139 ALA C CA 1
ATOM 4933 C C . ALA C 1 139 ? -45.013 68.952 -88.301 1.00 34.99 139 ALA C C 1
ATOM 4934 O O . ALA C 1 139 ? -45.501 68.027 -87.659 1.00 35.30 139 ALA C O 1
ATOM 4936 N N . ALA C 1 140 ? -43.746 69.332 -88.173 1.00 31.94 140 ALA C N 1
ATOM 4937 C CA . ALA C 1 140 ? -42.829 68.675 -87.249 1.00 27.57 140 ALA C CA 1
ATOM 4938 C C . ALA C 1 140 ? -41.834 69.660 -86.638 1.00 27.33 140 ALA C C 1
ATOM 4939 O O . ALA C 1 140 ? -41.373 70.586 -87.304 1.00 33.41 140 ALA C O 1
ATOM 4941 N N . ILE C 1 141 ? -41.518 69.455 -85.368 1.00 26.94 141 ILE C N 1
ATOM 4942 C CA . ILE C 1 141 ? -40.455 70.187 -84.696 1.00 28.51 141 ILE C CA 1
ATOM 4943 C C . ILE C 1 141 ? -39.351 69.201 -84.329 1.00 29.00 141 ILE C C 1
ATOM 4944 O O . ILE C 1 141 ? -39.629 68.069 -83.946 1.00 30.50 141 ILE C O 1
ATOM 4949 N N . VAL C 1 142 ? -38.098 69.611 -84.495 1.00 30.12 142 VAL C N 1
ATOM 4950 C CA . VAL C 1 142 ? -36.963 68.812 -84.045 1.00 30.14 142 VAL C CA 1
ATOM 4951 C C . VAL C 1 142 ? -36.071 69.697 -83.172 1.00 35.05 142 VAL C C 1
ATOM 4952 O O . VAL C 1 142 ? -35.637 70.776 -83.609 1.00 35.96 142 VAL C O 1
ATOM 4956 N N . CYS C 1 143 ? -35.820 69.269 -81.935 1.00 31.47 143 CYS C N 1
ATOM 4957 C CA . CYS C 1 143 ? -34.919 70.013 -81.066 1.00 29.83 143 CYS C CA 1
ATOM 4958 C C . CYS C 1 143 ? -33.585 69.285 -80.982 1.00 34.15 143 CYS C C 1
ATOM 4959 O O . CYS C 1 143 ? -33.532 68.156 -80.500 1.00 38.17 143 CYS C O 1
ATOM 4962 N N . VAL C 1 144 ? -32.515 69.908 -81.477 1.00 31.94 144 VAL C N 1
ATOM 4963 C CA . VAL C 1 144 ? -31.174 69.329 -81.349 1.00 33.29 144 VAL C CA 1
ATOM 4964 C C . VAL C 1 144 ? -30.789 69.236 -79.869 1.00 35.92 144 VAL C C 1
ATOM 4965 O O . VAL C 1 144 ? -31.079 70.154 -79.088 1.00 35.27 144 VAL C O 1
ATOM 4969 N N . ASN C 1 145 ? -30.152 68.130 -79.481 1.00 37.51 145 ASN C N 1
ATOM 4970 C CA . ASN C 1 145 ? -29.771 67.904 -78.075 1.00 34.38 145 ASN C CA 1
ATOM 4971 C C . ASN C 1 145 ? -28.522 67.032 -77.974 1.00 32.68 145 ASN C C 1
ATOM 4972 O O . ASN C 1 145 ? -27.909 66.693 -78.984 1.00 29.59 145 ASN C O 1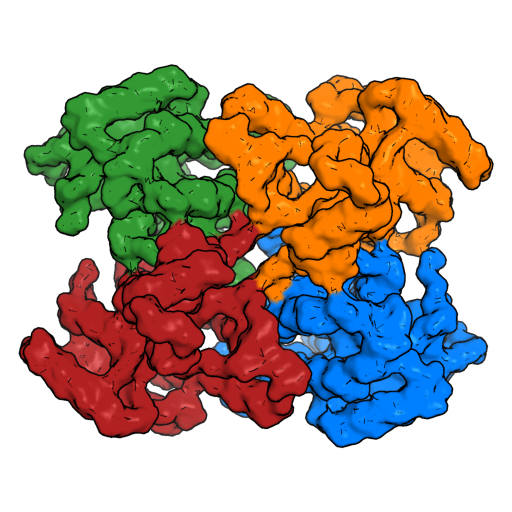
ATOM 4977 N N . SER C 1 146 ? -28.163 66.646 -76.755 1.00 32.06 146 SER C N 1
ATOM 4978 C CA . SER C 1 146 ? -26.965 65.850 -76.538 1.00 33.54 146 SER C CA 1
ATOM 4979 C C . SER C 1 146 ? -27.231 64.647 -75.626 1.00 32.22 146 SER C C 1
ATOM 4980 O O . SER C 1 146 ? -28.145 64.671 -74.803 1.00 32.41 146 SER C O 1
ATOM 4983 N N . LEU C 1 147 ? -26.426 63.598 -75.776 1.00 32.22 147 LEU C N 1
ATOM 4984 C CA . LEU C 1 147 ? -26.528 62.422 -74.920 1.00 31.24 147 LEU C CA 1
ATOM 4985 C C . LEU C 1 147 ? -26.393 62.848 -73.450 1.00 31.47 147 LEU C C 1
ATOM 4986 O O . LEU C 1 147 ? -26.887 62.178 -72.545 1.00 29.54 147 LEU C O 1
ATOM 4991 N N . LEU C 1 148 ? -25.736 63.984 -73.229 1.00 31.25 148 LEU C N 1
ATOM 4992 C CA . LEU C 1 148 ? -25.591 64.555 -71.893 1.00 30.43 148 LEU C CA 1
ATOM 4993 C C . LEU C 1 148 ? -26.916 64.658 -71.123 1.00 29.79 148 LEU C C 1
ATOM 4994 O O . LEU C 1 148 ? -26.936 64.559 -69.878 1.00 28.21 148 LEU C O 1
ATOM 4999 N N . ALA C 1 149 ? -28.005 64.850 -71.871 1.00 23.81 149 ALA C N 1
ATOM 5000 C CA . ALA C 1 149 ? -29.352 64.967 -71.318 1.00 22.47 149 ALA C CA 1
ATOM 5001 C C . ALA C 1 149 ? -29.742 63.747 -70.502 1.00 26.09 149 ALA C C 1
ATOM 5002 O O . ALA C 1 149 ? -30.497 63.869 -69.538 1.00 31.98 149 ALA C O 1
ATOM 5004 N N . SER C 1 150 ? -29.256 62.570 -70.892 1.00 23.95 150 SER C N 1
ATOM 5005 C CA . SER C 1 150 ? -29.598 61.350 -70.157 1.00 28.63 150 SER C CA 1
ATOM 5006 C C . SER C 1 150 ? -28.372 60.736 -69.504 1.00 25.84 150 SER C C 1
ATOM 5007 O O . SER C 1 150 ? -28.479 59.914 -68.604 1.00 30.26 150 SER C O 1
ATOM 5010 N N . GLN C 1 151 ? -27.203 61.150 -69.951 1.00 25.11 151 GLN C N 1
ATOM 5011 C CA . GLN C 1 151 ? -25.982 60.573 -69.444 1.00 28.80 151 GLN C CA 1
ATOM 5012 C C . GLN C 1 151 ? -24.964 61.672 -69.256 1.00 32.85 151 GLN C C 1
ATOM 5013 O O . GLN C 1 151 ? -24.153 61.938 -70.144 1.00 33.25 151 GLN C O 1
ATOM 5019 N N . PRO C 1 152 ? -25.008 62.328 -68.091 1.00 36.75 152 PRO C N 1
ATOM 5020 C CA . PRO C 1 152 ? -24.156 63.486 -67.832 1.00 35.39 152 PRO C CA 1
ATOM 5021 C C . PRO C 1 152 ? -22.684 63.105 -67.781 1.00 33.96 152 PRO C C 1
ATOM 5022 O O . PRO C 1 152 ? -22.348 61.972 -67.431 1.00 31.75 152 PRO C O 1
ATOM 5026 N N . GLU C 1 153 ? -21.830 64.062 -68.139 1.00 36.17 153 GLU C N 1
ATOM 5027 C CA . GLU C 1 153 ? -20.378 63.935 -68.033 1.00 39.17 153 GLU C CA 1
ATOM 5028 C C . GLU C 1 153 ? -19.832 64.966 -67.051 1.00 41.43 153 GLU C C 1
ATOM 5029 O O . GLU C 1 153 ? -20.365 66.070 -66.931 1.00 41.06 153 GLU C O 1
ATOM 5035 N N . PRO C 1 154 ? -18.738 64.613 -66.370 1.00 42.99 154 PRO C N 1
ATOM 5036 C CA . PRO C 1 154 ? -18.109 65.355 -65.272 1.00 41.86 154 PRO C CA 1
ATOM 5037 C C . PRO C 1 154 ? -17.822 66.843 -65.556 1.00 44.47 154 PRO C C 1
ATOM 5038 O O . PRO C 1 154 ? -18.113 67.706 -64.722 1.00 45.54 154 PRO C O 1
ATOM 5042 N N . HIS C 1 155 ? -17.236 67.144 -66.704 1.00 43.68 155 HIS C N 1
ATOM 5043 C CA . HIS C 1 155 ? -16.874 68.527 -67.000 1.00 46.65 155 HIS C CA 1
ATOM 5044 C C . HIS C 1 155 ? -17.941 69.254 -67.801 1.00 46.30 155 HIS C C 1
ATOM 5045 O O . HIS C 1 155 ? -17.653 70.234 -68.495 1.00 45.04 155 HIS C O 1
ATOM 5052 N N . MET C 1 156 ? -19.175 68.772 -67.692 1.00 42.88 156 MET C N 1
ATOM 5053 C CA . MET C 1 156 ? -20.285 69.345 -68.434 1.00 40.02 156 MET C CA 1
ATOM 5054 C C . MET C 1 156 ? -21.539 69.362 -67.568 1.00 38.23 156 MET C C 1
ATOM 5055 O O . MET C 1 156 ? -22.652 69.199 -68.065 1.00 37.66 156 MET C O 1
ATOM 5060 N N . VAL C 1 157 ? -21.343 69.564 -66.268 1.00 39.22 157 VAL C N 1
ATOM 5061 C CA . VAL C 1 157 ? -22.423 69.519 -65.289 1.00 38.10 157 VAL C CA 1
ATOM 5062 C C . VAL C 1 157 ? -23.603 70.437 -65.631 1.00 39.39 157 VAL C C 1
ATOM 5063 O O . VAL C 1 157 ? -24.762 70.011 -65.670 1.00 39.85 157 VAL C O 1
ATOM 5067 N N . ALA C 1 158 ? -23.310 71.706 -65.864 1.00 38.87 158 ALA C N 1
ATOM 5068 C CA . ALA C 1 158 ? -24.364 72.684 -66.072 1.00 38.44 158 ALA C CA 1
ATOM 5069 C C . ALA C 1 158 ? -25.107 72.401 -67.378 1.00 36.82 158 ALA C C 1
ATOM 5070 O O . ALA C 1 158 ? -26.338 72.432 -67.432 1.00 37.40 158 ALA C O 1
ATOM 5072 N N . THR C 1 159 ? -24.352 72.123 -68.432 1.00 36.27 159 THR C N 1
ATOM 5073 C CA A THR C 1 159 ? -24.933 71.821 -69.735 0.50 36.63 159 THR C CA 1
ATOM 5074 C CA B THR C 1 159 ? -24.958 71.843 -69.724 0.50 36.29 159 THR C CA 1
ATOM 5075 C C . THR C 1 159 ? -25.740 70.525 -69.698 1.00 32.54 159 THR C C 1
ATOM 5076 O O . THR C 1 159 ? -26.846 70.453 -70.225 1.00 33.15 159 THR C O 1
ATOM 5083 N N . SER C 1 160 ? -25.189 69.492 -69.068 1.00 31.40 160 SER C N 1
ATOM 5084 C CA . SER C 1 160 ? -25.922 68.224 -68.942 1.00 29.67 160 SER C CA 1
ATOM 5085 C C . SER C 1 160 ? -27.299 68.430 -68.314 1.00 28.45 160 SER C C 1
ATOM 5086 O O . SER C 1 160 ? -28.295 67.828 -68.738 1.00 30.14 160 SER C O 1
ATOM 5089 N N . ALA C 1 161 ? -27.359 69.286 -67.304 1.00 24.96 161 ALA C N 1
ATOM 5090 C CA . ALA C 1 161 ? -28.615 69.527 -66.596 1.00 27.58 161 ALA C CA 1
ATOM 5091 C C . ALA C 1 161 ? -29.648 70.268 -67.440 1.00 33.36 161 ALA C C 1
ATOM 5092 O O . ALA C 1 161 ? -30.824 69.882 -67.494 1.00 35.37 161 ALA C O 1
ATOM 5094 N N . ALA C 1 162 ? -29.214 71.353 -68.067 1.00 31.61 162 ALA C N 1
ATOM 5095 C CA . ALA C 1 162 ? -30.121 72.145 -68.877 1.00 33.41 162 ALA C CA 1
ATOM 5096 C C . ALA C 1 162 ? -30.619 71.297 -70.048 1.00 31.40 162 ALA C C 1
ATOM 5097 O O . ALA C 1 162 ? -31.788 71.368 -70.414 1.00 32.93 162 ALA C O 1
ATOM 5099 N N . ARG C 1 163 ? -29.735 70.482 -70.620 1.00 27.34 163 ARG C N 1
ATOM 5100 C CA . ARG C 1 163 ? -30.121 69.593 -71.713 1.00 25.10 163 ARG C CA 1
ATOM 5101 C C . ARG C 1 163 ? -31.189 68.577 -71.311 1.00 28.63 163 ARG C C 1
ATOM 5102 O O . ARG C 1 163 ? -32.110 68.301 -72.081 1.00 33.61 163 ARG C O 1
ATOM 5110 N N . ALA C 1 164 ? -31.077 68.041 -70.094 1.00 29.35 164 ALA C N 1
ATOM 5111 C CA . ALA C 1 164 ? -32.076 67.122 -69.561 1.00 25.23 164 ALA C CA 1
ATOM 5112 C C . ALA C 1 164 ? -33.447 67.788 -69.442 1.00 26.48 164 ALA C C 1
ATOM 5113 O O . ALA C 1 164 ? -34.459 67.187 -69.793 1.00 29.72 164 ALA C O 1
ATOM 5115 N N . GLY C 1 165 ? -33.478 69.022 -68.936 1.00 25.85 165 GLY C N 1
ATOM 5116 C CA . GLY C 1 165 ? -34.699 69.813 -68.900 1.00 24.41 165 GLY C CA 1
ATOM 5117 C C . GLY C 1 165 ? -35.331 69.962 -70.282 1.00 28.67 165 GLY C C 1
ATOM 5118 O O . GLY C 1 165 ? -36.545 69.819 -70.451 1.00 28.63 165 GLY C O 1
ATOM 5119 N N . VAL C 1 166 ? -34.505 70.249 -71.283 1.00 25.56 166 VAL C N 1
ATOM 5120 C CA . VAL C 1 166 ? -35.011 70.423 -72.642 1.00 31.35 166 VAL C CA 1
ATOM 5121 C C . VAL C 1 166 ? -35.527 69.098 -73.188 1.00 27.50 166 VAL C C 1
ATOM 5122 O O . VAL C 1 166 ? -36.568 69.059 -73.844 1.00 23.91 166 VAL C O 1
ATOM 5126 N N . LYS C 1 167 ? -34.812 68.014 -72.897 1.00 29.52 167 LYS C N 1
ATOM 5127 C CA . LYS C 1 167 ? -35.275 66.687 -73.303 1.00 29.39 167 LYS C CA 1
ATOM 5128 C C . LYS C 1 167 ? -36.673 66.418 -72.755 1.00 28.47 167 LYS C C 1
ATOM 5129 O O . LYS C 1 167 ? -37.569 65.999 -73.492 1.00 29.37 167 LYS C O 1
ATOM 5135 N N . ASN C 1 168 ? -36.858 66.674 -71.461 1.00 28.51 168 ASN C N 1
ATOM 5136 C CA . ASN C 1 168 ? -38.154 66.484 -70.814 1.00 26.30 168 ASN C CA 1
ATOM 5137 C C . ASN C 1 168 ? -39.223 67.399 -71.439 1.00 27.58 168 ASN C C 1
ATOM 5138 O O . ASN C 1 168 ? -40.374 67.001 -71.642 1.00 27.77 168 ASN C O 1
ATOM 5143 N N . LEU C 1 169 ? -38.822 68.618 -71.778 1.00 27.18 169 LEU C N 1
ATOM 5144 C CA . LEU C 1 169 ? -39.713 69.554 -72.463 1.00 27.95 169 LEU C CA 1
ATOM 5145 C C . LEU C 1 169 ? -40.159 69.033 -73.831 1.00 26.61 169 LEU C C 1
ATOM 5146 O O . LEU C 1 169 ? -41.314 69.206 -74.211 1.00 28.87 169 LEU C O 1
ATOM 5151 N N . VAL C 1 170 ? -39.256 68.403 -74.577 1.00 18.89 170 VAL C N 1
ATOM 5152 C CA . VAL C 1 170 ? -39.651 67.810 -75.860 1.00 26.76 170 VAL C CA 1
ATOM 5153 C C . VAL C 1 170 ? -40.817 66.814 -75.729 1.00 30.00 170 VAL C C 1
ATOM 5154 O O . VAL C 1 170 ? -41.736 66.828 -76.551 1.00 30.14 170 VAL C O 1
ATOM 5158 N N . ARG C 1 171 ? -40.793 65.978 -74.686 1.00 29.09 171 ARG C N 1
ATOM 5159 C CA . ARG C 1 171 ? -41.909 65.070 -74.395 1.00 27.83 171 ARG C CA 1
ATOM 5160 C C . ARG C 1 171 ? -43.233 65.816 -74.153 1.00 28.58 171 ARG C C 1
ATOM 5161 O O . ARG C 1 171 ? -44.265 65.447 -74.711 1.00 29.49 171 ARG C O 1
ATOM 5169 N N . SER C 1 172 ? -43.199 66.865 -73.332 1.00 24.81 172 SER C N 1
ATOM 5170 C CA . SER C 1 172 ? -44.382 67.678 -73.071 1.00 25.45 172 SER C CA 1
ATOM 5171 C C . SER C 1 172 ? -44.934 68.370 -74.329 1.00 25.16 172 SER C C 1
ATOM 5172 O O . SER C 1 172 ? -46.139 68.379 -74.572 1.00 24.33 172 SER C O 1
ATOM 5175 N N . MET C 1 173 ? -44.059 68.966 -75.124 1.00 25.20 173 MET C N 1
ATOM 5176 C CA . MET C 1 173 ? -44.514 69.621 -76.350 1.00 28.52 173 MET C CA 1
ATOM 5177 C C . MET C 1 173 ? -45.146 68.631 -77.342 1.00 30.28 173 MET C C 1
ATOM 5178 O O . MET C 1 173 ? -46.168 68.926 -77.970 1.00 30.74 173 MET C O 1
ATOM 5183 N N . ALA C 1 174 ? -44.545 67.454 -77.464 1.00 29.67 174 ALA C N 1
ATOM 5184 C CA . ALA C 1 174 ? -45.105 66.405 -78.315 1.00 34.06 174 ALA C CA 1
ATOM 5185 C C . ALA C 1 174 ? -46.524 66.081 -77.887 1.00 32.61 174 ALA C C 1
ATOM 5186 O O . ALA C 1 174 ? -47.429 65.962 -78.713 1.00 34.35 174 ALA C O 1
ATOM 5188 N N . PHE C 1 175 ? -46.714 65.929 -76.586 1.00 26.72 175 PHE C N 1
ATOM 5189 C CA . PHE C 1 175 ? -48.012 65.531 -76.090 1.00 26.31 175 PHE C CA 1
ATOM 5190 C C . PHE C 1 175 ? -48.994 66.686 -76.223 1.00 24.37 175 PHE C C 1
ATOM 5191 O O . PHE C 1 175 ? -50.167 66.486 -76.526 1.00 25.09 175 PHE C O 1
ATOM 5199 N N . GLU C 1 176 ? -48.508 67.897 -75.989 1.00 27.52 176 GLU C N 1
ATOM 5200 C CA . GLU C 1 176 ? -49.367 69.077 -76.042 1.00 29.49 176 GLU C CA 1
ATOM 5201 C C . GLU C 1 176 ? -49.788 69.420 -77.476 1.00 27.70 176 GLU C C 1
ATOM 5202 O O . GLU C 1 176 ? -50.954 69.706 -77.730 1.00 33.98 176 GLU C O 1
ATOM 5208 N N . PHE C 1 177 ? -48.843 69.362 -78.406 1.00 25.88 177 PHE C N 1
ATOM 5209 C CA . PHE C 1 177 ? -49.090 69.803 -79.777 1.00 26.70 177 PHE C CA 1
ATOM 5210 C C . PHE C 1 177 ? -49.749 68.756 -80.672 1.00 28.32 177 PHE C C 1
ATOM 5211 O O . PHE C 1 177 ? -50.254 69.095 -81.745 1.00 32.02 177 PHE C O 1
ATOM 5219 N N . ALA C 1 178 ? -49.769 67.501 -80.225 1.00 26.29 178 ALA C N 1
ATOM 5220 C CA . ALA C 1 178 ? -50.280 66.391 -81.050 1.00 27.09 178 ALA C CA 1
ATOM 5221 C C . ALA C 1 178 ? -51.744 66.503 -81.482 1.00 32.32 178 ALA C C 1
ATOM 5222 O O . ALA C 1 178 ? -52.117 65.984 -82.523 1.00 36.20 178 ALA C O 1
ATOM 5224 N N . PRO C 1 179 ? -52.595 67.146 -80.666 1.00 34.74 179 PRO C N 1
ATOM 5225 C CA . PRO C 1 179 ? -53.986 67.339 -81.109 1.00 35.13 179 PRO C CA 1
ATOM 5226 C C . PRO C 1 179 ? -54.088 68.250 -82.344 1.00 40.23 179 PRO C C 1
ATOM 5227 O O . PRO C 1 179 ? -55.056 68.168 -83.110 1.00 39.82 179 PRO C O 1
ATOM 5231 N N . LYS C 1 180 ? -53.085 69.103 -82.530 1.00 42.81 180 LYS C N 1
ATOM 5232 C CA . LYS C 1 180 ? -53.051 70.032 -83.651 1.00 42.78 180 LYS C CA 1
ATOM 5233 C C . LYS C 1 180 ? -52.089 69.569 -84.730 1.00 38.84 180 LYS C C 1
ATOM 5234 O O . LYS C 1 180 ? -51.693 70.349 -85.593 1.00 40.85 180 LYS C O 1
ATOM 5240 N N . GLY C 1 181 ? -51.700 68.302 -84.663 1.00 34.69 181 GLY C N 1
ATOM 5241 C CA . GLY C 1 181 ? -50.941 67.669 -85.729 1.00 33.07 181 GLY C CA 1
ATOM 5242 C C . GLY C 1 181 ? -49.452 67.960 -85.812 1.00 33.73 181 GLY C C 1
ATOM 5243 O O . GLY C 1 181 ? -48.825 67.608 -86.798 1.00 36.77 181 GLY C O 1
ATOM 5244 N N . VAL C 1 182 ? -48.875 68.588 -84.791 1.00 32.53 182 VAL C N 1
ATOM 5245 C CA . VAL C 1 182 ? -47.444 68.889 -84.806 1.00 31.06 182 VAL C CA 1
ATOM 5246 C C . VAL C 1 182 ? -46.640 67.826 -84.039 1.00 32.95 182 VAL C C 1
ATOM 5247 O O . VAL C 1 182 ? -46.801 67.688 -82.817 1.00 30.52 182 VAL C O 1
ATOM 5251 N N . ARG C 1 183 ? -45.787 67.070 -84.736 1.00 31.24 183 ARG C N 1
ATOM 5252 C CA . ARG C 1 183 ? -44.907 66.114 -84.040 1.00 29.10 183 ARG C CA 1
ATOM 5253 C C . ARG C 1 183 ? -43.707 66.853 -83.451 1.00 28.01 183 ARG C C 1
ATOM 5254 O O . ARG C 1 183 ? -43.262 67.846 -84.017 1.00 29.17 183 ARG C O 1
ATOM 5262 N N . VAL C 1 184 ? -43.196 66.370 -82.317 1.00 26.07 184 VAL C N 1
ATOM 5263 C CA . VAL C 1 184 ? -42.010 66.953 -81.685 1.00 23.67 184 VAL C CA 1
ATOM 5264 C C . VAL C 1 184 ? -41.021 65.861 -81.253 1.00 23.69 184 VAL C C 1
ATOM 5265 O O . VAL C 1 184 ? -41.371 64.948 -80.500 1.00 21.50 184 VAL C O 1
ATOM 5269 N N . ASN C 1 185 ? -39.785 65.951 -81.727 1.00 23.66 185 ASN C N 1
ATOM 5270 C CA . ASN C 1 185 ? -38.766 64.968 -81.363 1.00 24.28 185 ASN C CA 1
ATOM 5271 C C . ASN C 1 185 ? -37.415 65.658 -81.269 1.00 26.49 185 ASN C C 1
ATOM 5272 O O . ASN C 1 185 ? -37.307 66.828 -81.600 1.00 28.99 185 ASN C O 1
ATOM 5277 N N . GLY C 1 186 ? -36.391 64.943 -80.816 1.00 26.92 186 GLY C N 1
ATOM 5278 C CA . GLY C 1 186 ? -35.052 65.496 -80.785 1.00 25.02 186 GLY C CA 1
ATOM 5279 C C . GLY C 1 186 ? -33.999 64.476 -81.171 1.00 24.84 186 GLY C C 1
ATOM 5280 O O . GLY C 1 186 ? -34.316 63.340 -81.435 1.00 23.24 186 GLY C O 1
ATOM 5281 N N . ILE C 1 187 ? -32.743 64.894 -81.218 1.00 24.47 187 ILE C N 1
ATOM 5282 C CA . ILE C 1 187 ? -31.636 63.970 -81.352 1.00 24.08 187 ILE C CA 1
ATOM 5283 C C . ILE C 1 187 ? -30.702 64.171 -80.164 1.00 32.78 187 ILE C C 1
ATOM 5284 O O . ILE C 1 187 ? -30.772 65.182 -79.469 1.00 34.60 187 ILE C O 1
ATOM 5289 N N . LEU C 1 188 ? -29.849 63.184 -79.922 1.00 34.02 188 LEU C N 1
ATOM 5290 C CA . LEU C 1 188 ? -28.874 63.240 -78.853 1.00 29.92 188 LEU C CA 1
ATOM 5291 C C . LEU C 1 188 ? -27.504 63.028 -79.479 1.00 30.72 188 LEU C C 1
ATOM 5292 O O . LEU C 1 188 ? -27.110 61.897 -79.757 1.00 36.10 188 LEU C O 1
ATOM 5297 N N . ILE C 1 189 ? -26.783 64.108 -79.736 1.00 29.05 189 ILE C N 1
ATOM 5298 C CA . ILE C 1 189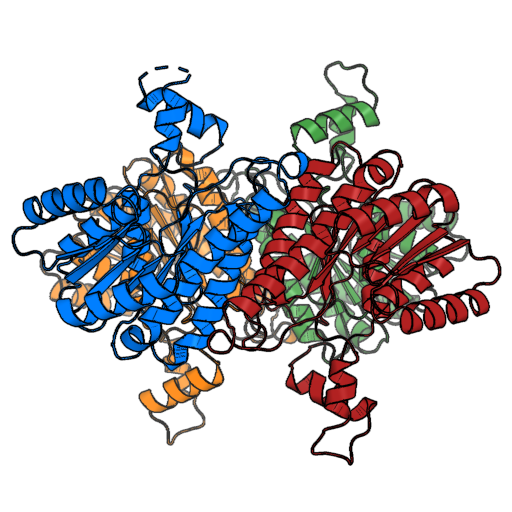 ? -25.470 63.980 -80.342 1.00 30.84 189 ILE C CA 1
ATOM 5299 C C . ILE C 1 189 ? -24.427 63.484 -79.351 1.00 31.81 189 ILE C C 1
ATOM 5300 O O . ILE C 1 189 ? -24.541 63.724 -78.161 1.00 32.73 189 ILE C O 1
ATOM 5305 N N . GLY C 1 190 ? -23.416 62.781 -79.853 1.00 33.77 190 GLY C N 1
ATOM 5306 C CA . GLY C 1 190 ? -22.252 62.417 -79.061 1.00 32.73 190 GLY C CA 1
ATOM 5307 C C . GLY C 1 190 ? -21.142 63.434 -79.259 1.00 39.36 190 GLY C C 1
ATOM 5308 O O . GLY C 1 190 ? -21.394 64.644 -79.243 1.00 41.37 190 GLY C O 1
ATOM 5309 N N . LEU C 1 191 ? -19.915 62.953 -79.443 1.00 42.58 191 LEU C N 1
ATOM 5310 C CA . LEU C 1 191 ? -18.796 63.825 -79.815 1.00 46.95 191 LEU C CA 1
ATOM 5311 C C . LEU C 1 191 ? -18.789 64.112 -81.316 1.00 49.36 191 LEU C C 1
ATOM 5312 O O . LEU C 1 191 ? -18.576 63.209 -82.132 1.00 45.59 191 LEU C O 1
ATOM 5317 N N . VAL C 1 192 ? -19.011 65.375 -81.675 1.00 53.46 192 VAL C N 1
ATOM 5318 C CA . VAL C 1 192 ? -19.146 65.753 -83.084 1.00 54.21 192 VAL C CA 1
ATOM 5319 C C . VAL C 1 192 ? -17.997 66.646 -83.567 1.00 55.13 192 VAL C C 1
ATOM 5320 O O . VAL C 1 192 ? -17.544 67.532 -82.837 1.00 54.48 192 VAL C O 1
ATOM 5324 N N . GLU C 1 193 ? -17.533 66.398 -84.792 1.00 54.90 193 GLU C N 1
ATOM 5325 C CA . GLU C 1 193 ? -16.484 67.208 -85.404 1.00 59.81 193 GLU C CA 1
ATOM 5326 C C . GLU C 1 193 ? -16.859 68.675 -85.405 1.00 63.14 193 GLU C C 1
ATOM 5327 O O . GLU C 1 193 ? -17.860 69.070 -86.004 1.00 61.19 193 GLU C O 1
ATOM 5333 N N . SER C 1 194 ? -16.034 69.476 -84.738 1.00 66.35 194 SER C N 1
ATOM 5334 C CA . SER C 1 194 ? -16.231 70.909 -84.666 1.00 67.19 194 SER C CA 1
ATOM 5335 C C . SER C 1 194 ? -14.906 71.590 -84.941 1.00 72.52 194 SER C C 1
ATOM 5336 O O . SER C 1 194 ? -13.850 70.958 -84.872 1.00 74.37 194 SER C O 1
ATOM 5339 N N . GLY C 1 195 ? -14.962 72.885 -85.237 1.00 74.33 195 GLY C N 1
ATOM 5340 C CA . GLY C 1 195 ? -13.757 73.666 -85.424 1.00 76.58 195 GLY C CA 1
ATOM 5341 C C . GLY C 1 195 ? -12.851 73.598 -84.211 1.00 78.30 195 GLY C C 1
ATOM 5342 O O . GLY C 1 195 ? -11.642 73.813 -84.319 1.00 79.82 195 GLY C O 1
ATOM 5343 N N . GLN C 1 196 ? -13.437 73.294 -83.055 1.00 78.08 196 GLN C N 1
ATOM 5344 C CA . GLN C 1 196 ? -12.690 73.192 -81.805 1.00 81.30 196 GLN C CA 1
ATOM 5345 C C . GLN C 1 196 ? -11.824 71.936 -81.778 1.00 80.43 196 GLN C C 1
ATOM 5346 O O . GLN C 1 196 ? -10.751 71.918 -81.166 1.00 80.09 196 GLN C O 1
ATOM 5352 N N . TRP C 1 197 ? -12.303 70.883 -82.437 1.00 79.04 197 TRP C N 1
ATOM 5353 C CA . TRP C 1 197 ? -11.533 69.647 -82.576 1.00 75.38 197 TRP C CA 1
ATOM 5354 C C . TRP C 1 197 ? -10.449 69.809 -83.650 1.00 76.65 197 TRP C C 1
ATOM 5355 O O . TRP C 1 197 ? -9.321 69.336 -83.490 1.00 75.82 197 TRP C O 1
ATOM 5366 N N . ARG C 1 198 ? -10.798 70.489 -84.740 1.00 77.41 198 ARG C N 1
ATOM 5367 C CA . ARG C 1 198 ? -9.817 70.857 -85.755 1.00 81.83 198 ARG C CA 1
ATOM 5368 C C . ARG C 1 198 ? -8.660 71.597 -85.095 1.00 86.97 198 ARG C C 1
ATOM 5369 O O . ARG C 1 198 ? -7.495 71.368 -85.411 1.00 87.83 198 ARG C O 1
ATOM 5377 N N . ARG C 1 199 ? -9.005 72.484 -84.171 1.00 90.96 199 ARG C N 1
ATOM 5378 C CA . ARG C 1 199 ? -8.033 73.250 -83.405 1.00 95.93 199 ARG C CA 1
ATOM 5379 C C . ARG C 1 199 ? -6.996 72.329 -82.764 1.00 94.55 199 ARG C C 1
ATOM 5380 O O . ARG C 1 199 ? -5.791 72.538 -82.907 1.00 96.58 199 ARG C O 1
ATOM 5388 N N . ARG C 1 200 ? -7.474 71.304 -82.065 1.00 90.62 200 ARG C N 1
ATOM 5389 C CA . ARG C 1 200 ? -6.600 70.397 -81.329 1.00 88.03 200 ARG C CA 1
ATOM 5390 C C . ARG C 1 200 ? -5.762 69.517 -82.252 1.00 83.80 200 ARG C C 1
ATOM 5391 O O . ARG C 1 200 ? -4.594 69.245 -81.967 1.00 84.73 200 ARG C O 1
ATOM 5399 N N . PHE C 1 201 ? -6.362 69.069 -83.352 1.00 77.92 201 PHE C N 1
ATOM 5400 C CA . PHE C 1 201 ? -5.661 68.238 -84.326 1.00 73.23 201 PHE C CA 1
ATOM 5401 C C . PHE C 1 201 ? -4.488 68.996 -84.931 1.00 74.78 201 PHE C C 1
ATOM 5402 O O . PHE C 1 201 ? -3.377 68.478 -85.016 1.00 72.90 201 PHE C O 1
ATOM 5410 N N . GLU C 1 202 ? -4.755 70.231 -85.342 1.00 80.61 202 GLU C N 1
ATOM 5411 C CA . GLU C 1 202 ? -3.748 71.115 -85.923 1.00 88.61 202 GLU C CA 1
ATOM 5412 C C . GLU C 1 202 ? -2.494 71.186 -85.056 1.00 90.68 202 GLU C C 1
ATOM 5413 O O . GLU C 1 202 ? -1.380 71.342 -85.564 1.00 90.28 202 GLU C O 1
ATOM 5419 N N . ALA C 1 203 ? -2.685 71.059 -83.746 1.00 93.23 203 ALA C N 1
ATOM 5420 C CA . ALA C 1 203 ? -1.589 71.197 -82.795 1.00 97.11 203 ALA C CA 1
ATOM 5421 C C . ALA C 1 203 ? -1.288 69.897 -82.045 1.00 98.38 203 ALA C C 1
ATOM 5422 O O . ALA C 1 203 ? -0.939 69.921 -80.862 1.00 97.04 203 ALA C O 1
ATOM 5424 N N . ARG C 1 204 ? -1.417 68.767 -82.734 1.00 99.59 204 ARG C N 1
ATOM 5425 C CA . ARG C 1 204 ? -1.107 67.475 -82.132 1.00 98.73 204 ARG C CA 1
ATOM 5426 C C . ARG C 1 204 ? 0.396 67.330 -81.901 1.00 105.72 204 ARG C C 1
ATOM 5427 O O . ARG C 1 204 ? 1.205 67.808 -82.698 1.00 107.54 204 ARG C O 1
ATOM 5435 N N . GLU C 1 205 ? 0.761 66.669 -80.806 1.00 110.53 205 GLU C N 1
ATOM 5436 C CA . GLU C 1 205 ? 2.154 66.610 -80.373 1.00 116.67 205 GLU C CA 1
ATOM 5437 C C . GLU C 1 205 ? 2.735 65.194 -80.390 1.00 117.33 205 GLU C C 1
ATOM 5438 O O . GLU C 1 205 ? 2.474 64.386 -79.497 1.00 116.63 205 GLU C O 1
ATOM 5444 N N . GLU C 1 206 ? 3.500 64.885 -81.431 1.00 118.44 206 GLU C N 1
ATOM 5445 C CA . GLU C 1 206 ? 3.635 65.748 -82.595 1.00 120.25 206 GLU C CA 1
ATOM 5446 C C . GLU C 1 206 ? 3.345 64.843 -83.776 1.00 116.35 206 GLU C C 1
ATOM 5447 O O . GLU C 1 206 ? 4.119 64.766 -84.732 1.00 117.74 206 GLU C O 1
ATOM 5453 N N . ARG C 1 207 ? 2.211 64.159 -83.689 1.00 108.95 207 ARG C N 1
ATOM 5454 C CA . ARG C 1 207 ? 1.942 62.984 -84.502 1.00 101.47 207 ARG C CA 1
ATOM 5455 C C . ARG C 1 207 ? 1.918 63.170 -86.018 1.00 97.17 207 ARG C C 1
ATOM 5456 O O . ARG C 1 207 ? 1.931 64.282 -86.542 1.00 96.46 207 ARG C O 1
ATOM 5464 N N . GLU C 1 208 ? 1.884 62.029 -86.696 1.00 93.55 208 GLU C N 1
ATOM 5465 C CA . GLU C 1 208 ? 1.958 61.924 -88.142 1.00 89.89 208 GLU C CA 1
ATOM 5466 C C . GLU C 1 208 ? 0.642 61.370 -88.660 1.00 85.68 208 GLU C C 1
ATOM 5467 O O . GLU C 1 208 ? 0.516 61.030 -89.833 1.00 86.79 208 GLU C O 1
ATOM 5473 N N . LEU C 1 209 ? -0.329 61.253 -87.764 1.00 80.22 209 LEU C N 1
ATOM 5474 C CA . LEU C 1 209 ? -1.666 60.836 -88.139 1.00 76.18 209 LEU C CA 1
ATOM 5475 C C . LEU C 1 209 ? -2.361 62.016 -88.803 1.00 76.10 209 LEU C C 1
ATOM 5476 O O . LEU C 1 209 ? -2.206 63.155 -88.364 1.00 74.76 209 LEU C O 1
ATOM 5481 N N . ASP C 1 210 ? -3.123 61.746 -89.859 1.00 77.20 210 ASP C N 1
ATOM 5482 C CA . ASP C 1 210 ? -3.940 62.782 -90.480 1.00 79.81 210 ASP C CA 1
ATOM 5483 C C . ASP C 1 210 ? -5.197 63.006 -89.643 1.00 77.92 210 ASP C C 1
ATOM 5484 O O . ASP C 1 210 ? -5.342 62.436 -88.559 1.00 74.28 210 ASP C O 1
ATOM 5489 N N . TRP C 1 211 ? -6.103 63.838 -90.144 1.00 78.69 211 TRP C N 1
ATOM 5490 C CA . TRP C 1 211 ? -7.329 64.128 -89.419 1.00 76.63 211 TRP C CA 1
ATOM 5491 C C . TRP C 1 211 ? -8.094 62.857 -89.067 1.00 73.13 211 TRP C C 1
ATOM 5492 O O . TRP C 1 211 ? -8.479 62.660 -87.918 1.00 72.52 211 TRP C O 1
ATOM 5503 N N . ALA C 1 212 ? -8.305 61.995 -90.055 1.00 70.33 212 ALA C N 1
ATOM 5504 C CA . ALA C 1 212 ? -9.115 60.796 -89.859 1.00 67.43 212 ALA C CA 1
ATOM 5505 C C . ALA C 1 212 ? -8.459 59.785 -88.922 1.00 63.79 212 ALA C C 1
ATOM 5506 O O . ALA C 1 212 ? -9.144 59.019 -88.239 1.00 61.14 212 ALA C O 1
ATOM 5508 N N . GLN C 1 213 ? -7.132 59.780 -88.895 1.00 62.16 213 GLN C N 1
ATOM 5509 C CA . GLN C 1 213 ? -6.402 58.835 -88.066 1.00 61.29 213 GLN C CA 1
ATOM 5510 C C . GLN C 1 213 ? -6.359 59.318 -86.623 1.00 60.59 213 GLN C C 1
ATOM 5511 O O . GLN C 1 213 ? -6.543 58.537 -85.685 1.00 58.31 213 GLN C O 1
ATOM 5517 N N . TRP C 1 214 ? -6.123 60.616 -86.456 1.00 61.95 214 TRP C N 1
ATOM 5518 C CA . TRP C 1 214 ? -6.019 61.227 -85.135 1.00 59.89 214 TRP C CA 1
ATOM 5519 C C . TRP C 1 214 ? -7.375 61.249 -84.443 1.00 57.17 214 TRP C C 1
ATOM 5520 O O . TRP C 1 214 ? -7.492 60.970 -83.253 1.00 55.97 214 TRP C O 1
ATOM 5531 N N . THR C 1 215 ? -8.397 61.581 -85.218 1.00 58.03 215 THR C N 1
ATOM 5532 C CA . THR C 1 215 ? -9.773 61.596 -84.756 1.00 56.77 215 THR C CA 1
ATOM 5533 C C . THR C 1 215 ? -10.224 60.188 -84.363 1.00 54.72 215 THR C C 1
ATOM 5534 O O . THR C 1 215 ? -11.048 60.007 -83.466 1.00 50.86 215 THR C O 1
ATOM 5538 N N . ALA C 1 216 ? -9.648 59.193 -85.026 1.00 56.01 216 ALA C N 1
ATOM 5539 C CA . ALA C 1 216 ? -9.983 57.801 -84.769 1.00 55.63 216 ALA C CA 1
ATOM 5540 C C . ALA C 1 216 ? -9.427 57.329 -83.431 1.00 54.59 216 ALA C C 1
ATOM 5541 O O . ALA C 1 216 ? -10.093 56.596 -82.705 1.00 50.70 216 ALA C O 1
ATOM 5543 N N . GLN C 1 217 ? -8.208 57.750 -83.108 1.00 56.37 217 GLN C N 1
ATOM 5544 C CA . GLN C 1 217 ? -7.577 57.364 -81.849 1.00 56.96 217 GLN C CA 1
ATOM 5545 C C . GLN C 1 217 ? -8.210 58.125 -80.679 1.00 55.60 217 GLN C C 1
ATOM 5546 O O . GLN C 1 217 ? -8.386 57.588 -79.578 1.00 51.32 217 GLN C O 1
ATOM 5552 N N . LEU C 1 218 ? -8.554 59.383 -80.934 1.00 55.45 218 LEU C N 1
ATOM 5553 C CA . LEU C 1 218 ? -9.309 60.180 -79.978 1.00 51.54 218 LEU C CA 1
ATOM 5554 C C . LEU C 1 218 ? -10.612 59.465 -79.599 1.00 46.55 218 LEU C C 1
ATOM 5555 O O . LEU C 1 218 ? -10.992 59.417 -78.433 1.00 44.23 218 LEU C O 1
ATOM 5560 N N . ALA C 1 219 ? -11.295 58.910 -80.591 1.00 45.28 219 ALA C N 1
ATOM 5561 C CA . ALA C 1 219 ? -12.569 58.257 -80.338 1.00 42.47 219 ALA C CA 1
ATOM 5562 C C . ALA C 1 219 ? -12.407 56.986 -79.511 1.00 41.72 219 ALA C C 1
ATOM 5563 O O . ALA C 1 219 ? -13.258 56.671 -78.675 1.00 39.89 219 ALA C O 1
ATOM 5565 N N . ARG C 1 220 ? -11.317 56.261 -79.747 1.00 44.13 220 ARG C N 1
ATOM 5566 C CA . ARG C 1 220 ? -11.048 55.036 -79.009 1.00 47.22 220 ARG C CA 1
ATOM 5567 C C . ARG C 1 220 ? -10.806 55.437 -77.576 1.00 52.24 220 ARG C C 1
ATOM 5568 O O . ARG C 1 220 ? -11.354 54.846 -76.647 1.00 54.37 220 ARG C O 1
ATOM 5576 N N . ASN C 1 221 ? -10.003 56.479 -77.409 1.00 54.90 221 ASN C N 1
ATOM 5577 C CA . ASN C 1 221 ? -9.674 56.999 -76.093 1.00 57.02 221 ASN C CA 1
ATOM 5578 C C . ASN C 1 221 ? -10.897 57.508 -75.318 1.00 52.04 221 ASN C C 1
ATOM 5579 O O . ASN C 1 221 ? -10.902 57.493 -74.083 1.00 52.30 221 ASN C O 1
ATOM 5584 N N . LYS C 1 222 ? -11.919 57.975 -76.038 1.00 46.60 222 LYS C N 1
ATOM 5585 C CA . LYS C 1 222 ? -13.179 58.389 -75.414 1.00 42.33 222 LYS C CA 1
ATOM 5586 C C . LYS C 1 222 ? -14.166 57.223 -75.411 1.00 39.79 222 LYS C C 1
ATOM 5587 O O . LYS C 1 222 ? -15.328 57.376 -75.037 1.00 42.04 222 LYS C O 1
ATOM 5593 N N . GLN C 1 223 ? -13.698 56.068 -75.859 1.00 38.30 223 GLN C N 1
ATOM 5594 C CA . GLN C 1 223 ? -14.502 54.852 -75.863 1.00 40.94 223 GLN C CA 1
ATOM 5595 C C . GLN C 1 223 ? -15.831 54.976 -76.610 1.00 38.10 223 GLN C C 1
ATOM 5596 O O . GLN C 1 223 ? -16.860 54.498 -76.133 1.00 35.27 223 GLN C O 1
ATOM 5602 N N . ILE C 1 224 ? -15.797 55.632 -77.772 1.00 37.93 224 ILE C N 1
ATOM 5603 C CA . ILE C 1 224 ? -16.921 55.640 -78.707 1.00 35.18 224 ILE C CA 1
ATOM 5604 C C . ILE C 1 224 ? -16.832 54.350 -79.519 1.00 30.79 224 ILE C C 1
ATOM 5605 O O . ILE C 1 224 ? -15.880 54.170 -80.263 1.00 34.67 224 ILE C O 1
ATOM 5610 N N . PRO C 1 225 ? -17.805 53.436 -79.363 1.00 26.44 225 PRO C N 1
ATOM 5611 C CA . PRO C 1 225 ? -17.692 52.150 -80.072 1.00 27.20 225 PRO C CA 1
ATOM 5612 C C . PRO C 1 225 ? -17.431 52.304 -81.578 1.00 30.15 225 PRO C C 1
ATOM 5613 O O . PRO C 1 225 ? -16.543 51.628 -82.113 1.00 27.89 225 PRO C O 1
ATOM 5617 N N . LEU C 1 226 ? -18.176 53.187 -82.238 1.00 33.82 226 LEU C N 1
ATOM 5618 C CA . LEU C 1 226 ? -18.041 53.385 -83.685 1.00 37.31 226 LEU C CA 1
ATOM 5619 C C . LEU C 1 226 ? -16.667 53.931 -84.100 1.00 41.54 226 LEU C C 1
ATOM 5620 O O . LEU C 1 226 ? -16.361 54.010 -85.290 1.00 45.78 226 LEU C O 1
ATOM 5625 N N . GLY C 1 227 ? -15.853 54.326 -83.123 1.00 38.89 227 GLY C N 1
ATOM 5626 C CA . GLY C 1 227 ? -14.448 54.639 -83.361 1.00 39.42 227 GLY C CA 1
ATOM 5627 C C . GLY C 1 227 ? -14.090 55.893 -84.153 1.00 40.86 227 GLY C C 1
ATOM 5628 O O . GLY C 1 227 ? -13.039 55.968 -84.797 1.00 41.56 227 GLY C O 1
ATOM 5629 N N . ARG C 1 228 ? -14.951 56.894 -84.103 1.00 39.68 228 ARG C N 1
ATOM 5630 C CA . ARG C 1 228 ? -14.632 58.163 -84.720 1.00 40.39 228 ARG C CA 1
ATOM 5631 C C . ARG C 1 228 ? -15.565 59.210 -84.174 1.00 39.81 228 ARG C C 1
ATOM 5632 O O . ARG C 1 228 ? -16.489 58.892 -83.419 1.00 39.66 228 ARG C O 1
ATOM 5640 N N . LEU C 1 229 ? -15.312 60.457 -84.555 1.00 40.61 229 LEU C N 1
ATOM 5641 C CA . LEU C 1 229 ? -16.174 61.566 -84.188 1.00 44.15 229 LEU C CA 1
ATOM 5642 C C . LEU C 1 229 ? -17.412 61.571 -85.065 1.00 44.67 229 LEU C C 1
ATOM 5643 O O . LEU C 1 229 ? -17.402 61.026 -86.166 1.00 48.13 229 LEU C O 1
ATOM 5648 N N . GLY C 1 230 ? -18.483 62.182 -84.577 1.00 44.38 230 GLY C N 1
ATOM 5649 C CA . GLY C 1 230 ? -19.670 62.353 -85.393 1.00 45.29 230 GLY C CA 1
ATOM 5650 C C . GLY C 1 230 ? -19.510 63.548 -86.318 1.00 43.81 230 GLY C C 1
ATOM 5651 O O . GLY C 1 230 ? -18.898 64.543 -85.934 1.00 43.05 230 GLY C O 1
ATOM 5652 N N . LYS C 1 231 ? -20.044 63.446 -87.534 1.00 39.15 231 LYS C N 1
ATOM 5653 C CA . LYS C 1 231 ? -19.997 64.556 -88.483 1.00 39.55 231 LYS C CA 1
ATOM 5654 C C . LYS C 1 231 ? -21.306 65.339 -88.464 1.00 38.59 231 LYS C C 1
ATOM 5655 O O . LYS C 1 231 ? -22.379 64.769 -88.276 1.00 39.07 231 LYS C O 1
ATOM 5661 N N . PRO C 1 232 ? -21.223 66.657 -88.642 1.00 40.41 232 PRO C N 1
ATOM 5662 C CA . PRO C 1 232 ? -22.450 67.456 -88.675 1.00 41.49 232 PRO C CA 1
ATOM 5663 C C . PRO C 1 232 ? -23.524 66.863 -89.586 1.00 36.54 232 PRO C C 1
ATOM 5664 O O . PRO C 1 232 ? -24.699 66.910 -89.246 1.00 33.05 232 PRO C O 1
ATOM 5668 N N . ILE C 1 233 ? -23.126 66.301 -90.722 1.00 36.07 233 ILE C N 1
ATOM 5669 C CA . ILE C 1 233 ? -24.096 65.772 -91.669 1.00 34.45 233 ILE C CA 1
ATOM 5670 C C . ILE C 1 233 ? -24.885 64.575 -91.110 1.00 32.23 233 ILE C C 1
ATOM 5671 O O . ILE C 1 233 ? -26.052 64.367 -91.459 1.00 33.68 233 ILE C O 1
ATOM 5676 N N . GLU C 1 234 ? -24.256 63.793 -90.242 1.00 26.54 234 GLU C N 1
ATOM 5677 C CA . GLU C 1 234 ? -24.946 62.635 -89.661 1.00 31.79 234 GLU C CA 1
ATOM 5678 C C . GLU C 1 234 ? -26.041 63.055 -88.688 1.00 29.67 234 GLU C C 1
ATOM 5679 O O . GLU C 1 234 ? -27.127 62.492 -88.706 1.00 30.73 234 GLU C O 1
ATOM 5685 N N . ALA C 1 235 ? -25.751 64.045 -87.850 1.00 27.18 235 ALA C N 1
ATOM 5686 C CA . ALA C 1 235 ? -26.781 64.660 -87.026 1.00 30.24 235 ALA C CA 1
ATOM 5687 C C . ALA C 1 235 ? -27.920 65.164 -87.926 1.00 37.00 235 ALA C C 1
ATOM 5688 O O . ALA C 1 235 ? -29.104 64.942 -87.662 1.00 41.44 235 ALA C O 1
ATOM 5690 N N . ALA C 1 236 ? -27.547 65.836 -89.006 1.00 32.83 236 ALA C N 1
ATOM 5691 C CA . ALA C 1 236 ? -28.534 66.438 -89.882 1.00 33.69 236 ALA C CA 1
ATOM 5692 C C . ALA C 1 236 ? -29.429 65.386 -90.548 1.00 30.10 236 ALA C C 1
ATOM 5693 O O . ALA C 1 236 ? -30.628 65.600 -90.710 1.00 28.73 236 ALA C O 1
ATOM 5695 N N . ARG C 1 237 ? -28.858 64.245 -90.916 1.00 26.23 237 ARG C N 1
ATOM 5696 C CA . ARG C 1 237 ? -29.661 63.179 -91.506 1.00 28.09 237 ARG C CA 1
ATOM 5697 C C . ARG C 1 237 ? -30.743 62.645 -90.559 1.00 30.37 237 ARG C C 1
ATOM 5698 O O . ARG C 1 237 ? -31.852 62.323 -91.000 1.00 35.42 237 ARG C O 1
ATOM 5706 N N . ALA C 1 238 ? -30.428 62.560 -89.264 1.00 23.42 238 ALA C N 1
ATOM 5707 C CA . ALA C 1 238 ? -31.410 62.136 -88.264 1.00 25.62 238 ALA C CA 1
ATOM 5708 C C . ALA C 1 238 ? -32.483 63.199 -88.104 1.00 26.74 238 ALA C C 1
ATOM 5709 O O . ALA C 1 238 ? -33.670 62.899 -88.016 1.00 25.77 238 ALA C O 1
ATOM 5711 N N . ILE C 1 239 ? -32.051 64.451 -88.060 1.00 28.27 239 ILE C N 1
ATOM 5712 C CA . ILE C 1 239 ? -32.972 65.575 -88.010 1.00 31.06 239 ILE C CA 1
ATOM 5713 C C . ILE C 1 239 ? -33.915 65.529 -89.205 1.00 29.59 239 ILE C C 1
ATOM 5714 O O . ILE C 1 239 ? -35.135 65.741 -89.076 1.00 26.31 239 ILE C O 1
ATOM 5719 N N . LEU C 1 240 ? -33.332 65.255 -90.370 1.00 28.90 240 LEU C N 1
ATOM 5720 C CA . LEU C 1 240 ? -34.088 65.181 -91.610 1.00 29.35 240 LEU C CA 1
ATOM 5721 C C . LEU C 1 240 ? -35.141 64.090 -91.538 1.00 30.30 240 LEU C C 1
ATOM 5722 O O . LEU C 1 240 ? -36.287 64.308 -91.907 1.00 30.94 240 LEU C O 1
ATOM 5727 N N . PHE C 1 241 ? -34.745 62.918 -91.053 1.00 32.24 241 PHE C N 1
ATOM 5728 C CA . PHE C 1 241 ? -35.682 61.817 -90.860 1.00 30.95 241 PHE C CA 1
ATOM 5729 C C . PHE C 1 241 ? -36.842 62.252 -89.977 1.00 28.17 241 PHE C C 1
ATOM 5730 O O . PHE C 1 241 ? -38.006 62.025 -90.309 1.00 31.15 241 PHE C O 1
ATOM 5738 N N . LEU C 1 242 ? -36.508 62.892 -88.861 1.00 24.19 242 LEU C N 1
ATOM 5739 C CA . LEU C 1 242 ? -37.486 63.280 -87.839 1.00 21.85 242 LEU C CA 1
ATOM 5740 C C . LEU C 1 242 ? -38.360 64.456 -88.286 1.00 27.41 242 LEU C C 1
ATOM 5741 O O . LEU C 1 242 ? -39.531 64.570 -87.898 1.00 26.02 242 LEU C O 1
ATOM 5746 N N . ALA C 1 243 ? -37.781 65.339 -89.096 1.00 30.57 243 ALA C N 1
ATOM 5747 C CA . ALA C 1 243 ? -38.531 66.458 -89.663 1.00 31.79 243 ALA C CA 1
ATOM 5748 C C . ALA C 1 243 ? -39.503 66.016 -90.758 1.00 32.12 243 ALA C C 1
ATOM 5749 O O . ALA C 1 243 ? -40.518 66.669 -90.996 1.00 34.70 243 ALA C O 1
ATOM 5751 N N . SER C 1 244 ? -39.190 64.909 -91.424 1.00 31.74 244 SER C N 1
ATOM 5752 C CA . SER C 1 244 ? -39.922 64.524 -92.635 1.00 30.68 244 SER C CA 1
ATOM 5753 C C . SER C 1 244 ? -41.060 63.557 -92.337 1.00 27.76 244 SER C C 1
ATOM 5754 O O . SER C 1 244 ? -41.136 63.006 -91.246 1.00 27.95 244 SER C O 1
ATOM 5757 N N . PRO C 1 245 ? -41.963 63.376 -93.308 1.00 28.66 245 PRO C N 1
ATOM 5758 C CA . PRO C 1 245 ? -43.076 62.427 -93.199 1.00 29.62 245 PRO C CA 1
ATOM 5759 C C . PRO C 1 245 ? -42.613 60.970 -93.070 1.00 31.04 245 PRO C C 1
ATOM 5760 O O . PRO C 1 245 ? -43.430 60.110 -92.769 1.00 28.60 245 PRO C O 1
ATOM 5764 N N . LEU C 1 246 ? -41.331 60.707 -93.311 1.00 32.95 246 LEU C N 1
ATOM 5765 C CA . LEU C 1 246 ? -40.787 59.359 -93.182 1.00 31.57 246 LEU C CA 1
ATOM 5766 C C . LEU C 1 246 ? -40.937 58.873 -91.735 1.00 31.64 246 LEU C C 1
ATOM 5767 O O . LEU C 1 246 ? -40.972 57.665 -91.477 1.00 36.58 246 LEU C O 1
ATOM 5772 N N . SER C 1 247 ? -41.056 59.817 -90.801 1.00 24.76 247 SER C N 1
ATOM 5773 C CA . SER C 1 247 ? -41.195 59.494 -89.369 1.00 26.90 247 SER C CA 1
ATOM 5774 C C . SER C 1 247 ? -42.549 59.894 -88.775 1.00 28.00 247 SER C C 1
ATOM 5775 O O . SER C 1 247 ? -42.627 60.325 -87.624 1.00 30.18 247 SER C O 1
ATOM 5778 N N . ALA C 1 248 ? -43.608 59.730 -89.558 1.00 29.54 248 ALA C N 1
ATOM 5779 C CA . ALA C 1 248 ? -44.931 60.256 -89.223 1.00 29.56 248 ALA C CA 1
ATOM 5780 C C . ALA C 1 248 ? -45.611 59.608 -88.019 1.00 28.33 248 ALA C C 1
ATOM 5781 O O . ALA C 1 248 ? -46.650 60.088 -87.569 1.00 29.49 248 ALA C O 1
ATOM 5783 N N . TYR C 1 249 ? -45.075 58.497 -87.524 1.00 27.79 249 TYR C N 1
ATOM 5784 C CA . TYR C 1 249 ? -45.654 57.891 -86.324 1.00 29.32 249 TYR C CA 1
ATOM 5785 C C . TYR C 1 249 ? -44.691 58.028 -85.155 1.00 25.89 249 TYR C C 1
ATOM 5786 O O . TYR C 1 249 ? -44.799 57.339 -84.145 1.00 24.27 249 TYR C O 1
ATOM 5795 N N . THR C 1 250 ? -43.733 58.927 -85.316 1.00 23.25 250 THR C N 1
ATOM 5796 C CA . THR C 1 250 ? -42.748 59.179 -84.288 1.00 25.65 250 THR C CA 1
ATOM 5797 C C . THR C 1 250 ? -42.911 60.562 -83.660 1.00 27.27 250 THR C C 1
ATOM 5798 O O . THR C 1 250 ? -42.634 61.580 -84.291 1.00 29.38 250 THR C O 1
ATOM 5802 N N . THR C 1 251 ? -43.364 60.602 -82.416 1.00 26.73 251 THR C N 1
ATOM 5803 C CA . THR C 1 251 ? -43.426 61.873 -81.701 1.00 22.07 251 THR C CA 1
ATOM 5804 C C . THR C 1 251 ? -43.018 61.693 -80.238 1.00 25.63 251 THR C C 1
ATOM 5805 O O . THR C 1 251 ? -43.102 60.585 -79.691 1.00 29.41 251 THR C O 1
ATOM 5809 N N . GLY C 1 252 ? -42.543 62.774 -79.624 1.00 24.75 252 GLY C N 1
ATOM 5810 C CA . GLY C 1 252 ? -42.101 62.767 -78.241 1.00 24.35 252 GLY C CA 1
ATOM 5811 C C . GLY C 1 252 ? -40.929 61.856 -77.951 1.00 25.20 252 GLY C C 1
ATOM 5812 O O . GLY C 1 252 ? -40.883 61.211 -76.893 1.00 16.66 252 GLY C O 1
ATOM 5813 N N . SER C 1 253 ? -39.977 61.800 -78.877 1.00 23.31 253 SER C N 1
ATOM 5814 C CA . SER C 1 253 ? -38.892 60.835 -78.770 1.00 23.59 253 SER C CA 1
ATOM 5815 C C . SER C 1 253 ? -37.566 61.435 -79.223 1.00 22.96 253 SER C C 1
ATOM 5816 O O . SER C 1 253 ? -37.500 62.574 -79.686 1.00 24.78 253 SER C O 1
ATOM 5819 N N . HIS C 1 254 ? -36.507 60.646 -79.105 1.00 22.80 254 HIS C N 1
ATOM 5820 C CA . HIS C 1 254 ? -35.178 61.079 -79.520 1.00 23.54 254 HIS C CA 1
ATOM 5821 C C . HIS C 1 254 ? -34.483 59.991 -80.315 1.00 25.28 254 HIS C C 1
ATOM 5822 O O . HIS C 1 254 ? -34.695 58.788 -80.077 1.00 25.98 254 HIS C O 1
ATOM 5829 N N . ILE C 1 255 ? -33.672 60.406 -81.282 1.00 24.63 255 ILE C N 1
ATOM 5830 C CA . ILE C 1 255 ? -32.814 59.463 -81.974 1.00 25.31 255 ILE C CA 1
ATOM 5831 C C . ILE C 1 255 ? -31.390 59.678 -81.491 1.00 26.91 255 ILE C C 1
ATOM 5832 O O . ILE C 1 255 ? -30.917 60.812 -81.413 1.00 27.21 255 ILE C O 1
ATOM 5837 N N . ASP C 1 256 ? -30.720 58.577 -81.163 1.00 28.57 256 ASP C N 1
ATOM 5838 C CA . ASP C 1 256 ? -29.372 58.585 -80.601 1.00 25.55 256 ASP C CA 1
ATOM 5839 C C . ASP C 1 256 ? -28.353 58.750 -81.725 1.00 28.99 256 ASP C C 1
ATOM 5840 O O . ASP C 1 256 ? -28.278 57.921 -82.620 1.00 33.18 256 ASP C O 1
ATOM 5845 N N . VAL C 1 257 ? -27.565 59.820 -81.677 1.00 30.11 257 VAL C N 1
ATOM 5846 C CA . VAL C 1 257 ? -26.538 60.050 -82.690 1.00 28.62 257 VAL C CA 1
ATOM 5847 C C . VAL C 1 257 ? -25.179 60.205 -82.005 1.00 29.16 257 VAL C C 1
ATOM 5848 O O . VAL C 1 257 ? -24.421 61.142 -82.277 1.00 29.88 257 VAL C O 1
ATOM 5852 N N . SER C 1 258 ? -24.868 59.254 -81.126 1.00 31.67 258 SER C N 1
ATOM 5853 C CA . SER C 1 258 ? -23.686 59.348 -80.259 1.00 34.13 258 SER C CA 1
ATOM 5854 C C . SER C 1 258 ? -22.587 58.336 -80.598 1.00 35.12 258 SER C C 1
ATOM 5855 O O . SER C 1 258 ? -21.540 58.292 -79.943 1.00 35.01 258 SER C O 1
ATOM 5858 N N . GLY C 1 259 ? -22.822 57.528 -81.625 1.00 34.88 259 GLY C N 1
ATOM 5859 C CA . GLY C 1 259 ? -21.848 56.534 -82.035 1.00 32.78 259 GLY C CA 1
ATOM 5860 C C . GLY C 1 259 ? -21.723 55.376 -81.064 1.00 31.35 259 GLY C C 1
ATOM 5861 O O . GLY C 1 259 ? -20.701 54.701 -81.021 1.00 31.68 259 GLY C O 1
ATOM 5862 N N . GLY C 1 260 ? -22.764 55.154 -80.271 1.00 33.56 260 GLY C N 1
ATOM 5863 C CA . GLY C 1 260 ? -22.769 54.071 -79.305 1.00 32.92 260 GLY C CA 1
ATOM 5864 C C . GLY C 1 260 ? -22.323 54.427 -77.896 1.00 31.65 260 GLY C C 1
ATOM 5865 O O . GLY C 1 260 ? -22.020 53.533 -77.111 1.00 35.12 260 GLY C O 1
ATOM 5866 N N . LEU C 1 261 ? -22.288 55.716 -77.564 1.00 30.59 261 LEU C N 1
ATOM 5867 C CA . LEU C 1 261 ? -21.878 56.161 -76.223 1.00 29.35 261 LEU C CA 1
ATOM 5868 C C . LEU C 1 261 ? -22.869 55.861 -75.088 1.00 28.41 261 LEU C C 1
ATOM 5869 O O . LEU C 1 261 ? -22.482 55.814 -73.915 1.00 30.62 261 LEU C O 1
ATOM 5874 N N . SER C 1 262 ? -24.141 55.678 -75.423 1.00 29.06 262 SER C N 1
ATOM 5875 C CA . SER C 1 262 ? -25.174 55.487 -74.405 1.00 28.65 262 SER C CA 1
ATOM 5876 C C . SER C 1 262 ? -25.069 54.110 -73.763 1.00 29.17 262 SER C C 1
ATOM 5877 O O . SER C 1 262 ? -25.230 53.096 -74.442 1.00 29.58 262 SER C O 1
ATOM 5880 N N . ARG C 1 263 ? -24.792 54.081 -72.459 1.00 28.63 263 ARG C N 1
ATOM 5881 C CA . ARG C 1 263 ? -24.588 52.820 -71.726 1.00 25.52 263 ARG C CA 1
ATOM 5882 C C . ARG C 1 263 ? -25.912 52.162 -71.342 1.00 24.62 263 ARG C C 1
ATOM 5883 O O . ARG C 1 263 ? -25.970 50.968 -71.043 1.00 24.33 263 ARG C O 1
ATOM 5891 N N . HIS C 1 264 ? -26.975 52.957 -71.353 1.00 26.14 264 HIS C N 1
ATOM 5892 C CA . HIS C 1 264 ? -28.290 52.496 -70.932 1.00 28.21 264 HIS C CA 1
ATOM 5893 C C . HIS C 1 264 ? -28.907 51.574 -71.989 1.00 30.91 264 HIS C C 1
ATOM 5894 O O . HIS C 1 264 ? -28.794 51.838 -73.191 1.00 24.33 264 HIS C O 1
ATOM 5901 N N . ALA C 1 265 ? -29.539 50.487 -71.551 1.00 37.24 265 ALA C N 1
ATOM 5902 C CA . ALA C 1 265 ? -30.270 49.636 -72.487 1.00 44.34 265 ALA C CA 1
ATOM 5903 C C . ALA C 1 265 ? -31.698 50.153 -72.614 1.00 53.69 265 ALA C C 1
ATOM 5904 O O . ALA C 1 265 ? -31.984 50.964 -73.498 1.00 58.03 265 ALA C O 1
ATOM 5907 N N . TYR D 1 4 ? -32.398 56.909 -100.346 1.00 74.97 4 TYR D N 1
ATOM 5908 C CA . TYR D 1 4 ? -32.074 55.517 -100.040 1.00 73.79 4 TYR D CA 1
ATOM 5909 C C . TYR D 1 4 ? -31.710 54.732 -101.299 1.00 70.94 4 TYR D C 1
ATOM 5910 O O . TYR D 1 4 ? -32.578 54.126 -101.929 1.00 71.22 4 TYR D O 1
ATOM 5919 N N . ASP D 1 5 ? -30.432 54.760 -101.670 1.00 66.69 5 ASP D N 1
ATOM 5920 C CA . ASP D 1 5 ? -29.930 53.909 -102.745 1.00 59.75 5 ASP D CA 1
ATOM 5921 C C . ASP D 1 5 ? -29.178 52.734 -102.127 1.00 54.30 5 ASP D C 1
ATOM 5922 O O . ASP D 1 5 ? -28.022 52.859 -101.732 1.00 51.83 5 ASP D O 1
ATOM 5927 N N . LEU D 1 6 ? -29.846 51.589 -102.032 1.00 52.30 6 LEU D N 1
ATOM 5928 C CA . LEU D 1 6 ? -29.257 50.415 -101.401 1.00 46.58 6 LEU D CA 1
ATOM 5929 C C . LEU D 1 6 ? -28.981 49.332 -102.437 1.00 45.23 6 LEU D C 1
ATOM 5930 O O . LEU D 1 6 ? -28.983 48.140 -102.122 1.00 44.18 6 LEU D O 1
ATOM 5935 N N . SER D 1 7 ? -28.748 49.753 -103.676 1.00 39.80 7 SER D N 1
ATOM 5936 C CA . SER D 1 7 ? -28.490 48.811 -104.761 1.00 42.05 7 SER D CA 1
ATOM 5937 C C . SER D 1 7 ? -27.254 47.959 -104.482 1.00 42.17 7 SER D C 1
ATOM 5938 O O . SER D 1 7 ? -27.151 46.824 -104.945 1.00 41.28 7 SER D O 1
ATOM 5941 N N . GLU D 1 8 ? -26.323 48.510 -103.712 1.00 44.60 8 GLU D N 1
ATOM 5942 C CA . GLU D 1 8 ? -25.119 47.784 -103.327 1.00 46.56 8 GLU D CA 1
ATOM 5943 C C . GLU D 1 8 ? -25.385 46.883 -102.124 1.00 43.31 8 GLU D C 1
ATOM 5944 O O . GLU D 1 8 ? -24.485 46.185 -101.669 1.00 43.80 8 GLU D O 1
ATOM 5950 N N . ALA D 1 9 ? -26.611 46.892 -101.605 1.00 36.67 9 ALA D N 1
ATOM 5951 C CA . ALA D 1 9 ? -26.900 46.162 -100.367 1.00 34.70 9 ALA D CA 1
ATOM 5952 C C . ALA D 1 9 ? -27.439 44.747 -100.598 1.00 37.35 9 ALA D C 1
ATOM 5953 O O . ALA D 1 9 ? -28.124 44.483 -101.595 1.00 36.61 9 ALA D O 1
ATOM 5955 N N . VAL D 1 10 ? -27.137 43.851 -99.660 1.00 36.28 10 VAL D N 1
ATOM 5956 C CA . VAL D 1 10 ? -27.791 42.546 -99.592 1.00 35.59 10 VAL D CA 1
ATOM 5957 C C . VAL D 1 10 ? -28.492 42.426 -98.238 1.00 37.94 10 VAL D C 1
ATOM 5958 O O . VAL D 1 10 ? -27.836 42.257 -97.210 1.00 39.97 10 VAL D O 1
ATOM 5962 N N . ALA D 1 11 ? -29.822 42.521 -98.235 1.00 37.16 11 ALA D N 1
ATOM 5963 C CA . ALA D 1 11 ? -30.583 42.622 -96.978 1.00 36.81 11 ALA D CA 1
ATOM 5964 C C . ALA D 1 11 ? -31.458 41.407 -96.681 1.00 38.34 11 ALA D C 1
ATOM 5965 O O . ALA D 1 11 ? -32.264 40.984 -97.518 1.00 42.15 11 ALA D O 1
ATOM 5967 N N . VAL D 1 12 ? -31.299 40.869 -95.477 1.00 33.76 12 VAL D N 1
ATOM 5968 C CA . VAL D 1 12 ? -32.064 39.709 -95.026 1.00 35.54 12 VAL D CA 1
ATOM 5969 C C . VAL D 1 12 ? -33.132 40.113 -93.999 1.00 34.95 12 VAL D C 1
ATOM 5970 O O . VAL D 1 12 ? -32.824 40.763 -93.014 1.00 34.87 12 VAL D O 1
ATOM 5974 N N . VAL D 1 13 ? -34.382 39.734 -94.246 1.00 34.04 13 VAL D N 1
ATOM 5975 C CA . VAL D 1 13 ? -35.482 40.055 -93.351 1.00 34.34 13 VAL D CA 1
ATOM 5976 C C . VAL D 1 13 ? -36.134 38.778 -92.831 1.00 37.79 13 VAL D C 1
ATOM 5977 O O . VAL D 1 13 ? -36.849 38.116 -93.567 1.00 39.00 13 VAL D O 1
ATOM 5981 N N . THR D 1 14 ? -35.896 38.415 -91.574 1.00 36.41 14 THR D N 1
ATOM 5982 C CA . THR D 1 14 ? -36.614 37.260 -91.022 1.00 35.81 14 THR D CA 1
ATOM 5983 C C . THR D 1 14 ? -38.016 37.694 -90.599 1.00 39.38 14 THR D C 1
ATOM 5984 O O . THR D 1 14 ? -38.186 38.752 -90.005 1.00 40.81 14 THR D O 1
ATOM 5988 N N . GLY D 1 15 ? -39.020 36.887 -90.926 1.00 40.64 15 GLY D N 1
ATOM 5989 C CA . GLY D 1 15 ? -40.400 37.257 -90.683 1.00 38.38 15 GLY D CA 1
ATOM 5990 C C . GLY D 1 15 ? -40.893 38.208 -91.756 1.00 43.15 15 GLY D C 1
ATOM 5991 O O . GLY D 1 15 ? -41.573 39.197 -91.460 1.00 46.40 15 GLY D O 1
ATOM 5992 N N . GLY D 1 16 ? -40.569 37.905 -93.012 1.00 40.68 16 GLY D N 1
ATOM 5993 C CA . GLY D 1 16 ? -40.820 38.834 -94.098 1.00 39.23 16 GLY D CA 1
ATOM 5994 C C . GLY D 1 16 ? -42.043 38.570 -94.959 1.00 39.06 16 GLY D C 1
ATOM 5995 O O . GLY D 1 16 ? -42.234 39.247 -95.967 1.00 41.94 16 GLY D O 1
ATOM 5996 N N . SER D 1 17 ? -42.882 37.611 -94.572 1.00 37.86 17 SER D N 1
ATOM 5997 C CA . SER D 1 17 ? -44.030 37.238 -95.401 1.00 41.23 17 SER D CA 1
ATOM 5998 C C . SER D 1 17 ? -45.271 38.126 -95.229 1.00 39.41 17 SER D C 1
ATOM 5999 O O . SER D 1 17 ? -46.131 38.172 -96.112 1.00 39.67 17 SER D O 1
ATOM 6002 N N . SER D 1 18 ? -45.374 38.832 -94.108 1.00 37.98 18 SER D N 1
ATOM 6003 C CA . SER D 1 18 ? -46.437 39.824 -93.974 1.00 39.88 18 SER D CA 1
ATOM 6004 C C . SER D 1 18 ? -46.094 40.930 -92.972 1.00 35.92 18 SER D C 1
ATOM 6005 O O . SER D 1 18 ? -44.984 40.976 -92.443 1.00 36.82 18 SER D O 1
ATOM 6008 N N . GLY D 1 19 ? -47.058 41.818 -92.736 1.00 30.78 19 GLY D N 1
ATOM 6009 C CA . GLY D 1 19 ? -46.924 42.876 -91.748 1.00 25.47 19 GLY D CA 1
ATOM 6010 C C . GLY D 1 19 ? -45.745 43.811 -91.959 1.00 29.93 19 GLY D C 1
ATOM 6011 O O . GLY D 1 19 ? -45.415 44.187 -93.083 1.00 41.85 19 GLY D O 1
ATOM 6012 N N . ILE D 1 20 ? -45.110 44.183 -90.860 1.00 30.21 20 ILE D N 1
ATOM 6013 C CA . ILE D 1 20 ? -43.905 44.998 -90.878 1.00 29.77 20 ILE D CA 1
ATOM 6014 C C . ILE D 1 20 ? -42.777 44.358 -91.690 1.00 31.81 20 ILE D C 1
ATOM 6015 O O . ILE D 1 20 ? -42.056 45.052 -92.403 1.00 35.54 20 ILE D O 1
ATOM 6020 N N . GLY D 1 21 ? -42.619 43.041 -91.576 1.00 31.74 21 GLY D N 1
ATOM 6021 C CA . GLY D 1 21 ? -41.610 42.332 -92.349 1.00 32.29 21 GLY D CA 1
ATOM 6022 C C . GLY D 1 21 ? -41.758 42.555 -93.850 1.00 32.09 21 GLY D C 1
ATOM 6023 O O . GLY D 1 21 ? -40.791 42.894 -94.542 1.00 30.57 21 GLY D O 1
ATOM 6024 N N . LEU D 1 22 ? -42.977 42.387 -94.351 1.00 34.52 22 LEU D N 1
ATOM 6025 C CA . LEU D 1 22 ? -43.248 42.533 -95.787 1.00 36.13 22 LEU D CA 1
ATOM 6026 C C . LEU D 1 22 ? -43.120 43.981 -96.245 1.00 34.50 22 LEU D C 1
ATOM 6027 O O . LEU D 1 22 ? -42.693 44.248 -97.365 1.00 35.19 22 LEU D O 1
ATOM 6032 N N . ALA D 1 23 ? -43.493 44.918 -95.376 1.00 34.56 23 ALA D N 1
ATOM 6033 C CA . ALA D 1 23 ? -43.376 46.331 -95.706 1.00 30.83 23 ALA D CA 1
ATOM 6034 C C . ALA D 1 23 ? -41.899 46.670 -95.798 1.00 27.57 23 ALA D C 1
ATOM 6035 O O . ALA D 1 23 ? -41.472 47.475 -96.630 1.00 29.68 23 ALA D O 1
ATOM 6037 N N . THR D 1 24 ? -41.118 46.031 -94.942 1.00 24.52 24 THR D N 1
ATOM 6038 C CA . THR D 1 24 ? -39.681 46.235 -94.944 1.00 28.39 24 THR D CA 1
ATOM 6039 C C . THR D 1 24 ? -39.074 45.672 -96.232 1.00 32.05 24 THR D C 1
ATOM 6040 O O . THR D 1 24 ? -38.256 46.331 -96.896 1.00 30.95 24 THR D O 1
ATOM 6044 N N . VAL D 1 25 ? -39.489 44.454 -96.584 1.00 33.76 25 VAL D N 1
ATOM 6045 C CA . VAL D 1 25 ? -39.031 43.807 -97.811 1.00 26.91 25 VAL D CA 1
ATOM 6046 C C . VAL D 1 25 ? -39.333 44.712 -99.014 1.00 28.66 25 VAL D C 1
ATOM 6047 O O . VAL D 1 25 ? -38.453 44.980 -99.834 1.00 30.94 25 VAL D O 1
ATOM 6051 N N . GLU D 1 26 ? -40.564 45.206 -99.104 1.00 29.35 26 GLU D N 1
ATOM 6052 C CA . GLU D 1 26 ? -40.932 46.131 -100.183 1.00 35.21 26 GLU D CA 1
ATOM 6053 C C . GLU D 1 26 ? -40.053 47.381 -100.258 1.00 35.89 26 GLU D C 1
ATOM 6054 O O . GLU D 1 26 ? -39.623 47.777 -101.344 1.00 38.15 26 GLU D O 1
ATOM 6060 N N . LEU D 1 27 ? -39.791 48.007 -99.114 1.00 33.76 27 LEU D N 1
ATOM 6061 C CA . LEU D 1 27 ? -38.979 49.224 -99.102 1.00 32.76 27 LEU D CA 1
ATOM 6062 C C . LEU D 1 27 ? -37.535 48.958 -99.523 1.00 30.93 27 LEU D C 1
ATOM 6063 O O . LEU D 1 27 ? -36.940 49.747 -100.259 1.00 28.53 27 LEU D O 1
ATOM 6068 N N . LEU D 1 28 ? -36.968 47.859 -99.035 1.00 33.48 28 LEU D N 1
ATOM 6069 C CA . LEU D 1 28 ? -35.632 47.460 -99.465 1.00 35.48 28 LEU D CA 1
ATOM 6070 C C . LEU D 1 28 ? -35.578 47.281 -100.987 1.00 34.75 28 LEU D C 1
ATOM 6071 O O . LEU D 1 28 ? -34.635 47.733 -101.632 1.00 35.42 28 LEU D O 1
ATOM 6076 N N . LEU D 1 29 ? -36.593 46.627 -101.549 1.00 33.19 29 LEU D N 1
ATOM 6077 C CA . LEU D 1 29 ? -36.634 46.376 -102.982 1.00 32.97 29 LEU D CA 1
ATOM 6078 C C . LEU D 1 29 ? -36.786 47.688 -103.766 1.00 35.17 29 LEU D C 1
ATOM 6079 O O . LEU D 1 29 ? -36.140 47.864 -104.799 1.00 32.33 29 LEU D O 1
ATOM 6084 N N . GLU D 1 30 ? -37.620 48.609 -103.277 1.00 35.48 30 GLU D N 1
ATOM 6085 C CA . GLU D 1 30 ? -37.731 49.917 -103.927 1.00 38.28 30 GLU D CA 1
ATOM 6086 C C . GLU D 1 30 ? -36.382 50.592 -103.918 1.00 35.38 30 GLU D C 1
ATOM 6087 O O . GLU D 1 30 ? -36.031 51.305 -104.860 1.00 37.29 30 GLU D O 1
ATOM 6093 N N . ALA D 1 31 ? -35.626 50.347 -102.855 1.00 30.30 31 ALA D N 1
ATOM 6094 C CA . ALA D 1 31 ? -34.306 50.924 -102.688 1.00 32.55 31 ALA D CA 1
ATOM 6095 C C . ALA D 1 31 ? -33.246 50.208 -103.532 1.00 36.03 31 ALA D C 1
ATOM 6096 O O . ALA D 1 31 ? -32.061 50.548 -103.463 1.00 39.75 31 ALA D O 1
ATOM 6098 N N . GLY D 1 32 ? -33.664 49.215 -104.313 1.00 35.54 32 GLY D N 1
ATOM 6099 C CA . GLY D 1 32 ? -32.767 48.564 -105.261 1.00 35.59 32 GLY D CA 1
ATOM 6100 C C . GLY D 1 32 ? -31.888 47.455 -104.702 1.00 35.72 32 GLY D C 1
ATOM 6101 O O . GLY D 1 32 ? -31.036 46.927 -105.402 1.00 39.15 32 GLY D O 1
ATOM 6102 N N . ALA D 1 33 ? -32.111 47.087 -103.447 1.00 33.53 33 ALA D N 1
ATOM 6103 C CA . ALA D 1 33 ? -31.312 46.048 -102.773 1.00 33.92 33 ALA D CA 1
ATOM 6104 C C . ALA D 1 33 ? -31.647 44.611 -103.198 1.00 31.41 33 ALA D C 1
ATOM 6105 O O . ALA D 1 33 ? -32.783 44.295 -103.553 1.00 28.44 33 ALA D O 1
ATOM 6107 N N . ALA D 1 34 ? -30.653 43.734 -103.159 1.00 33.92 34 ALA D N 1
ATOM 6108 C CA . ALA D 1 34 ? -30.920 42.308 -103.246 1.00 33.53 34 ALA D CA 1
ATOM 6109 C C . ALA D 1 34 ? -31.546 41.964 -101.899 1.00 36.93 34 ALA D C 1
ATOM 6110 O O . ALA D 1 34 ? -31.036 42.395 -100.862 1.00 37.32 34 ALA D O 1
ATOM 6112 N N . VAL D 1 35 ? -32.651 41.222 -101.898 1.00 36.00 35 VAL D N 1
ATOM 6113 C CA . VAL D 1 35 ? -33.347 40.943 -100.649 1.00 36.58 35 VAL D CA 1
ATOM 6114 C C . VAL D 1 35 ? -33.734 39.471 -100.476 1.00 39.28 35 VAL D C 1
ATOM 6115 O O . VAL D 1 35 ? -34.324 38.873 -101.377 1.00 43.95 35 VAL D O 1
ATOM 6119 N N . ALA D 1 36 ? -33.403 38.912 -99.307 1.00 33.82 36 ALA D N 1
ATOM 6120 C CA . ALA D 1 36 ? -33.857 37.592 -98.882 1.00 31.79 36 ALA D CA 1
ATOM 6121 C C . ALA D 1 36 ? -34.777 37.688 -97.667 1.00 33.03 36 ALA D C 1
ATOM 6122 O O . ALA D 1 36 ? -34.529 38.470 -96.751 1.00 35.33 36 ALA D O 1
ATOM 6124 N N . PHE D 1 37 ? -35.836 36.892 -97.649 1.00 32.20 37 PHE D N 1
ATOM 6125 C CA . PHE D 1 37 ? -36.647 36.772 -96.440 1.00 34.74 37 PHE D CA 1
ATOM 6126 C C . PHE D 1 37 ? -37.134 35.352 -96.200 1.00 39.31 37 PHE D C 1
ATOM 6127 O O . PHE D 1 37 ? -37.112 34.501 -97.108 1.00 41.18 37 PHE D O 1
ATOM 6135 N N . CYS D 1 38 ? -37.564 35.101 -94.968 1.00 40.48 38 CYS D N 1
ATOM 6136 C CA . CYS D 1 38 ? -38.028 33.780 -94.583 1.00 44.39 38 CYS D CA 1
ATOM 6137 C C . CYS D 1 38 ? -39.302 33.881 -93.763 1.00 45.61 38 CYS D C 1
ATOM 6138 O O . CYS D 1 38 ? -39.666 34.954 -93.290 1.00 46.82 38 CYS D O 1
ATOM 6141 N N . ALA D 1 39 ? -39.979 32.754 -93.604 1.00 45.33 39 ALA D N 1
ATOM 6142 C CA . ALA D 1 39 ? -41.226 32.704 -92.861 1.00 46.35 39 ALA D CA 1
ATOM 6143 C C . ALA D 1 39 ? -41.557 31.251 -92.591 1.00 49.18 39 ALA D C 1
ATOM 6144 O O . ALA D 1 39 ? -40.925 30.352 -93.155 1.00 49.04 39 ALA D O 1
ATOM 6146 N N . ARG D 1 40 ? -42.539 31.015 -91.730 1.00 52.14 40 ARG D N 1
ATOM 6147 C CA . ARG D 1 40 ? -42.910 29.648 -91.381 1.00 54.14 40 ARG D CA 1
ATOM 6148 C C . ARG D 1 40 ? -43.957 29.054 -92.320 1.00 53.46 40 ARG D C 1
ATOM 6149 O O . ARG D 1 40 ? -43.821 27.903 -92.753 1.00 57.60 40 ARG D O 1
ATOM 6157 N N . ASP D 1 41 ? -44.983 29.831 -92.653 1.00 51.05 41 ASP D N 1
ATOM 6158 C CA . ASP D 1 41 ? -46.035 29.336 -93.542 1.00 55.57 41 ASP D CA 1
ATOM 6159 C C . ASP D 1 41 ? -45.637 29.391 -95.024 1.00 53.71 41 ASP D C 1
ATOM 6160 O O . ASP D 1 41 ? -45.500 30.474 -95.609 1.00 50.05 41 ASP D O 1
ATOM 6165 N N . GLY D 1 42 ? -45.472 28.213 -95.624 1.00 52.32 42 GLY D N 1
ATOM 6166 C CA . GLY D 1 42 ? -45.095 28.110 -97.021 1.00 50.88 42 GLY D CA 1
ATOM 6167 C C . GLY D 1 42 ? -46.005 28.862 -97.975 1.00 55.32 42 GLY D C 1
ATOM 6168 O O . GLY D 1 42 ? -45.532 29.630 -98.804 1.00 56.80 42 GLY D O 1
ATOM 6169 N N . GLU D 1 43 ? -47.310 28.635 -97.860 1.00 57.83 43 GLU D N 1
ATOM 6170 C CA . GLU D 1 43 ? -48.287 29.268 -98.737 1.00 60.80 43 GLU D CA 1
ATOM 6171 C C . GLU D 1 43 ? -48.273 30.789 -98.599 1.00 60.69 43 GLU D C 1
ATOM 6172 O O . GLU D 1 43 ? -48.448 31.514 -99.578 1.00 61.80 43 GLU D O 1
ATOM 6178 N N . ARG D 1 44 ? -48.069 31.265 -97.376 1.00 58.93 44 ARG D N 1
ATOM 6179 C CA . ARG D 1 44 ? -48.009 32.690 -97.110 1.00 59.59 44 ARG D CA 1
ATOM 6180 C C . ARG D 1 44 ? -46.765 33.269 -97.777 1.00 53.99 44 ARG D C 1
ATOM 6181 O O . ARG D 1 44 ? -46.813 34.330 -98.385 1.00 52.86 44 ARG D O 1
ATOM 6189 N N . LEU D 1 45 ? -45.654 32.549 -97.670 1.00 51.09 45 LEU D N 1
ATOM 6190 C CA . LEU D 1 45 ? -44.383 33.025 -98.193 1.00 50.80 45 LEU D CA 1
ATOM 6191 C C . LEU D 1 45 ? -44.389 33.084 -99.717 1.00 51.64 45 LEU D C 1
ATOM 6192 O O . LEU D 1 45 ? -43.861 34.031 -100.306 1.00 46.36 45 LEU D O 1
ATOM 6197 N N . ARG D 1 46 ? -44.994 32.069 -100.337 1.00 54.32 46 ARG D N 1
ATOM 6198 C CA . ARG D 1 46 ? -45.073 31.968 -101.790 1.00 60.34 46 ARG D CA 1
ATOM 6199 C C . ARG D 1 46 ? -45.946 33.064 -102.377 1.00 55.38 46 ARG D C 1
ATOM 6200 O O . ARG D 1 46 ? -45.549 33.737 -103.322 1.00 51.84 46 ARG D O 1
ATOM 6208 N N . ALA D 1 47 ? -47.140 33.231 -101.815 1.00 55.41 47 ALA D N 1
ATOM 6209 C CA . ALA D 1 47 ? -48.045 34.301 -102.232 1.00 54.33 47 ALA D CA 1
ATOM 6210 C C . ALA D 1 47 ? -47.339 35.650 -102.175 1.00 50.55 47 ALA D C 1
ATOM 6211 O O . ALA D 1 47 ? -47.431 36.446 -103.108 1.00 55.22 47 ALA D O 1
ATOM 6213 N N . ALA D 1 48 ? -46.627 35.893 -101.080 1.00 42.20 48 ALA D N 1
ATOM 6214 C CA . ALA D 1 48 ? -45.899 37.145 -100.903 1.00 39.93 48 ALA D CA 1
ATOM 6215 C C . ALA D 1 48 ? -44.764 37.293 -101.917 1.00 42.13 48 ALA D C 1
ATOM 6216 O O . ALA D 1 48 ? -44.642 38.328 -102.584 1.00 44.36 48 ALA D O 1
ATOM 6218 N N . GLU D 1 49 ? -43.941 36.258 -102.035 1.00 40.32 49 GLU D N 1
ATOM 6219 C CA . GLU D 1 49 ? -42.860 36.262 -103.014 1.00 40.93 49 GLU D CA 1
ATOM 6220 C C . GLU D 1 49 ? -43.360 36.563 -104.427 1.00 42.00 49 GLU D C 1
ATOM 6221 O O . GLU D 1 49 ? -42.744 37.335 -105.156 1.00 40.68 49 GLU D O 1
ATOM 6227 N N . SER D 1 50 ? -44.484 35.955 -104.796 1.00 42.38 50 SER D N 1
ATOM 6228 C CA . SER D 1 50 ? -45.057 36.119 -106.125 1.00 46.62 50 SER D CA 1
ATOM 6229 C C . SER D 1 50 ? -45.495 37.562 -106.393 1.00 48.20 50 SER D C 1
ATOM 6230 O O . SER D 1 50 ? -45.153 38.141 -107.429 1.00 50.74 50 SER D O 1
ATOM 6233 N N . ALA D 1 51 ? -46.253 38.125 -105.455 1.00 43.47 51 ALA D N 1
ATOM 6234 C CA . ALA D 1 51 ? -46.740 39.492 -105.564 1.00 41.70 51 ALA D CA 1
ATOM 6235 C C . ALA D 1 51 ? -45.581 40.464 -105.693 1.00 38.70 51 ALA D C 1
ATOM 6236 O O . ALA D 1 51 ? -45.652 41.437 -106.446 1.00 37.40 51 ALA D O 1
ATOM 6238 N N . LEU D 1 52 ? -44.520 40.201 -104.939 1.00 37.50 52 LEU D N 1
ATOM 6239 C CA . LEU D 1 52 ? -43.349 41.062 -104.949 1.00 36.84 52 LEU D CA 1
ATOM 6240 C C . LEU D 1 52 ? -42.697 41.080 -106.331 1.00 40.48 52 LEU D C 1
ATOM 6241 O O . LEU D 1 52 ? -42.304 42.139 -106.826 1.00 42.55 52 LEU D O 1
ATOM 6246 N N . ARG D 1 53 ? -42.592 39.910 -106.959 1.00 42.30 53 ARG D N 1
ATOM 6247 C CA . ARG D 1 53 ? -41.972 39.820 -108.278 1.00 43.65 53 ARG D CA 1
ATOM 6248 C C . ARG D 1 53 ? -42.757 40.592 -109.338 1.00 46.03 53 ARG D C 1
ATOM 6249 O O . ARG D 1 53 ? -42.175 41.221 -110.220 1.00 45.46 53 ARG D O 1
ATOM 6257 N N . GLN D 1 54 ? -44.081 40.560 -109.231 1.00 49.49 54 GLN D N 1
ATOM 6258 C CA . GLN D 1 54 ? -44.931 41.331 -110.132 1.00 52.96 54 GLN D CA 1
ATOM 6259 C C . GLN D 1 54 ? -44.724 42.828 -109.928 1.00 51.86 54 GLN D C 1
ATOM 6260 O O . GLN D 1 54 ? -44.707 43.595 -110.890 1.00 52.92 54 GLN D O 1
ATOM 6266 N N . ARG D 1 55 ? -44.562 43.230 -108.669 1.00 48.74 55 ARG D N 1
ATOM 6267 C CA . ARG D 1 55 ? -44.301 44.623 -108.319 1.00 48.13 55 ARG D CA 1
ATOM 6268 C C . ARG D 1 55 ? -42.914 45.078 -108.777 1.00 43.67 55 ARG D C 1
ATOM 6269 O O . ARG D 1 55 ? -42.775 46.133 -109.390 1.00 46.27 55 ARG D O 1
ATOM 6277 N N . PHE D 1 56 ? -41.891 44.278 -108.493 1.00 39.47 56 PHE D N 1
ATOM 6278 C CA . PHE D 1 56 ? -40.516 44.651 -108.824 1.00 38.39 56 PHE D CA 1
ATOM 6279 C C . PHE D 1 56 ? -39.883 43.734 -109.864 1.00 40.06 56 PHE D C 1
ATOM 6280 O O . PHE D 1 56 ? -39.054 42.893 -109.521 1.00 44.47 56 PHE D O 1
ATOM 6288 N N . PRO D 1 57 ? -40.246 43.910 -111.143 1.00 35.41 57 PRO D N 1
ATOM 6289 C CA . PRO D 1 57 ? -39.702 43.024 -112.178 1.00 36.07 57 PRO D CA 1
ATOM 6290 C C . PRO D 1 57 ? -38.183 43.093 -112.176 1.00 34.35 57 PRO D C 1
ATOM 6291 O O . PRO D 1 57 ? -37.619 44.177 -112.099 1.00 37.58 57 PRO D O 1
ATOM 6295 N N . GLY D 1 58 ? -37.527 41.944 -112.224 1.00 31.03 58 GLY D N 1
ATOM 6296 C CA . GLY D 1 58 ? -36.076 41.920 -112.282 1.00 32.55 58 GLY D CA 1
ATOM 6297 C C . GLY D 1 58 ? -35.396 42.032 -110.933 1.00 34.94 58 GLY D C 1
ATOM 6298 O O . GLY D 1 58 ? -34.165 42.019 -110.848 1.00 35.08 58 GLY D O 1
ATOM 6299 N N . ALA D 1 59 ? -36.199 42.153 -109.878 1.00 37.39 59 ALA D N 1
ATOM 6300 C CA . ALA D 1 59 ? -35.675 42.175 -108.520 1.00 38.16 59 ALA D CA 1
ATOM 6301 C C . ALA D 1 59 ? -34.783 40.958 -108.268 1.00 41.83 59 ALA D C 1
ATOM 6302 O O . ALA D 1 59 ? -35.045 39.861 -108.781 1.00 39.18 59 ALA D O 1
ATOM 6304 N N . ARG D 1 60 ? -33.730 41.166 -107.480 1.00 43.78 60 ARG D N 1
ATOM 6305 C CA . ARG D 1 60 ? -32.966 40.070 -106.907 1.00 43.64 60 ARG D CA 1
ATOM 6306 C C . ARG D 1 60 ? -33.620 39.729 -105.576 1.00 41.48 60 ARG D C 1
ATOM 6307 O O . ARG D 1 60 ? -33.511 40.479 -104.602 1.00 44.62 60 ARG D O 1
ATOM 6315 N N . LEU D 1 61 ? -34.319 38.601 -105.557 1.00 37.00 61 LEU D N 1
ATOM 6316 C CA . LEU D 1 61 ? -35.200 38.228 -104.458 1.00 34.45 61 LEU D CA 1
ATOM 6317 C C . LEU D 1 61 ? -35.111 36.734 -104.180 1.00 35.21 61 LEU D C 1
ATOM 6318 O O . LEU D 1 61 ? -35.357 35.912 -105.067 1.00 31.70 61 LEU D O 1
ATOM 6323 N N . PHE D 1 62 ? -34.752 36.388 -102.949 1.00 38.54 62 PHE D N 1
ATOM 6324 C CA . PHE D 1 62 ? -34.764 35.005 -102.511 1.00 39.55 62 PHE D CA 1
ATOM 6325 C C . PHE D 1 62 ? -35.691 34.844 -101.308 1.00 39.30 62 PHE D C 1
ATOM 6326 O O . PHE D 1 62 ? -35.657 35.647 -100.382 1.00 37.46 62 PHE D O 1
ATOM 6334 N N . ALA D 1 63 ? -36.528 33.812 -101.338 1.00 40.86 63 ALA D N 1
ATOM 6335 C CA . ALA D 1 63 ? -37.470 33.535 -100.257 1.00 41.40 63 ALA D CA 1
ATOM 6336 C C . ALA D 1 63 ? -37.522 32.041 -99.947 1.00 44.07 63 ALA D C 1
ATOM 6337 O O . ALA D 1 63 ? -37.638 31.212 -100.860 1.00 45.04 63 ALA D O 1
ATOM 6339 N N . SER D 1 64 ? -37.440 31.703 -98.662 1.00 42.06 64 SER D N 1
ATOM 6340 C CA . SER D 1 64 ? -37.390 30.311 -98.240 1.00 46.18 64 SER D CA 1
ATOM 6341 C C . SER D 1 64 ? -38.098 30.104 -96.907 1.00 45.80 64 SER D C 1
ATOM 6342 O O . SER D 1 64 ? -37.934 30.891 -95.985 1.00 45.67 64 SER D O 1
ATOM 6345 N N . VAL D 1 65 ? -38.882 29.041 -96.800 1.00 45.52 65 VAL D N 1
ATOM 6346 C CA . VAL D 1 65 ? -39.482 28.693 -95.523 1.00 43.82 65 VAL D CA 1
ATOM 6347 C C . VAL D 1 65 ? -38.387 28.401 -94.505 1.00 45.50 65 VAL D C 1
ATOM 6348 O O . VAL D 1 65 ? -37.411 27.714 -94.817 1.00 45.58 65 VAL D O 1
ATOM 6352 N N . CYS D 1 66 ? -38.538 28.947 -93.297 1.00 45.00 66 CYS D N 1
ATOM 6353 C CA . CYS D 1 66 ? -37.572 28.705 -92.226 1.00 46.58 66 CYS D CA 1
ATOM 6354 C C . CYS D 1 66 ? -38.154 28.960 -90.841 1.00 45.76 66 CYS D C 1
ATOM 6355 O O . CYS D 1 66 ? -38.752 30.013 -90.590 1.00 47.42 66 CYS D O 1
ATOM 6358 N N . ASP D 1 67 ? -37.961 28.006 -89.939 1.00 41.60 67 ASP D N 1
ATOM 6359 C CA . ASP D 1 67 ? -38.288 28.245 -88.547 1.00 42.91 67 ASP D CA 1
ATOM 6360 C C . ASP D 1 67 ? -37.048 28.801 -87.851 1.00 38.22 67 ASP D C 1
ATOM 6361 O O . ASP D 1 67 ? -36.062 28.076 -87.665 1.00 34.44 67 ASP D O 1
ATOM 6366 N N . VAL D 1 68 ? -37.095 30.081 -87.471 1.00 35.66 68 VAL D N 1
ATOM 6367 C CA . VAL D 1 68 ? -35.931 30.713 -86.840 1.00 36.30 68 VAL D CA 1
ATOM 6368 C C . VAL D 1 68 ? -35.600 30.154 -85.442 1.00 33.31 68 VAL D C 1
ATOM 6369 O O . VAL D 1 68 ? -34.557 30.486 -84.873 1.00 33.86 68 VAL D O 1
ATOM 6373 N N . LEU D 1 69 ? -36.470 29.303 -84.901 1.00 29.45 69 LEU D N 1
ATOM 6374 C CA . LEU D 1 69 ? -36.164 28.643 -83.633 1.00 32.74 69 LEU D CA 1
ATOM 6375 C C . LEU D 1 69 ? -35.263 27.420 -83.826 1.00 36.42 69 LEU D C 1
ATOM 6376 O O . LEU D 1 69 ? -34.771 26.841 -82.862 1.00 37.14 69 LEU D O 1
ATOM 6381 N N . ASP D 1 70 ? -35.047 27.040 -85.081 1.00 36.81 70 ASP D N 1
ATOM 6382 C CA . ASP D 1 70 ? -34.238 25.871 -85.421 1.00 37.23 70 ASP D CA 1
ATOM 6383 C C . ASP D 1 70 ? -32.889 26.305 -85.978 1.00 37.03 70 ASP D C 1
ATOM 6384 O O . ASP D 1 70 ? -32.795 26.764 -87.114 1.00 40.48 70 ASP D O 1
ATOM 6389 N N . ALA D 1 71 ? -31.842 26.140 -85.183 1.00 36.17 71 ALA D N 1
ATOM 6390 C CA . ALA D 1 71 ? -30.522 26.650 -85.541 1.00 37.86 71 ALA D CA 1
ATOM 6391 C C . ALA D 1 71 ? -30.012 26.173 -86.902 1.00 42.03 71 ALA D C 1
ATOM 6392 O O . ALA D 1 71 ? -29.319 26.912 -87.594 1.00 44.66 71 ALA D O 1
ATOM 6394 N N . LEU D 1 72 ? -30.343 24.940 -87.275 1.00 44.68 72 LEU D N 1
ATOM 6395 C CA . LEU D 1 72 ? -29.849 24.361 -88.524 1.00 48.17 72 LEU D CA 1
ATOM 6396 C C . LEU D 1 72 ? -30.614 24.877 -89.738 1.00 47.27 72 LEU D C 1
ATOM 6397 O O . LEU D 1 72 ? -30.031 25.118 -90.798 1.00 45.39 72 LEU D O 1
ATOM 6402 N N . GLN D 1 73 ? -31.921 25.038 -89.589 1.00 45.61 73 GLN D N 1
ATOM 6403 C CA . GLN D 1 73 ? -32.687 25.651 -90.657 1.00 47.75 73 GLN D CA 1
ATOM 6404 C C . GLN D 1 73 ? -32.139 27.047 -90.946 1.00 45.15 73 GLN D C 1
ATOM 6405 O O . GLN D 1 73 ? -31.883 27.391 -92.095 1.00 48.21 73 GLN D O 1
ATOM 6411 N N . VAL D 1 74 ? -31.921 27.833 -89.895 1.00 44.49 74 VAL D N 1
ATOM 6412 C CA . VAL D 1 74 ? -31.391 29.188 -90.042 1.00 40.94 74 VAL D CA 1
ATOM 6413 C C . VAL D 1 74 ? -30.028 29.170 -90.735 1.00 43.79 74 VAL D C 1
ATOM 6414 O O . VAL D 1 74 ? -29.784 29.952 -91.660 1.00 45.35 74 VAL D O 1
ATOM 6418 N N . ARG D 1 75 ? -29.155 28.265 -90.295 1.00 42.44 75 ARG D N 1
ATOM 6419 C CA . ARG D 1 75 ? -27.856 28.069 -90.930 1.00 42.19 75 ARG D CA 1
ATOM 6420 C C . ARG D 1 75 ? -27.985 27.766 -92.419 1.00 43.11 75 ARG D C 1
ATOM 6421 O O . ARG D 1 75 ? -27.319 28.397 -93.233 1.00 46.37 75 ARG D O 1
ATOM 6429 N N . ALA D 1 76 ? -28.832 26.806 -92.781 1.00 40.15 76 ALA D N 1
ATOM 6430 C CA . ALA D 1 76 ? -29.014 26.484 -94.202 1.00 43.92 76 ALA D CA 1
ATOM 6431 C C . ALA D 1 76 ? -29.556 27.693 -94.967 1.00 42.90 76 ALA D C 1
ATOM 6432 O O . ALA D 1 76 ? -29.113 27.993 -96.073 1.00 42.85 76 ALA D O 1
ATOM 6434 N N . PHE D 1 77 ? -30.507 28.392 -94.353 1.00 43.06 77 PHE D N 1
ATOM 6435 C CA . PHE D 1 77 ? -31.107 29.581 -94.951 1.00 42.10 77 PHE D CA 1
ATOM 6436 C C . PHE D 1 77 ? -30.037 30.612 -95.249 1.00 42.71 77 PHE D C 1
ATOM 6437 O O . PHE D 1 77 ? -30.020 31.206 -96.330 1.00 46.62 77 PHE D O 1
ATOM 6445 N N . ALA D 1 78 ? -29.132 30.809 -94.295 1.00 38.85 78 ALA D N 1
ATOM 6446 C CA . ALA D 1 78 ? -28.050 31.766 -94.473 1.00 38.46 78 ALA D CA 1
ATOM 6447 C C . ALA D 1 78 ? -27.086 31.327 -95.569 1.00 42.30 78 ALA D C 1
ATOM 6448 O O . ALA D 1 78 ? -26.544 32.168 -96.283 1.00 45.09 78 ALA D O 1
ATOM 6450 N N . GLU D 1 79 ? -26.876 30.018 -95.703 1.00 44.76 79 GLU D N 1
ATOM 6451 C CA . GLU D 1 79 ? -26.070 29.477 -96.802 1.00 50.47 79 GLU D CA 1
ATOM 6452 C C . GLU D 1 79 ? -26.730 29.808 -98.123 1.00 50.14 79 GLU D C 1
ATOM 6453 O O . GLU D 1 79 ? -26.104 30.357 -99.027 1.00 52.27 79 GLU D O 1
ATOM 6459 N N . ALA D 1 80 ? -28.007 29.469 -98.222 1.00 47.42 80 ALA D N 1
ATOM 6460 C CA . ALA D 1 80 ? -28.764 29.700 -99.440 1.00 46.77 80 ALA D CA 1
ATOM 6461 C C . ALA D 1 80 ? -28.771 31.176 -99.839 1.00 43.60 80 ALA D C 1
ATOM 6462 O O . ALA D 1 80 ? -28.679 31.495 -101.026 1.00 43.62 80 ALA D O 1
ATOM 6464 N N . CYS D 1 81 ? -28.872 32.067 -98.850 1.00 41.52 81 CYS D N 1
ATOM 6465 C CA . CYS D 1 81 ? -28.882 33.511 -99.113 1.00 41.12 81 CYS D CA 1
ATOM 6466 C C . CYS D 1 81 ? -27.567 33.958 -99.712 1.00 39.04 81 CYS D C 1
ATOM 6467 O O . CYS D 1 81 ? -27.540 34.736 -100.656 1.00 41.69 81 CYS D O 1
ATOM 6470 N N . GLU D 1 82 ? -26.467 33.488 -99.149 1.00 38.10 82 GLU D N 1
ATOM 6471 C CA . GLU D 1 82 ? -25.173 33.916 -99.644 1.00 42.17 82 GLU D CA 1
ATOM 6472 C C . GLU D 1 82 ? -24.922 33.425 -101.074 1.00 45.65 82 GLU D C 1
ATOM 6473 O O . GLU D 1 82 ? -24.526 34.206 -101.937 1.00 46.79 82 GLU D O 1
ATOM 6479 N N . ARG D 1 83 ? -25.169 32.141 -101.319 1.00 46.92 83 ARG D N 1
ATOM 6480 C CA . ARG D 1 83 ? -24.919 31.534 -102.626 1.00 50.32 83 ARG D CA 1
ATOM 6481 C C . ARG D 1 83 ? -25.731 32.194 -103.723 1.00 51.12 83 ARG D C 1
ATOM 6482 O O . ARG D 1 83 ? -25.298 32.264 -104.878 1.00 51.56 83 ARG D O 1
ATOM 6490 N N . THR D 1 84 ? -26.917 32.668 -103.358 1.00 50.27 84 THR D N 1
ATOM 6491 C CA . THR D 1 84 ? -27.867 33.181 -104.333 1.00 48.72 84 THR D CA 1
ATOM 6492 C C . THR D 1 84 ? -27.712 34.680 -104.556 1.00 46.67 84 THR D C 1
ATOM 6493 O O . THR D 1 84 ? -27.649 35.146 -105.695 1.00 47.61 84 THR D O 1
ATOM 6497 N N . LEU D 1 85 ? -27.634 35.436 -103.470 1.00 43.78 85 LEU D N 1
ATOM 6498 C CA . LEU D 1 85 ? -27.603 36.886 -103.581 1.00 41.92 85 LEU D CA 1
ATOM 6499 C C . LEU D 1 85 ? -26.225 37.482 -103.319 1.00 42.30 85 LEU D C 1
ATOM 6500 O O . LEU D 1 85 ? -25.970 38.629 -103.673 1.00 46.60 85 LEU D O 1
ATOM 6505 N N . GLY D 1 86 ? -25.343 36.710 -102.694 1.00 39.00 86 GLY D N 1
ATOM 6506 C CA . GLY D 1 86 ? -24.086 37.248 -102.210 1.00 38.42 86 GLY D CA 1
ATOM 6507 C C . GLY D 1 86 ? -24.142 37.500 -100.714 1.00 41.98 86 GLY D C 1
ATOM 6508 O O . GLY D 1 86 ? -25.199 37.353 -100.088 1.00 42.44 86 GLY D O 1
ATOM 6509 N N . CYS D 1 87 ? -22.999 37.875 -100.145 1.00 40.96 87 CYS D N 1
ATOM 6510 C CA A CYS D 1 87 ? -22.855 38.151 -98.718 0.50 39.65 87 CYS D CA 1
ATOM 6511 C CA B CYS D 1 87 ? -22.895 38.112 -98.708 0.50 39.63 87 CYS D CA 1
ATOM 6512 C C . CYS D 1 87 ? -23.869 39.179 -98.181 1.00 39.82 87 CYS D C 1
ATOM 6513 O O . CYS D 1 87 ? -24.017 40.264 -98.751 1.00 38.34 87 CYS D O 1
ATOM 6518 N N . ALA D 1 88 ? -24.544 38.853 -97.078 1.00 36.44 88 ALA D N 1
ATOM 6519 C CA . ALA D 1 88 ? -25.491 39.775 -96.448 1.00 35.92 88 ALA D CA 1
ATOM 6520 C C . ALA D 1 88 ? -24.795 40.958 -95.764 1.00 36.07 88 ALA D C 1
ATOM 6521 O O . ALA D 1 88 ? -23.742 40.804 -95.165 1.00 36.59 88 ALA D O 1
ATOM 6523 N N . SER D 1 89 ? -25.395 42.140 -95.864 1.00 36.82 89 SER D N 1
ATOM 6524 C CA . SER D 1 89 ? -24.841 43.338 -95.245 1.00 36.57 89 SER D CA 1
ATOM 6525 C C . SER D 1 89 ? -25.900 44.012 -94.369 1.00 37.62 89 SER D C 1
ATOM 6526 O O . SER D 1 89 ? -25.590 44.875 -93.528 1.00 36.14 89 SER D O 1
ATOM 6529 N N . ILE D 1 90 ? -27.149 43.597 -94.554 1.00 33.87 90 ILE D N 1
ATOM 6530 C CA . ILE D 1 90 ? -28.227 44.088 -93.709 1.00 34.28 90 ILE D CA 1
ATOM 6531 C C . ILE D 1 90 ? -29.055 42.933 -93.157 1.00 34.99 90 ILE D C 1
ATOM 6532 O O . ILE D 1 90 ? -29.440 42.028 -93.899 1.00 35.31 90 ILE D O 1
ATOM 6537 N N . LEU D 1 91 ? -29.298 42.943 -91.848 1.00 32.72 91 LEU D N 1
ATOM 6538 C CA . LEU D 1 91 ? -30.155 41.918 -91.251 1.00 30.26 91 LEU D CA 1
ATOM 6539 C C . LEU D 1 91 ? -31.265 42.555 -90.423 1.00 30.39 91 LEU D C 1
ATOM 6540 O O . LEU D 1 91 ? -31.004 43.431 -89.588 1.00 33.28 91 LEU D O 1
ATOM 6545 N N . VAL D 1 92 ? -32.500 42.126 -90.676 1.00 28.96 92 VAL D N 1
ATOM 6546 C CA . VAL D 1 92 ? -33.666 42.636 -89.959 1.00 31.02 92 VAL D CA 1
ATOM 6547 C C . VAL D 1 92 ? -34.442 41.493 -89.345 1.00 32.82 92 VAL D C 1
ATOM 6548 O O . VAL D 1 92 ? -34.896 40.600 -90.049 1.00 36.78 92 VAL D O 1
ATOM 6552 N N . ASN D 1 93 ? -34.608 41.531 -88.031 1.00 32.55 93 ASN D N 1
ATOM 6553 C CA . ASN D 1 93 ? -35.329 40.485 -87.330 1.00 31.69 93 ASN D CA 1
ATOM 6554 C C . ASN D 1 93 ? -36.695 40.952 -86.869 1.00 35.79 93 ASN D C 1
ATOM 6555 O O . ASN D 1 93 ? -36.812 41.744 -85.933 1.00 38.39 93 ASN D O 1
ATOM 6560 N N . ASN D 1 94 ? -37.723 40.450 -87.537 1.00 43.72 94 ASN D N 1
ATOM 6561 C CA . ASN D 1 94 ? -39.100 40.829 -87.264 1.00 53.82 94 ASN D CA 1
ATOM 6562 C C . ASN D 1 94 ? -39.691 39.970 -86.157 1.00 63.60 94 ASN D C 1
ATOM 6563 O O . ASN D 1 94 ? -39.670 38.740 -86.232 1.00 65.97 94 ASN D O 1
ATOM 6568 N N . ALA D 1 95 ? -40.206 40.647 -85.130 1.00 70.95 95 ALA D N 1
ATOM 6569 C CA . ALA D 1 95 ? -40.861 40.029 -83.974 1.00 75.51 95 ALA D CA 1
ATOM 6570 C C . ALA D 1 95 ? -42.032 39.110 -84.342 1.00 81.20 95 ALA D C 1
ATOM 6571 O O . ALA D 1 95 ? -43.039 39.567 -84.884 1.00 82.58 95 ALA D O 1
ATOM 6573 N N . GLY D 1 96 ? -41.901 37.823 -84.018 1.00 85.91 96 GLY D N 1
ATOM 6574 C CA . GLY D 1 96 ? -42.937 36.837 -84.290 1.00 91.86 96 GLY D CA 1
ATOM 6575 C C . GLY D 1 96 ? -44.356 37.334 -84.069 1.00 97.80 96 GLY D C 1
ATOM 6576 O O . GLY D 1 96 ? -45.132 37.465 -85.022 1.00 101.67 96 GLY D O 1
ATOM 6577 N N . GLN D 1 97 ? -44.697 37.604 -82.812 1.00 98.65 97 GLN D N 1
ATOM 6578 C CA . GLN D 1 97 ? -46.016 38.124 -82.456 1.00 100.70 97 GLN D CA 1
ATOM 6579 C C . GLN D 1 97 ? -46.113 38.333 -80.947 1.00 98.63 97 GLN D C 1
ATOM 6580 O O . GLN D 1 97 ? -45.236 37.905 -80.199 1.00 100.62 97 GLN D O 1
ATOM 6586 N N . GLY D 1 98 ? -47.177 38.994 -80.501 1.00 93.40 98 GLY D N 1
ATOM 6587 C CA . GLY D 1 98 ? -47.398 39.212 -79.084 1.00 87.19 98 GLY D CA 1
ATOM 6588 C C . GLY D 1 98 ? -48.322 38.177 -78.461 1.00 82.60 98 GLY D C 1
ATOM 6589 O O . GLY D 1 98 ? -49.196 37.620 -79.129 1.00 84.03 98 GLY D O 1
ATOM 6590 N N . ARG D 1 99 ? -48.122 37.917 -77.173 1.00 75.16 99 ARG D N 1
ATOM 6591 C CA . ARG D 1 99 ? -48.982 37.013 -76.422 1.00 67.13 99 ARG D CA 1
ATOM 6592 C C . ARG D 1 99 ? -49.815 37.787 -75.396 1.00 57.42 99 ARG D C 1
ATOM 6593 O O . ARG D 1 99 ? -49.287 38.587 -74.623 1.00 55.52 99 ARG D O 1
ATOM 6601 N N . VAL D 1 100 ? -51.120 37.546 -75.396 1.00 49.97 100 VAL D N 1
ATOM 6602 C CA . VAL D 1 100 ? -52.029 38.258 -74.509 1.00 45.89 100 VAL D CA 1
ATOM 6603 C C . VAL D 1 100 ? -52.331 37.460 -73.248 1.00 42.24 100 VAL D C 1
ATOM 6604 O O . VAL D 1 100 ? -53.041 36.462 -73.291 1.00 42.52 100 VAL D O 1
ATOM 6608 N N . SER D 1 101 ? -51.781 37.900 -72.123 1.00 40.79 101 SER D N 1
ATOM 6609 C CA . SER D 1 101 ? -52.170 37.348 -70.832 1.00 39.62 101 SER D CA 1
ATOM 6610 C C . SER D 1 101 ? -51.567 38.142 -69.687 1.00 34.65 101 SER D C 1
ATOM 6611 O O . SER D 1 101 ? -50.541 38.814 -69.842 1.00 33.54 101 SER D O 1
ATOM 6614 N N . THR D 1 102 ? -52.226 38.066 -68.541 1.00 33.39 102 THR D N 1
ATOM 6615 C CA . THR D 1 102 ? -51.689 38.629 -67.317 1.00 37.48 102 THR D CA 1
ATOM 6616 C C . THR D 1 102 ? -50.666 37.661 -66.735 1.00 37.29 102 THR D C 1
ATOM 6617 O O . THR D 1 102 ? -50.377 36.619 -67.336 1.00 36.57 102 THR D O 1
ATOM 6621 N N . PHE D 1 103 ? -50.117 38.018 -65.577 1.00 35.11 103 PHE D N 1
ATOM 6622 C CA . PHE D 1 103 ? -49.204 37.142 -64.854 1.00 30.56 103 PHE D CA 1
ATOM 6623 C C . PHE D 1 103 ? -49.958 35.913 -64.399 1.00 31.70 103 PHE D C 1
ATOM 6624 O O . PHE D 1 103 ? -49.499 34.783 -64.582 1.00 32.74 103 PHE D O 1
ATOM 6632 N N . ALA D 1 104 ? -51.120 36.138 -63.793 1.00 29.07 104 ALA D N 1
ATOM 6633 C CA . ALA D 1 104 ? -51.931 35.043 -63.298 1.00 28.60 104 ALA D CA 1
ATOM 6634 C C . ALA D 1 104 ? -52.289 34.089 -64.448 1.00 33.47 104 ALA D C 1
ATOM 6635 O O . ALA D 1 104 ? -52.420 32.882 -64.253 1.00 34.81 104 ALA D O 1
ATOM 6637 N N . GLU D 1 105 ? -52.406 34.634 -65.656 1.00 35.59 105 GLU D N 1
ATOM 6638 C CA . GLU D 1 105 ? -52.813 33.842 -66.818 1.00 36.20 105 GLU D CA 1
ATOM 6639 C C . GLU D 1 105 ? -51.658 33.118 -67.495 1.00 34.88 105 GLU D C 1
ATOM 6640 O O . GLU D 1 105 ? -51.877 32.243 -68.332 1.00 34.25 105 GLU D O 1
ATOM 6646 N N . THR D 1 106 ? -50.428 33.472 -67.137 1.00 33.33 106 THR D N 1
ATOM 6647 C CA . THR D 1 106 ? -49.278 32.898 -67.823 1.00 31.67 106 THR D CA 1
ATOM 6648 C C . THR D 1 106 ? -48.721 31.643 -67.152 1.00 34.22 106 THR D C 1
ATOM 6649 O O . THR D 1 106 ? -48.188 31.704 -66.048 1.00 35.66 106 THR D O 1
ATOM 6653 N N . THR D 1 107 ? -48.847 30.504 -67.830 1.00 35.39 107 THR D N 1
ATOM 6654 C CA . THR D 1 107 ? -48.295 29.246 -67.323 1.00 35.30 107 THR D CA 1
ATOM 6655 C C . THR D 1 107 ? -46.787 29.203 -67.552 1.00 34.42 107 THR D C 1
ATOM 6656 O O . THR D 1 107 ? -46.246 29.999 -68.337 1.00 32.64 107 THR D O 1
ATOM 6660 N N . ASP D 1 108 ? -46.111 28.269 -66.877 1.00 33.61 108 ASP D N 1
ATOM 6661 C CA . ASP D 1 108 ? -44.675 28.092 -67.068 1.00 34.66 108 ASP D CA 1
ATOM 6662 C C . ASP D 1 108 ? -44.375 27.835 -68.539 1.00 33.44 108 ASP D C 1
ATOM 6663 O O . ASP D 1 108 ? -43.475 28.450 -69.118 1.00 33.40 108 ASP D O 1
ATOM 6668 N N . GLU D 1 109 ? -45.145 26.929 -69.134 1.00 34.66 109 GLU D N 1
ATOM 6669 C CA . GLU D 1 109 ? -45.023 26.583 -70.545 1.00 35.32 109 GLU D CA 1
ATOM 6670 C C . GLU D 1 109 ? -45.099 27.833 -71.433 1.00 36.61 109 GLU D C 1
ATOM 6671 O O . GLU D 1 109 ? -44.239 28.051 -72.291 1.00 36.71 109 GLU D O 1
ATOM 6677 N N . ALA D 1 110 ? -46.125 28.658 -71.217 1.00 34.67 110 ALA D N 1
ATOM 6678 C CA . ALA D 1 110 ? -46.262 29.898 -71.964 1.00 31.04 110 ALA D CA 1
ATOM 6679 C C . ALA D 1 110 ? -45.004 30.750 -71.814 1.00 31.85 110 ALA D C 1
ATOM 6680 O O . ALA D 1 110 ? -44.480 31.260 -72.808 1.00 35.21 110 ALA D O 1
ATOM 6682 N N . TRP D 1 111 ? -44.518 30.880 -70.577 1.00 29.70 111 TRP D N 1
ATOM 6683 C CA . TRP D 1 111 ? -43.310 31.656 -70.270 1.00 25.79 111 TRP D CA 1
ATOM 6684 C C . TRP D 1 111 ? -42.109 31.179 -71.075 1.00 28.72 111 TRP D C 1
ATOM 6685 O O . TRP D 1 111 ? -41.356 31.990 -71.625 1.00 26.98 111 TRP D O 1
ATOM 6696 N N . SER D 1 112 ? -41.904 29.865 -71.115 1.00 31.95 112 SER D N 1
ATOM 6697 C CA . SER D 1 112 ? -40.754 29.317 -71.827 1.00 35.18 112 SER D CA 1
ATOM 6698 C C . SER D 1 112 ? -40.836 29.594 -73.324 1.00 34.54 112 SER D C 1
ATOM 6699 O O . SER D 1 112 ? -39.884 30.097 -73.927 1.00 33.30 112 SER D O 1
ATOM 6702 N N . GLU D 1 113 ? -41.974 29.294 -73.934 1.00 34.10 113 GLU D N 1
ATOM 6703 C CA . GLU D 1 113 ? -42.053 29.515 -75.368 1.00 39.52 113 GLU D CA 1
ATOM 6704 C C . GLU D 1 113 ? -41.964 30.982 -75.718 1.00 36.08 113 GLU D C 1
ATOM 6705 O O . GLU D 1 113 ? -41.370 31.332 -76.736 1.00 35.00 113 GLU D O 1
ATOM 6711 N N . GLU D 1 114 ? -42.527 31.843 -74.872 1.00 35.88 114 GLU D N 1
ATOM 6712 C CA . GLU D 1 114 ? -42.468 33.285 -75.137 1.00 35.37 114 GLU D CA 1
ATOM 6713 C C . GLU D 1 114 ? -41.018 33.789 -75.107 1.00 33.53 114 GLU D C 1
ATOM 6714 O O . GLU D 1 114 ? -40.565 34.461 -76.043 1.00 33.92 114 GLU D O 1
ATOM 6720 N N . LEU D 1 115 ? -40.293 33.439 -74.047 1.00 28.52 115 LEU D N 1
ATOM 6721 C CA . LEU D 1 115 ? -38.873 33.764 -73.935 1.00 28.30 115 LEU D CA 1
ATOM 6722 C C . LEU D 1 115 ? -38.045 33.177 -75.092 1.00 31.52 115 LEU D C 1
ATOM 6723 O O . LEU D 1 115 ? -37.228 33.884 -75.703 1.00 31.53 115 LEU D O 1
ATOM 6728 N N . GLN D 1 116 ? -38.267 31.896 -75.401 1.00 31.66 116 GLN D N 1
ATOM 6729 C CA . GLN D 1 116 ? -37.500 31.217 -76.444 1.00 35.45 116 GLN D CA 1
ATOM 6730 C C . GLN D 1 116 ? -37.744 31.871 -77.785 1.00 34.25 116 GLN D C 1
ATOM 6731 O O . GLN D 1 116 ? -36.800 32.173 -78.508 1.00 33.80 116 GLN D O 1
ATOM 6737 N N . LEU D 1 117 ? -39.018 32.089 -78.109 1.00 36.39 117 LEU D N 1
ATOM 6738 C CA . LEU D 1 117 ? -39.410 32.752 -79.360 1.00 36.20 117 LEU D CA 1
ATOM 6739 C C . LEU D 1 117 ? -38.724 34.101 -79.576 1.00 34.56 117 LEU D C 1
ATOM 6740 O O . LEU D 1 117 ? -38.133 34.338 -80.629 1.00 37.52 117 LEU D O 1
ATOM 6745 N N . LYS D 1 118 ? -38.815 34.982 -78.581 1.00 28.78 118 LYS D N 1
ATOM 6746 C CA . LYS D 1 118 ? -38.338 36.359 -78.713 1.00 24.99 118 LYS D CA 1
ATOM 6747 C C . LYS D 1 118 ? -36.820 36.431 -78.706 1.00 26.76 118 LYS D C 1
ATOM 6748 O O . LYS D 1 118 ? -36.218 37.260 -79.394 1.00 27.61 118 LYS D O 1
ATOM 6754 N N . PHE D 1 119 ? -36.196 35.572 -77.908 1.00 28.34 119 PHE D N 1
ATOM 6755 C CA . PHE D 1 119 ? -34.746 35.564 -77.821 1.00 26.44 119 PHE D CA 1
ATOM 6756 C C . PHE D 1 119 ? -34.088 34.855 -79.006 1.00 28.79 119 PHE D C 1
ATOM 6757 O O . PHE D 1 119 ? -33.132 35.376 -79.567 1.00 34.86 119 PHE D O 1
ATOM 6765 N N . PHE D 1 120 ? -34.583 33.675 -79.387 1.00 24.35 120 PHE D N 1
ATOM 6766 C CA . PHE D 1 120 ? -33.899 32.894 -80.425 1.00 30.15 120 PHE D CA 1
ATOM 6767 C C . PHE D 1 120 ? -34.221 33.376 -81.836 1.00 29.63 120 PHE D C 1
ATOM 6768 O O . PHE D 1 120 ? -33.424 33.218 -82.748 1.00 28.95 120 PHE D O 1
ATOM 6776 N N . SER D 1 121 ? -35.375 34.005 -82.002 1.00 28.33 121 SER D N 1
ATOM 6777 C CA . SER D 1 121 ? -35.692 34.626 -83.272 1.00 29.08 121 SER D CA 1
ATOM 6778 C C . SER D 1 121 ? -34.718 35.785 -83.565 1.00 31.53 121 SER D C 1
ATOM 6779 O O . SER D 1 121 ? -34.614 36.240 -84.704 1.00 30.90 121 SER D O 1
ATOM 6782 N N . VAL D 1 122 ? -34.006 36.261 -82.541 1.00 28.82 122 VAL D N 1
ATOM 6783 C CA . VAL D 1 122 ? -32.902 37.194 -82.777 1.00 27.76 122 VAL D CA 1
ATOM 6784 C C . VAL D 1 122 ? -31.553 36.483 -82.719 1.00 28.72 122 VAL D C 1
ATOM 6785 O O . VAL D 1 122 ? -30.703 36.696 -83.579 1.00 28.32 122 VAL D O 1
ATOM 6789 N N . ILE D 1 123 ? -31.350 35.649 -81.696 1.00 28.49 123 ILE D N 1
ATOM 6790 C CA . ILE D 1 123 ? -30.050 35.011 -81.487 1.00 26.47 123 ILE D CA 1
ATOM 6791 C C . ILE D 1 123 ? -29.607 34.172 -82.699 1.00 27.80 123 ILE D C 1
ATOM 6792 O O . ILE D 1 123 ? -28.468 34.280 -83.151 1.00 31.20 123 ILE D O 1
ATOM 6797 N N . HIS D 1 124 ? -30.506 33.333 -83.212 1.00 25.63 124 HIS D N 1
ATOM 6798 C CA . HIS D 1 124 ? -30.178 32.459 -84.340 1.00 27.15 124 HIS D CA 1
ATOM 6799 C C . HIS D 1 124 ? -29.797 33.209 -85.642 1.00 29.96 124 HIS D C 1
ATOM 6800 O O . HIS D 1 124 ? -28.734 32.971 -86.214 1.00 31.76 124 HIS D O 1
ATOM 6807 N N . PRO D 1 125 ? -30.663 34.120 -86.116 1.00 32.30 125 PRO D N 1
ATOM 6808 C CA . PRO D 1 125 ? -30.291 34.831 -87.352 1.00 36.09 125 PRO D CA 1
ATOM 6809 C C . PRO D 1 125 ? -29.007 35.664 -87.206 1.00 36.34 125 PRO D C 1
ATOM 6810 O O . PRO D 1 125 ? -28.176 35.639 -88.122 1.00 35.77 125 PRO D O 1
ATOM 6814 N N . VAL D 1 126 ? -28.835 36.363 -86.078 1.00 32.63 126 VAL D N 1
ATOM 6815 C CA . VAL D 1 126 ? -27.592 37.106 -85.823 1.00 32.13 126 VAL D CA 1
ATOM 6816 C C . VAL D 1 126 ? -26.357 36.214 -85.906 1.00 36.25 126 VAL D C 1
ATOM 6817 O O . VAL D 1 126 ? -25.412 36.497 -86.645 1.00 38.09 126 VAL D O 1
ATOM 6821 N N . ARG D 1 127 ? -26.364 35.130 -85.147 1.00 35.96 127 ARG D N 1
ATOM 6822 C CA . ARG D 1 127 ? -25.219 34.233 -85.132 1.00 37.82 127 ARG D CA 1
ATOM 6823 C C . ARG D 1 127 ? -24.949 33.584 -86.498 1.00 42.15 127 ARG D C 1
ATOM 6824 O O . ARG D 1 127 ? -23.799 33.387 -86.881 1.00 43.55 127 ARG D O 1
ATOM 6832 N N . ALA D 1 128 ? -26.006 33.260 -87.237 1.00 40.68 128 ALA D N 1
ATOM 6833 C CA . ALA D 1 128 ? -25.846 32.641 -88.555 1.00 35.49 128 ALA D CA 1
ATOM 6834 C C . ALA D 1 128 ? -25.290 33.622 -89.585 1.00 36.88 128 ALA D C 1
ATOM 6835 O O . ALA D 1 128 ? -24.448 33.256 -90.402 1.00 42.88 128 ALA D O 1
ATOM 6837 N N . PHE D 1 129 ? -25.759 34.867 -89.546 1.00 36.25 129 PHE D N 1
ATOM 6838 C CA . PHE D 1 129 ? -25.394 35.859 -90.564 1.00 34.86 129 PHE D CA 1
ATOM 6839 C C . PHE D 1 129 ? -24.197 36.747 -90.220 1.00 36.23 129 PHE D C 1
ATOM 6840 O O . PHE D 1 129 ? -23.580 37.334 -91.111 1.00 40.40 129 PHE D O 1
ATOM 6848 N N . LEU D 1 130 ? -23.867 36.849 -88.940 1.00 33.99 130 LEU D N 1
ATOM 6849 C CA . LEU D 1 130 ? -22.771 37.712 -88.495 1.00 33.83 130 LEU D CA 1
ATOM 6850 C C . LEU D 1 130 ? -21.489 37.572 -89.328 1.00 36.94 130 LEU D C 1
ATOM 6851 O O . LEU D 1 130 ? -20.867 38.576 -89.687 1.00 34.87 130 LEU D O 1
ATOM 6856 N N . PRO D 1 131 ? -21.084 36.327 -89.642 1.00 37.72 131 PRO D N 1
ATOM 6857 C CA . PRO D 1 131 ? -19.854 36.187 -90.437 1.00 39.38 131 PRO D CA 1
ATOM 6858 C C . PRO D 1 131 ? -19.948 36.920 -91.777 1.00 40.32 131 PRO D C 1
ATOM 6859 O O . PRO D 1 131 ? -18.947 37.462 -92.237 1.00 39.93 131 PRO D O 1
ATOM 6863 N N . GLN D 1 132 ? -21.135 36.932 -92.379 1.00 41.11 132 GLN D N 1
ATOM 6864 C CA . GLN D 1 132 ? -21.377 37.678 -93.612 1.00 40.09 132 GLN D CA 1
ATOM 6865 C C . GLN D 1 132 ? -21.324 39.184 -93.353 1.00 40.82 132 GLN D C 1
ATOM 6866 O O . GLN D 1 132 ? -20.598 39.912 -94.028 1.00 41.11 132 GLN D O 1
ATOM 6872 N N . LEU D 1 133 ? -22.080 39.631 -92.355 1.00 39.18 133 LEU D N 1
ATOM 6873 C CA . LEU D 1 133 ? -22.234 41.050 -92.058 1.00 37.04 133 LEU D CA 1
ATOM 6874 C C . LEU D 1 133 ? -20.889 41.712 -91.807 1.00 39.92 133 LEU D C 1
ATOM 6875 O O . LEU D 1 133 ? -20.636 42.828 -92.268 1.00 37.73 133 LEU D O 1
ATOM 6880 N N . GLU D 1 134 ? -20.025 41.013 -91.078 1.00 41.56 134 GLU D N 1
ATOM 6881 C CA . GLU D 1 134 ? -18.698 41.524 -90.770 1.00 43.23 134 GLU D CA 1
ATOM 6882 C C . GLU D 1 134 ? -17.744 41.414 -91.969 1.00 43.68 134 GLU D C 1
ATOM 6883 O O . GLU D 1 134 ? -16.595 41.835 -91.895 1.00 43.85 134 GLU D O 1
ATOM 6889 N N . SER D 1 135 ? -18.222 40.851 -93.073 1.00 44.89 135 SER D N 1
ATOM 6890 C CA . SER D 1 135 ? -17.432 40.836 -94.308 1.00 49.71 135 SER D CA 1
ATOM 6891 C C . SER D 1 135 ? -17.797 42.011 -95.201 1.00 48.99 135 SER D C 1
ATOM 6892 O O . SER D 1 135 ? -17.168 42.222 -96.233 1.00 48.87 135 SER D O 1
ATOM 6895 N N . ARG D 1 136 ? -18.816 42.769 -94.802 1.00 46.39 136 ARG D N 1
ATOM 6896 C CA . ARG D 1 136 ? -19.349 43.841 -95.639 1.00 50.30 136 ARG D CA 1
ATOM 6897 C C . ARG D 1 136 ? -19.237 45.203 -94.958 1.00 51.46 136 ARG D C 1
ATOM 6898 O O . ARG D 1 136 ? -19.382 45.303 -93.739 1.00 52.43 136 ARG D O 1
ATOM 6906 N N . ALA D 1 137 ? -18.976 46.246 -95.745 1.00 51.01 137 ALA D N 1
ATOM 6907 C CA . ALA D 1 137 ? -18.995 47.617 -95.233 1.00 50.43 137 ALA D CA 1
ATOM 6908 C C . ALA D 1 137 ? -20.440 48.097 -95.085 1.00 44.43 137 ALA D C 1
ATOM 6909 O O . ALA D 1 137 ? -21.325 47.599 -95.767 1.00 39.41 137 ALA D O 1
ATOM 6911 N N . ASP D 1 138 ? -20.671 49.074 -94.214 1.00 45.14 138 ASP D N 1
ATOM 6912 C CA . ASP D 1 138 ? -22.022 49.594 -93.989 1.00 46.82 138 ASP D CA 1
ATOM 6913 C C . ASP D 1 138 ? -22.986 48.488 -93.536 1.00 45.06 138 ASP D C 1
ATOM 6914 O O . ASP D 1 138 ? -24.151 48.469 -93.944 1.00 48.00 138 ASP D O 1
ATOM 6919 N N . ALA D 1 139 ? -22.503 47.565 -92.707 1.00 37.90 139 ALA D N 1
ATOM 6920 C CA . ALA D 1 139 ? -23.348 46.470 -92.223 1.00 33.37 139 ALA D CA 1
ATOM 6921 C C . ALA D 1 139 ? -24.149 46.900 -91.000 1.00 33.09 139 ALA D C 1
ATOM 6922 O O . ALA D 1 139 ? -23.633 47.581 -90.115 1.00 35.24 139 ALA D O 1
ATOM 6924 N N . ALA D 1 140 ? -25.417 46.508 -90.960 1.00 29.59 140 ALA D N 1
ATOM 6925 C CA . ALA D 1 140 ? -26.283 46.900 -89.866 1.00 29.42 140 ALA D CA 1
ATOM 6926 C C . ALA D 1 140 ? -27.339 45.846 -89.585 1.00 34.79 140 ALA D C 1
ATOM 6927 O O . ALA D 1 140 ? -27.853 45.196 -90.494 1.00 38.97 140 ALA D O 1
ATOM 6929 N N . ILE D 1 141 ? -27.653 45.693 -88.306 1.00 34.71 141 ILE D N 1
ATOM 6930 C CA . ILE D 1 141 ? -28.726 44.829 -87.868 1.00 31.37 141 ILE D CA 1
ATOM 6931 C C . ILE D 1 141 ? -29.814 45.695 -87.244 1.00 32.09 141 ILE D C 1
ATOM 6932 O O . ILE D 1 141 ? -29.520 46.632 -86.518 1.00 30.31 141 ILE D O 1
ATOM 6937 N N . VAL D 1 142 ? -31.070 45.398 -87.544 1.00 33.80 142 VAL D N 1
ATOM 6938 C CA . VAL D 1 142 ? -32.177 46.058 -86.869 1.00 30.54 142 VAL D CA 1
ATOM 6939 C C . VAL D 1 142 ? -33.045 44.970 -86.268 1.00 31.29 142 VAL D C 1
ATOM 6940 O O . VAL D 1 142 ? -33.382 43.994 -86.941 1.00 30.71 142 VAL D O 1
ATOM 6944 N N . CYS D 1 143 ? -33.374 45.107 -84.989 1.00 25.78 143 CYS D N 1
ATOM 6945 C CA . CYS D 1 143 ? -34.260 44.151 -84.368 1.00 21.40 143 CYS D CA 1
ATOM 6946 C C . CYS D 1 143 ? -35.591 44.835 -84.109 1.00 23.83 143 CYS D C 1
ATOM 6947 O O . CYS D 1 143 ? -35.659 45.824 -83.377 1.00 30.20 143 CYS D O 1
ATOM 6950 N N . VAL D 1 144 ? -36.658 44.330 -84.715 1.00 23.03 144 VAL D N 1
ATOM 6951 C CA . VAL D 1 144 ? -37.964 44.926 -84.470 1.00 28.14 144 VAL D CA 1
ATOM 6952 C C . VAL D 1 144 ? -38.448 44.586 -83.048 1.00 31.69 144 VAL D C 1
ATOM 6953 O O . VAL D 1 144 ? -38.447 43.425 -82.637 1.00 30.81 144 VAL D O 1
ATOM 6957 N N . ASN D 1 145 ? -38.825 45.608 -82.287 1.00 31.82 145 ASN D N 1
ATOM 6958 C CA . ASN D 1 145 ? -39.291 45.387 -80.922 1.00 26.80 145 ASN D CA 1
ATOM 6959 C C . ASN D 1 145 ? -40.518 46.254 -80.663 1.00 26.57 145 ASN D C 1
ATOM 6960 O O . ASN D 1 145 ? -41.011 46.927 -81.578 1.00 25.49 145 ASN D O 1
ATOM 6965 N N . SER D 1 146 ? -40.999 46.231 -79.425 1.00 27.40 146 SER D N 1
ATOM 6966 C CA . SER D 1 146 ? -42.212 46.937 -79.026 1.00 28.90 146 SER D CA 1
ATOM 6967 C C . SER D 1 146 ? -41.954 47.871 -77.831 1.00 28.32 146 SER D C 1
ATOM 6968 O O . SER D 1 146 ? -41.036 47.635 -77.034 1.00 24.41 146 SER D O 1
ATOM 6971 N N . LEU D 1 147 ? -42.755 48.933 -77.719 1.00 29.20 147 LEU D N 1
ATOM 6972 C CA . LEU D 1 147 ? -42.641 49.864 -76.595 1.00 30.27 147 LEU D CA 1
ATOM 6973 C C . LEU D 1 147 ? -42.803 49.103 -75.277 1.00 28.74 147 LEU D C 1
ATOM 6974 O O . LEU D 1 147 ? -42.303 49.534 -74.248 1.00 28.53 147 LEU D O 1
ATOM 6979 N N . LEU D 1 148 ? -43.487 47.957 -75.329 1.00 28.18 148 LEU D N 1
ATOM 6980 C CA . LEU D 1 148 ? -43.635 47.085 -74.164 1.00 28.43 148 LEU D CA 1
ATOM 6981 C C . LEU D 1 148 ? -42.298 46.827 -73.464 1.00 23.01 148 LEU D C 1
ATOM 6982 O O . LEU D 1 148 ? -42.267 46.612 -72.265 1.00 20.67 148 LEU D O 1
ATOM 6987 N N . ALA D 1 149 ? -41.198 46.856 -74.215 1.00 22.58 149 ALA D N 1
ATOM 6988 C CA . ALA D 1 149 ? -39.878 46.571 -73.651 1.00 20.14 149 ALA D CA 1
ATOM 6989 C C . ALA D 1 149 ? -39.463 47.553 -72.564 1.00 23.38 149 ALA D C 1
ATOM 6990 O O . ALA D 1 149 ? -38.698 47.201 -71.681 1.00 30.45 149 ALA D O 1
ATOM 6992 N N . SER D 1 150 ? -39.951 48.782 -72.633 1.00 22.35 150 SER D N 1
ATOM 6993 C CA . SER D 1 150 ? -39.619 49.767 -71.611 1.00 25.90 150 SER D CA 1
ATOM 6994 C C . SER D 1 150 ? -40.851 50.272 -70.886 1.00 25.46 150 SER D C 1
ATOM 6995 O O . SER D 1 150 ? -40.737 50.939 -69.872 1.00 28.13 150 SER D O 1
ATOM 6998 N N . GLN D 1 151 ? -42.029 49.938 -71.393 1.00 25.79 151 GLN D N 1
ATOM 6999 C CA . GLN D 1 151 ? -43.264 50.433 -70.808 1.00 28.90 151 GLN D CA 1
ATOM 7000 C C . GLN D 1 151 ? -44.329 49.363 -70.936 1.00 30.05 151 GLN D C 1
ATOM 7001 O O . GLN D 1 151 ? -45.142 49.391 -71.851 1.00 30.03 151 GLN D O 1
ATOM 7007 N N . PRO D 1 152 ? -44.315 48.390 -70.024 1.00 33.73 152 PRO D N 1
ATOM 7008 C CA . PRO D 1 152 ? -45.211 47.234 -70.159 1.00 31.46 152 PRO D CA 1
ATOM 7009 C C . PRO D 1 152 ? -46.695 47.568 -69.986 1.00 29.05 152 PRO D C 1
ATOM 7010 O O . PRO D 1 152 ? -47.068 48.564 -69.360 1.00 28.51 152 PRO D O 1
ATOM 7014 N N . GLU D 1 153 ? -47.525 46.713 -70.564 1.00 29.97 153 GLU D N 1
ATOM 7015 C CA . GLU D 1 153 ? -48.972 46.783 -70.440 1.00 31.70 153 GLU D CA 1
ATOM 7016 C C . GLU D 1 153 ? -49.485 45.501 -69.778 1.00 30.62 153 GLU D C 1
ATOM 7017 O O . GLU D 1 153 ? -48.958 44.411 -70.033 1.00 27.68 153 GLU D O 1
ATOM 7023 N N . PRO D 1 154 ? -50.551 45.624 -68.976 1.00 33.06 154 PRO D N 1
ATOM 7024 C CA . PRO D 1 154 ? -51.029 44.604 -68.027 1.00 34.34 154 PRO D CA 1
ATOM 7025 C C . PRO D 1 154 ? -51.481 43.272 -68.666 1.00 38.84 154 PRO D C 1
ATOM 7026 O O . PRO D 1 154 ? -51.459 42.237 -67.994 1.00 44.05 154 PRO D O 1
ATOM 7030 N N . HIS D 1 155 ? -51.893 43.286 -69.926 1.00 33.78 155 HIS D N 1
ATOM 7031 C CA . HIS D 1 155 ? -52.294 42.034 -70.564 1.00 37.47 155 HIS D CA 1
ATOM 7032 C C . HIS D 1 155 ? -51.235 41.527 -71.520 1.00 33.91 155 HIS D C 1
ATOM 7033 O O . HIS D 1 155 ? -51.520 40.706 -72.366 1.00 34.90 155 HIS D O 1
ATOM 7040 N N . MET D 1 156 ? -50.017 42.042 -71.383 1.00 32.61 156 MET D N 1
ATOM 7041 C CA . MET D 1 156 ? -48.886 41.619 -72.201 1.00 30.53 156 MET D CA 1
ATOM 7042 C C . MET D 1 156 ? -47.680 41.340 -71.323 1.00 29.66 156 MET D C 1
ATOM 7043 O O . MET D 1 156 ? -46.550 41.705 -71.682 1.00 30.60 156 MET D O 1
ATOM 7048 N N . VAL D 1 157 ? -47.910 40.693 -70.180 1.00 26.21 157 VAL D N 1
ATOM 7049 C CA . VAL D 1 157 ? -46.857 40.562 -69.168 1.00 25.16 157 VAL D CA 1
ATOM 7050 C C . VAL D 1 157 ? -45.617 39.768 -69.632 1.00 26.44 157 VAL D C 1
ATOM 7051 O O . VAL D 1 157 ? -44.487 40.255 -69.545 1.00 27.08 157 VAL D O 1
ATOM 7055 N N . ALA D 1 158 ? -45.827 38.562 -70.141 1.00 25.52 158 ALA D N 1
ATOM 7056 C CA . ALA D 1 158 ? -44.710 37.715 -70.562 1.00 27.26 158 ALA D CA 1
ATOM 7057 C C . ALA D 1 158 ? -43.987 38.326 -71.774 1.00 28.92 158 ALA D C 1
ATOM 7058 O O . ALA D 1 158 ? -42.753 38.356 -71.834 1.00 30.88 158 ALA D O 1
ATOM 7060 N N . THR D 1 159 ? -44.756 38.837 -72.726 1.00 25.69 159 THR D N 1
ATOM 7061 C CA A THR D 1 159 ? -44.191 39.451 -73.929 0.50 26.62 159 THR D CA 1
ATOM 7062 C CA B THR D 1 159 ? -44.152 39.418 -73.914 0.50 26.75 159 THR D CA 1
ATOM 7063 C C . THR D 1 159 ? -43.412 40.718 -73.578 1.00 25.84 159 THR D C 1
ATOM 7064 O O . THR D 1 159 ? -42.331 40.968 -74.115 1.00 24.24 159 THR D O 1
ATOM 7071 N N . SER D 1 160 ? -43.969 41.525 -72.673 1.00 19.89 160 SER D N 1
ATOM 7072 C CA . SER D 1 160 ? -43.277 42.751 -72.231 1.00 22.06 160 SER D CA 1
ATOM 7073 C C . SER D 1 160 ? -41.904 42.447 -71.629 1.00 23.33 160 SER D C 1
ATOM 7074 O O . SER D 1 160 ? -40.907 43.084 -71.968 1.00 23.29 160 SER D O 1
ATOM 7077 N N . ALA D 1 161 ? -41.867 41.457 -70.742 1.00 21.40 161 ALA D N 1
ATOM 7078 C CA . ALA D 1 161 ? -40.634 41.057 -70.087 1.00 20.05 161 ALA D CA 1
ATOM 7079 C C . ALA D 1 161 ? -39.645 40.481 -71.104 1.00 23.81 161 ALA D C 1
ATOM 7080 O O . ALA D 1 161 ? -38.462 40.829 -71.093 1.00 26.89 161 ALA D O 1
ATOM 7082 N N . ALA D 1 162 ? -40.130 39.620 -71.997 1.00 20.34 162 ALA D N 1
ATOM 7083 C CA . ALA D 1 162 ? -39.270 39.099 -73.062 1.00 21.63 162 ALA D CA 1
ATOM 7084 C C . ALA D 1 162 ? -38.755 40.205 -74.007 1.00 25.06 162 ALA D C 1
ATOM 7085 O O . ALA D 1 162 ? -37.620 40.132 -74.484 1.00 25.03 162 ALA D O 1
ATOM 7087 N N . ARG D 1 163 ? -39.577 41.227 -74.272 1.00 24.99 163 ARG D N 1
ATOM 7088 C CA . ARG D 1 163 ? -39.151 42.327 -75.140 1.00 25.60 163 ARG D CA 1
ATOM 7089 C C . ARG D 1 163 ? -38.017 43.100 -74.471 1.00 24.00 163 ARG D C 1
ATOM 7090 O O . ARG D 1 163 ? -37.066 43.516 -75.121 1.00 24.55 163 ARG D O 1
ATOM 7098 N N . ALA D 1 164 ? -38.139 43.292 -73.162 1.00 21.29 164 ALA D N 1
ATOM 7099 C CA . ALA D 1 164 ? -37.125 43.983 -72.374 1.00 23.57 164 ALA D CA 1
ATOM 7100 C C . ALA D 1 164 ? -35.772 43.284 -72.492 1.00 23.65 164 ALA D C 1
ATOM 7101 O O . ALA D 1 164 ? -34.744 43.927 -72.733 1.00 25.06 164 ALA D O 1
ATOM 7103 N N . GLY D 1 165 ? -35.783 41.966 -72.316 1.00 24.78 165 GLY D N 1
ATOM 7104 C CA . GLY D 1 165 ? -34.577 41.170 -72.432 1.00 21.61 165 GLY D CA 1
ATOM 7105 C C . GLY D 1 165 ? -33.895 41.421 -73.758 1.00 21.08 165 GLY D C 1
ATOM 7106 O O . GLY D 1 165 ? -32.681 41.654 -73.807 1.00 20.65 165 GLY D O 1
ATOM 7107 N N . VAL D 1 166 ? -34.692 41.402 -74.828 1.00 16.83 166 VAL D N 1
ATOM 7108 C CA . VAL D 1 166 ? -34.169 41.551 -76.173 1.00 23.18 166 VAL D CA 1
ATOM 7109 C C . VAL D 1 166 ? -33.665 42.977 -76.451 1.00 25.32 166 VAL D C 1
ATOM 7110 O O . VAL D 1 166 ? -32.705 43.168 -77.203 1.00 27.47 166 VAL D O 1
ATOM 7114 N N . LYS D 1 167 ? -34.318 43.969 -75.854 1.00 24.81 167 LYS D N 1
ATOM 7115 C CA . LYS D 1 167 ? -33.871 45.355 -75.976 1.00 25.00 167 LYS D CA 1
ATOM 7116 C C . LYS D 1 167 ? -32.517 45.524 -75.305 1.00 27.96 167 LYS D C 1
ATOM 7117 O O . LYS D 1 167 ? -31.632 46.193 -75.827 1.00 28.35 167 LYS D O 1
ATOM 7123 N N . ASN D 1 168 ? -32.353 44.893 -74.144 1.00 31.06 168 ASN D N 1
ATOM 7124 C CA . ASN D 1 168 ? -31.064 44.880 -73.463 1.00 27.21 168 ASN D CA 1
ATOM 7125 C C . ASN D 1 168 ? -29.988 44.216 -74.343 1.00 25.24 168 ASN D C 1
ATOM 7126 O O . ASN D 1 168 ? -28.863 44.716 -74.454 1.00 27.64 168 ASN D O 1
ATOM 7131 N N . LEU D 1 169 ? -30.358 43.121 -74.999 1.00 23.18 169 LEU D N 1
ATOM 7132 C CA . LEU D 1 169 ? -29.432 42.378 -75.855 1.00 23.45 169 LEU D CA 1
ATOM 7133 C C . LEU D 1 169 ? -28.934 43.238 -77.020 1.00 25.93 169 LEU D C 1
ATOM 7134 O O . LEU D 1 169 ? -27.738 43.220 -77.344 1.00 28.41 169 LEU D O 1
ATOM 7139 N N . VAL D 1 170 ? -29.844 43.997 -77.638 1.00 24.81 170 VAL D N 1
ATOM 7140 C CA . VAL D 1 170 ? -29.472 44.911 -78.718 1.00 20.39 170 VAL D CA 1
ATOM 7141 C C . VAL D 1 170 ? -28.325 45.835 -78.289 1.00 22.21 170 VAL D C 1
ATOM 7142 O O . VAL D 1 170 ? -27.357 46.009 -79.033 1.00 19.94 170 VAL D O 1
ATOM 7146 N N . ARG D 1 171 ? -28.402 46.398 -77.079 1.00 22.20 171 ARG D N 1
ATOM 7147 C CA . ARG D 1 171 ? -27.274 47.191 -76.574 1.00 23.08 171 ARG D CA 1
ATOM 7148 C C . ARG D 1 171 ? -25.960 46.388 -76.497 1.00 26.73 171 ARG D C 1
ATOM 7149 O O . ARG D 1 171 ? -24.919 46.852 -76.968 1.00 30.39 171 ARG D O 1
ATOM 7157 N N . SER D 1 172 ? -26.001 45.190 -75.918 1.00 23.77 172 SER D N 1
ATOM 7158 C CA . SER D 1 172 ? -24.797 44.363 -75.845 1.00 25.61 172 SER D CA 1
ATOM 7159 C C . SER D 1 172 ? -24.219 44.011 -77.220 1.00 26.11 172 SER D C 1
ATOM 7160 O O . SER D 1 172 ? -22.996 44.043 -77.397 1.00 27.18 172 SER D O 1
ATOM 7163 N N . MET D 1 173 ? -25.084 43.653 -78.176 1.00 24.36 173 MET D N 1
ATOM 7164 C CA . MET D 1 173 ? -24.627 43.316 -79.542 1.00 26.53 173 MET D CA 1
ATOM 7165 C C . MET D 1 173 ? -23.993 44.512 -80.279 1.00 28.75 173 MET D C 1
ATOM 7166 O O . MET D 1 173 ? -22.980 44.359 -80.969 1.00 26.32 173 MET D O 1
ATOM 7171 N N . ALA D 1 174 ? -24.570 45.704 -80.131 1.00 31.00 174 ALA D N 1
ATOM 7172 C CA . ALA D 1 174 ? -23.961 46.882 -80.750 1.00 30.84 174 ALA D CA 1
ATOM 7173 C C . ALA D 1 174 ? -22.574 47.113 -80.163 1.00 33.47 174 ALA D C 1
ATOM 7174 O O . ALA D 1 174 ? -21.631 47.396 -80.885 1.00 37.35 174 ALA D O 1
ATOM 7176 N N . PHE D 1 175 ? -22.435 46.975 -78.849 1.00 33.21 175 PHE D N 1
ATOM 7177 C CA . PHE D 1 175 ? -21.123 47.173 -78.250 1.00 30.63 175 PHE D CA 1
ATOM 7178 C C . PHE D 1 175 ? -20.126 46.106 -78.700 1.00 28.00 175 PHE D C 1
ATOM 7179 O O . PHE D 1 175 ? -18.971 46.412 -78.995 1.00 25.15 175 PHE D O 1
ATOM 7187 N N . GLU D 1 176 ? -20.572 44.853 -78.756 1.00 30.26 176 GLU D N 1
ATOM 7188 C CA . GLU D 1 176 ? -19.690 43.744 -79.132 1.00 28.45 176 GLU D CA 1
ATOM 7189 C C . GLU D 1 176 ? -19.318 43.766 -80.625 1.00 28.99 176 GLU D C 1
ATOM 7190 O O . GLU D 1 176 ? -18.153 43.590 -80.978 1.00 30.65 176 GLU D O 1
ATOM 7196 N N . PHE D 1 177 ? -20.293 43.994 -81.500 1.00 27.60 177 PHE D N 1
ATOM 7197 C CA . PHE D 1 177 ? -20.017 43.935 -82.937 1.00 28.25 177 PHE D CA 1
ATOM 7198 C C . PHE D 1 177 ? -19.440 45.246 -83.504 1.00 31.84 177 PHE D C 1
ATOM 7199 O O . PHE D 1 177 ? -18.933 45.263 -84.632 1.00 31.48 177 PHE D O 1
ATOM 7207 N N . ALA D 1 178 ? -19.508 46.331 -82.733 1.00 30.08 178 ALA D N 1
ATOM 7208 C CA . ALA D 1 178 ? -18.995 47.629 -83.213 1.00 30.77 178 ALA D CA 1
ATOM 7209 C C . ALA D 1 178 ? -17.570 47.571 -83.768 1.00 32.06 178 ALA D C 1
ATOM 7210 O O . ALA D 1 178 ? -17.261 48.251 -84.744 1.00 34.24 178 ALA D O 1
ATOM 7212 N N . PRO D 1 179 ? -16.687 46.781 -83.141 1.00 32.43 179 PRO D N 1
ATOM 7213 C CA . PRO D 1 179 ? -15.309 46.715 -83.658 1.00 33.40 179 PRO D CA 1
ATOM 7214 C C . PRO D 1 179 ? -15.222 46.123 -85.072 1.00 36.72 179 PRO D C 1
ATOM 7215 O O . PRO D 1 179 ? -14.325 46.484 -85.834 1.00 37.63 179 PRO D O 1
ATOM 7219 N N . LYS D 1 180 ? -16.137 45.221 -85.413 1.00 39.94 180 LYS D N 1
ATOM 7220 C CA . LYS D 1 180 ? -16.173 44.633 -86.756 1.00 42.76 180 LYS D CA 1
ATOM 7221 C C . LYS D 1 180 ? -17.159 45.343 -87.684 1.00 41.23 180 LYS D C 1
ATOM 7222 O O . LYS D 1 180 ? -17.629 44.753 -88.652 1.00 42.31 180 LYS D O 1
ATOM 7228 N N . GLY D 1 181 ? -17.485 46.596 -87.369 1.00 40.30 181 GLY D N 1
ATOM 7229 C CA . GLY D 1 181 ? -18.195 47.473 -88.292 1.00 40.05 181 GLY D CA 1
ATOM 7230 C C . GLY D 1 181 ? -19.689 47.260 -88.477 1.00 37.19 181 GLY D C 1
ATOM 7231 O O . GLY D 1 181 ? -20.291 47.875 -89.356 1.00 38.68 181 GLY D O 1
ATOM 7232 N N . VAL D 1 182 ? -20.286 46.397 -87.656 1.00 32.63 182 VAL D N 1
ATOM 7233 C CA . VAL D 1 182 ? -21.721 46.133 -87.714 1.00 29.92 182 VAL D CA 1
ATOM 7234 C C . VAL D 1 182 ? -22.471 46.954 -86.662 1.00 29.55 182 VAL D C 1
ATOM 7235 O O . VAL D 1 182 ? -22.263 46.781 -85.460 1.00 30.02 182 VAL D O 1
ATOM 7239 N N . ARG D 1 183 ? -23.342 47.849 -87.121 1.00 29.82 183 ARG D N 1
ATOM 7240 C CA . ARG D 1 183 ? -24.203 48.603 -86.219 1.00 28.50 183 ARG D CA 1
ATOM 7241 C C . ARG D 1 183 ? -25.398 47.746 -85.836 1.00 31.10 183 ARG D C 1
ATOM 7242 O O . ARG D 1 183 ? -25.778 46.828 -86.565 1.00 30.83 183 ARG D O 1
ATOM 7250 N N . VAL D 1 184 ? -25.980 48.037 -84.679 1.00 32.66 184 VAL D N 1
ATOM 7251 C CA . VAL D 1 184 ? -27.135 47.289 -84.210 1.00 30.77 184 VAL D CA 1
ATOM 7252 C C . VAL D 1 184 ? -28.093 48.250 -83.527 1.00 28.48 184 VAL D C 1
ATOM 7253 O O . VAL D 1 184 ? -27.685 49.020 -82.657 1.00 29.78 184 VAL D O 1
ATOM 7257 N N . ASN D 1 185 ? -29.355 48.228 -83.942 1.00 22.18 185 ASN D N 1
ATOM 7258 C CA . ASN D 1 185 ? -30.376 49.056 -83.324 1.00 20.65 185 ASN D CA 1
ATOM 7259 C C . ASN D 1 185 ? -31.706 48.325 -83.363 1.00 23.31 185 ASN D C 1
ATOM 7260 O O . ASN D 1 185 ? -31.810 47.242 -83.938 1.00 26.41 185 ASN D O 1
ATOM 7265 N N . GLY D 1 186 ? -32.734 48.920 -82.775 1.00 20.27 186 GLY D N 1
ATOM 7266 C CA . GLY D 1 186 ? -34.062 48.365 -82.923 1.00 16.57 186 GLY D CA 1
ATOM 7267 C C . GLY D 1 186 ? -35.066 49.483 -83.062 1.00 21.35 186 GLY D C 1
ATOM 7268 O O . GLY D 1 186 ? -34.713 50.666 -83.081 1.00 20.00 186 GLY D O 1
ATOM 7269 N N . ILE D 1 187 ? -36.334 49.107 -83.161 1.00 24.43 187 ILE D N 1
ATOM 7270 C CA . ILE D 1 187 ? -37.406 50.081 -83.141 1.00 24.40 187 ILE D CA 1
ATOM 7271 C C . ILE D 1 187 ? -38.371 49.605 -82.082 1.00 27.29 187 ILE D C 1
ATOM 7272 O O . ILE D 1 187 ? -38.365 48.424 -81.725 1.00 28.43 187 ILE D O 1
ATOM 7277 N N . LEU D 1 188 ? -39.180 50.523 -81.558 1.00 27.41 188 LEU D N 1
ATOM 7278 C CA . LEU D 1 188 ? -40.166 50.171 -80.546 1.00 21.49 188 LEU D CA 1
ATOM 7279 C C . LEU D 1 188 ? -41.550 50.538 -81.053 1.00 23.56 188 LEU D C 1
ATOM 7280 O O . LEU D 1 188 ? -41.970 51.696 -80.973 1.00 25.12 188 LEU D O 1
ATOM 7285 N N . ILE D 1 189 ? -42.262 49.565 -81.601 1.00 22.37 189 ILE D N 1
ATOM 7286 C CA . ILE D 1 189 ? -43.569 49.864 -82.164 1.00 25.11 189 ILE D CA 1
ATOM 7287 C C . ILE D 1 189 ? -44.617 50.071 -81.067 1.00 26.04 189 ILE D C 1
ATOM 7288 O O . ILE D 1 189 ? -44.558 49.438 -80.022 1.00 25.17 189 ILE D O 1
ATOM 7293 N N . GLY D 1 190 ? -45.593 50.925 -81.355 1.00 24.78 190 GLY D N 1
ATOM 7294 C CA . GLY D 1 190 ? -46.793 51.063 -80.553 1.00 25.74 190 GLY D CA 1
ATOM 7295 C C . GLY D 1 190 ? -47.855 50.088 -81.028 1.00 29.28 190 GLY D C 1
ATOM 7296 O O . GLY D 1 190 ? -47.578 48.895 -81.190 1.00 29.51 190 GLY D O 1
ATOM 7297 N N . LEU D 1 191 ? -49.076 50.577 -81.228 1.00 28.28 191 LEU D N 1
ATOM 7298 C CA . LEU D 1 191 ? -50.142 49.730 -81.748 1.00 29.03 191 LEU D CA 1
ATOM 7299 C C . LEU D 1 191 ? -50.207 49.872 -83.266 1.00 33.97 191 LEU D C 1
ATOM 7300 O O . LEU D 1 191 ? -50.563 50.935 -83.784 1.00 36.64 191 LEU D O 1
ATOM 7305 N N . VAL D 1 192 ? -49.848 48.804 -83.978 1.00 34.49 192 VAL D N 1
ATOM 7306 C CA . VAL D 1 192 ? -49.778 48.856 -85.444 1.00 33.97 192 VAL D CA 1
ATOM 7307 C C . VAL D 1 192 ? -50.840 47.968 -86.090 1.00 33.70 192 VAL D C 1
ATOM 7308 O O . VAL D 1 192 ? -51.036 46.828 -85.665 1.00 33.54 192 VAL D O 1
ATOM 7312 N N . GLU D 1 193 ? -51.533 48.503 -87.100 1.00 32.25 193 GLU D N 1
ATOM 7313 C CA . GLU D 1 193 ? -52.562 47.744 -87.825 1.00 33.78 193 GLU D CA 1
ATOM 7314 C C . GLU D 1 193 ? -52.065 46.340 -88.146 1.00 36.47 193 GLU D C 1
ATOM 7315 O O . GLU D 1 193 ? -50.941 46.165 -88.618 1.00 38.92 193 GLU D O 1
ATOM 7321 N N . SER D 1 194 ? -52.896 45.338 -87.893 1.00 35.65 194 SER D N 1
ATOM 7322 C CA . SER D 1 194 ? -52.438 43.965 -88.014 1.00 35.62 194 SER D CA 1
ATOM 7323 C C . SER D 1 194 ? -53.595 42.989 -87.995 1.00 36.98 194 SER D C 1
ATOM 7324 O O . SER D 1 194 ? -54.754 43.382 -87.791 1.00 36.13 194 SER D O 1
ATOM 7327 N N . GLY D 1 195 ? -53.264 41.712 -88.186 1.00 35.68 195 GLY D N 1
ATOM 7328 C CA . GLY D 1 195 ? -54.236 40.633 -88.099 1.00 35.42 195 GLY D CA 1
ATOM 7329 C C . GLY D 1 195 ? -55.048 40.702 -86.823 1.00 33.33 195 GLY D C 1
ATOM 7330 O O . GLY D 1 195 ? -56.272 40.544 -86.845 1.00 32.23 195 GLY D O 1
ATOM 7331 N N . GLN D 1 196 ? -54.369 40.968 -85.711 1.00 35.29 196 GLN D N 1
ATOM 7332 C CA . GLN D 1 196 ? -55.029 41.078 -84.419 1.00 39.95 196 GLN D CA 1
ATOM 7333 C C . GLN D 1 196 ? -56.122 42.138 -84.447 1.00 40.25 196 GLN D C 1
ATOM 7334 O O . GLN D 1 196 ? -57.280 41.860 -84.129 1.00 42.20 196 GLN D O 1
ATOM 7340 N N . TRP D 1 197 ? -55.747 43.354 -84.830 1.00 35.88 197 TRP D N 1
ATOM 7341 C CA . TRP D 1 197 ? -56.684 44.470 -84.853 1.00 33.07 197 TRP D CA 1
ATOM 7342 C C . TRP D 1 197 ? -57.823 44.271 -85.865 1.00 34.15 197 TRP D C 1
ATOM 7343 O O . TRP D 1 197 ? -58.987 44.596 -85.577 1.00 30.59 197 TRP D O 1
ATOM 7354 N N . ARG D 1 198 ? -57.497 43.712 -87.034 1.00 33.55 198 ARG D N 1
ATOM 7355 C CA . ARG D 1 198 ? -58.530 43.380 -88.019 1.00 35.39 198 ARG D CA 1
ATOM 7356 C C . ARG D 1 198 ? -59.482 42.357 -87.410 1.00 37.48 198 ARG D C 1
ATOM 7357 O O . ARG D 1 198 ? -60.700 42.448 -87.575 1.00 37.55 198 ARG D O 1
ATOM 7365 N N . ARG D 1 199 ? -58.910 41.393 -86.692 1.00 41.76 199 ARG D N 1
ATOM 7366 C CA . ARG D 1 199 ? -59.681 40.363 -85.998 1.00 45.77 199 ARG D CA 1
ATOM 7367 C C . ARG D 1 199 ? -60.602 41.018 -84.967 1.00 44.54 199 ARG D C 1
ATOM 7368 O O . ARG D 1 199 ? -61.798 40.724 -84.913 1.00 45.57 199 ARG D O 1
ATOM 7376 N N . ARG D 1 200 ? -60.040 41.925 -84.168 1.00 41.46 200 ARG D N 1
ATOM 7377 C CA . ARG D 1 200 ? -60.811 42.660 -83.161 1.00 45.61 200 ARG D CA 1
ATOM 7378 C C . ARG D 1 200 ? -61.870 43.572 -83.784 1.00 46.27 200 ARG D C 1
ATOM 7379 O O . ARG D 1 200 ? -62.988 43.670 -83.272 1.00 47.33 200 ARG D O 1
ATOM 7387 N N . PHE D 1 201 ? -61.524 44.227 -84.889 1.00 43.85 201 PHE D N 1
ATOM 7388 C CA . PHE D 1 201 ? -62.503 45.019 -85.621 1.00 43.31 201 PHE D CA 1
ATOM 7389 C C . PHE D 1 201 ? -63.665 44.147 -86.076 1.00 43.23 201 PHE D C 1
ATOM 7390 O O . PHE D 1 201 ? -64.813 44.590 -86.110 1.00 42.96 201 PHE D O 1
ATOM 7398 N N . GLU D 1 202 ? -63.361 42.903 -86.431 1.00 45.65 202 GLU D N 1
ATOM 7399 C CA . GLU D 1 202 ? -64.378 42.015 -86.973 1.00 51.45 202 GLU D CA 1
ATOM 7400 C C . GLU D 1 202 ? -65.379 41.575 -85.908 1.00 54.52 202 GLU D C 1
ATOM 7401 O O . GLU D 1 202 ? -66.517 41.228 -86.221 1.00 57.62 202 GLU D O 1
ATOM 7407 N N . ALA D 1 203 ? -64.945 41.597 -84.653 1.00 54.85 203 ALA D N 1
ATOM 7408 C CA . ALA D 1 203 ? -65.799 41.235 -83.529 1.00 56.81 203 ALA D CA 1
ATOM 7409 C C . ALA D 1 203 ? -66.067 42.445 -82.652 1.00 58.56 203 ALA D C 1
ATOM 7410 O O . ALA D 1 203 ? -65.668 42.471 -81.493 1.00 62.10 203 ALA D O 1
ATOM 7412 N N . ARG D 1 204 ? -66.739 43.449 -83.200 1.00 58.15 204 ARG D N 1
ATOM 7413 C CA . ARG D 1 204 ? -66.978 44.676 -82.453 1.00 60.69 204 ARG D CA 1
ATOM 7414 C C . ARG D 1 204 ? -68.452 44.807 -82.080 1.00 70.19 204 ARG D C 1
ATOM 7415 O O . ARG D 1 204 ? -69.321 44.270 -82.771 1.00 74.87 204 ARG D O 1
ATOM 7423 N N . GLU D 1 205 ? -68.729 45.510 -80.983 1.00 71.88 205 GLU D N 1
ATOM 7424 C CA . GLU D 1 205 ? -70.105 45.831 -80.611 1.00 74.90 205 GLU D CA 1
ATOM 7425 C C . GLU D 1 205 ? -70.720 46.818 -81.602 1.00 72.98 205 GLU D C 1
ATOM 7426 O O . GLU D 1 205 ? -71.806 46.584 -82.130 1.00 73.50 205 GLU D O 1
ATOM 7432 N N . GLU D 1 206 ? -70.017 47.919 -81.853 1.00 71.02 206 GLU D N 1
ATOM 7433 C CA . GLU D 1 206 ? -70.514 48.959 -82.744 1.00 70.57 206 GLU D CA 1
ATOM 7434 C C . GLU D 1 206 ? -70.292 48.611 -84.204 1.00 69.79 206 GLU D C 1
ATOM 7435 O O . GLU D 1 206 ? -69.303 49.030 -84.804 1.00 72.33 206 GLU D O 1
ATOM 7441 N N . ARG D 1 207 ? -71.222 47.858 -84.779 1.00 66.42 207 ARG D N 1
ATOM 7442 C CA . ARG D 1 207 ? -71.117 47.473 -86.178 1.00 60.69 207 ARG D CA 1
ATOM 7443 C C . ARG D 1 207 ? -71.219 48.703 -87.066 1.00 57.52 207 ARG D C 1
ATOM 7444 O O . ARG D 1 207 ? -70.738 48.706 -88.192 1.00 57.64 207 ARG D O 1
ATOM 7452 N N . GLU D 1 208 ? -71.845 49.750 -86.546 1.00 55.65 208 GLU D N 1
ATOM 7453 C CA . GLU D 1 208 ? -72.069 50.967 -87.317 1.00 57.01 208 GLU D CA 1
ATOM 7454 C C . GLU D 1 208 ? -70.763 51.580 -87.805 1.00 55.09 208 GLU D C 1
ATOM 7455 O O . GLU D 1 208 ? -70.718 52.218 -88.853 1.00 53.05 208 GLU D O 1
ATOM 7461 N N . LEU D 1 209 ? -69.705 51.395 -87.023 1.00 56.69 209 LEU D N 1
ATOM 7462 C CA . LEU D 1 209 ? -68.390 51.930 -87.364 1.00 56.78 209 LEU D CA 1
ATOM 7463 C C . LEU D 1 209 ? -67.684 51.006 -88.350 1.00 55.52 209 LEU D C 1
ATOM 7464 O O . LEU D 1 209 ? -67.645 49.787 -88.145 1.00 53.47 209 LEU D O 1
ATOM 7469 N N . ASP D 1 210 ? -67.127 51.585 -89.412 1.00 54.21 210 ASP D N 1
ATOM 7470 C CA . ASP D 1 210 ? -66.279 50.829 -90.327 1.00 54.12 210 ASP D CA 1
ATOM 7471 C C . ASP D 1 210 ? -64.854 50.749 -89.785 1.00 49.64 210 ASP D C 1
ATOM 7472 O O . ASP D 1 210 ? -64.596 51.148 -88.647 1.00 48.18 210 ASP D O 1
ATOM 7477 N N . TRP D 1 211 ? -63.931 50.245 -90.598 1.00 45.11 211 TRP D N 1
ATOM 7478 C CA . TRP D 1 211 ? -62.557 50.046 -90.145 1.00 41.55 211 TRP D CA 1
ATOM 7479 C C . TRP D 1 211 ? -61.873 51.349 -89.740 1.00 43.33 211 TRP D C 1
ATOM 7480 O O . TRP D 1 211 ? -61.253 51.424 -88.676 1.00 43.80 211 TRP D O 1
ATOM 7491 N N . ALA D 1 212 ? -62.000 52.377 -90.578 1.00 42.48 212 ALA D N 1
ATOM 7492 C CA . ALA D 1 212 ? -61.297 53.632 -90.350 1.00 40.09 212 ALA D CA 1
ATOM 7493 C C . ALA D 1 212 ? -61.834 54.359 -89.112 1.00 42.00 212 ALA D C 1
ATOM 7494 O O . ALA D 1 212 ? -61.074 54.989 -88.373 1.00 38.70 212 ALA D O 1
ATOM 7496 N N . GLN D 1 213 ? -63.144 54.260 -88.899 1.00 43.54 213 GLN D N 1
ATOM 7497 C CA . GLN D 1 213 ? -63.785 54.902 -87.760 1.00 44.79 213 GLN D CA 1
ATOM 7498 C C . GLN D 1 213 ? -63.451 54.165 -86.470 1.00 46.63 213 GLN D C 1
ATOM 7499 O O . GLN D 1 213 ? -63.212 54.770 -85.419 1.00 49.27 213 GLN D O 1
ATOM 7505 N N . TRP D 1 214 ? -63.444 52.846 -86.560 1.00 45.74 214 TRP D N 1
ATOM 7506 C CA . TRP D 1 214 ? -63.215 52.012 -85.401 1.00 44.18 214 TRP D CA 1
ATOM 7507 C C . TRP D 1 214 ? -61.794 52.205 -84.862 1.00 42.02 214 TRP D C 1
ATOM 7508 O O . TRP D 1 214 ? -61.602 52.380 -83.671 1.00 45.84 214 TRP D O 1
ATOM 7519 N N . THR D 1 215 ? -60.800 52.211 -85.741 1.00 40.37 215 THR D N 1
ATOM 7520 C CA . THR D 1 215 ? -59.416 52.335 -85.289 1.00 36.60 215 THR D CA 1
ATOM 7521 C C . THR D 1 215 ? -59.128 53.720 -84.734 1.00 36.31 215 THR D C 1
ATOM 7522 O O . THR D 1 215 ? -58.281 53.869 -83.860 1.00 36.58 215 THR D O 1
ATOM 7526 N N . ALA D 1 216 ? -59.812 54.736 -85.258 1.00 37.95 216 ALA D N 1
ATOM 7527 C CA . ALA D 1 216 ? -59.703 56.088 -84.709 1.00 39.69 216 ALA D CA 1
ATOM 7528 C C . ALA D 1 216 ? -60.213 56.121 -83.266 1.00 39.64 216 ALA D C 1
ATOM 7529 O O . ALA D 1 216 ? -59.536 56.624 -82.356 1.00 38.31 216 ALA D O 1
ATOM 7531 N N . GLN D 1 217 ? -61.409 55.578 -83.059 1.00 41.52 217 GLN D N 1
ATOM 7532 C CA . GLN D 1 217 ? -61.957 55.450 -81.713 1.00 42.76 217 GLN D CA 1
ATOM 7533 C C . GLN D 1 217 ? -61.008 54.645 -80.820 1.00 38.41 217 GLN D C 1
ATOM 7534 O O . GLN D 1 217 ? -60.701 55.069 -79.700 1.00 38.14 217 GLN D O 1
ATOM 7540 N N . LEU D 1 218 ? -60.553 53.486 -81.309 1.00 33.30 218 LEU D N 1
ATOM 7541 C CA . LEU D 1 218 ? -59.602 52.662 -80.557 1.00 29.67 218 LEU D CA 1
ATOM 7542 C C . LEU D 1 218 ? -58.347 53.460 -80.222 1.00 30.33 218 LEU D C 1
ATOM 7543 O O . LEU D 1 218 ? -57.780 53.316 -79.148 1.00 30.11 218 LEU D O 1
ATOM 7548 N N . ALA D 1 219 ? -57.913 54.306 -81.144 1.00 30.53 219 ALA D N 1
ATOM 7549 C CA . ALA D 1 219 ? -56.700 55.073 -80.915 1.00 32.17 219 ALA D CA 1
ATOM 7550 C C . ALA D 1 219 ? -56.899 56.063 -79.766 1.00 34.80 219 ALA D C 1
ATOM 7551 O O . ALA D 1 219 ? -56.027 56.237 -78.908 1.00 36.11 219 ALA D O 1
ATOM 7553 N N . ARG D 1 220 ? -58.064 56.697 -79.740 1.00 37.08 220 ARG D N 1
ATOM 7554 C CA . ARG D 1 220 ? -58.380 57.624 -78.669 1.00 38.77 220 ARG D CA 1
ATOM 7555 C C . ARG D 1 220 ? -58.476 56.883 -77.339 1.00 37.15 220 ARG D C 1
ATOM 7556 O O . ARG D 1 220 ? -57.958 57.345 -76.331 1.00 33.94 220 ARG D O 1
ATOM 7564 N N . ASN D 1 221 ? -59.124 55.723 -77.351 1.00 38.84 221 ASN D N 1
ATOM 7565 C CA . ASN D 1 221 ? -59.268 54.911 -76.150 1.00 34.93 221 ASN D CA 1
ATOM 7566 C C . ASN D 1 221 ? -57.928 54.458 -75.585 1.00 35.69 221 ASN D C 1
ATOM 7567 O O . ASN D 1 221 ? -57.764 54.328 -74.370 1.00 36.15 221 ASN D O 1
ATOM 7572 N N . LYS D 1 222 ? -56.976 54.191 -76.469 1.00 35.11 222 LYS D N 1
ATOM 7573 C CA . LYS D 1 222 ? -55.653 53.769 -76.037 1.00 34.42 222 LYS D CA 1
ATOM 7574 C C . LYS D 1 222 ? -54.799 55.006 -75.769 1.00 34.63 222 LYS D C 1
ATOM 7575 O O . LYS D 1 222 ? -53.624 54.899 -75.446 1.00 34.88 222 LYS D O 1
ATOM 7581 N N . GLN D 1 223 ? -55.388 56.185 -75.941 1.00 35.92 223 GLN D N 1
ATOM 7582 C CA . GLN D 1 223 ? -54.691 57.430 -75.633 1.00 37.12 223 GLN D CA 1
ATOM 7583 C C . GLN D 1 223 ? -53.419 57.624 -76.451 1.00 33.81 223 GLN D C 1
ATOM 7584 O O . GLN D 1 223 ? -52.373 58.007 -75.921 1.00 33.62 223 GLN D O 1
ATOM 7590 N N . ILE D 1 224 ? -53.515 57.354 -77.749 1.00 30.49 224 ILE D N 1
ATOM 7591 C CA . ILE D 1 224 ? -52.385 57.531 -78.635 1.00 26.79 224 ILE D CA 1
ATOM 7592 C C . ILE D 1 224 ? -52.426 58.988 -79.054 1.00 27.15 224 ILE D C 1
ATOM 7593 O O . ILE D 1 224 ? -53.422 59.450 -79.602 1.00 28.49 224 ILE D O 1
ATOM 7598 N N . PRO D 1 225 ? -51.363 59.738 -78.749 1.00 30.43 225 PRO D N 1
ATOM 7599 C CA . PRO D 1 225 ? -51.401 61.171 -79.080 1.00 32.19 225 PRO D CA 1
ATOM 7600 C C . PRO D 1 225 ? -51.718 61.435 -80.549 1.00 34.19 225 PRO D C 1
ATOM 7601 O O . PRO D 1 225 ? -52.572 62.268 -80.838 1.00 36.80 225 PRO D O 1
ATOM 7605 N N . LEU D 1 226 ? -51.073 60.715 -81.462 1.00 35.89 226 LEU D N 1
ATOM 7606 C CA . LEU D 1 226 ? -51.295 60.964 -82.886 1.00 32.67 226 LEU D CA 1
ATOM 7607 C C . LEU D 1 226 ? -52.694 60.567 -83.341 1.00 29.52 226 LEU D C 1
ATOM 7608 O O . LEU D 1 226 ? -53.104 60.919 -84.434 1.00 30.82 226 LEU D O 1
ATOM 7613 N N . GLY D 1 227 ? -53.432 59.874 -82.475 1.00 27.44 227 GLY D N 1
ATOM 7614 C CA . GLY D 1 227 ? -54.844 59.621 -82.692 1.00 25.03 227 GLY D CA 1
ATOM 7615 C C . GLY D 1 227 ? -55.182 58.581 -83.748 1.00 28.58 227 GLY D C 1
ATOM 7616 O O . GLY D 1 227 ? -56.271 58.619 -84.327 1.00 32.33 227 GLY D O 1
ATOM 7617 N N . ARG D 1 228 ? -54.257 57.658 -84.006 1.00 24.43 228 ARG D N 1
ATOM 7618 C CA . ARG D 1 228 ? -54.530 56.568 -84.929 1.00 28.26 228 ARG D CA 1
ATOM 7619 C C . ARG D 1 228 ? -53.579 55.406 -84.696 1.00 28.17 228 ARG D C 1
ATOM 7620 O O . ARG D 1 228 ? -52.565 55.546 -84.010 1.00 29.44 228 ARG D O 1
ATOM 7628 N N . LEU D 1 229 ? -53.916 54.251 -85.254 1.00 28.19 229 LEU D N 1
ATOM 7629 C CA . LEU D 1 229 ? -52.988 53.130 -85.253 1.00 31.22 229 LEU D CA 1
ATOM 7630 C C . LEU D 1 229 ? -51.840 53.402 -86.217 1.00 31.50 229 LEU D C 1
ATOM 7631 O O . LEU D 1 229 ? -51.997 54.140 -87.190 1.00 26.68 229 LEU D O 1
ATOM 7636 N N . GLY D 1 230 ? -50.685 52.801 -85.954 1.00 33.45 230 GLY D N 1
ATOM 7637 C CA . GLY D 1 230 ? -49.608 52.844 -86.924 1.00 34.46 230 GLY D CA 1
ATOM 7638 C C . GLY D 1 230 ? -49.868 51.948 -88.136 1.00 34.48 230 GLY D C 1
ATOM 7639 O O . GLY D 1 230 ? -50.759 51.096 -88.126 1.00 35.83 230 GLY D O 1
ATOM 7640 N N . LYS D 1 231 ? -49.084 52.154 -89.186 1.00 32.46 231 LYS D N 1
ATOM 7641 C CA . LYS D 1 231 ? -49.103 51.284 -90.349 1.00 32.43 231 LYS D CA 1
ATOM 7642 C C . LYS D 1 231 ? -47.732 50.644 -90.502 1.00 33.38 231 LYS D C 1
ATOM 7643 O O . LYS D 1 231 ? -46.720 51.296 -90.247 1.00 34.07 231 LYS D O 1
ATOM 7649 N N . PRO D 1 232 ? -47.697 49.356 -90.900 1.00 32.76 232 PRO D N 1
ATOM 7650 C CA . PRO D 1 232 ? -46.458 48.606 -91.128 1.00 29.10 232 PRO D CA 1
ATOM 7651 C C . PRO D 1 232 ? -45.430 49.424 -91.910 1.00 28.22 232 PRO D C 1
ATOM 7652 O O . PRO D 1 232 ? -44.225 49.345 -91.603 1.00 25.05 232 PRO D O 1
ATOM 7656 N N . ILE D 1 233 ? -45.889 50.207 -92.888 1.00 18.03 233 ILE D N 1
ATOM 7657 C CA . ILE D 1 233 ? -44.948 50.957 -93.719 1.00 25.02 233 ILE D CA 1
ATOM 7658 C C . ILE D 1 233 ? -44.143 51.973 -92.885 1.00 27.32 233 ILE D C 1
ATOM 7659 O O . ILE D 1 233 ? -42.933 52.145 -93.096 1.00 25.84 233 ILE D O 1
ATOM 7664 N N . GLU D 1 234 ? -44.826 52.616 -91.932 1.00 25.86 234 GLU D N 1
ATOM 7665 C CA . GLU D 1 234 ? -44.199 53.495 -90.939 1.00 25.99 234 GLU D CA 1
ATOM 7666 C C . GLU D 1 234 ? -43.121 52.797 -90.115 1.00 25.55 234 GLU D C 1
ATOM 7667 O O . GLU D 1 234 ? -42.033 53.332 -89.945 1.00 30.39 234 GLU D O 1
ATOM 7673 N N . ALA D 1 235 ? -43.414 51.614 -89.595 1.00 24.14 235 ALA D N 1
ATOM 7674 C CA . ALA D 1 235 ? -42.372 50.861 -88.898 1.00 26.41 235 ALA D CA 1
ATOM 7675 C C . ALA D 1 235 ? -41.224 50.551 -89.870 1.00 28.25 235 ALA D C 1
ATOM 7676 O O . ALA D 1 235 ? -40.046 50.739 -89.542 1.00 28.51 235 ALA D O 1
ATOM 7678 N N . ALA D 1 236 ? -41.589 50.103 -91.072 1.00 29.00 236 ALA D N 1
ATOM 7679 C CA . ALA D 1 236 ? -40.622 49.795 -92.137 1.00 29.81 236 ALA D CA 1
ATOM 7680 C C . ALA D 1 236 ? -39.677 50.958 -92.493 1.00 25.84 236 ALA D C 1
ATOM 7681 O O . ALA D 1 236 ? -38.476 50.747 -92.703 1.00 26.68 236 ALA D O 1
ATOM 7683 N N . ARG D 1 237 ? -40.212 52.173 -92.564 1.00 22.30 237 ARG D N 1
ATOM 7684 C CA . ARG D 1 237 ? -39.384 53.344 -92.849 1.00 29.61 237 ARG D CA 1
ATOM 7685 C C . ARG D 1 237 ? -38.315 53.624 -91.785 1.00 33.06 237 ARG D C 1
ATOM 7686 O O . ARG D 1 237 ? -37.187 54.000 -92.124 1.00 32.78 237 ARG D O 1
ATOM 7694 N N . ALA D 1 238 ? -38.668 53.426 -90.512 1.00 29.48 238 ALA D N 1
ATOM 7695 C CA . ALA D 1 238 ? -37.709 53.564 -89.414 1.00 28.75 238 ALA D CA 1
ATOM 7696 C C . ALA D 1 238 ? -36.656 52.453 -89.438 1.00 26.25 238 ALA D C 1
ATOM 7697 O O . ALA D 1 238 ? -35.474 52.710 -89.231 1.00 25.53 238 ALA D O 1
ATOM 7699 N N . ILE D 1 239 ? -37.077 51.222 -89.716 1.00 28.86 239 ILE D N 1
ATOM 7700 C CA . ILE D 1 239 ? -36.121 50.125 -89.910 1.00 28.68 239 ILE D CA 1
ATOM 7701 C C . ILE D 1 239 ? -35.149 50.415 -91.061 1.00 28.42 239 ILE D C 1
ATOM 7702 O O . ILE D 1 239 ? -33.945 50.143 -90.965 1.00 27.50 239 ILE D O 1
ATOM 7707 N N . LEU D 1 240 ? -35.676 50.990 -92.138 1.00 27.97 240 LEU D N 1
ATOM 7708 C CA . LEU D 1 240 ? -34.848 51.345 -93.292 1.00 29.39 240 LEU D CA 1
ATOM 7709 C C . LEU D 1 240 ? -33.824 52.418 -92.970 1.00 27.73 240 LEU D C 1
ATOM 7710 O O . LEU D 1 240 ? -32.660 52.313 -93.366 1.00 28.83 240 LEU D O 1
ATOM 7715 N N . PHE D 1 241 ? -34.263 53.466 -92.279 1.00 25.87 241 PHE D N 1
ATOM 7716 C CA . PHE D 1 241 ? -33.344 54.509 -91.862 1.00 27.95 241 PHE D CA 1
ATOM 7717 C C . PHE D 1 241 ? -32.198 53.889 -91.071 1.00 27.17 241 PHE D C 1
ATOM 7718 O O . PHE D 1 241 ? -31.025 54.114 -91.371 1.00 30.46 241 PHE D O 1
ATOM 7726 N N . LEU D 1 242 ? -32.545 53.077 -90.079 1.00 28.22 242 LEU D N 1
ATOM 7727 C CA . LEU D 1 242 ? -31.546 52.453 -89.210 1.00 28.70 242 LEU D CA 1
ATOM 7728 C C . LEU D 1 242 ? -30.661 51.464 -89.955 1.00 32.27 242 LEU D C 1
ATOM 7729 O O . LEU D 1 242 ? -29.482 51.284 -89.610 1.00 31.84 242 LEU D O 1
ATOM 7734 N N . ALA D 1 243 ? -31.228 50.821 -90.977 1.00 32.47 243 ALA D N 1
ATOM 7735 C CA . ALA D 1 243 ? -30.478 49.850 -91.768 1.00 32.16 243 ALA D CA 1
ATOM 7736 C C . ALA D 1 243 ? -29.499 50.510 -92.747 1.00 32.64 243 ALA D C 1
ATOM 7737 O O . ALA D 1 243 ? -28.514 49.902 -93.150 1.00 36.27 243 ALA D O 1
ATOM 7739 N N . SER D 1 244 ? -29.758 51.757 -93.111 1.00 31.63 244 SER D N 1
ATOM 7740 C CA . SER D 1 244 ? -28.999 52.399 -94.186 1.00 33.79 244 SER D CA 1
ATOM 7741 C C . SER D 1 244 ? -27.855 53.254 -93.669 1.00 34.97 244 SER D C 1
ATOM 7742 O O . SER D 1 244 ? -27.767 53.513 -92.478 1.00 38.85 244 SER D O 1
ATOM 7745 N N . PRO D 1 245 ? -26.971 53.694 -94.577 1.00 38.57 245 PRO D N 1
ATOM 7746 C CA . PRO D 1 245 ? -25.838 54.552 -94.210 1.00 37.16 245 PRO D CA 1
ATOM 7747 C C . PRO D 1 245 ? -26.277 55.920 -93.691 1.00 34.74 245 PRO D C 1
ATOM 7748 O O . PRO D 1 245 ? -25.461 56.621 -93.104 1.00 33.21 245 PRO D O 1
ATOM 7752 N N . LEU D 1 246 ? -27.545 56.272 -93.898 1.00 33.50 246 LEU D N 1
ATOM 7753 C CA . LEU D 1 246 ? -28.111 57.497 -93.347 1.00 37.64 246 LEU D CA 1
ATOM 7754 C C . LEU D 1 246 ? -27.983 57.547 -91.820 1.00 36.16 246 LEU D C 1
ATOM 7755 O O . LEU D 1 246 ? -27.957 58.626 -91.237 1.00 31.60 246 LEU D O 1
ATOM 7760 N N . SER D 1 247 ? -27.898 56.381 -91.182 1.00 36.51 247 SER D N 1
ATOM 7761 C CA . SER D 1 247 ? -27.807 56.319 -89.718 1.00 37.98 247 SER D CA 1
ATOM 7762 C C . SER D 1 247 ? -26.431 55.844 -89.250 1.00 39.22 247 SER D C 1
ATOM 7763 O O . SER D 1 247 ? -26.307 55.185 -88.212 1.00 38.65 247 SER D O 1
ATOM 7766 N N . ALA D 1 248 ? -25.410 56.213 -90.021 1.00 37.38 248 ALA D N 1
ATOM 7767 C CA . ALA D 1 248 ? -24.060 55.677 -89.880 1.00 36.42 248 ALA D CA 1
ATOM 7768 C C . ALA D 1 248 ? -23.382 55.948 -88.537 1.00 36.47 248 ALA D C 1
ATOM 7769 O O . ALA D 1 248 ? -22.321 55.397 -88.257 1.00 35.23 248 ALA D O 1
ATOM 7771 N N . TYR D 1 249 ? -23.964 56.815 -87.719 1.00 38.21 249 TYR D N 1
ATOM 7772 C CA . TYR D 1 249 ? -23.351 57.133 -86.428 1.00 35.67 249 TYR D CA 1
ATOM 7773 C C . TYR D 1 249 ? -24.304 56.791 -85.290 1.00 34.27 249 TYR D C 1
ATOM 7774 O O . TYR D 1 249 ? -24.226 57.358 -84.198 1.00 33.84 249 TYR D O 1
ATOM 7783 N N . THR D 1 250 ? -25.206 55.854 -85.571 1.00 31.00 250 THR D N 1
ATOM 7784 C CA . THR D 1 250 ? -26.216 55.430 -84.626 1.00 28.78 250 THR D CA 1
ATOM 7785 C C . THR D 1 250 ? -26.137 53.913 -84.391 1.00 32.29 250 THR D C 1
ATOM 7786 O O . THR D 1 250 ? -26.339 53.115 -85.314 1.00 30.89 250 THR D O 1
ATOM 7790 N N . THR D 1 251 ? -25.835 53.515 -83.157 1.00 30.67 251 THR D N 1
ATOM 7791 C CA . THR D 1 251 ? -25.789 52.088 -82.810 1.00 32.11 251 THR D CA 1
ATOM 7792 C C . THR D 1 251 ? -26.062 51.838 -81.318 1.00 30.33 251 THR D C 1
ATOM 7793 O O . THR D 1 251 ? -25.754 52.670 -80.471 1.00 28.12 251 THR D O 1
ATOM 7797 N N . GLY D 1 252 ? -26.639 50.685 -81.011 1.00 29.25 252 GLY D N 1
ATOM 7798 C CA . GLY D 1 252 ? -27.026 50.367 -79.648 1.00 27.67 252 GLY D CA 1
ATOM 7799 C C . GLY D 1 252 ? -28.217 51.198 -79.215 1.00 28.10 252 GLY D C 1
ATOM 7800 O O . GLY D 1 252 ? -28.348 51.539 -78.044 1.00 28.59 252 GLY D O 1
ATOM 7801 N N . SER D 1 253 ? -29.106 51.521 -80.147 1.00 25.66 253 SER D N 1
ATOM 7802 C CA . SER D 1 253 ? -30.197 52.426 -79.815 1.00 23.78 253 SER D CA 1
ATOM 7803 C C . SER D 1 253 ? -31.553 51.971 -80.344 1.00 24.32 253 SER D C 1
ATOM 7804 O O . SER D 1 253 ? -31.670 50.957 -81.027 1.00 29.25 253 SER D O 1
ATOM 7807 N N . HIS D 1 254 ? -32.588 52.737 -80.031 1.00 25.25 254 HIS D N 1
ATOM 7808 C CA . HIS D 1 254 ? -33.905 52.448 -80.572 1.00 25.82 254 HIS D CA 1
ATOM 7809 C C . HIS D 1 254 ? -34.616 53.694 -81.064 1.00 25.66 254 HIS D C 1
ATOM 7810 O O . HIS D 1 254 ? -34.392 54.798 -80.568 1.00 19.34 254 HIS D O 1
ATOM 7817 N N . ILE D 1 255 ? -35.470 53.501 -82.060 1.00 26.06 255 ILE D N 1
ATOM 7818 C CA . ILE D 1 255 ? -36.323 54.570 -82.536 1.00 26.06 255 ILE D CA 1
ATOM 7819 C C . ILE D 1 255 ? -37.751 54.241 -82.126 1.00 23.45 255 ILE D C 1
ATOM 7820 O O . ILE D 1 255 ? -38.211 53.100 -82.278 1.00 21.64 255 ILE D O 1
ATOM 7825 N N . ASP D 1 256 ? -38.423 55.241 -81.564 1.00 24.77 256 ASP D N 1
ATOM 7826 C CA . ASP D 1 256 ? -39.802 55.128 -81.088 1.00 26.05 256 ASP D CA 1
ATOM 7827 C C . ASP D 1 256 ? -40.760 55.198 -82.288 1.00 25.45 256 ASP D C 1
ATOM 7828 O O . ASP D 1 256 ? -40.713 56.144 -83.070 1.00 26.43 256 ASP D O 1
ATOM 7833 N N . VAL D 1 257 ? -41.613 54.192 -82.443 1.00 23.82 257 VAL D N 1
ATOM 7834 C CA . VAL D 1 257 ? -42.615 54.208 -83.503 1.00 24.43 257 VAL D CA 1
ATOM 7835 C C . VAL D 1 257 ? -43.983 53.832 -82.931 1.00 25.34 257 VAL D C 1
ATOM 7836 O O . VAL D 1 257 ? -44.656 52.899 -83.416 1.00 24.44 257 VAL D O 1
ATOM 7840 N N . SER D 1 258 ? -44.376 54.585 -81.896 1.00 23.81 258 SER D N 1
ATOM 7841 C CA . SER D 1 258 ? -45.547 54.292 -81.066 1.00 20.15 258 SER D CA 1
ATOM 7842 C C . SER D 1 258 ? -46.619 55.381 -81.163 1.00 21.87 258 SER D C 1
ATOM 7843 O O . SER D 1 258 ? -47.676 55.265 -80.572 1.00 25.02 258 SER D O 1
ATOM 7846 N N . GLY D 1 259 ? -46.350 56.445 -81.911 1.00 26.20 259 GLY D N 1
ATOM 7847 C CA . GLY D 1 259 ? -47.310 57.534 -82.026 1.00 24.79 259 GLY D CA 1
ATOM 7848 C C . GLY D 1 259 ? -47.448 58.351 -80.748 1.00 23.93 259 GLY D C 1
ATOM 7849 O O . GLY D 1 259 ? -48.496 58.938 -80.492 1.00 26.58 259 GLY D O 1
ATOM 7850 N N . GLY D 1 260 ? -46.385 58.400 -79.954 1.00 22.51 260 GLY D N 1
ATOM 7851 C CA . GLY D 1 260 ? -46.377 59.197 -78.736 1.00 29.26 260 GLY D CA 1
ATOM 7852 C C . GLY D 1 260 ? -46.822 58.508 -77.450 1.00 30.98 260 GLY D C 1
ATOM 7853 O O . GLY D 1 260 ? -47.168 59.181 -76.478 1.00 30.09 260 GLY D O 1
ATOM 7854 N N . LEU D 1 261 ? -46.803 57.174 -77.428 1.00 29.68 261 LEU D N 1
ATOM 7855 C CA . LEU D 1 261 ? -47.242 56.423 -76.247 1.00 27.08 261 LEU D CA 1
ATOM 7856 C C . LEU D 1 261 ? -46.231 56.352 -75.108 1.00 25.69 261 LEU D C 1
ATOM 7857 O O . LEU D 1 261 ? -46.616 56.055 -73.972 1.00 29.79 261 LEU D O 1
ATOM 7862 N N . SER D 1 262 ? -44.956 56.623 -75.383 1.00 21.27 262 SER D N 1
ATOM 7863 C CA . SER D 1 262 ? -43.949 56.581 -74.312 1.00 25.81 262 SER D CA 1
ATOM 7864 C C . SER D 1 262 ? -44.031 57.789 -73.362 1.00 27.26 262 SER D C 1
ATOM 7865 O O . SER D 1 262 ? -43.720 58.926 -73.750 1.00 29.03 262 SER D O 1
ATOM 7868 N N . ARG D 1 263 ? -44.458 57.524 -72.129 1.00 26.90 263 ARG D N 1
ATOM 7869 C CA . ARG D 1 263 ? -44.604 58.539 -71.082 1.00 25.71 263 ARG D CA 1
ATOM 7870 C C . ARG D 1 263 ? -43.265 59.022 -70.564 1.00 24.51 263 ARG D C 1
ATOM 7871 O O . ARG D 1 263 ? -43.188 60.071 -69.939 1.00 28.33 263 ARG D O 1
ATOM 7879 N N . HIS D 1 264 ? -42.212 58.262 -70.818 1.00 24.13 264 HIS D N 1
ATOM 7880 C CA . HIS D 1 264 ? -40.902 58.612 -70.292 1.00 29.87 264 HIS D CA 1
ATOM 7881 C C . HIS D 1 264 ? -40.280 59.793 -71.033 1.00 33.76 264 HIS D C 1
ATOM 7882 O O . HIS D 1 264 ? -40.296 59.846 -72.258 1.00 31.10 264 HIS D O 1
ATOM 7889 N N . ALA D 1 265 ? -39.749 60.751 -70.279 1.00 37.81 265 ALA D N 1
ATOM 7890 C CA . ALA D 1 265 ? -39.029 61.861 -70.880 1.00 44.42 265 ALA D CA 1
ATOM 7891 C C . ALA D 1 265 ? -37.666 61.360 -71.308 1.00 49.78 265 ALA D C 1
ATOM 7892 O O . ALA D 1 265 ? -36.809 61.113 -70.450 1.00 53.43 265 ALA D O 1
#